Protein 6P6J (pdb70)

InterPro domains:
  IPR003439 ABC transporter-like, ATP-binding domain [PF00005] (360-509)
  IPR003439 ABC transporter-like, ATP-binding domain [PS50893] (342-578)
  IPR003593 AAA+ ATPase domain [SM00382] (369-563)
  IPR011527 ABC transporter type 1, transmembrane domain [PF00664] (66-279)
  IPR011527 ABC transporter type 1, transmembrane domain [PS50929] (28-311)
  IPR017871 ABC transporter-like, conserved site [PS00211] (481-495)
  IPR027417 P-loop containing nucleoside triphosphate hydrolase [G3DSA:3.40.50.300] (333-588)
  IPR027417 P-loop containing nucleoside triphosphate hydrolase [SSF52540] (337-579)
  IPR036640 ABC transporter type 1, transmembrane domain superfamily [G3DSA:1.20.1560.10] (14-328)
  IPR036640 ABC transporter type 1, transmembrane domain superfamily [SSF90123] (16-331)
  IPR039421 Type 1 protein exporter [PTHR24221] (75-575)

Sequence (1140 aa):
WQVITPVRRKVILAMALAGLAALTSLGALLFLAWSLRDIRATPDAIPAWPLGGVIGCVVLTFVLRLQAFNTSHYAAFHLENILRSRLARKALQLPPGVLQQMGSGSVAKVMLDDVKSLHIFVADSTPLYARAIIMPLATIVILFWLDWRLAIATLGVLAFGSVVLVLARQRSENMAQRYHKAREQVSAAVIEFVQAMPVVRTFDSGSTSFLRYQRALEEWVDVLKTWYRKAGFSARFSFSILNPLPTLFVLIWSGYGLLHYGSFDFIAWVAVLLLGSGMAEAVMPMMMLNNLVAQTRLSIQRIYQVLAMPELSLPQSDQQPQEASITFEQVSFHYPQARTGAALQEVSFHVPAGQIVALVGPSGAGKSTVARLLLRYADPDKGHIRIGGVDLRDMQTDTLMKQLSFVFQDNFLFADTIANNIRLGAPDTPLEAVIAAARVAQAHDFISALPEGYNTRVGERGVFLSGGQRQRITIARALLQDRPILVLDEATAFADPENEAALIKALAAAMRGRTVIMVAHRLSMVTQADVILLFSDGQLREMGNHTQLLAQGGLYQRLWQHYQQAQHWVPAWRVIWRQLISSVGSQARMLRRSMLALLLAAFMQGIAFACLYPIIDALLRGDAPQLLNWAMAFSVAAIVTLVLRWYGLGFEYRGHLAQATHELRLRLGEQLRRVPLEKLQRGRAGEMNALLLGSVDENLNYVIAIANILLLTIVTPLTASLATLWIDWRLGLVMLLIFPLLVPFYYWRRPAMRRQMQTLGEAHQRLSGDIVEFAQGMMVLRTCGSDADKSRALLAHFNALENLQTRTHRQGAGATMLIASVVELGLQVVVLSGIVWVVTGTLNLAFLIAAVAMIMRFAEPMAMFISYTSVVELIASALQRIEQFMAIAPLPVAEQSEMPERYDIRFDNVSYRYEEGDGHALNHVSLTFPAASMSALVGASGAGKTTVTKLLMRYADPQQGQISIGGVDIRRLTPEQLNSLISVVFQDVWLFDDTLLANIRIARPQATRQEVEEAARAAQCLEFISRLPQGWLTPMGEMGGQLSGGERQRISIARALLKNAPVVILDEPTAALDIESELAVQKAIDNLVHNRTVIIIAHRLSTIAGAGNILVMEEGQVVEQGTHAQLLSHHGRYQALWQA

Organism: Escherichia coli (strain UTI89 / UPEC) (NCBI:txid364106)

CATH classification: 3.40.50.300

Radius of gyration: 37.13 Å; Cα contacts (8 Å, |Δi|>4): 1763; chains: 2; bounding box: 59×80×118 Å

Nearest PDB structures (foldseek):
  6p6i-ass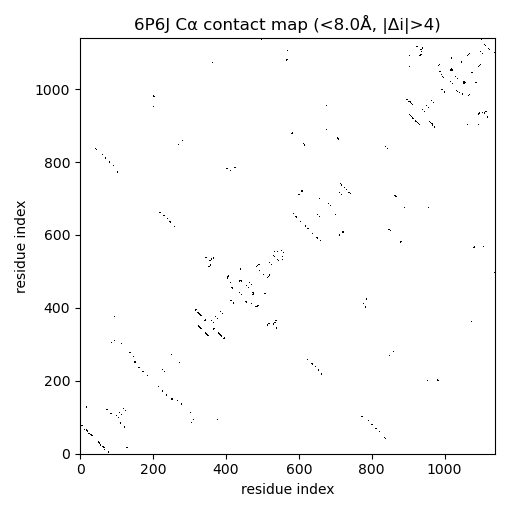embly1_A  TM=9.638E-01  e=2.283E-69  Escherichia coli UTI89
  8vsi-assembly1_A  TM=8.621E-01  e=1.787E-68  Escherichia coli
  4q4j-assembly1_A  TM=8.951E-01  e=4.957E-30  Thermotoga maritima MSB8
  4q4a-assembly1_A  TM=8.931E-01  e=8.921E-29  Thermotoga maritima MSB8
  6qv0-assembly1_A  TM=7.763E-01  e=7.331E-27  Thermotoga maritima MSB8

Foldseek 3Di:
DCPLQPLCVLLVLLLVLLLVLLVLLLVLLVLVLVQVVVCVVPVPDRDDPSVVVNVVSVVSSVVSNVVSLVSQLVSLVVSLVVLLVLLVVQLVLAQVFVVVVCVVPHSVCLNPVLSVLSSVPRRVASSLVSLLVNLVVVLLVVLCVLDVQQSCQLVVLVVVLVVLLVVLCVQCVVLVVVLVVLVVVLVVLVVVLVVCVPVCVVPDVCVVSVVVNVVSVVVSVVSVVVSCVRRVVSVVVSVVSLDVVVSVVSLVVSQVVDPVVHDHDVSSSVSSVVSSVVNSVSNVSVVCVVVSVVVSVVSVVSSVCSSPPDPSLQAAQPDDDDAAKKWWWQFWDADPPPGAAGIARGDIDIGGHDFAEEEEEPPVRLLVVVLSVLLSSHDTDDTFIDRHPDTPSNHHPVNSVLAEQEDAQQQDFAQPAQQCRLVVVDPDGPRVLLVVLCVAQPSQVLQCPAPVHRNQTDHPPGDPCVRLSSRSSSLSSSQSSPRAEYEEEPQVVDVDPVSNVRVVRSVVVNSGRHHYYYYYHQCPVVLPTFWYWYGYSNYTDDIGHNVVRCVVPDPNVVVVVVNVVVVDPPD/DVVVLVVLVLVLLDPCNVVLVVLLVLLLVLLLLVLVLLLLLQVCVVCVVPPNPVSNVVSVVVSVVSVVSSVVSVVSSCCCLVVPVSVVSLVVSLVVLVVLVVFFFLLCCVLPPVVVVVSVVLSVCSVLCSCVSVQSNLLSNQQNSLCNNLVSVVVVDPPLSVLSNVQGNCLVVVCVVVVVVVVVLVVVLVVLVVVLVVLVVVCVVCVVVCVVVVNNVVVVVVNVVSVVVSVVSVCVSCVVPVVVVVCQLCSLVVSLVVLQVVVVVCCPPDVNPDCSSVSVSVSSVVSNVSSNVCVVCVVSVVVSSVSSVVSVVSSPHGHAQAPQAPDADDQQWKWWAQFFAQSDPVDGRQQGGEIDTQHFLFEAEEAEDDLPLVVVVVCVQLVSDDGPDTFIDRGPHTPSNHDNVSSNLQEAEADQDQDPPFFFLLCVQCVNPVVDDPVLLVVLCVLLVLNVVVCVPDPRRRCRCRPSVDPDFSLSVSSSSLSSRVSSVHQEYEYEQSDDGDDPRNRVSRVSNVVSRRGRHRYYYHHHQVVVVLPGAWYWYRYRSYTDFIGGNVSCVPDHCNCVSVVVD

B-factor: mean 121.03, std 21.66, range [79.44, 180.22]

Structure (mmCIF, N/CA/C/O backbone):
data_6P6J
#
_entry.id   6P6J
#
_cell.length_a   1.00
_cell.length_b   1.00
_cell.length_c   1.00
_cell.angle_alpha   90.00
_cell.angle_beta   90.00
_cell.angle_gamma   90.00
#
_symmetry.space_group_name_H-M   'P 1'
#
loop_
_entity.id
_entity.type
_entity.pdbx_description
1 polymer 'inner membrane ABC-transporter'
2 polymer 'ABC transporter protein'
3 non-polymer yersiniabactin
4 non-polymer 'FE (III) ION'
#
loop_
_atom_site.group_PDB
_atom_site.id
_atom_site.type_symbol
_atom_site.label_atom_id
_atom_site.label_alt_id
_atom_site.label_comp_id
_atom_site.label_asym_id
_atom_site.label_entity_id
_atom_site.label_seq_id
_atom_site.pdbx_PDB_ins_code
_atom_site.Cartn_x
_atom_site.Cartn_y
_atom_site.Cartn_z
_atom_site.occupancy
_atom_site.B_iso_or_equiv
_atom_site.auth_seq_id
_atom_site.auth_comp_id
_atom_site.auth_asym_id
_atom_site.auth_atom_id
_atom_site.pdbx_PDB_model_num
ATOM 1 N N . TRP A 1 17 ? 136.841 125.412 144.087 1.00 118.41 17 TRP A N 1
ATOM 2 C CA . TRP A 1 17 ? 137.114 124.939 145.438 1.00 118.41 17 TRP A CA 1
ATOM 3 C C . TRP A 1 17 ? 138.591 125.017 145.817 1.00 118.41 17 TRP A C 1
ATOM 4 O O . TRP A 1 17 ? 139.301 125.957 145.479 1.00 118.41 17 TRP A O 1
ATOM 15 N N . GLN A 1 18 ? 139.010 124.007 146.574 1.00 112.12 18 GLN A N 1
ATOM 16 C CA . GLN A 1 18 ? 140.403 123.683 146.799 1.00 112.12 18 GLN A CA 1
ATOM 17 C C . GLN A 1 18 ? 140.864 122.553 145.899 1.00 112.12 18 GLN A C 1
ATOM 18 O O . GLN A 1 18 ? 141.851 121.885 146.220 1.00 112.12 18 GLN A O 1
ATOM 24 N N . VAL A 1 19 ? 140.186 122.332 144.773 1.00 114.10 19 VAL A N 1
ATOM 25 C CA . VAL A 1 19 ? 140.446 121.152 143.959 1.00 114.10 19 VAL A CA 1
ATOM 26 C C . VAL A 1 19 ? 141.739 121.324 143.167 1.00 114.10 19 VAL A C 1
ATOM 27 O O . VAL A 1 19 ? 142.393 120.344 142.791 1.00 114.10 19 VAL A O 1
ATOM 31 N N . ILE A 1 20 ? 142.187 122.572 142.989 1.00 110.68 20 ILE A N 1
ATOM 32 C CA . ILE A 1 20 ? 143.383 122.829 142.185 1.00 110.68 20 ILE A CA 1
ATOM 33 C C . ILE A 1 20 ? 144.646 122.700 143.014 1.00 110.68 20 ILE A C 1
ATOM 34 O O . ILE A 1 20 ? 145.688 123.248 142.648 1.00 110.68 20 ILE A O 1
ATOM 39 N N . THR A 1 21 ? 144.569 122.058 144.153 1.00 106.08 21 THR A N 1
ATOM 40 C CA . THR A 1 21 ? 145.771 121.918 144.944 1.00 106.08 21 THR A CA 1
ATOM 41 C C . THR A 1 21 ? 146.256 120.471 144.886 1.00 106.08 21 THR A C 1
ATOM 42 O O . THR A 1 21 ? 145.672 119.596 145.533 1.00 106.08 21 THR A O 1
ATOM 46 N N . PRO A 1 22 ? 147.287 120.166 144.087 1.00 104.17 22 PRO A N 1
ATOM 47 C CA . PRO A 1 22 ? 147.981 118.889 144.248 1.00 104.17 22 PRO A CA 1
ATOM 48 C C . PRO A 1 22 ? 149.211 119.054 145.117 1.00 104.17 22 PRO A C 1
ATOM 49 O O . PRO A 1 22 ? 150.053 118.155 145.205 1.00 104.17 22 PRO A O 1
ATOM 53 N N . VAL A 1 23 ? 149.332 120.220 145.745 1.00 102.66 23 VAL A N 1
ATOM 54 C CA . VAL A 1 23 ? 150.492 120.563 146.551 1.00 102.66 23 VAL A CA 1
ATOM 55 C C . VAL A 1 23 ? 150.036 120.599 148.007 1.00 102.66 23 VAL A C 1
ATOM 56 O O . VAL A 1 23 ? 150.728 121.124 148.887 1.00 102.66 23 VAL A O 1
ATOM 60 N N . ARG A 1 24 ? 148.902 119.951 148.286 1.00 105.05 24 ARG A N 1
ATOM 61 C CA . ARG A 1 24 ? 148.256 119.994 149.593 1.00 105.05 24 ARG A CA 1
ATOM 62 C C . ARG A 1 24 ? 149.087 119.357 150.699 1.00 105.05 24 ARG A C 1
ATOM 63 O O . ARG A 1 24 ? 148.875 119.679 151.870 1.00 105.05 24 ARG A O 1
ATOM 71 N N . ARG A 1 25 ? 150.055 118.508 150.353 1.00 107.53 25 ARG A N 1
ATOM 72 C CA . ARG A 1 25 ? 151.008 118.033 151.345 1.00 107.53 25 ARG A CA 1
ATOM 73 C C . ARG A 1 25 ? 151.888 119.165 151.854 1.00 107.53 25 ARG A C 1
ATOM 74 O O . ARG A 1 25 ? 152.323 119.140 153.008 1.00 107.53 25 ARG A O 1
ATOM 82 N N . LYS A 1 26 ? 152.155 120.166 151.021 1.00 100.27 26 LYS A N 1
ATOM 83 C CA . LYS A 1 26 ? 152.980 121.293 151.420 1.00 100.27 26 LYS A CA 1
ATOM 84 C C . LYS A 1 26 ? 152.173 122.556 151.663 1.00 100.27 26 LYS A C 1
ATOM 85 O O . LYS A 1 26 ? 152.757 123.634 151.775 1.00 100.27 26 LYS A O 1
ATOM 91 N N . VAL A 1 27 ? 150.853 122.461 151.721 1.00 98.01 27 VAL A N 1
ATOM 92 C CA . VAL A 1 27 ? 150.018 123.561 152.174 1.00 98.01 27 VAL A CA 1
ATOM 93 C C . VAL A 1 27 ? 149.356 123.223 153.498 1.00 98.01 27 VAL A C 1
ATOM 94 O O . VAL A 1 27 ? 149.216 124.081 154.365 1.00 98.01 27 VAL A O 1
ATOM 98 N N . ILE A 1 28 ? 149.008 121.952 153.701 1.00 99.37 28 ILE A N 1
ATOM 99 C CA . ILE A 1 28 ? 148.543 121.469 154.996 1.00 99.37 28 ILE A CA 1
ATOM 100 C C . ILE A 1 28 ? 149.683 121.588 156.002 1.00 99.37 28 ILE A C 1
ATOM 101 O O . ILE A 1 28 ? 149.461 121.944 157.165 1.00 99.37 28 ILE A O 1
ATOM 106 N N . LEU A 1 29 ? 150.918 121.375 155.535 1.00 97.24 29 LEU A N 1
ATOM 107 C CA . LEU A 1 29 ? 152.084 121.569 156.392 1.00 97.24 29 LEU A CA 1
ATOM 108 C C . LEU A 1 29 ? 152.245 123.027 156.806 1.00 97.24 29 LEU A C 1
ATOM 109 O O . LEU A 1 29 ? 152.480 123.315 157.983 1.00 97.24 29 LEU A O 1
ATOM 114 N N . ALA A 1 30 ? 152.095 123.961 155.863 1.00 95.80 30 ALA A N 1
ATOM 115 C CA . ALA A 1 30 ? 152.206 125.374 156.215 1.00 95.80 30 ALA A CA 1
ATOM 116 C C . ALA A 1 30 ? 151.035 125.833 157.064 1.00 95.80 30 ALA A C 1
ATOM 117 O O . ALA A 1 30 ? 151.202 126.694 157.934 1.00 95.80 30 ALA A O 1
ATOM 119 N N . MET A 1 31 ? 149.865 125.240 156.851 1.00 99.17 31 MET A N 1
ATOM 120 C CA . MET A 1 31 ? 148.695 125.524 157.666 1.00 99.17 31 MET A CA 1
ATOM 121 C C . MET A 1 31 ? 148.915 125.102 159.110 1.00 99.17 31 MET A C 1
ATOM 122 O O . MET A 1 31 ? 148.676 125.885 160.037 1.00 99.17 31 MET A O 1
ATOM 127 N N . ALA A 1 32 ? 149.401 123.877 159.317 1.00 94.66 32 ALA A N 1
ATOM 128 C CA . ALA A 1 32 ? 149.642 123.393 160.669 1.00 94.66 32 ALA A CA 1
ATOM 129 C C . ALA A 1 32 ? 150.819 124.101 161.318 1.00 94.66 32 ALA A C 1
ATOM 130 O O . ALA A 1 32 ? 150.819 124.298 162.537 1.00 94.66 32 ALA A O 1
ATOM 132 N N . LEU A 1 33 ? 151.810 124.517 160.531 1.00 91.15 33 LEU A N 1
ATOM 133 C CA . LEU A 1 33 ? 152.913 125.276 161.098 1.00 91.15 33 LEU A CA 1
ATOM 134 C C . LEU A 1 33 ? 152.466 126.653 161.560 1.00 91.15 33 LEU A C 1
ATOM 135 O O . LEU A 1 33 ? 152.867 127.103 162.636 1.00 91.15 33 LEU A O 1
ATOM 140 N N . ALA A 1 34 ? 151.620 127.332 160.784 1.00 95.09 34 ALA A N 1
ATOM 141 C CA . ALA A 1 34 ? 151.120 128.623 161.241 1.00 95.09 34 ALA A CA 1
ATOM 142 C C . ALA A 1 34 ? 150.174 128.469 162.418 1.00 95.09 34 ALA A C 1
ATOM 143 O O . ALA A 1 34 ? 150.145 129.334 163.302 1.00 95.09 34 ALA A O 1
ATOM 145 N N . GLY A 1 35 ? 149.419 127.368 162.461 1.00 99.79 35 GLY A N 1
ATOM 146 C CA . GLY A 1 35 ? 148.570 127.107 163.612 1.00 99.79 35 GLY A CA 1
ATOM 147 C C . GLY A 1 35 ? 149.362 126.885 164.885 1.00 99.79 35 GLY A C 1
ATOM 148 O O . GLY A 1 35 ? 149.042 127.451 165.933 1.00 99.79 35 GLY A O 1
ATOM 149 N N . LEU A 1 36 ? 150.434 126.096 164.804 1.00 93.26 36 LEU A N 1
ATOM 150 C CA . LEU A 1 36 ? 151.280 125.909 165.974 1.00 93.26 36 LEU A CA 1
ATOM 151 C C . LEU A 1 36 ? 152.064 127.164 166.312 1.00 93.26 36 LEU A C 1
ATOM 152 O O . LEU A 1 36 ? 152.371 127.391 167.483 1.00 93.26 36 LEU A O 1
ATOM 157 N N . ALA A 1 37 ? 152.367 128.006 165.323 1.00 97.98 37 ALA A N 1
ATOM 158 C CA . ALA A 1 37 ? 153.031 129.270 165.616 1.00 97.98 37 ALA A CA 1
ATOM 159 C C . ALA A 1 37 ? 152.117 130.199 166.395 1.00 97.98 37 ALA A C 1
ATOM 160 O O . ALA A 1 37 ? 152.547 130.839 167.362 1.00 97.98 37 ALA A O 1
ATOM 162 N N . ALA A 1 38 ? 150.846 130.255 166.006 1.00 102.01 38 ALA A N 1
ATOM 163 C CA . ALA A 1 38 ? 149.881 131.049 166.753 1.00 102.01 38 ALA A CA 1
ATOM 164 C C . ALA A 1 38 ? 149.642 130.467 168.138 1.00 102.01 38 ALA A C 1
ATOM 165 O O . ALA A 1 38 ? 149.471 131.213 169.113 1.00 102.01 38 ALA A O 1
ATOM 167 N N . LEU A 1 39 ? 149.665 129.139 168.248 1.00 100.29 39 LEU A N 1
ATOM 168 C CA . LEU A 1 39 ? 149.454 128.508 169.545 1.00 100.29 39 LEU A CA 1
ATOM 169 C C . LEU A 1 39 ? 150.633 128.757 170.479 1.00 100.29 39 LEU A C 1
ATOM 170 O O . LEU A 1 39 ? 150.446 128.979 171.679 1.00 100.29 39 LEU A O 1
ATOM 175 N N . THR A 1 40 ? 151.853 128.793 169.945 1.00 96.80 40 THR A N 1
ATOM 176 C CA . THR A 1 40 ? 152.981 129.128 170.803 1.00 96.80 40 THR A CA 1
ATOM 177 C C . THR A 1 40 ? 153.065 130.621 171.091 1.00 96.80 40 THR A C 1
ATOM 178 O O . THR A 1 40 ? 153.653 131.009 172.101 1.00 96.80 40 THR A O 1
ATOM 182 N N . SER A 1 41 ? 152.496 131.478 170.239 1.00 97.35 41 SER A N 1
ATOM 183 C CA . SER A 1 41 ? 152.421 132.891 170.608 1.00 97.35 41 SER A CA 1
ATOM 184 C C . SER A 1 41 ? 151.453 133.098 171.761 1.00 97.35 41 SER A C 1
ATOM 185 O O . SER A 1 41 ? 151.719 133.892 172.678 1.00 97.35 41 SER A O 1
ATOM 188 N N . LEU A 1 42 ? 150.328 132.382 171.731 1.00 98.66 42 LEU A N 1
ATOM 189 C CA . LEU A 1 42 ? 149.435 132.344 172.884 1.00 98.66 42 LEU A CA 1
ATOM 190 C C . LEU A 1 42 ? 150.140 131.779 174.111 1.00 98.66 42 LEU A C 1
ATOM 191 O O . LEU A 1 42 ? 149.920 132.245 175.235 1.00 98.66 42 LEU A O 1
ATOM 196 N N . GLY A 1 43 ? 151.007 130.787 173.908 1.00 100.57 43 GLY A N 1
ATOM 197 C CA . GLY A 1 43 ? 151.803 130.275 175.011 1.00 100.57 43 GLY A CA 1
ATOM 198 C C . GLY A 1 43 ? 152.791 131.295 175.545 1.00 100.57 43 GLY A C 1
ATOM 199 O O . GLY A 1 43 ? 153.077 131.324 176.741 1.00 100.57 43 GLY A O 1
ATOM 200 N N . ALA A 1 44 ? 153.306 132.156 174.669 1.00 97.17 44 ALA A N 1
ATOM 201 C CA . ALA A 1 44 ? 154.220 133.205 175.104 1.00 97.17 44 ALA A CA 1
ATOM 202 C C . ALA A 1 44 ? 153.505 134.238 175.957 1.00 97.17 44 ALA A C 1
ATOM 203 O O . ALA A 1 44 ? 154.040 134.698 176.971 1.00 97.17 44 ALA A O 1
ATOM 205 N N . LEU A 1 45 ? 152.285 134.600 175.568 1.00 95.72 45 LEU A N 1
ATOM 206 C CA . LEU A 1 45 ? 151.509 135.535 176.382 1.00 95.72 45 LEU A CA 1
ATOM 207 C C . LEU A 1 45 ? 151.111 134.909 177.714 1.00 95.72 45 LEU A C 1
ATOM 208 O O . LEU A 1 45 ? 151.106 135.586 178.754 1.00 95.72 45 LEU A O 1
ATOM 213 N N . LEU A 1 46 ? 150.808 133.610 177.708 1.00 98.89 46 LEU A N 1
ATOM 214 C CA . LEU A 1 46 ? 150.484 132.923 178.951 1.00 98.89 46 LEU A CA 1
ATOM 215 C C . LEU A 1 46 ? 151.697 132.835 179.871 1.00 98.89 46 LEU A C 1
ATOM 216 O O . LEU A 1 46 ? 151.572 133.000 181.090 1.00 98.89 46 LEU A O 1
ATOM 221 N N . PHE A 1 47 ? 152.885 132.614 179.306 1.00 95.55 47 PHE A N 1
ATOM 222 C CA . PHE A 1 47 ? 154.095 132.639 180.119 1.00 95.55 47 PHE A CA 1
ATOM 223 C C . PHE A 1 47 ? 154.413 134.037 180.616 1.00 95.55 47 PHE A C 1
ATOM 224 O O . PHE A 1 47 ? 155.031 134.184 181.673 1.00 95.55 47 PHE A O 1
ATOM 232 N N . LEU A 1 48 ? 154.016 135.072 179.876 1.00 95.57 48 LEU A N 1
ATOM 233 C CA . LEU A 1 48 ? 154.187 136.426 180.392 1.00 95.57 48 LEU A CA 1
ATOM 234 C C . LEU A 1 48 ? 153.289 136.668 181.591 1.00 95.57 48 LEU A C 1
ATOM 235 O O . LEU A 1 48 ? 153.707 137.306 182.563 1.00 95.57 48 LEU A O 1
ATOM 240 N N . ALA A 1 49 ? 152.062 136.150 181.547 1.00 96.51 49 ALA A N 1
ATOM 241 C CA . ALA A 1 49 ? 151.199 136.213 182.724 1.00 96.51 49 ALA A CA 1
ATOM 242 C C . ALA A 1 49 ? 151.783 135.430 183.896 1.00 96.51 49 ALA A C 1
ATOM 243 O O . ALA A 1 49 ? 151.695 135.877 185.048 1.00 96.51 49 ALA A O 1
ATOM 245 N N . TRP A 1 50 ? 152.413 134.290 183.606 1.00 103.39 50 TRP A N 1
ATOM 246 C CA . TRP A 1 50 ? 153.077 133.499 184.639 1.00 103.39 50 TRP A CA 1
ATOM 247 C C . TRP A 1 50 ? 154.238 134.257 185.268 1.00 103.39 50 TRP A C 1
ATOM 248 O O . TRP A 1 50 ? 154.409 134.250 186.494 1.00 103.39 50 TRP A O 1
ATOM 259 N N . SER A 1 51 ? 155.039 134.927 184.442 1.00 101.58 51 SER A N 1
ATOM 260 C CA . SER A 1 51 ? 156.176 135.676 184.956 1.00 101.58 51 SER A CA 1
ATOM 261 C C . SER A 1 51 ? 155.736 136.897 185.746 1.00 101.58 51 SER A C 1
ATOM 262 O O . SER A 1 51 ? 156.383 137.254 186.735 1.00 101.58 51 SER A O 1
ATOM 265 N N . LEU A 1 52 ? 154.633 137.533 185.350 1.00 100.77 52 LEU A N 1
ATOM 266 C CA . LEU A 1 52 ? 154.132 138.654 186.138 1.00 100.77 52 LEU A CA 1
ATOM 267 C C . LEU A 1 52 ? 153.562 138.189 187.468 1.00 100.77 52 LEU A C 1
ATOM 268 O O . LEU A 1 52 ? 153.705 138.887 188.479 1.00 100.77 52 LEU A O 1
ATOM 273 N N . ARG A 1 53 ? 152.938 137.009 187.503 1.00 103.04 53 ARG A N 1
ATOM 274 C CA . ARG A 1 53 ? 152.503 136.468 188.788 1.00 103.04 53 ARG A CA 1
ATOM 275 C C . ARG A 1 53 ? 153.683 136.144 189.691 1.00 103.04 53 ARG A C 1
ATOM 276 O O . ARG A 1 53 ? 153.631 136.419 190.897 1.00 103.04 53 ARG A O 1
ATOM 284 N N . ASP A 1 54 ? 154.764 135.605 189.125 1.00 108.21 54 ASP A N 1
ATOM 285 C CA . ASP A 1 54 ? 155.935 135.291 189.940 1.00 108.21 54 ASP A CA 1
ATOM 286 C C . ASP A 1 54 ? 156.650 136.556 190.402 1.00 108.21 54 ASP A C 1
ATOM 287 O O . ASP A 1 54 ? 157.258 136.573 191.476 1.00 108.21 54 ASP A O 1
ATOM 292 N N . ILE A 1 55 ? 156.591 137.628 189.608 1.00 103.66 55 ILE A N 1
ATOM 293 C CA . ILE A 1 55 ? 157.246 138.869 190.023 1.00 103.66 55 ILE A CA 1
ATOM 294 C C . ILE A 1 55 ? 156.377 139.695 190.954 1.00 103.66 55 ILE A C 1
ATOM 295 O O . ILE A 1 55 ? 156.890 140.584 191.641 1.00 103.66 55 ILE A O 1
ATOM 300 N N . ARG A 1 56 ? 155.075 139.428 191.008 1.00 105.08 56 ARG A N 1
ATOM 301 C CA . ARG A 1 56 ? 154.234 140.079 191.998 1.00 105.08 56 ARG A CA 1
ATOM 302 C C . ARG A 1 56 ? 154.237 139.332 193.321 1.00 105.08 56 ARG A C 1
ATOM 303 O O . ARG A 1 56 ? 154.163 139.965 194.381 1.00 105.08 56 ARG A O 1
ATOM 311 N N . ALA A 1 57 ? 154.353 138.000 193.284 1.00 111.48 57 ALA A N 1
ATOM 312 C CA . ALA A 1 57 ? 154.369 137.226 194.520 1.00 111.48 57 ALA A CA 1
ATOM 313 C C . ALA A 1 57 ? 155.634 137.464 195.335 1.00 111.48 57 ALA A C 1
ATOM 314 O O . ALA A 1 57 ? 155.568 137.547 196.564 1.00 111.48 57 ALA A O 1
ATOM 316 N N . THR A 1 58 ? 156.793 137.573 194.679 1.00 116.54 58 THR A N 1
ATOM 317 C CA . THR A 1 58 ? 158.073 137.813 195.342 1.00 116.54 58 THR A CA 1
ATOM 318 C C . THR A 1 58 ? 158.847 138.874 194.571 1.00 116.54 58 THR A C 1
ATOM 319 O O . THR A 1 58 ? 159.721 138.536 193.766 1.00 116.54 58 THR A O 1
ATOM 323 N N . PRO A 1 59 ? 158.592 140.143 194.800 1.00 118.04 59 PRO A N 1
ATOM 324 C CA . PRO A 1 59 ? 159.160 141.208 193.964 1.00 118.04 59 PRO A CA 1
ATOM 325 C C . PRO A 1 59 ? 160.561 141.664 194.361 1.00 118.04 59 PRO A C 1
ATOM 326 O O . PRO A 1 59 ? 160.851 142.859 194.415 1.00 118.04 59 PRO A O 1
ATOM 330 N N . ASP A 1 60 ? 161.439 140.708 194.640 1.00 116.87 60 ASP A N 1
ATOM 331 C CA . ASP A 1 60 ? 162.826 141.052 194.916 1.00 116.87 60 ASP A CA 1
ATOM 332 C C . ASP A 1 60 ? 163.759 140.144 194.138 1.00 116.87 60 ASP A C 1
ATOM 333 O O . ASP A 1 60 ? 164.916 140.488 193.884 1.00 116.87 60 ASP A O 1
ATOM 338 N N . ALA A 1 61 ? 163.254 138.978 193.771 1.00 108.87 61 ALA A N 1
ATOM 339 C CA . ALA A 1 61 ? 164.000 138.009 192.986 1.00 108.87 61 ALA A CA 1
ATOM 340 C C . ALA A 1 61 ? 163.498 138.079 191.557 1.00 108.87 61 ALA A C 1
ATOM 341 O O . ALA A 1 61 ? 162.289 137.996 191.320 1.00 108.87 61 ALA A O 1
ATOM 343 N N . ILE A 1 62 ? 164.420 138.257 190.619 1.00 100.49 62 ILE A N 1
ATOM 344 C CA . ILE A 1 62 ? 164.105 138.324 189.198 1.00 100.49 62 ILE A CA 1
ATOM 345 C C . ILE A 1 62 ? 163.524 136.983 188.769 1.00 100.49 62 ILE A C 1
ATOM 346 O O . ILE A 1 62 ? 164.059 135.936 189.152 1.00 100.49 62 ILE A O 1
ATOM 351 N N . PRO A 1 63 ? 162.390 136.961 188.073 1.00 100.61 63 PRO A N 1
ATOM 352 C CA . PRO A 1 63 ? 161.842 135.683 187.619 1.00 100.61 63 PRO A CA 1
ATOM 353 C C . PRO A 1 63 ? 162.726 135.101 186.540 1.00 100.61 63 PRO A C 1
ATOM 354 O O . PRO A 1 63 ? 163.092 135.790 185.586 1.00 100.61 63 PRO A O 1
ATOM 358 N N . ALA A 1 64 ? 163.106 133.847 186.698 1.00 108.04 64 ALA A N 1
ATOM 359 C CA . ALA A 1 64 ? 164.138 133.275 185.856 1.00 108.04 64 ALA A CA 1
ATOM 360 C C . ALA A 1 64 ? 163.624 132.235 184.887 1.00 108.04 64 ALA A C 1
ATOM 361 O O . ALA A 1 64 ? 163.843 132.381 183.685 1.00 108.04 64 ALA A O 1
ATOM 363 N N . TRP A 1 65 ? 162.953 131.204 185.367 1.00 112.70 65 TRP A N 1
ATOM 364 C CA . TRP A 1 65 ? 162.479 130.172 184.458 1.00 112.70 65 TRP A CA 1
ATOM 365 C C . TRP A 1 65 ? 161.322 130.612 183.559 1.00 112.70 65 TRP A C 1
ATOM 366 O O . TRP A 1 65 ? 161.448 130.436 182.343 1.00 112.70 65 TRP A O 1
ATOM 377 N N . PRO A 1 66 ? 160.187 131.185 184.050 1.00 101.08 66 PRO A N 1
ATOM 378 C CA . PRO A 1 66 ? 159.105 131.457 183.099 1.00 101.08 66 PRO A CA 1
ATOM 379 C C . PRO A 1 66 ? 159.392 132.645 182.198 1.00 101.08 66 PRO A C 1
ATOM 380 O O . PRO A 1 66 ? 158.746 132.791 181.161 1.00 101.08 66 PRO A O 1
ATOM 384 N N . LEU A 1 67 ? 160.369 133.475 182.545 1.00 99.39 67 LEU A N 1
ATOM 385 C CA . LEU A 1 67 ? 160.797 134.497 181.600 1.00 99.39 67 LEU A CA 1
ATOM 386 C C . LEU A 1 67 ? 161.660 133.899 180.503 1.00 99.39 67 LEU A C 1
ATOM 387 O O . LEU A 1 67 ? 161.595 134.333 179.340 1.00 99.39 67 LEU A O 1
ATOM 392 N N . GLY A 1 68 ? 162.463 132.897 180.859 1.00 100.76 68 GLY A N 1
ATOM 393 C CA . GLY A 1 68 ? 163.112 132.091 179.843 1.00 100.76 68 GLY A CA 1
ATOM 394 C C . GLY A 1 68 ? 162.105 131.385 178.961 1.00 100.76 68 GLY A C 1
ATOM 395 O O . GLY A 1 68 ? 162.312 131.245 177.756 1.00 100.76 68 GLY A O 1
ATOM 396 N N . GLY A 1 69 ? 160.984 130.977 179.542 1.00 97.66 69 GLY A N 1
ATOM 397 C CA . GLY A 1 69 ? 159.877 130.441 178.784 1.00 97.66 69 GLY A CA 1
ATOM 398 C C . GLY A 1 69 ? 159.275 131.453 177.833 1.00 97.66 69 GLY A C 1
ATOM 399 O O . GLY A 1 69 ? 158.879 131.086 176.728 1.00 97.66 69 GLY A O 1
ATOM 400 N N . VAL A 1 70 ? 159.221 132.723 178.242 1.00 96.82 70 VAL A N 1
ATOM 401 C CA . VAL A 1 70 ? 158.682 133.796 177.410 1.00 96.82 70 VAL A CA 1
ATOM 402 C C . VAL A 1 70 ? 159.562 133.967 176.187 1.00 96.82 70 VAL A C 1
ATOM 403 O O . VAL A 1 70 ? 159.071 133.942 175.052 1.00 96.82 70 VAL A O 1
ATOM 407 N N . ILE A 1 71 ? 160.869 134.117 176.414 1.00 95.03 71 ILE A N 1
ATOM 408 C CA . ILE A 1 71 ? 161.755 134.361 175.279 1.00 95.03 71 ILE A CA 1
ATOM 409 C C . ILE A 1 71 ? 161.884 133.106 174.415 1.00 95.03 71 ILE A C 1
ATOM 410 O O . ILE A 1 71 ? 162.011 133.201 173.183 1.00 95.03 71 ILE A O 1
ATOM 415 N N . GLY A 1 72 ? 161.725 131.922 175.013 1.00 96.44 72 GLY A N 1
ATOM 416 C CA . GLY A 1 72 ? 161.759 130.700 174.232 1.00 96.44 72 GLY A CA 1
ATOM 417 C C . GLY A 1 72 ? 160.534 130.530 173.360 1.00 96.44 72 GLY A C 1
ATOM 418 O O . GLY A 1 72 ? 160.648 130.161 172.190 1.00 96.44 72 GLY A O 1
ATOM 419 N N . CYS A 1 73 ? 159.351 130.823 173.899 1.00 97.72 73 CYS A N 1
ATOM 420 C CA . CYS A 1 73 ? 158.146 130.732 173.088 1.00 97.72 73 CYS A CA 1
ATOM 421 C C . CYS A 1 73 ? 158.092 131.833 172.043 1.00 97.72 73 CYS A C 1
ATOM 422 O O . CYS A 1 73 ? 157.529 131.620 170.968 1.00 97.72 73 CYS A O 1
ATOM 425 N N . VAL A 1 74 ? 158.722 132.981 172.300 1.00 95.00 74 VAL A N 1
ATOM 426 C CA . VAL A 1 74 ? 158.758 134.026 171.281 1.00 95.00 74 VAL A CA 1
ATOM 427 C C . VAL A 1 74 ? 159.664 133.626 170.124 1.00 95.00 74 VAL A C 1
ATOM 428 O O . VAL A 1 74 ? 159.277 133.750 168.953 1.00 95.00 74 VAL A O 1
ATOM 432 N N . VAL A 1 75 ? 160.861 133.107 170.418 1.00 92.28 75 VAL A N 1
ATOM 433 C CA . VAL A 1 75 ? 161.739 132.718 169.317 1.00 92.28 75 VAL A CA 1
ATOM 434 C C . VAL A 1 75 ? 161.216 131.460 168.620 1.00 92.28 75 VAL A C 1
ATOM 435 O O . VAL A 1 75 ? 161.396 131.300 167.405 1.00 92.28 75 VAL A O 1
ATOM 439 N N . LEU A 1 76 ? 160.472 130.609 169.334 1.00 88.15 76 LEU A N 1
ATOM 440 C CA . LEU A 1 76 ? 159.829 129.472 168.690 1.00 88.15 76 LEU A CA 1
ATOM 441 C C . LEU A 1 76 ? 158.697 129.920 167.782 1.00 88.15 76 LEU A C 1
ATOM 442 O O . LEU A 1 76 ? 158.521 129.366 166.693 1.00 88.15 76 LEU A O 1
ATOM 447 N N . THR A 1 77 ? 157.932 130.929 168.203 1.00 89.79 77 THR A N 1
ATOM 448 C CA . THR A 1 77 ? 156.862 131.456 167.368 1.00 89.79 77 THR A CA 1
ATOM 449 C C . THR A 1 77 ? 157.420 132.123 166.122 1.00 89.79 77 THR A C 1
ATOM 450 O O . THR A 1 77 ? 156.884 131.945 165.021 1.00 89.79 77 THR A O 1
ATOM 454 N N . PHE A 1 78 ? 158.542 132.825 166.261 1.00 86.73 78 PHE A N 1
ATOM 455 C CA . PHE A 1 78 ? 159.141 133.474 165.100 1.00 86.73 78 PHE A CA 1
ATOM 456 C C . PHE A 1 78 ? 159.718 132.464 164.118 1.00 86.73 78 PHE A C 1
ATOM 457 O O . PHE A 1 78 ? 159.529 132.607 162.905 1.00 86.73 78 PHE A O 1
ATOM 465 N N . VAL A 1 79 ? 160.390 131.421 164.615 1.00 84.90 79 VAL A N 1
ATOM 466 C CA . VAL A 1 79 ? 160.936 130.398 163.723 1.00 84.90 79 VAL A CA 1
ATOM 467 C C . VAL A 1 79 ? 159.822 129.606 163.052 1.00 84.90 79 VAL A C 1
ATOM 468 O O . VAL A 1 79 ? 159.884 129.333 161.847 1.00 84.90 79 VAL A O 1
ATOM 472 N N . LEU A 1 80 ? 158.764 129.275 163.794 1.00 80.38 80 LEU A N 1
ATOM 473 C CA . LEU A 1 80 ? 157.662 128.535 163.195 1.00 80.38 80 LEU A CA 1
ATOM 474 C C . LEU A 1 80 ? 156.897 129.370 162.182 1.00 80.38 80 LEU A C 1
ATOM 475 O O . LEU A 1 80 ? 156.466 128.843 161.154 1.00 80.38 80 LEU A O 1
ATOM 480 N N . ARG A 1 81 ? 156.752 130.676 162.407 1.00 88.87 81 ARG A N 1
ATOM 481 C CA . ARG A 1 81 ? 156.030 131.465 161.416 1.00 88.87 81 ARG A CA 1
ATOM 482 C C . ARG A 1 81 ? 156.903 131.727 160.195 1.00 88.87 81 ARG A C 1
ATOM 483 O O . ARG A 1 81 ? 156.397 131.816 159.070 1.00 88.87 81 ARG A O 1
ATOM 491 N N . LEU A 1 82 ? 158.224 131.796 160.387 1.00 86.82 82 LEU A N 1
ATOM 492 C CA . LEU A 1 82 ? 159.134 131.912 159.253 1.00 86.82 82 LEU A CA 1
ATOM 493 C C . LEU A 1 82 ? 159.105 130.659 158.390 1.00 86.82 82 LEU A C 1
ATOM 494 O O . LEU A 1 82 ? 159.044 130.748 157.159 1.00 86.82 82 LEU A O 1
ATOM 499 N N . GLN A 1 83 ? 159.133 129.480 159.016 1.00 86.97 83 GLN A N 1
ATOM 500 C CA . GLN A 1 83 ? 159.048 128.253 158.233 1.00 86.97 83 GLN A CA 1
ATOM 501 C C . GLN A 1 83 ? 157.671 128.070 157.628 1.00 86.97 83 GLN A C 1
ATOM 502 O O . GLN A 1 83 ? 157.552 127.481 156.550 1.00 86.97 83 GLN A O 1
ATOM 508 N N . ALA A 1 84 ? 156.633 128.599 158.277 1.00 91.18 84 ALA A N 1
ATOM 509 C CA . ALA A 1 84 ? 155.302 128.576 157.689 1.00 91.18 84 ALA A CA 1
ATOM 510 C C . ALA A 1 84 ? 155.244 129.405 156.416 1.00 91.18 84 ALA A C 1
ATOM 511 O O . ALA A 1 84 ? 154.708 128.945 155.401 1.00 91.18 84 ALA A O 1
ATOM 513 N N . PHE A 1 85 ? 155.825 130.608 156.430 1.00 96.15 85 PHE A N 1
ATOM 514 C CA . PHE A 1 85 ? 155.812 131.419 155.216 1.00 96.15 85 PHE A CA 1
ATOM 515 C C . PHE A 1 85 ? 156.713 130.836 154.141 1.00 96.15 85 PHE A C 1
ATOM 516 O O . PHE A 1 85 ? 156.389 130.921 152.954 1.00 96.15 85 PHE A O 1
ATOM 524 N N . ASN A 1 86 ? 157.840 130.232 154.529 1.00 94.66 86 ASN A N 1
ATOM 525 C CA . ASN A 1 86 ? 158.737 129.650 153.533 1.00 94.66 86 ASN A CA 1
ATOM 526 C C . ASN A 1 86 ? 158.095 128.454 152.845 1.00 94.66 86 ASN A C 1
ATOM 527 O O . ASN A 1 86 ? 158.152 128.333 151.614 1.00 94.66 86 ASN A O 1
ATOM 532 N N . THR A 1 87 ? 157.447 127.582 153.619 1.00 96.47 87 THR A N 1
ATOM 533 C CA . THR A 1 87 ? 156.740 126.452 153.036 1.00 96.47 87 THR A CA 1
ATOM 534 C C . THR A 1 87 ? 155.544 126.903 152.209 1.00 96.47 87 THR A C 1
ATOM 535 O O . THR A 1 87 ? 155.324 126.371 151.114 1.00 96.47 87 THR A O 1
ATOM 539 N N . SER A 1 88 ? 154.822 127.934 152.659 1.00 95.83 88 SER A N 1
ATOM 540 C CA . SER A 1 88 ? 153.675 128.406 151.893 1.00 95.83 88 SER A CA 1
ATOM 541 C C . SER A 1 88 ? 154.096 129.047 150.580 1.00 95.83 88 SER A C 1
ATOM 542 O O . SER A 1 88 ? 153.457 128.823 149.550 1.00 95.83 88 SER A O 1
ATOM 545 N N . HIS A 1 89 ? 155.187 129.807 150.577 1.00 95.61 89 HIS A N 1
ATOM 546 C CA . HIS A 1 89 ? 155.607 130.444 149.337 1.00 95.61 89 HIS A CA 1
ATOM 547 C C . HIS A 1 89 ? 156.251 129.460 148.371 1.00 95.61 89 HIS A C 1
ATOM 548 O O . HIS A 1 89 ? 156.072 129.599 147.154 1.00 95.61 89 HIS A O 1
ATOM 555 N N . TYR A 1 90 ? 156.983 128.458 148.871 1.00 97.43 90 TYR A N 1
ATOM 556 C CA . TYR A 1 90 ? 157.492 127.431 147.966 1.00 97.43 90 TYR A CA 1
ATOM 557 C C . TYR A 1 90 ? 156.354 126.601 147.394 1.00 97.43 90 TYR A C 1
ATOM 558 O O . TYR A 1 90 ? 156.388 126.219 146.220 1.00 97.43 90 TYR A O 1
ATOM 567 N N . ALA A 1 91 ? 155.308 126.368 148.190 1.00 97.37 91 ALA A N 1
ATOM 568 C CA . ALA A 1 91 ? 154.140 125.665 147.683 1.00 97.37 91 ALA A CA 1
ATOM 569 C C . ALA A 1 91 ? 153.393 126.499 146.658 1.00 97.37 91 ALA A C 1
ATOM 570 O O . ALA A 1 91 ? 152.893 125.963 145.664 1.00 97.37 91 ALA A O 1
ATOM 572 N N . ALA A 1 92 ? 153.329 127.812 146.866 1.00 96.04 92 ALA A N 1
ATOM 573 C CA . ALA A 1 92 ? 152.651 128.680 145.915 1.00 96.04 92 ALA A CA 1
ATOM 574 C C . ALA A 1 92 ? 153.407 128.759 144.601 1.00 96.04 92 ALA A C 1
ATOM 575 O O . ALA A 1 92 ? 152.796 128.750 143.528 1.00 96.04 92 ALA A O 1
ATOM 577 N N . PHE A 1 93 ? 154.735 128.815 144.665 1.00 97.35 93 PHE A N 1
ATOM 578 C CA . PHE A 1 93 ? 155.519 128.847 143.437 1.00 97.35 93 PHE A CA 1
ATOM 579 C C . PHE A 1 93 ? 155.443 127.520 142.695 1.00 97.35 93 PHE A C 1
ATOM 580 O O . PHE A 1 93 ? 155.397 127.500 141.459 1.00 97.35 93 PHE A O 1
ATOM 588 N N . HIS A 1 94 ? 155.399 126.404 143.426 1.00 93.70 94 HIS A N 1
ATOM 589 C CA . HIS A 1 94 ? 155.278 125.113 142.762 1.00 93.70 94 HIS A CA 1
ATOM 590 C C . HIS A 1 94 ? 153.910 124.942 142.130 1.00 93.70 94 HIS A C 1
ATOM 591 O O . HIS A 1 94 ? 153.797 124.379 141.034 1.00 93.70 94 HIS A O 1
ATOM 598 N N . LEU A 1 95 ? 152.866 125.438 142.791 1.00 95.97 95 LEU A N 1
ATOM 599 C CA . LEU A 1 95 ? 151.533 125.392 142.204 1.00 95.97 95 LEU A CA 1
ATOM 600 C C . LEU A 1 95 ? 151.449 126.278 140.974 1.00 95.97 95 LEU A C 1
ATOM 601 O O . LEU A 1 95 ? 150.842 125.894 139.971 1.00 95.97 95 LEU A O 1
ATOM 606 N N . GLU A 1 96 ? 152.094 127.444 141.022 1.00 99.96 96 GLU A N 1
ATOM 607 C CA . GLU A 1 96 ? 152.099 128.346 139.882 1.00 99.96 96 GLU A CA 1
ATOM 608 C C . GLU A 1 96 ? 152.820 127.747 138.684 1.00 99.96 96 GLU A C 1
ATOM 609 O O . GLU A 1 96 ? 152.302 127.808 137.561 1.00 99.96 96 GLU A O 1
ATOM 615 N N . ASN A 1 97 ? 153.970 127.109 138.909 1.00 95.96 97 ASN A N 1
ATOM 616 C CA . ASN A 1 97 ? 154.687 126.488 137.802 1.00 95.96 97 ASN A CA 1
ATOM 617 C C . ASN A 1 97 ? 153.938 125.288 137.241 1.00 95.96 97 ASN A C 1
ATOM 618 O O . ASN A 1 97 ? 153.878 125.117 136.022 1.00 95.96 97 ASN A O 1
ATOM 623 N N . ILE A 1 98 ? 153.346 124.453 138.097 1.00 93.46 98 ILE A N 1
ATOM 624 C CA . ILE A 1 98 ? 152.669 123.271 137.569 1.00 93.46 98 ILE A CA 1
ATOM 625 C C . ILE A 1 98 ? 151.359 123.661 136.892 1.00 93.46 98 ILE A C 1
ATOM 626 O O . ILE A 1 98 ? 150.935 123.019 135.923 1.00 93.46 98 ILE A O 1
ATOM 631 N N . LEU A 1 99 ? 150.756 124.778 137.306 1.00 96.08 99 LEU A N 1
ATOM 632 C CA . LEU A 1 99 ? 149.510 125.188 136.680 1.00 96.08 99 LEU A CA 1
ATOM 633 C C . LEU A 1 99 ? 149.767 125.856 135.342 1.00 96.08 99 LEU A C 1
ATOM 634 O O . LEU A 1 99 ? 149.027 125.634 134.380 1.00 96.08 99 LEU A O 1
ATOM 639 N N . ARG A 1 100 ? 150.832 126.650 135.246 1.00 99.27 100 ARG A N 1
ATOM 640 C CA . ARG A 1 100 ? 151.189 127.193 133.946 1.00 99.27 100 ARG A CA 1
ATOM 641 C C . ARG A 1 100 ? 151.725 126.116 133.014 1.00 99.27 100 ARG A C 1
ATOM 642 O O . ARG A 1 100 ? 151.559 126.221 131.796 1.00 99.27 100 ARG A O 1
ATOM 650 N N . SER A 1 101 ? 152.316 125.051 133.559 1.00 99.66 101 SER A N 1
ATOM 651 C CA . SER A 1 101 ? 152.717 123.929 132.720 1.00 99.66 101 SER A CA 1
ATOM 652 C C . SER A 1 101 ? 151.515 123.196 132.155 1.00 99.66 101 SER A C 1
ATOM 653 O O . SER A 1 101 ? 151.503 122.841 130.970 1.00 99.66 101 SER A O 1
ATOM 656 N N . ARG A 1 102 ? 150.498 122.949 132.985 1.00 101.02 102 ARG A N 1
ATOM 657 C CA . ARG A 1 102 ? 149.300 122.291 132.479 1.00 101.02 102 ARG A CA 1
ATOM 658 C C . ARG A 1 102 ? 148.538 123.185 131.512 1.00 101.02 102 ARG A C 1
ATOM 659 O O . ARG A 1 102 ? 147.956 122.686 130.543 1.00 101.02 102 ARG A O 1
ATOM 667 N N . LEU A 1 103 ? 148.581 124.501 131.721 1.00 103.12 103 LEU A N 1
ATOM 668 C CA . LEU A 1 103 ? 147.976 125.416 130.762 1.00 103.12 103 LEU A CA 1
ATOM 669 C C . LEU A 1 103 ? 148.707 125.414 129.430 1.00 103.12 103 LEU A C 1
ATOM 670 O O . LEU A 1 103 ? 148.068 125.484 128.380 1.00 103.12 103 LEU A O 1
ATOM 675 N N . ALA A 1 104 ? 150.040 125.357 129.443 1.00 107.04 104 ALA A N 1
ATOM 676 C CA . ALA A 1 104 ? 150.772 125.337 128.181 1.00 107.04 104 ALA A CA 1
ATOM 677 C C . ALA A 1 104 ? 150.569 124.019 127.443 1.00 107.04 104 ALA A C 1
ATOM 678 O O . ALA A 1 104 ? 150.374 124.012 126.222 1.00 107.04 104 ALA A O 1
ATOM 680 N N . ARG A 1 105 ? 150.574 122.897 128.168 1.00 115.04 105 ARG A N 1
ATOM 681 C CA . ARG A 1 105 ? 150.333 121.610 127.524 1.00 115.04 105 ARG A CA 1
ATOM 682 C C . ARG A 1 105 ? 148.901 121.477 127.029 1.00 115.04 105 ARG A C 1
ATOM 683 O O . ARG A 1 105 ? 148.650 120.727 126.083 1.00 115.04 105 ARG A O 1
ATOM 691 N N . LYS A 1 106 ? 147.948 122.178 127.648 1.00 117.99 106 LYS A N 1
ATOM 692 C CA . LYS A 1 106 ? 146.605 122.192 127.086 1.00 117.99 106 LYS A CA 1
ATOM 693 C C . LYS A 1 106 ? 146.500 123.127 125.892 1.00 117.99 106 LYS A C 1
ATOM 694 O O . LYS A 1 106 ? 145.904 122.757 124.880 1.00 117.99 106 LYS A O 1
ATOM 700 N N . ALA A 1 107 ? 147.104 124.315 125.969 1.00 119.87 107 ALA A N 1
ATOM 701 C CA . ALA A 1 107 ? 146.956 125.296 124.902 1.00 119.87 107 ALA A CA 1
ATOM 702 C C . ALA A 1 107 ? 147.789 124.930 123.684 1.00 119.87 107 ALA A C 1
ATOM 703 O O . ALA A 1 107 ? 147.658 125.560 122.631 1.00 119.87 107 ALA A O 1
ATOM 705 N N . LEU A 1 108 ? 148.673 123.940 123.811 1.00 120.46 108 LEU A N 1
ATOM 706 C CA . LEU A 1 108 ? 149.287 123.363 122.622 1.00 120.46 108 LEU A CA 1
ATOM 707 C C . LEU A 1 108 ? 148.247 122.677 121.743 1.00 120.46 108 LEU A C 1
ATOM 708 O O . LEU A 1 108 ? 148.304 122.774 120.514 1.00 120.46 108 LEU A O 1
ATOM 713 N N . GLN A 1 109 ? 147.278 122.005 122.351 1.00 125.33 109 GLN A N 1
ATOM 714 C CA . GLN A 1 109 ? 146.301 121.228 121.603 1.00 125.33 109 GLN A CA 1
ATOM 715 C C . GLN A 1 109 ? 144.950 121.912 121.470 1.00 125.33 109 GLN A C 1
ATOM 716 O O . GLN A 1 109 ? 143.974 121.245 121.113 1.00 125.33 109 GLN A O 1
ATOM 722 N N . LEU A 1 110 ? 144.857 123.198 121.775 1.00 127.64 110 LEU A N 1
ATOM 723 C CA . LEU A 1 110 ? 143.661 123.953 121.439 1.00 127.64 110 LEU A CA 1
ATOM 724 C C . LEU A 1 110 ? 143.538 124.055 119.925 1.00 127.64 110 LEU A C 1
ATOM 725 O O . LEU A 1 110 ? 144.562 124.138 119.235 1.00 127.64 110 LEU A O 1
ATOM 730 N N . PRO A 1 111 ? 142.332 123.995 119.373 1.00 131.44 111 PRO A N 1
ATOM 731 C CA . PRO A 1 111 ? 142.132 124.397 117.984 1.00 131.44 111 PRO A CA 1
ATOM 732 C C . PRO A 1 111 ? 142.474 125.864 117.819 1.00 131.44 111 PRO A C 1
ATOM 733 O O . PRO A 1 111 ? 142.108 126.687 118.667 1.00 131.44 111 PRO A O 1
ATOM 737 N N . PRO A 1 112 ? 143.191 126.226 116.758 1.00 135.38 112 PRO A N 1
ATOM 738 C CA . PRO A 1 112 ? 143.785 127.568 116.707 1.00 135.38 112 PRO A CA 1
ATOM 739 C C . PRO A 1 112 ? 142.791 128.680 116.492 1.00 135.38 112 PRO A C 1
ATOM 740 O O . PRO A 1 112 ? 143.166 129.844 116.629 1.00 135.38 112 PRO A O 1
ATOM 744 N N . GLY A 1 113 ? 141.533 128.373 116.179 1.00 142.15 113 GLY A N 1
ATOM 745 C CA . GLY A 1 113 ? 140.539 129.429 116.070 1.00 142.15 113 GLY A CA 1
ATOM 746 C C . GLY A 1 113 ? 140.215 130.051 117.414 1.00 142.15 113 GLY A C 1
ATOM 747 O O . GLY A 1 113 ? 140.348 131.265 117.602 1.00 142.15 113 GLY A O 1
ATOM 748 N N . VAL A 1 114 ? 139.817 129.216 118.376 1.00 143.49 114 VAL A N 1
ATOM 749 C CA . VAL A 1 114 ? 139.478 129.710 119.707 1.00 143.49 114 VAL A CA 1
ATOM 750 C C . VAL A 1 114 ? 140.732 130.208 120.419 1.00 143.49 114 VAL A C 1
ATOM 751 O O . VAL A 1 114 ? 140.695 131.201 121.156 1.00 143.49 114 VAL A O 1
ATOM 755 N N . LEU A 1 115 ? 141.881 129.590 120.132 1.00 139.90 115 LEU A N 1
ATOM 756 C CA . LEU A 1 115 ? 143.133 130.067 120.711 1.00 139.90 115 LEU A CA 1
ATOM 757 C C . LEU A 1 115 ? 143.547 131.406 120.113 1.00 139.90 115 LEU A C 1
ATOM 758 O O . LEU A 1 115 ? 144.103 132.253 120.813 1.00 139.90 115 LEU A O 1
ATOM 763 N N . GLN A 1 116 ? 143.240 131.638 118.837 1.00 145.20 116 GLN A N 1
ATOM 764 C CA . GLN A 1 116 ? 143.520 132.938 118.237 1.00 145.20 116 GLN A CA 1
ATOM 765 C C . GLN A 1 116 ? 142.580 134.006 118.777 1.00 145.20 116 GLN A C 1
ATOM 766 O O . GLN A 1 116 ? 142.961 135.175 118.905 1.00 145.20 116 GLN A O 1
ATOM 772 N N . GLN A 1 117 ? 141.336 133.625 119.086 1.00 145.83 117 GLN A N 1
ATOM 773 C CA . GLN A 1 117 ? 140.414 134.572 119.710 1.00 145.83 117 GLN A CA 1
ATOM 774 C C . GLN A 1 117 ? 140.867 134.940 121.119 1.00 145.83 117 GLN A C 1
ATOM 775 O O . GLN A 1 117 ? 140.832 136.113 121.509 1.00 145.83 117 GLN A O 1
ATOM 781 N N . MET A 1 118 ? 141.310 133.950 121.897 1.00 147.74 118 MET A N 1
ATOM 782 C CA . MET A 1 118 ? 141.823 134.247 123.232 1.00 147.74 118 MET A CA 1
ATOM 783 C C . MET A 1 118 ? 143.233 134.830 123.194 1.00 147.74 118 MET A C 1
ATOM 784 O O . MET A 1 118 ? 143.723 135.321 124.217 1.00 147.74 118 MET A O 1
ATOM 789 N N . GLY A 1 119 ? 143.903 134.784 122.042 1.00 146.42 119 GLY A N 1
ATOM 790 C CA . GLY A 1 119 ? 145.220 135.389 121.940 1.00 146.42 119 GLY A CA 1
ATOM 791 C C . GLY A 1 119 ? 145.165 136.899 121.870 1.00 146.42 119 GLY A C 1
ATOM 792 O O . GLY A 1 119 ? 146.185 137.576 122.023 1.00 146.42 119 GLY A O 1
ATOM 793 N N . SER A 1 120 ? 143.975 137.447 121.620 1.00 147.49 120 SER A N 1
ATOM 794 C CA . SER A 1 120 ? 143.800 138.893 121.638 1.00 147.49 120 SER A CA 1
ATOM 795 C C . SER A 1 120 ? 143.948 139.449 123.048 1.00 147.49 120 SER A C 1
ATOM 796 O O . SER A 1 120 ? 144.797 140.313 123.296 1.00 147.49 120 SER A O 1
ATOM 799 N N . GLY A 1 121 ? 143.135 138.968 123.983 1.00 145.37 121 GLY A N 1
ATOM 800 C CA . GLY A 1 121 ? 143.175 139.501 125.327 1.00 145.37 121 GLY A CA 1
ATOM 801 C C . GLY A 1 121 ? 142.913 138.517 126.447 1.00 145.37 121 GLY A C 1
ATOM 802 O O . GLY A 1 121 ? 142.734 138.938 127.593 1.00 145.37 121 GLY A O 1
ATOM 803 N N . SER A 1 122 ? 142.862 137.216 126.156 1.00 137.98 122 SER A N 1
ATOM 804 C CA . SER A 1 122 ? 142.399 136.277 127.175 1.00 137.98 122 SER A CA 1
ATOM 805 C C . SER A 1 122 ? 143.403 135.219 127.607 1.00 137.98 122 SER A C 1
ATOM 806 O O . SER A 1 122 ? 143.609 135.082 128.817 1.00 137.98 122 SER A O 1
ATOM 809 N N . VAL A 1 123 ? 144.039 134.467 126.704 1.00 131.47 123 VAL A N 1
ATOM 810 C CA . VAL A 1 123 ? 144.788 133.298 127.162 1.00 131.47 123 VAL A CA 1
ATOM 811 C C . VAL A 1 123 ? 146.135 133.701 127.758 1.00 131.47 123 VAL A C 1
ATOM 812 O O . VAL A 1 123 ? 146.600 133.088 128.724 1.00 131.47 123 VAL A O 1
ATOM 816 N N . ALA A 1 124 ? 146.750 134.774 127.261 1.00 129.48 124 ALA A N 1
ATOM 817 C CA . ALA A 1 124 ? 147.935 135.287 127.932 1.00 129.48 124 ALA A CA 1
ATOM 818 C C . ALA A 1 124 ? 147.561 135.992 129.221 1.00 129.48 124 ALA A C 1
ATOM 819 O O . ALA A 1 124 ? 148.279 135.880 130.225 1.00 129.48 124 ALA A O 1
ATOM 821 N N . LYS A 1 125 ? 146.422 136.684 129.216 1.00 128.64 125 LYS A N 1
ATOM 822 C CA . LYS A 1 125 ? 145.947 137.349 130.419 1.00 128.64 125 LYS A CA 1
ATOM 823 C C . LYS A 1 125 ? 145.568 136.338 131.486 1.00 128.64 125 LYS A C 1
ATOM 824 O O . LYS A 1 125 ? 145.831 136.555 132.671 1.00 128.64 125 LYS A O 1
ATOM 830 N N . VAL A 1 126 ? 144.993 135.201 131.089 1.00 121.31 126 VAL A N 1
ATOM 831 C CA . VAL A 1 126 ? 144.670 134.213 132.109 1.00 121.31 126 VAL A CA 1
ATOM 832 C C . VAL A 1 126 ? 145.934 133.491 132.565 1.00 121.31 126 VAL A C 1
ATOM 833 O O . VAL A 1 126 ? 146.168 133.374 133.773 1.00 121.31 126 VAL A O 1
ATOM 837 N N . MET A 1 127 ? 146.848 133.172 131.635 1.00 114.30 127 MET A N 1
ATOM 838 C CA . MET A 1 127 ? 148.088 132.473 131.952 1.00 114.30 127 MET A CA 1
ATOM 839 C C . MET A 1 127 ? 149.052 133.316 132.772 1.00 114.30 127 MET A C 1
ATOM 840 O O . MET A 1 127 ? 149.989 132.765 133.351 1.00 114.30 127 MET A O 1
ATOM 845 N N . LEU A 1 128 ? 148.853 134.628 132.842 1.00 120.45 128 LEU A N 1
ATOM 846 C CA . LEU A 1 128 ? 149.596 135.445 133.788 1.00 120.45 128 LEU A CA 1
ATOM 847 C C . LEU A 1 128 ? 148.798 135.739 135.054 1.00 120.45 128 LEU A C 1
ATOM 848 O O . LEU A 1 128 ? 149.215 135.366 136.161 1.00 120.45 128 LEU A O 1
ATOM 853 N N . ASP A 1 129 ? 147.634 136.375 134.922 1.00 121.49 129 ASP A N 1
ATOM 854 C CA . ASP A 1 129 ? 146.995 136.978 136.081 1.00 121.49 129 ASP A CA 1
ATOM 855 C C . ASP A 1 129 ? 146.269 135.950 136.934 1.00 121.49 129 ASP A C 1
ATOM 856 O O . ASP A 1 129 ? 146.119 136.155 138.144 1.00 121.49 129 ASP A O 1
ATOM 861 N N . ASP A 1 130 ? 145.816 134.838 136.333 1.00 118.84 130 ASP A N 1
ATOM 862 C CA . ASP A 1 130 ? 145.230 133.763 137.122 1.00 118.84 130 ASP A CA 1
ATOM 863 C C . ASP A 1 130 ? 146.217 133.204 138.132 1.00 118.84 130 ASP A C 1
ATOM 864 O O . ASP A 1 130 ? 145.926 133.136 139.331 1.00 118.84 130 ASP A O 1
ATOM 869 N N . VAL A 1 131 ? 147.398 132.813 137.666 1.00 110.40 131 VAL A N 1
ATOM 870 C CA . VAL A 1 131 ? 148.340 132.181 138.571 1.00 110.40 131 VAL A CA 1
ATOM 871 C C . VAL A 1 131 ? 148.998 133.217 139.475 1.00 110.40 131 VAL A C 1
ATOM 872 O O . VAL A 1 131 ? 149.428 132.895 140.587 1.00 110.40 131 VAL A O 1
ATOM 876 N N . LYS A 1 132 ? 149.014 134.489 139.060 1.00 109.91 132 LYS A N 1
ATOM 877 C CA . LYS A 1 132 ? 149.507 135.519 139.970 1.00 109.91 132 LYS A CA 1
ATOM 878 C C . LYS A 1 132 ? 148.536 135.753 141.130 1.00 109.91 132 LYS A C 1
ATOM 879 O O . LYS A 1 132 ? 148.952 135.861 142.295 1.00 109.91 132 LYS A O 1
ATOM 885 N N . SER A 1 133 ? 147.232 135.791 140.843 1.00 111.15 133 SER A N 1
ATOM 886 C CA . SER A 1 133 ? 146.259 135.919 141.922 1.00 111.15 133 SER A CA 1
ATOM 887 C C . SER A 1 133 ? 146.195 134.650 142.762 1.00 111.15 133 SER A C 1
ATOM 888 O O . SER A 1 133 ? 145.914 134.705 143.965 1.00 111.15 133 SER A O 1
ATOM 891 N N . LEU A 1 134 ? 146.491 133.501 142.160 1.00 107.25 134 LEU A N 1
ATOM 892 C CA . LEU A 1 134 ? 146.564 132.275 142.941 1.00 107.25 134 LEU A CA 1
ATOM 893 C C . LEU A 1 134 ? 147.762 132.287 143.877 1.00 107.25 134 LEU A C 1
ATOM 894 O O . LEU A 1 134 ? 147.697 131.735 144.979 1.00 107.25 134 LEU A O 1
ATOM 899 N N . HIS A 1 135 ? 148.862 132.918 143.456 1.00 104.57 135 HIS A N 1
ATOM 900 C CA . HIS A 1 135 ? 149.986 133.104 144.365 1.00 104.57 135 HIS A CA 1
ATOM 901 C C . HIS A 1 135 ? 149.622 134.012 145.525 1.00 104.57 135 HIS A C 1
ATOM 902 O O . HIS A 1 135 ? 149.983 133.723 146.668 1.00 104.57 135 HIS A O 1
ATOM 909 N N . ILE A 1 136 ? 148.891 135.096 145.264 1.00 106.64 136 ILE A N 1
ATOM 910 C CA . ILE A 1 136 ? 148.579 136.019 146.359 1.00 106.64 136 ILE A CA 1
ATOM 911 C C . ILE A 1 136 ? 147.482 135.437 147.250 1.00 106.64 136 ILE A C 1
ATOM 912 O O . ILE A 1 136 ? 147.254 135.906 148.369 1.00 106.64 136 ILE A O 1
ATOM 917 N N . PHE A 1 137 ? 146.789 134.398 146.776 1.00 109.31 137 PHE A N 1
ATOM 918 C CA . PHE A 1 137 ? 145.906 133.673 147.684 1.00 109.31 137 PHE A CA 1
ATOM 919 C C . PHE A 1 137 ? 146.669 132.659 148.520 1.00 109.31 137 PHE A C 1
ATOM 920 O O . PHE A 1 137 ? 146.654 132.732 149.750 1.00 109.31 137 PHE A O 1
ATOM 928 N N . VAL A 1 138 ? 147.316 131.690 147.883 1.00 102.38 138 VAL A N 1
ATOM 929 C CA . VAL A 1 138 ? 147.803 130.545 148.640 1.00 102.38 138 VAL A CA 1
ATOM 930 C C . VAL A 1 138 ? 149.203 130.798 149.202 1.00 102.38 138 VAL A C 1
ATOM 931 O O . VAL A 1 138 ? 149.763 129.949 149.898 1.00 102.38 138 VAL A O 1
ATOM 935 N N . ALA A 1 139 ? 149.782 131.966 148.951 1.00 103.17 139 ALA A N 1
ATOM 936 C CA . ALA A 1 139 ? 151.052 132.273 149.590 1.00 103.17 139 ALA A CA 1
ATOM 937 C C . ALA A 1 139 ? 150.868 133.091 150.855 1.00 103.17 139 ALA A C 1
ATOM 938 O O . ALA A 1 139 ? 151.202 132.632 151.949 1.00 103.17 139 ALA A O 1
ATOM 940 N N . ASP A 1 140 ? 150.319 134.293 150.729 1.00 108.05 140 ASP A N 1
ATOM 941 C CA . ASP A 1 140 ? 150.340 135.274 151.802 1.00 108.05 140 ASP A CA 1
ATOM 942 C C . ASP A 1 140 ? 149.037 135.300 152.587 1.00 108.05 140 ASP A C 1
ATOM 943 O O . ASP A 1 140 ? 148.820 136.207 153.388 1.00 108.05 140 ASP A O 1
ATOM 948 N N . SER A 1 141 ? 148.148 134.332 152.373 1.00 113.19 141 SER A N 1
ATOM 949 C CA . SER A 1 141 ? 146.864 134.436 153.052 1.00 113.19 141 SER A CA 1
ATOM 950 C C . SER A 1 141 ? 146.425 133.178 153.787 1.00 113.19 141 SER A C 1
ATOM 951 O O . SER A 1 141 ? 145.739 133.284 154.806 1.00 113.19 141 SER A O 1
ATOM 954 N N . THR A 1 142 ? 146.767 131.993 153.291 1.00 113.90 142 THR A N 1
ATOM 955 C CA . THR A 1 142 ? 146.308 130.808 154.017 1.00 113.90 142 THR A CA 1
ATOM 956 C C . THR A 1 142 ? 147.010 130.506 155.350 1.00 113.90 142 THR A C 1
ATOM 957 O O . THR A 1 142 ? 146.356 129.916 156.219 1.00 113.90 142 THR A O 1
ATOM 961 N N . PRO A 1 143 ? 148.307 130.863 155.600 1.00 108.93 143 PRO A N 1
ATOM 962 C CA . PRO A 1 143 ? 148.768 130.837 156.995 1.00 108.93 143 PRO A CA 1
ATOM 963 C C . PRO A 1 143 ? 148.051 131.841 157.881 1.00 108.93 143 PRO A C 1
ATOM 964 O O . PRO A 1 143 ? 147.817 131.567 159.061 1.00 108.93 143 PRO A O 1
ATOM 968 N N . LEU A 1 144 ? 147.679 132.994 157.322 1.00 114.55 144 LEU A N 1
ATOM 969 C CA . LEU A 1 144 ? 146.872 133.952 158.071 1.00 114.55 144 LEU A CA 1
ATOM 970 C C . LEU A 1 144 ? 145.489 133.399 158.377 1.00 114.55 144 LEU A C 1
ATOM 971 O O . LEU A 1 144 ? 144.957 133.632 159.465 1.00 114.55 144 LEU A O 1
ATOM 976 N N . TYR A 1 145 ? 144.909 132.650 157.443 1.00 125.29 145 TYR A N 1
ATOM 977 C CA . TYR A 1 145 ? 143.603 132.042 157.665 1.00 125.29 145 TYR A CA 1
ATOM 978 C C . TYR A 1 145 ? 143.698 130.923 158.695 1.00 125.29 145 TYR A C 1
ATOM 979 O O . TYR A 1 145 ? 142.787 130.732 159.511 1.00 125.29 145 TYR A O 1
ATOM 988 N N . ALA A 1 146 ? 144.825 130.210 158.711 1.00 115.53 146 ALA A N 1
ATOM 989 C CA . ALA A 1 146 ? 145.054 129.220 159.757 1.00 115.53 146 ALA A CA 1
ATOM 990 C C . ALA A 1 146 ? 145.210 129.864 161.125 1.00 115.53 146 ALA A C 1
ATOM 991 O O . ALA A 1 146 ? 144.701 129.334 162.119 1.00 115.53 146 ALA A O 1
ATOM 993 N N . ARG A 1 147 ? 145.913 130.995 161.192 1.00 115.09 147 ARG A N 1
ATOM 994 C CA . ARG A 1 147 ? 146.055 131.723 162.447 1.00 115.09 147 ARG A CA 1
ATOM 995 C C . ARG A 1 147 ? 144.709 132.251 162.922 1.00 115.09 147 ARG A C 1
ATOM 996 O O . ARG A 1 147 ? 144.381 132.174 164.111 1.00 115.09 147 ARG A O 1
ATOM 1004 N N . ALA A 1 148 ? 143.892 132.741 161.991 1.00 117.37 148 ALA A N 1
ATOM 1005 C CA . ALA A 1 148 ? 142.557 133.232 162.302 1.00 117.37 148 ALA A CA 1
ATOM 1006 C C . ALA A 1 148 ? 141.581 132.128 162.676 1.00 117.37 148 ALA A C 1
ATOM 1007 O O . ALA A 1 148 ? 140.525 132.428 163.237 1.00 117.37 148 ALA A O 1
ATOM 1009 N N . ILE A 1 149 ? 141.870 130.876 162.340 1.00 118.25 149 ILE A N 1
ATOM 1010 C CA . ILE A 1 149 ? 141.066 129.784 162.875 1.00 118.25 149 ILE A CA 1
ATOM 1011 C C . ILE A 1 149 ? 141.567 129.418 164.264 1.00 118.25 149 ILE A C 1
ATOM 1012 O O . ILE A 1 149 ? 140.779 129.328 165.212 1.00 118.25 149 ILE A O 1
ATOM 1017 N N . ILE A 1 150 ? 142.876 129.230 164.399 1.00 115.40 150 ILE A N 1
ATOM 1018 C CA . ILE A 1 150 ? 143.447 128.605 165.592 1.00 115.40 150 ILE A CA 1
ATOM 1019 C C . ILE A 1 150 ? 143.395 129.529 166.803 1.00 115.40 150 ILE A C 1
ATOM 1020 O O . ILE A 1 150 ? 143.025 129.090 167.897 1.00 115.40 150 ILE A O 1
ATOM 1025 N N . MET A 1 151 ? 143.737 130.814 166.639 1.00 116.29 151 MET A N 1
ATOM 1026 C CA . MET A 1 151 ? 143.816 131.704 167.799 1.00 116.29 151 MET A CA 1
ATOM 1027 C C . MET A 1 151 ? 142.472 131.966 168.476 1.00 116.29 151 MET A C 1
ATOM 1028 O O . MET A 1 151 ? 142.400 131.782 169.699 1.00 116.29 151 MET A O 1
ATOM 1033 N N . PRO A 1 152 ? 141.379 132.340 167.794 1.00 118.20 152 PRO A N 1
ATOM 1034 C CA . PRO A 1 152 ? 140.123 132.510 168.538 1.00 118.20 152 PRO A CA 1
ATOM 1035 C C . PRO A 1 152 ? 139.380 131.215 168.812 1.00 118.20 152 PRO A C 1
ATOM 1036 O O . PRO A 1 152 ? 138.216 131.276 169.222 1.00 118.20 152 PRO A O 1
ATOM 1040 N N . LEU A 1 153 ? 139.981 130.052 168.574 1.00 122.28 153 LEU A N 1
ATOM 1041 C CA . LEU A 1 153 ? 139.340 128.809 168.986 1.00 122.28 153 LEU A CA 1
ATOM 1042 C C . LEU A 1 153 ? 140.084 128.169 170.147 1.00 122.28 153 LEU A C 1
ATOM 1043 O O . LEU A 1 153 ? 139.574 127.234 170.772 1.00 122.28 153 LEU A O 1
ATOM 1048 N N . ALA A 1 154 ? 141.297 128.643 170.429 1.00 122.57 154 ALA A N 1
ATOM 1049 C CA . ALA A 1 154 ? 142.027 128.245 171.626 1.00 122.57 154 ALA A CA 1
ATOM 1050 C C . ALA A 1 154 ? 142.046 129.341 172.680 1.00 122.57 154 ALA A C 1
ATOM 1051 O O . ALA A 1 154 ? 142.125 129.045 173.882 1.00 122.57 154 ALA A O 1
ATOM 1053 N N . THR A 1 155 ? 141.958 130.603 172.257 1.00 120.14 155 THR A N 1
ATOM 1054 C CA . THR A 1 155 ? 141.973 131.689 173.222 1.00 120.14 155 THR A CA 1
ATOM 1055 C C . THR A 1 155 ? 140.658 131.757 173.980 1.00 120.14 155 THR A C 1
ATOM 1056 O O . THR A 1 155 ? 140.628 132.265 175.101 1.00 120.14 155 THR A O 1
ATOM 1060 N N . ILE A 1 156 ? 139.585 131.180 173.434 1.00 119.85 156 ILE A N 1
ATOM 1061 C CA . ILE A 1 156 ? 138.338 131.103 174.181 1.00 119.85 156 ILE A CA 1
ATOM 1062 C C . ILE A 1 156 ? 138.472 130.094 175.309 1.00 119.85 156 ILE A C 1
ATOM 1063 O O . ILE A 1 156 ? 138.017 130.337 176.433 1.00 119.85 156 ILE A O 1
ATOM 1068 N N . VAL A 1 157 ? 139.152 128.976 175.044 1.00 122.12 157 VAL A N 1
ATOM 1069 C CA . VAL A 1 157 ? 139.379 127.967 176.072 1.00 122.12 157 VAL A CA 1
ATOM 1070 C C . VAL A 1 157 ? 140.301 128.508 177.155 1.00 122.12 157 VAL A C 1
ATOM 1071 O O . VAL A 1 157 ? 140.056 128.315 178.353 1.00 122.12 157 VAL A O 1
ATOM 1075 N N . ILE A 1 158 ? 141.346 129.235 176.752 1.00 121.20 158 ILE A N 1
ATOM 1076 C CA . ILE A 1 158 ? 142.276 129.813 177.722 1.00 121.20 158 ILE A CA 1
ATOM 1077 C C . ILE A 1 158 ? 141.592 130.895 178.554 1.00 121.20 158 ILE A C 1
ATOM 1078 O O . ILE A 1 158 ? 141.749 130.947 179.783 1.00 121.20 158 ILE A O 1
ATOM 1083 N N . LEU A 1 159 ? 140.781 131.736 177.909 1.00 120.73 159 LEU A N 1
ATOM 1084 C CA . LEU A 1 159 ? 140.040 132.773 178.610 1.00 120.73 159 LEU A CA 1
ATOM 1085 C C . LEU A 1 159 ? 139.014 132.188 179.567 1.00 120.73 159 LEU A C 1
ATOM 1086 O O . LEU A 1 159 ? 138.802 132.737 180.651 1.00 120.73 159 LEU A O 1
ATOM 1091 N N . PHE A 1 160 ? 138.386 131.072 179.200 1.00 123.54 160 PHE A N 1
ATOM 1092 C CA . PHE A 1 160 ? 137.402 130.466 180.087 1.00 123.54 160 PHE A CA 1
ATOM 1093 C C . PHE A 1 160 ? 138.076 129.739 181.240 1.00 123.54 160 PHE A C 1
ATOM 1094 O O . PHE A 1 160 ? 137.523 129.672 182.344 1.00 123.54 160 PHE A O 1
ATOM 1102 N N . TRP A 1 161 ? 139.269 129.191 181.009 1.00 123.45 161 TRP A N 1
ATOM 1103 C CA . TRP A 1 161 ? 139.990 128.539 182.093 1.00 123.45 161 TRP A CA 1
ATOM 1104 C C . TRP A 1 161 ? 140.535 129.562 183.077 1.00 123.45 161 TRP A C 1
ATOM 1105 O O . TRP A 1 161 ? 140.593 129.305 184.284 1.00 123.45 161 TRP A O 1
ATOM 1116 N N . LEU A 1 162 ? 140.918 130.737 182.582 1.00 118.91 162 LEU A N 1
ATOM 1117 C CA . LEU A 1 162 ? 141.510 131.739 183.454 1.00 118.91 162 LEU A CA 1
ATOM 1118 C C . LEU A 1 162 ? 140.479 132.517 184.252 1.00 118.91 162 LEU A C 1
ATOM 1119 O O . LEU A 1 162 ? 140.769 132.894 185.390 1.00 118.91 162 LEU A O 1
ATOM 1124 N N . ASP A 1 163 ? 139.292 132.761 183.701 1.00 124.62 163 ASP A N 1
ATOM 1125 C CA . ASP A 1 163 ? 138.234 133.369 184.498 1.00 124.62 163 ASP A CA 1
ATOM 1126 C C . ASP A 1 163 ? 136.868 132.983 183.956 1.00 124.62 163 ASP A C 1
ATOM 1127 O O . ASP A 1 163 ? 136.609 133.109 182.758 1.00 124.62 163 ASP A O 1
ATOM 1132 N N . TRP A 1 164 ? 135.998 132.531 184.858 1.00 126.69 164 TRP A N 1
ATOM 1133 C CA . TRP A 1 164 ? 134.609 132.255 184.515 1.00 126.69 164 TRP A CA 1
ATOM 1134 C C . TRP A 1 164 ? 133.839 133.540 184.245 1.00 126.69 164 TRP A C 1
ATOM 1135 O O . TRP A 1 164 ? 132.997 133.589 183.343 1.00 126.69 164 TRP A O 1
ATOM 1146 N N . ARG A 1 165 ? 134.099 134.580 185.035 1.00 121.80 165 ARG A N 1
ATOM 1147 C CA . ARG A 1 165 ? 133.271 135.779 184.999 1.00 121.80 165 ARG A CA 1
ATOM 1148 C C . ARG A 1 165 ? 133.775 136.804 183.998 1.00 121.80 165 ARG A C 1
ATOM 1149 O O . ARG A 1 165 ? 132.990 137.627 183.519 1.00 121.80 165 ARG A O 1
ATOM 1157 N N . LEU A 1 166 ? 135.064 136.784 183.675 1.00 113.25 166 LEU A N 1
ATOM 1158 C CA . LEU A 1 166 ? 135.669 137.883 182.945 1.00 113.25 166 LEU A CA 1
ATOM 1159 C C . LEU A 1 166 ? 135.808 137.624 181.458 1.00 113.25 166 LEU A C 1
ATOM 1160 O O . LEU A 1 166 ? 135.868 138.585 180.686 1.00 113.25 166 LEU A O 1
ATOM 1165 N N . ALA A 1 167 ? 135.831 136.362 181.032 1.00 123.07 167 ALA A N 1
ATOM 1166 C CA . ALA A 1 167 ? 135.929 136.051 179.613 1.00 123.07 167 ALA A CA 1
ATOM 1167 C C . ALA A 1 167 ? 134.645 136.395 178.874 1.00 123.07 167 ALA A C 1
ATOM 1168 O O . ALA A 1 167 ? 134.648 136.599 177.655 1.00 123.07 167 ALA A O 1
ATOM 1170 N N . ILE A 1 168 ? 133.539 136.452 179.621 1.00 124.83 168 ILE A N 1
ATOM 1171 C CA . ILE A 1 168 ? 132.227 136.731 179.046 1.00 124.83 168 ILE A CA 1
ATOM 1172 C C . ILE A 1 168 ? 132.191 138.128 178.449 1.00 124.83 168 ILE A C 1
ATOM 1173 O O . ILE A 1 168 ? 131.607 138.340 177.386 1.00 124.83 168 ILE A O 1
ATOM 1178 N N . ALA A 1 169 ? 132.890 139.081 179.070 1.00 120.13 169 ALA A N 1
ATOM 1179 C CA . ALA A 1 169 ? 132.867 140.455 178.579 1.00 120.13 169 ALA A CA 1
ATOM 1180 C C . ALA A 1 169 ? 133.629 140.602 177.266 1.00 120.13 169 ALA A C 1
ATOM 1181 O O . ALA A 1 169 ? 133.102 141.170 176.297 1.00 120.13 169 ALA A O 1
ATOM 1183 N N . THR A 1 170 ? 134.859 140.089 177.202 1.00 122.18 170 THR A N 1
ATOM 1184 C CA . THR A 1 170 ? 135.635 140.228 175.975 1.00 122.18 170 THR A CA 1
ATOM 1185 C C . THR A 1 170 ? 135.075 139.352 174.857 1.00 122.18 170 THR A C 1
ATOM 1186 O O . THR A 1 170 ? 135.078 139.759 173.685 1.00 122.18 170 THR A O 1
ATOM 1190 N N . LEU A 1 171 ? 134.533 138.180 175.200 1.00 125.53 171 LEU A N 1
ATOM 1191 C CA . LEU A 1 171 ? 133.812 137.361 174.239 1.00 125.53 171 LEU A CA 1
ATOM 1192 C C . LEU A 1 171 ? 132.551 138.033 173.736 1.00 125.53 171 LEU A C 1
ATOM 1193 O O . LEU A 1 171 ? 132.249 137.925 172.547 1.00 125.53 171 LEU A O 1
ATOM 1198 N N . GLY A 1 172 ? 131.822 138.730 174.608 1.00 123.79 172 GLY A N 1
ATOM 1199 C CA . GLY A 1 172 ? 130.614 139.404 174.180 1.00 123.79 172 GLY A CA 1
ATOM 1200 C C . GLY A 1 172 ? 130.912 140.571 173.268 1.00 123.79 172 GLY A C 1
ATOM 1201 O O . GLY A 1 172 ? 130.196 140.802 172.297 1.00 123.79 172 GLY A O 1
ATOM 1202 N N . VAL A 1 173 ? 132.004 141.288 173.533 1.00 118.15 173 VAL A N 1
ATOM 1203 C CA . VAL A 1 173 ? 132.354 142.388 172.642 1.00 118.15 173 VAL A CA 1
ATOM 1204 C C . VAL A 1 173 ? 132.890 141.899 171.300 1.00 118.15 173 VAL A C 1
ATOM 1205 O O . VAL A 1 173 ? 132.506 142.447 170.255 1.00 118.15 173 VAL A O 1
ATOM 1209 N N . LEU A 1 174 ? 133.712 140.849 171.273 1.00 123.11 174 LEU A N 1
ATOM 1210 C CA . LEU A 1 174 ? 134.123 140.295 169.986 1.00 123.11 174 LEU A CA 1
ATOM 1211 C C . LEU A 1 174 ? 132.983 139.639 169.214 1.00 123.11 174 LEU A C 1
ATOM 1212 O O . LEU A 1 174 ? 132.920 139.800 167.993 1.00 123.11 174 LEU A O 1
ATOM 1217 N N . ALA A 1 175 ? 132.054 138.961 169.892 1.00 129.60 175 ALA A N 1
ATOM 1218 C CA . ALA A 1 175 ? 130.899 138.400 169.203 1.00 129.60 175 ALA A CA 1
ATOM 1219 C C . ALA A 1 175 ? 129.946 139.497 168.759 1.00 129.60 175 ALA A C 1
ATOM 1220 O O . ALA A 1 175 ? 129.260 139.357 167.744 1.00 129.60 175 ALA A O 1
ATOM 1222 N N . PHE A 1 176 ? 129.907 140.605 169.497 1.00 131.01 176 PHE A N 1
ATOM 1223 C CA . PHE A 1 176 ? 129.135 141.772 169.106 1.00 131.01 176 PHE A CA 1
ATOM 1224 C C . PHE A 1 176 ? 129.672 142.394 167.832 1.00 131.01 176 PHE A C 1
ATOM 1225 O O . PHE A 1 176 ? 128.894 142.687 166.916 1.00 131.01 176 PHE A O 1
ATOM 1233 N N . GLY A 1 177 ? 130.991 142.571 167.753 1.00 132.42 177 GLY A N 1
ATOM 1234 C CA . GLY A 1 177 ? 131.591 143.071 166.527 1.00 132.42 177 GLY A CA 1
ATOM 1235 C C . GLY A 1 177 ? 131.435 142.103 165.373 1.00 132.42 177 GLY A C 1
ATOM 1236 O O . GLY A 1 177 ? 131.230 142.512 164.226 1.00 132.42 177 GLY A O 1
ATOM 1237 N N . SER A 1 178 ? 131.478 140.803 165.673 1.00 136.56 178 SER A N 1
ATOM 1238 C CA . SER A 1 178 ? 131.285 139.792 164.642 1.00 136.56 178 SER A CA 1
ATOM 1239 C C . SER A 1 178 ? 129.866 139.815 164.090 1.00 136.56 178 SER A C 1
ATOM 1240 O O . SER A 1 178 ? 129.677 139.785 162.871 1.00 136.56 178 SER A O 1
ATOM 1243 N N . VAL A 1 179 ? 128.857 139.903 164.963 1.00 138.22 179 VAL A N 1
ATOM 1244 C CA . VAL A 1 179 ? 127.481 139.860 164.479 1.00 138.22 179 VAL A CA 1
ATOM 1245 C C . VAL A 1 179 ? 127.127 141.173 163.792 1.00 138.22 179 VAL A C 1
ATOM 1246 O O . VAL A 1 179 ? 126.360 141.187 162.821 1.00 138.22 179 VAL A O 1
ATOM 1250 N N . VAL A 1 180 ? 127.761 142.277 164.201 1.00 134.19 180 VAL A N 1
ATOM 1251 C CA . VAL A 1 180 ? 127.516 143.548 163.528 1.00 134.19 180 VAL A CA 1
ATOM 1252 C C . VAL A 1 180 ? 128.161 143.551 162.144 1.00 134.19 180 VAL A C 1
ATOM 1253 O O . VAL A 1 180 ? 127.549 143.991 161.163 1.00 134.19 180 VAL A O 1
ATOM 1257 N N . LEU A 1 181 ? 129.371 142.993 162.026 1.00 138.03 181 LEU A N 1
ATOM 1258 C CA . LEU A 1 181 ? 130.028 142.939 160.722 1.00 138.03 181 LEU A CA 1
ATOM 1259 C C . LEU A 1 181 ? 129.341 141.951 159.785 1.00 138.03 181 LEU A C 1
ATOM 1260 O O . LEU A 1 181 ? 129.241 142.201 158.579 1.00 138.03 181 LEU A O 1
ATOM 1265 N N . VAL A 1 182 ? 128.831 140.840 160.320 1.00 144.13 182 VAL A N 1
ATOM 1266 C CA . VAL A 1 182 ? 128.103 139.886 159.487 1.00 144.13 182 VAL A CA 1
ATOM 1267 C C . VAL A 1 182 ? 126.756 140.467 159.070 1.00 144.13 182 VAL A C 1
ATOM 1268 O O . VAL A 1 182 ? 126.306 140.269 157.934 1.00 144.13 182 VAL A O 1
ATOM 1272 N N . LEU A 1 183 ? 126.127 141.254 159.947 1.00 145.72 183 LEU A N 1
ATOM 1273 C CA . LEU A 1 183 ? 124.885 141.928 159.582 1.00 145.72 183 LEU A CA 1
ATOM 1274 C C . LEU A 1 183 ? 125.135 143.006 158.532 1.00 145.72 183 LEU A C 1
ATOM 1275 O O . LEU A 1 183 ? 124.283 143.256 157.670 1.00 145.72 183 LEU A O 1
ATOM 1280 N N . ALA A 1 184 ? 126.308 143.642 158.573 1.00 143.99 184 ALA A N 1
ATOM 1281 C CA . ALA A 1 184 ? 126.650 144.625 157.550 1.00 143.99 184 ALA A CA 1
ATOM 1282 C C . ALA A 1 184 ? 126.988 143.950 156.228 1.00 143.99 184 ALA A C 1
ATOM 1283 O O . ALA A 1 184 ? 126.726 144.502 155.153 1.00 143.99 184 ALA A O 1
ATOM 1285 N N . ARG A 1 185 ? 127.586 142.761 156.289 1.00 146.66 185 ARG A N 1
ATOM 1286 C CA . ARG A 1 185 ? 127.883 142.009 155.075 1.00 146.66 185 ARG A CA 1
ATOM 1287 C C . ARG A 1 185 ? 126.613 141.447 154.451 1.00 146.66 185 ARG A C 1
ATOM 1288 O O . ARG A 1 185 ? 126.509 141.337 153.225 1.00 146.66 185 ARG A O 1
ATOM 1296 N N . GLN A 1 186 ? 125.637 141.086 155.283 1.00 152.35 186 GLN A N 1
ATOM 1297 C CA . GLN A 1 186 ? 124.402 140.495 154.786 1.00 152.35 186 GLN A CA 1
ATOM 1298 C C . GLN A 1 186 ? 123.502 141.528 154.121 1.00 152.35 186 GLN A C 1
ATOM 1299 O O . GLN A 1 186 ? 122.676 141.167 153.280 1.00 152.35 186 GLN A O 1
ATOM 1305 N N . ARG A 1 187 ? 123.634 142.804 154.477 1.00 149.78 187 ARG A N 1
ATOM 1306 C CA . ARG A 1 187 ? 122.840 143.821 153.802 1.00 149.78 187 ARG A CA 1
ATOM 1307 C C . ARG A 1 187 ? 123.428 144.213 152.454 1.00 149.78 187 ARG A C 1
ATOM 1308 O O . ARG A 1 187 ? 122.734 144.835 151.643 1.00 149.78 187 ARG A O 1
ATOM 1316 N N . SER A 1 188 ? 124.688 143.869 152.194 1.00 150.59 188 SER A N 1
ATOM 1317 C CA . SER A 1 188 ? 125.320 144.273 150.944 1.00 150.59 188 SER A CA 1
ATOM 1318 C C . SER A 1 188 ? 125.422 143.105 149.969 1.00 150.59 188 SER A C 1
ATOM 1319 O O . SER A 1 188 ? 126.163 143.178 148.979 1.00 150.59 188 SER A O 1
ATOM 1322 N N . GLU A 1 189 ? 124.665 142.031 150.228 1.00 153.80 189 GLU A N 1
ATOM 1323 C CA . GLU A 1 189 ? 124.778 140.739 149.551 1.00 153.80 189 GLU A CA 1
ATOM 1324 C C . GLU A 1 189 ? 124.567 140.808 148.044 1.00 153.80 189 GLU A C 1
ATOM 1325 O O . GLU A 1 189 ? 125.213 140.075 147.288 1.00 153.80 189 GLU A O 1
ATOM 1331 N N . ASN A 1 190 ? 123.679 141.681 147.599 1.00 153.61 190 ASN A N 1
ATOM 1332 C CA . ASN A 1 190 ? 123.454 141.914 146.184 1.00 153.61 190 ASN A CA 1
ATOM 1333 C C . ASN A 1 190 ? 124.112 143.192 145.712 1.00 153.61 190 ASN A C 1
ATOM 1334 O O . ASN A 1 190 ? 124.430 143.323 144.528 1.00 153.61 190 ASN A O 1
ATOM 1339 N N . MET A 1 191 ? 124.334 144.134 146.625 1.00 147.08 191 MET A N 1
ATOM 1340 C CA . MET A 1 191 ? 124.831 145.438 146.221 1.00 147.08 191 MET A CA 1
ATOM 1341 C C . MET A 1 191 ? 126.311 145.370 145.877 1.00 147.08 191 MET A C 1
ATOM 1342 O O . MET A 1 191 ? 126.803 146.177 145.085 1.00 147.08 191 MET A O 1
ATOM 1347 N N . ALA A 1 192 ? 127.028 144.387 146.426 1.00 147.58 192 ALA A N 1
ATOM 1348 C CA . ALA A 1 192 ? 128.411 144.175 146.003 1.00 147.58 192 ALA A CA 1
ATOM 1349 C C . ALA A 1 192 ? 128.474 143.681 144.563 1.00 147.58 192 ALA A C 1
ATOM 1350 O O . ALA A 1 192 ? 129.330 144.117 143.780 1.00 147.58 192 ALA A O 1
ATOM 1352 N N . GLN A 1 193 ? 127.555 142.789 144.189 1.00 149.21 193 GLN A N 1
ATOM 1353 C CA . GLN A 1 193 ? 127.484 142.323 142.808 1.00 149.21 193 GLN A CA 1
ATOM 1354 C C . GLN A 1 193 ? 127.036 143.439 141.872 1.00 149.21 193 GLN A C 1
ATOM 1355 O O . GLN A 1 193 ? 127.533 143.549 140.745 1.00 149.21 193 GLN A O 1
ATOM 1361 N N . ARG A 1 194 ? 126.115 144.293 142.334 1.00 147.51 194 ARG A N 1
ATOM 1362 C CA . ARG A 1 194 ? 125.705 145.450 141.540 1.00 147.51 194 ARG A CA 1
ATOM 1363 C C . ARG A 1 194 ? 126.855 146.430 141.371 1.00 147.51 194 ARG A C 1
ATOM 1364 O O . ARG A 1 194 ? 126.999 147.053 140.314 1.00 147.51 194 ARG A O 1
ATOM 1372 N N . TYR A 1 195 ? 127.700 146.563 142.397 1.00 142.19 195 TYR A N 1
ATOM 1373 C CA . TYR A 1 195 ? 128.864 147.435 142.295 1.00 142.19 195 TYR A CA 1
ATOM 1374 C C . TYR A 1 195 ? 129.879 146.879 141.311 1.00 142.19 195 TYR A C 1
ATOM 1375 O O . TYR A 1 195 ? 130.483 147.636 140.543 1.00 142.19 195 TYR A O 1
ATOM 1384 N N . HIS A 1 196 ? 130.083 145.561 141.318 1.00 146.68 196 HIS A N 1
ATOM 1385 C CA . HIS A 1 196 ? 131.013 144.965 140.365 1.00 146.68 196 HIS A CA 1
ATOM 1386 C C . HIS A 1 196 ? 130.475 145.061 138.942 1.00 146.68 196 HIS A C 1
ATOM 1387 O O . HIS A 1 196 ? 131.238 145.266 137.990 1.00 146.68 196 HIS A O 1
ATOM 1394 N N . LYS A 1 197 ? 129.153 144.940 138.787 1.00 146.12 197 LYS A N 1
ATOM 1395 C CA . LYS A 1 197 ? 128.523 145.100 137.479 1.00 146.12 197 LYS A CA 1
ATOM 1396 C C . LYS A 1 197 ? 128.662 146.529 136.973 1.00 146.12 197 LYS A C 1
ATOM 1397 O O . LYS A 1 197 ? 128.971 146.760 135.796 1.00 146.12 197 LYS A O 1
ATOM 1403 N N . ALA A 1 198 ? 128.450 147.504 137.859 1.00 140.97 198 ALA A N 1
ATOM 1404 C CA . ALA A 1 198 ? 128.633 148.900 137.491 1.00 140.97 198 ALA A CA 1
ATOM 1405 C C . ALA A 1 198 ? 130.088 149.197 137.173 1.00 140.97 198 ALA A C 1
ATOM 1406 O O . ALA A 1 198 ? 130.379 149.979 136.266 1.00 140.97 198 ALA A O 1
ATOM 1408 N N . ARG A 1 199 ? 131.017 148.539 137.869 1.00 139.30 199 ARG A N 1
ATOM 1409 C CA . ARG A 1 199 ? 132.430 148.793 137.618 1.00 139.30 199 ARG A CA 1
ATOM 1410 C C . ARG A 1 199 ? 132.867 148.210 136.284 1.00 139.30 199 ARG A C 1
ATOM 1411 O O . ARG A 1 199 ? 133.623 148.845 135.542 1.00 139.30 199 ARG A O 1
ATOM 1419 N N . GLU A 1 200 ? 132.382 147.010 135.945 1.00 148.18 200 GLU A N 1
ATOM 1420 C CA . GLU A 1 200 ? 132.758 146.438 134.656 1.00 148.18 200 GLU A CA 1
ATOM 1421 C C . GLU A 1 200 ? 132.093 147.191 133.507 1.00 148.18 200 GLU A C 1
ATOM 1422 O O . GLU A 1 200 ? 132.721 147.413 132.464 1.00 148.18 200 GLU A O 1
ATOM 1428 N N . GLN A 1 201 ? 130.855 147.662 133.713 1.00 143.19 201 GLN A N 1
ATOM 1429 C CA . GLN A 1 201 ? 130.184 148.460 132.691 1.00 143.19 201 GLN A CA 1
ATOM 1430 C C . GLN A 1 201 ? 130.872 149.806 132.496 1.00 143.19 201 GLN A C 1
ATOM 1431 O O . GLN A 1 201 ? 131.075 150.251 131.358 1.00 143.19 201 GLN A O 1
ATOM 1437 N N . VAL A 1 202 ? 131.290 150.445 133.589 1.00 140.92 202 VAL A N 1
ATOM 1438 C CA . VAL A 1 202 ? 131.899 151.756 133.447 1.00 140.92 202 VAL A CA 1
ATOM 1439 C C . VAL A 1 202 ? 133.341 151.629 132.972 1.00 140.92 202 VAL A C 1
ATOM 1440 O O . VAL A 1 202 ? 133.849 152.530 132.301 1.00 140.92 202 VAL A O 1
ATOM 1444 N N . SER A 1 203 ? 133.999 150.492 133.216 1.00 141.96 203 SER A N 1
ATOM 1445 C CA . SER A 1 203 ? 135.324 150.311 132.639 1.00 141.96 203 SER A CA 1
ATOM 1446 C C . SER A 1 203 ? 135.220 150.000 131.156 1.00 141.96 203 SER A C 1
ATOM 1447 O O . SER A 1 203 ? 136.096 150.382 130.377 1.00 141.96 203 SER A O 1
ATOM 1450 N N . ALA A 1 204 ? 134.136 149.335 130.743 1.00 140.61 204 ALA A N 1
ATOM 1451 C CA . ALA A 1 204 ? 133.879 149.155 129.316 1.00 140.61 204 ALA A CA 1
ATOM 1452 C C . ALA A 1 204 ? 133.606 150.493 128.638 1.00 140.61 204 ALA A C 1
ATOM 1453 O O . ALA A 1 204 ? 134.055 150.737 127.510 1.00 140.61 204 ALA A O 1
ATOM 1455 N N . ALA A 1 205 ? 132.876 151.377 129.325 1.00 138.31 205 ALA A N 1
ATOM 1456 C CA . ALA A 1 205 ? 132.637 152.715 128.792 1.00 138.31 205 ALA A CA 1
ATOM 1457 C C . ALA A 1 205 ? 133.927 153.520 128.715 1.00 138.31 205 ALA A C 1
ATOM 1458 O O . ALA A 1 205 ? 134.130 154.280 127.764 1.00 138.31 205 ALA A O 1
ATOM 1460 N N . VAL A 1 206 ? 134.827 153.334 129.686 1.00 139.68 206 VAL A N 1
ATOM 1461 C CA . VAL A 1 206 ? 136.136 153.983 129.634 1.00 139.68 206 VAL A CA 1
ATOM 1462 C C . VAL A 1 206 ? 136.962 153.445 128.470 1.00 139.68 206 VAL A C 1
ATOM 1463 O O . VAL A 1 206 ? 137.634 154.212 127.767 1.00 139.68 206 VAL A O 1
ATOM 1467 N N . ILE A 1 207 ? 136.906 152.125 128.244 1.00 142.82 207 ILE A N 1
ATOM 1468 C CA . ILE A 1 207 ? 137.599 151.493 127.118 1.00 142.82 207 ILE A CA 1
ATOM 1469 C C . ILE A 1 207 ? 137.137 152.096 125.797 1.00 142.82 207 ILE A C 1
ATOM 1470 O O . ILE A 1 207 ? 137.956 152.567 124.993 1.00 142.82 207 ILE A O 1
ATOM 1475 N N . GLU A 1 208 ? 135.818 152.150 125.586 1.00 141.04 208 GLU A N 1
ATOM 1476 C CA . GLU A 1 208 ? 135.305 152.663 124.322 1.00 141.04 208 GLU A CA 1
ATOM 1477 C C . GLU A 1 208 ? 135.522 154.167 124.208 1.00 141.04 208 GLU A C 1
ATOM 1478 O O . GLU A 1 208 ? 135.694 154.686 123.106 1.00 141.04 208 GLU A O 1
ATOM 1484 N N . PHE A 1 209 ? 135.601 154.874 125.339 1.00 139.29 209 PHE A N 1
ATOM 1485 C CA . PHE A 1 209 ? 135.836 156.315 125.290 1.00 139.29 209 PHE A CA 1
ATOM 1486 C C . PHE A 1 209 ? 137.274 156.646 124.902 1.00 139.29 209 PHE A C 1
ATOM 1487 O O . PHE A 1 209 ? 137.512 157.542 124.079 1.00 139.29 209 PHE A O 1
ATOM 1495 N N . VAL A 1 210 ? 138.249 155.947 125.487 1.00 139.05 210 VAL A N 1
ATOM 1496 C CA . VAL A 1 210 ? 139.641 156.212 125.133 1.00 139.05 210 VAL A CA 1
ATOM 1497 C C . VAL A 1 210 ? 139.939 155.715 123.723 1.00 139.05 210 VAL A C 1
ATOM 1498 O O . VAL A 1 210 ? 140.747 156.311 123.001 1.00 139.05 210 VAL A O 1
ATOM 1502 N N . GLN A 1 211 ? 139.254 154.657 123.276 1.00 141.94 211 GLN A N 1
ATOM 1503 C CA . GLN A 1 211 ? 139.378 154.290 121.867 1.00 141.94 211 GLN A CA 1
ATOM 1504 C C . GLN A 1 211 ? 138.633 155.274 120.972 1.00 141.94 211 GLN A C 1
ATOM 1505 O O . GLN A 1 211 ? 138.969 155.426 119.792 1.00 141.94 211 GLN A O 1
ATOM 1511 N N . ALA A 1 212 ? 137.638 155.969 121.520 1.00 139.51 212 ALA A N 1
ATOM 1512 C CA . ALA A 1 212 ? 136.801 156.859 120.735 1.00 139.51 212 ALA A CA 1
ATOM 1513 C C . ALA A 1 212 ? 137.394 158.240 120.554 1.00 139.51 212 ALA A C 1
ATOM 1514 O O . ALA A 1 212 ? 136.985 158.928 119.614 1.00 139.51 212 ALA A O 1
ATOM 1516 N N . MET A 1 213 ? 138.318 158.647 121.442 1.00 137.88 213 MET A N 1
ATOM 1517 C CA . MET A 1 213 ? 138.794 160.034 121.489 1.00 137.88 213 MET A CA 1
ATOM 1518 C C . MET A 1 213 ? 139.299 160.633 120.172 1.00 137.88 213 MET A C 1
ATOM 1519 O O . MET A 1 213 ? 138.910 161.775 119.871 1.00 137.88 213 MET A O 1
ATOM 1524 N N . PRO A 1 214 ? 140.138 159.949 119.327 1.00 133.72 214 PRO A N 1
ATOM 1525 C CA . PRO A 1 214 ? 140.547 160.603 118.070 1.00 133.72 214 PRO A CA 1
ATOM 1526 C C . PRO A 1 214 ? 139.414 160.833 117.077 1.00 133.72 214 PRO A C 1
ATOM 1527 O O . PRO A 1 214 ? 139.277 161.926 116.512 1.00 133.72 214 PRO A O 1
ATOM 1531 N N . VAL A 1 215 ? 138.570 159.822 116.886 1.00 135.29 215 VAL A N 1
ATOM 1532 C CA . VAL A 1 215 ? 137.542 159.922 115.858 1.00 135.29 215 VAL A CA 1
ATOM 1533 C C . VAL A 1 215 ? 136.408 160.838 116.315 1.00 135.29 215 VAL A C 1
ATOM 1534 O O . VAL A 1 215 ? 135.821 161.571 115.510 1.00 135.29 215 VAL A O 1
ATOM 1538 N N . VAL A 1 216 ? 136.132 160.882 117.619 1.00 138.52 216 VAL A N 1
AT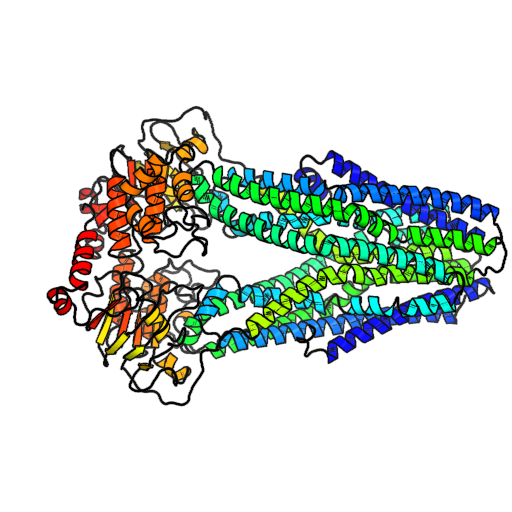OM 1539 C CA . VAL A 1 216 ? 135.071 161.775 118.066 1.00 138.52 216 VAL A CA 1
ATOM 1540 C C . VAL A 1 216 ? 135.629 163.180 118.232 1.00 138.52 216 VAL A C 1
ATOM 1541 O O . VAL A 1 216 ? 134.884 164.162 118.273 1.00 138.52 216 VAL A O 1
ATOM 1545 N N . ARG A 1 217 ? 136.954 163.298 118.302 1.00 128.39 217 ARG A N 1
ATOM 1546 C CA . ARG A 1 217 ? 137.573 164.612 118.251 1.00 128.39 217 ARG A CA 1
ATOM 1547 C C . ARG A 1 217 ? 137.463 165.197 116.857 1.00 128.39 217 ARG A C 1
ATOM 1548 O O . ARG A 1 217 ? 137.174 166.385 116.689 1.00 128.39 217 ARG A O 1
ATOM 1556 N N . THR A 1 218 ? 137.699 164.378 115.835 1.00 129.07 218 THR A N 1
ATOM 1557 C CA . THR A 1 218 ? 137.696 164.935 114.486 1.00 129.07 218 THR A CA 1
ATOM 1558 C C . THR A 1 218 ? 136.302 164.999 113.879 1.00 129.07 218 THR A C 1
ATOM 1559 O O . THR A 1 218 ? 136.109 165.683 112.871 1.00 129.07 218 THR A O 1
ATOM 1563 N N . PHE A 1 219 ? 135.316 164.307 114.459 1.00 136.80 219 PHE A N 1
ATOM 1564 C CA . PHE A 1 219 ? 133.991 164.341 113.848 1.00 136.80 219 PHE A CA 1
ATOM 1565 C C . PHE A 1 219 ? 133.091 165.387 114.499 1.00 136.80 219 PHE A C 1
ATOM 1566 O O . PHE A 1 219 ? 132.247 165.986 113.824 1.00 136.80 219 PHE A O 1
ATOM 1574 N N . ASP A 1 220 ? 133.250 165.627 115.796 1.00 139.83 220 ASP A N 1
ATOM 1575 C CA . ASP A 1 220 ? 132.531 166.712 116.449 1.00 139.83 220 ASP A CA 1
ATOM 1576 C C . ASP A 1 220 ? 133.389 167.210 117.605 1.00 139.83 220 ASP A C 1
ATOM 1577 O O . ASP A 1 220 ? 134.596 166.973 117.647 1.00 139.83 220 ASP A O 1
ATOM 1582 N N . SER A 1 221 ? 132.759 167.913 118.546 1.00 139.79 221 SER A N 1
ATOM 1583 C CA . SER A 1 221 ? 133.444 168.386 119.743 1.00 139.79 221 SER A CA 1
ATOM 1584 C C . SER A 1 221 ? 133.796 167.236 120.675 1.00 139.79 221 SER A C 1
ATOM 1585 O O . SER A 1 221 ? 134.660 167.374 121.544 1.00 139.79 221 SER A O 1
ATOM 1588 N N . GLY A 1 222 ? 133.134 166.099 120.496 1.00 143.90 222 GLY A N 1
ATOM 1589 C CA . GLY A 1 222 ? 133.234 164.994 121.409 1.00 143.90 222 GLY A CA 1
ATOM 1590 C C . GLY A 1 222 ? 132.070 164.885 122.359 1.00 143.90 222 GLY A C 1
ATOM 1591 O O . GLY A 1 222 ? 132.074 163.992 123.213 1.00 143.90 222 GLY A O 1
ATOM 1592 N N . SER A 1 223 ? 131.064 165.751 122.208 1.00 146.94 223 SER A N 1
ATOM 1593 C CA . SER A 1 223 ? 130.015 165.910 123.207 1.00 146.94 223 SER A CA 1
ATOM 1594 C C . SER A 1 223 ? 129.125 164.682 123.321 1.00 146.94 223 SER A C 1
ATOM 1595 O O . SER A 1 223 ? 128.657 164.346 124.413 1.00 146.94 223 SER A O 1
ATOM 1598 N N . THR A 1 224 ? 128.894 163.987 122.209 1.00 144.70 224 THR A N 1
ATOM 1599 C CA . THR A 1 224 ? 128.031 162.813 122.253 1.00 144.70 224 THR A CA 1
ATOM 1600 C C . THR A 1 224 ? 128.714 161.658 122.972 1.00 144.70 224 THR A C 1
ATOM 1601 O O . THR A 1 224 ? 128.117 161.018 123.846 1.00 144.70 224 THR A O 1
ATOM 1605 N N . SER A 1 225 ? 129.986 161.406 122.654 1.00 143.22 225 SER A N 1
ATOM 1606 C CA . SER A 1 225 ? 130.711 160.351 123.353 1.00 143.22 225 SER A CA 1
ATOM 1607 C C . SER A 1 225 ? 131.009 160.744 124.793 1.00 143.22 225 SER A C 1
ATOM 1608 O O . SER A 1 225 ? 131.026 159.883 125.682 1.00 143.22 225 SER A O 1
ATOM 1611 N N . PHE A 1 226 ? 131.217 162.038 125.050 1.00 139.30 226 PHE A N 1
ATOM 1612 C CA . PHE A 1 226 ? 131.463 162.475 126.420 1.00 139.30 226 PHE A CA 1
ATOM 1613 C C . PHE A 1 226 ? 130.210 162.334 127.269 1.00 139.30 226 PHE A C 1
ATOM 1614 O O . PHE A 1 226 ? 130.289 161.976 128.446 1.00 139.30 226 PHE A O 1
ATOM 1622 N N . LEU A 1 227 ? 129.040 162.590 126.683 1.00 137.40 227 LEU A N 1
ATOM 1623 C CA . LEU A 1 227 ? 127.795 162.347 127.405 1.00 137.40 227 LEU A CA 1
ATOM 1624 C C . LEU A 1 227 ? 127.547 160.857 127.594 1.00 137.40 227 LEU A C 1
ATOM 1625 O O . LEU A 1 227 ? 127.070 160.434 128.655 1.00 137.40 227 LEU A O 1
ATOM 1630 N N . ARG A 1 228 ? 127.902 160.044 126.596 1.00 140.14 228 ARG A N 1
ATOM 1631 C CA . ARG A 1 228 ? 127.682 158.606 126.699 1.00 140.14 228 ARG A CA 1
ATOM 1632 C C . ARG A 1 228 ? 128.622 157.963 127.711 1.00 140.14 228 ARG A C 1
ATOM 1633 O O . ARG A 1 228 ? 128.331 156.882 128.229 1.00 140.14 228 ARG A O 1
ATOM 1641 N N . TYR A 1 229 ? 129.753 158.605 127.990 1.00 136.03 229 TYR A N 1
ATOM 1642 C CA . TYR A 1 229 ? 130.654 158.184 129.055 1.00 136.03 229 TYR A CA 1
ATOM 1643 C C . TYR A 1 229 ? 130.281 158.760 130.413 1.00 136.03 229 TYR A C 1
ATOM 1644 O O . TYR A 1 229 ? 130.357 158.042 131.418 1.00 136.03 229 TYR A O 1
ATOM 1653 N N . GLN A 1 230 ? 129.859 160.025 130.450 1.00 135.80 230 GLN A N 1
ATOM 1654 C CA . GLN A 1 230 ? 129.472 160.682 131.690 1.00 135.80 230 GLN A CA 1
ATOM 1655 C C . GLN A 1 230 ? 128.220 160.056 132.288 1.00 135.80 230 GLN A C 1
ATOM 1656 O O . GLN A 1 230 ? 128.080 159.999 133.513 1.00 135.80 230 GLN A O 1
ATOM 1662 N N . ARG A 1 231 ? 127.319 159.540 131.450 1.00 134.88 231 ARG A N 1
ATOM 1663 C CA . ARG A 1 231 ? 126.116 158.914 131.987 1.00 134.88 231 ARG A CA 1
ATOM 1664 C C . ARG A 1 231 ? 126.430 157.588 132.665 1.00 134.88 231 ARG A C 1
ATOM 1665 O O . ARG A 1 231 ? 125.890 157.291 133.737 1.00 134.88 231 ARG A O 1
ATOM 1673 N N . ALA A 1 232 ? 127.330 156.794 132.080 1.00 131.35 232 ALA A N 1
ATOM 1674 C CA . ALA A 1 232 ? 127.746 155.552 132.726 1.00 131.35 232 ALA A CA 1
ATOM 1675 C C . ALA A 1 232 ? 128.559 155.829 133.982 1.00 131.35 232 ALA A C 1
ATOM 1676 O O . ALA A 1 232 ? 128.448 155.101 134.982 1.00 131.35 232 ALA A O 1
ATOM 1678 N N . LEU A 1 233 ? 129.354 156.902 133.956 1.00 126.84 233 LEU A N 1
ATOM 1679 C CA . LEU A 1 233 ? 130.101 157.309 135.139 1.00 126.84 233 LEU A CA 1
ATOM 1680 C C . LEU A 1 233 ? 129.169 157.733 136.265 1.00 126.84 233 LEU A C 1
ATOM 1681 O O . LEU A 1 233 ? 129.365 157.342 137.419 1.00 126.84 233 LEU A O 1
ATOM 1686 N N . GLU A 1 234 ? 128.133 158.507 135.944 1.00 129.56 234 GLU A N 1
ATOM 1687 C CA . GLU A 1 234 ? 127.188 158.952 136.961 1.00 129.56 234 GLU A CA 1
ATOM 1688 C C . GLU A 1 234 ? 126.338 157.802 137.475 1.00 129.56 234 GLU A C 1
ATOM 1689 O O . GLU A 1 234 ? 125.941 157.803 138.646 1.00 129.56 234 GLU A O 1
ATOM 1695 N N . GLU A 1 235 ? 126.071 156.803 136.629 1.00 131.36 235 GLU A N 1
ATOM 1696 C CA . GLU A 1 235 ? 125.395 155.599 137.098 1.00 131.36 235 GLU A CA 1
ATOM 1697 C C . GLU A 1 235 ? 126.255 154.856 138.108 1.00 131.36 235 GLU A C 1
ATOM 1698 O O . GLU A 1 235 ? 125.757 154.432 139.161 1.00 131.36 235 GLU A O 1
ATOM 1704 N N . TRP A 1 236 ? 127.549 154.698 137.811 1.00 126.71 236 TRP A N 1
ATOM 1705 C CA . TRP A 1 236 ? 128.456 154.076 138.770 1.00 126.71 236 TRP A CA 1
ATOM 1706 C C . TRP A 1 236 ? 128.598 154.887 140.050 1.00 126.71 236 TRP A C 1
ATOM 1707 O O . TRP A 1 236 ? 128.720 154.305 141.132 1.00 126.71 236 TRP A O 1
ATOM 1718 N N . VAL A 1 237 ? 128.554 156.212 139.940 1.00 120.76 237 VAL A N 1
ATOM 1719 C CA . VAL A 1 237 ? 128.676 157.079 141.105 1.00 120.76 237 VAL A CA 1
ATOM 1720 C C . VAL A 1 237 ? 127.457 156.942 142.003 1.00 120.76 237 VAL A C 1
ATOM 1721 O O . VAL A 1 237 ? 127.580 156.842 143.229 1.00 120.76 237 VAL A O 1
ATOM 1725 N N . ASP A 1 238 ? 126.266 156.902 141.404 1.00 123.66 238 ASP A N 1
ATOM 1726 C CA . ASP A 1 238 ? 125.051 156.730 142.192 1.00 123.66 238 ASP A CA 1
ATOM 1727 C C . ASP A 1 238 ? 124.996 155.354 142.842 1.00 123.66 238 ASP A C 1
ATOM 1728 O O . ASP A 1 238 ? 124.558 155.229 143.992 1.00 123.66 238 ASP A O 1
ATOM 1733 N N . VAL A 1 239 ? 125.480 154.323 142.138 1.00 123.15 239 VAL A N 1
ATOM 1734 C CA . VAL A 1 239 ? 125.543 152.982 142.719 1.00 123.15 239 VAL A CA 1
ATOM 1735 C C . VAL A 1 239 ? 126.496 152.946 143.908 1.00 123.15 239 VAL A C 1
ATOM 1736 O O . VAL A 1 239 ? 126.145 152.441 144.985 1.00 123.15 239 VAL A O 1
ATOM 1740 N N . LEU A 1 240 ? 127.694 153.522 143.748 1.00 122.53 240 LEU A N 1
ATOM 1741 C CA . LEU A 1 240 ? 128.674 153.530 144.832 1.00 122.53 240 LEU A CA 1
ATOM 1742 C C . LEU A 1 240 ? 128.197 154.362 146.011 1.00 122.53 240 LEU A C 1
ATOM 1743 O O . LEU A 1 240 ? 128.405 153.981 147.166 1.00 122.53 240 LEU A O 1
ATOM 1748 N N . LYS A 1 241 ? 127.511 155.474 145.744 1.00 122.69 241 LYS A N 1
ATOM 1749 C CA . LYS A 1 241 ? 127.081 156.340 146.833 1.00 122.69 241 LYS A CA 1
ATOM 1750 C C . LYS A 1 241 ? 125.941 155.711 147.621 1.00 122.69 241 LYS A C 1
ATOM 1751 O O . LYS A 1 241 ? 125.921 155.781 148.857 1.00 122.69 241 LYS A O 1
ATOM 1757 N N . THR A 1 242 ? 125.000 155.053 146.937 1.00 126.30 242 THR A N 1
ATOM 1758 C CA . THR A 1 242 ? 123.930 154.421 147.697 1.00 126.30 242 THR A CA 1
ATOM 1759 C C . THR A 1 242 ? 124.426 153.161 148.401 1.00 126.30 242 THR A C 1
ATOM 1760 O O . THR A 1 242 ? 123.935 152.827 149.489 1.00 126.30 242 THR A O 1
ATOM 1764 N N . TRP A 1 243 ? 125.465 152.509 147.861 1.00 128.34 243 TRP A N 1
ATOM 1765 C CA . TRP A 1 243 ? 126.064 151.383 148.569 1.00 128.34 243 TRP A CA 1
ATOM 1766 C C . TRP A 1 243 ? 126.795 151.855 149.815 1.00 128.34 243 TRP A C 1
ATOM 1767 O O . TRP A 1 243 ? 126.685 151.238 150.880 1.00 128.34 243 TRP A O 1
ATOM 1778 N N . TYR A 1 244 ? 127.527 152.968 149.699 1.00 121.25 244 TYR A N 1
ATOM 1779 C CA . TYR A 1 244 ? 128.228 153.524 150.848 1.00 121.25 244 TYR A CA 1
ATOM 1780 C C . TYR A 1 244 ? 127.273 153.980 151.926 1.00 121.25 244 TYR A C 1
ATOM 1781 O O . TYR A 1 244 ? 127.543 153.762 153.102 1.00 121.25 244 TYR A O 1
ATOM 1790 N N . ARG A 1 245 ? 126.136 154.567 151.556 1.00 123.26 245 ARG A N 1
ATOM 1791 C CA . ARG A 1 245 ? 125.164 154.955 152.574 1.00 123.26 245 ARG A CA 1
ATOM 1792 C C . ARG A 1 245 ? 124.583 153.729 153.276 1.00 123.26 245 ARG A C 1
ATOM 1793 O O . ARG A 1 245 ? 124.737 153.565 154.505 1.00 123.26 245 ARG A O 1
ATOM 1801 N N . LYS A 1 246 ? 124.011 152.810 152.484 1.00 127.61 246 LYS A N 1
ATOM 1802 C CA . LYS A 1 246 ? 123.239 151.697 153.025 1.00 127.61 246 LYS A CA 1
ATOM 1803 C C . LYS A 1 246 ? 124.123 150.703 153.771 1.00 127.61 246 LYS A C 1
ATOM 1804 O O . LYS A 1 246 ? 123.660 149.999 154.674 1.00 127.61 246 LYS A O 1
ATOM 1810 N N . ALA A 1 247 ? 125.410 150.648 153.429 1.00 124.28 247 ALA A N 1
ATOM 1811 C CA . ALA A 1 247 ? 126.307 149.780 154.177 1.00 124.28 247 ALA A CA 1
ATOM 1812 C C . ALA A 1 247 ? 127.036 150.544 155.272 1.00 124.28 247 ALA A C 1
ATOM 1813 O O . ALA A 1 247 ? 127.359 149.975 156.318 1.00 124.28 247 ALA A O 1
ATOM 1815 N N . GLY A 1 248 ? 127.282 151.838 155.073 1.00 117.83 248 GLY A N 1
ATOM 1816 C CA . GLY A 1 248 ? 128.222 152.537 155.923 1.00 117.83 248 GLY A CA 1
ATOM 1817 C C . GLY A 1 248 ? 127.618 152.963 157.238 1.00 117.83 248 GLY A C 1
ATOM 1818 O O . GLY A 1 248 ? 128.327 153.042 158.247 1.00 117.83 248 GLY A O 1
ATOM 1819 N N . PHE A 1 249 ? 126.287 153.165 157.268 1.00 119.19 249 PHE A N 1
ATOM 1820 C CA . PHE A 1 249 ? 125.634 153.495 158.544 1.00 119.19 249 PHE A CA 1
ATOM 1821 C C . PHE A 1 249 ? 125.706 152.351 159.565 1.00 119.19 249 PHE A C 1
ATOM 1822 O O . PHE A 1 249 ? 125.408 152.555 160.748 1.00 119.19 249 PHE A O 1
ATOM 1830 N N . SER A 1 250 ? 126.104 151.151 159.138 1.00 118.41 250 SER A N 1
ATOM 1831 C CA . SER A 1 250 ? 126.449 150.085 160.070 1.00 118.41 250 SER A CA 1
ATOM 1832 C C . SER A 1 250 ? 127.938 149.751 160.017 1.00 118.41 250 SER A C 1
ATOM 1833 O O . SER A 1 250 ? 128.503 149.231 160.987 1.00 118.41 250 SER A O 1
ATOM 1836 N N . ALA A 1 251 ? 128.598 150.045 158.898 1.00 110.41 251 ALA A N 1
ATOM 1837 C CA . ALA A 1 251 ? 129.986 149.629 158.743 1.00 110.41 251 ALA A CA 1
ATOM 1838 C C . ALA A 1 251 ? 130.930 150.516 159.541 1.00 110.41 251 ALA A C 1
ATOM 1839 O O . ALA A 1 251 ? 131.988 150.056 159.981 1.00 110.41 251 ALA A O 1
ATOM 1841 N N . ARG A 1 252 ? 130.569 151.789 159.734 1.00 104.04 252 ARG A N 1
ATOM 1842 C CA . ARG A 1 252 ? 131.346 152.639 160.633 1.00 104.04 252 ARG A CA 1
ATOM 1843 C C . ARG A 1 252 ? 131.288 152.116 162.062 1.00 104.04 252 ARG A C 1
ATOM 1844 O O . ARG A 1 252 ? 132.299 152.112 162.775 1.00 104.04 252 ARG A O 1
ATOM 1852 N N . PHE A 1 253 ? 130.114 151.638 162.475 1.00 110.08 253 PHE A N 1
ATOM 1853 C CA . PHE A 1 253 ? 129.935 151.028 163.788 1.00 110.08 253 PHE A CA 1
ATOM 1854 C C . PHE A 1 253 ? 130.726 149.734 163.920 1.00 110.08 253 PHE A C 1
ATOM 1855 O O . PHE A 1 253 ? 131.299 149.464 164.982 1.00 110.08 253 PHE A O 1
ATOM 1863 N N . SER A 1 254 ? 130.780 148.940 162.850 1.00 110.61 254 SER A N 1
ATOM 1864 C CA . SER A 1 254 ? 131.574 147.716 162.879 1.00 110.61 254 SER A CA 1
ATOM 1865 C C . SER A 1 254 ? 133.066 148.014 162.963 1.00 110.61 254 SER A C 1
ATOM 1866 O O . SER A 1 254 ? 133.793 147.350 163.708 1.00 110.61 254 SER A O 1
ATOM 1869 N N . PHE A 1 255 ? 133.543 148.993 162.199 1.00 108.26 255 PHE A N 1
ATOM 1870 C CA . PHE A 1 255 ? 134.952 149.360 162.248 1.00 108.26 255 PHE A CA 1
ATOM 1871 C C . PHE A 1 255 ? 135.343 150.052 163.542 1.00 108.26 255 PHE A C 1
ATOM 1872 O O . PHE A 1 255 ? 136.517 150.003 163.917 1.00 108.26 255 PHE A O 1
ATOM 1880 N N . SER A 1 256 ? 134.406 150.700 164.221 1.00 100.18 256 SER A N 1
ATOM 1881 C CA . SER A 1 256 ? 134.721 151.382 165.463 1.00 100.18 256 SER A CA 1
ATOM 1882 C C . SER A 1 256 ? 134.509 150.517 166.692 1.00 100.18 256 SER A C 1
ATOM 1883 O O . SER A 1 256 ? 135.000 150.873 167.764 1.00 100.18 256 SER A O 1
ATOM 1886 N N . ILE A 1 257 ? 133.797 149.402 166.577 1.00 101.73 257 ILE A N 1
ATOM 1887 C CA . ILE A 1 257 ? 133.648 148.486 167.702 1.00 101.73 257 ILE A CA 1
ATOM 1888 C C . ILE A 1 257 ? 134.650 147.338 167.660 1.00 101.73 257 ILE A C 1
ATOM 1889 O O . ILE A 1 257 ? 134.815 146.639 168.672 1.00 101.73 257 ILE A O 1
ATOM 1894 N N . LEU A 1 258 ? 135.350 147.141 166.544 1.00 103.92 258 LEU A N 1
ATOM 1895 C CA . LEU A 1 258 ? 136.453 146.192 166.501 1.00 103.92 258 LEU A CA 1
ATOM 1896 C C . LEU A 1 258 ? 137.777 146.811 166.911 1.00 103.92 258 LEU A C 1
ATOM 1897 O O . LEU A 1 258 ? 138.800 146.126 166.862 1.00 103.92 258 LEU A O 1
ATOM 1902 N N . ASN A 1 259 ? 137.782 148.086 167.286 1.00 98.83 259 ASN A N 1
ATOM 1903 C CA . ASN A 1 259 ? 138.968 148.710 167.833 1.00 98.83 259 ASN A CA 1
ATOM 1904 C C . ASN A 1 259 ? 139.286 148.091 169.191 1.00 98.83 259 ASN A C 1
ATOM 1905 O O . ASN A 1 259 ? 138.408 147.516 169.835 1.00 98.83 259 ASN A O 1
ATOM 1910 N N . PRO A 1 260 ? 140.535 148.189 169.657 1.00 95.17 260 PRO A N 1
ATOM 1911 C CA . PRO A 1 260 ? 140.850 147.718 171.012 1.00 95.17 260 PRO A CA 1
ATOM 1912 C C . PRO A 1 260 ? 140.227 148.549 172.116 1.00 95.17 260 PRO A C 1
ATOM 1913 O O . PRO A 1 260 ? 140.213 148.113 173.274 1.00 95.17 260 PRO A O 1
ATOM 1917 N N . LEU A 1 261 ? 139.689 149.716 171.782 1.00 89.46 261 LEU A N 1
ATOM 1918 C CA . LEU A 1 261 ? 139.222 150.625 172.822 1.00 89.46 261 LEU A CA 1
ATOM 1919 C C . LEU A 1 261 ? 137.878 150.231 173.438 1.00 89.46 261 LEU A C 1
ATOM 1920 O O . LEU A 1 261 ? 137.736 150.379 174.662 1.00 89.46 261 LEU A O 1
ATOM 1925 N N . PRO A 1 262 ? 136.866 149.737 172.705 1.00 88.90 262 PRO A N 1
ATOM 1926 C CA . PRO A 1 262 ? 135.684 149.243 173.433 1.00 88.90 262 PRO A CA 1
ATOM 1927 C C . PRO A 1 262 ? 135.933 147.963 174.205 1.00 88.90 262 PRO A C 1
ATOM 1928 O O . PRO A 1 262 ? 135.284 147.745 175.236 1.00 88.90 262 PRO A O 1
ATOM 1932 N N . THR A 1 263 ? 136.851 147.109 173.746 1.00 91.34 263 THR A N 1
ATOM 1933 C CA . THR A 1 263 ? 137.239 145.953 174.551 1.00 91.34 263 THR A CA 1
ATOM 1934 C C . THR A 1 263 ? 137.914 146.397 175.840 1.00 91.34 263 THR A C 1
ATOM 1935 O O . THR A 1 263 ? 137.651 145.843 176.915 1.00 91.34 263 THR A O 1
ATOM 1939 N N . LEU A 1 264 ? 138.738 147.442 175.764 1.00 85.98 264 LEU A N 1
ATOM 1940 C CA . LEU A 1 264 ? 139.297 148.006 176.983 1.00 85.98 264 LEU A CA 1
ATOM 1941 C C . LEU A 1 264 ? 138.224 148.651 177.850 1.00 85.98 264 LEU A C 1
ATOM 1942 O O . LEU A 1 264 ? 138.289 148.572 179.078 1.00 85.98 264 LEU A O 1
ATOM 1947 N N . PHE A 1 265 ? 137.217 149.268 177.234 1.00 86.00 265 PHE A N 1
ATOM 1948 C CA . PHE A 1 265 ? 136.199 149.944 178.026 1.00 86.00 265 PHE A CA 1
ATOM 1949 C C . PHE A 1 265 ? 135.308 148.958 178.754 1.00 86.00 265 PHE A C 1
ATOM 1950 O O . PHE A 1 265 ? 134.853 149.241 179.865 1.00 86.00 265 PHE A O 1
ATOM 1958 N N . VAL A 1 266 ? 135.046 147.797 178.164 1.00 88.63 266 VAL A N 1
ATOM 1959 C CA . VAL A 1 266 ? 134.271 146.817 178.911 1.00 88.63 266 VAL A CA 1
ATOM 1960 C C . VAL A 1 266 ? 135.163 146.131 179.936 1.00 88.63 266 VAL A C 1
ATOM 1961 O O . VAL A 1 266 ? 134.708 145.780 181.031 1.00 88.63 266 VAL A O 1
ATOM 1965 N N . LEU A 1 267 ? 136.467 146.030 179.655 1.00 90.28 267 LEU A N 1
ATOM 1966 C CA . LEU A 1 267 ? 137.345 145.293 180.555 1.00 90.28 267 LEU A CA 1
ATOM 1967 C C . LEU A 1 267 ? 137.637 146.080 181.826 1.00 90.28 267 LEU A C 1
ATOM 1968 O O . LEU A 1 267 ? 137.655 145.509 182.922 1.00 90.28 267 LEU A O 1
ATOM 1973 N N . ILE A 1 268 ? 137.838 147.398 181.704 1.00 85.97 268 ILE A N 1
ATOM 1974 C CA . ILE A 1 268 ? 138.127 148.229 182.874 1.00 85.97 268 ILE A CA 1
ATOM 1975 C C . ILE A 1 268 ? 136.931 148.263 183.812 1.00 85.97 268 ILE A C 1
ATOM 1976 O O . ILE A 1 268 ? 137.060 148.053 185.023 1.00 85.97 268 ILE A O 1
ATOM 1981 N N . TRP A 1 269 ? 135.742 148.493 183.262 1.00 89.54 269 TRP A N 1
ATOM 1982 C CA . TRP A 1 269 ? 134.564 148.584 184.110 1.00 89.54 269 TRP A CA 1
ATOM 1983 C C . TRP A 1 269 ? 134.140 147.218 184.619 1.00 89.54 269 TRP A C 1
ATOM 1984 O O . TRP A 1 269 ? 133.542 147.117 185.694 1.00 89.54 269 TRP A O 1
ATOM 1995 N N . SER A 1 270 ? 134.479 146.148 183.902 1.00 94.26 270 SER A N 1
ATOM 1996 C CA . SER A 1 270 ? 134.208 144.831 184.454 1.00 94.26 270 SER A CA 1
ATOM 1997 C C . SER A 1 270 ? 135.168 144.522 185.589 1.00 94.26 270 SER A C 1
ATOM 1998 O O . SER A 1 270 ? 134.791 143.863 186.562 1.00 94.26 270 SER A O 1
ATOM 2001 N N . GLY A 1 271 ? 136.398 145.026 185.502 1.00 99.44 271 GLY A N 1
ATOM 2002 C CA . GLY A 1 271 ? 137.306 144.917 186.630 1.00 99.44 271 GLY A CA 1
ATOM 2003 C C . GLY A 1 271 ? 136.831 145.710 187.830 1.00 99.44 271 GLY A C 1
ATOM 2004 O O . GLY A 1 271 ? 136.959 145.264 188.970 1.00 99.44 271 GLY A O 1
ATOM 2005 N N . TYR A 1 272 ? 136.248 146.882 187.585 1.00 99.76 272 TYR A N 1
ATOM 2006 C CA . TYR A 1 272 ? 135.688 147.669 188.678 1.00 99.76 272 TYR A CA 1
ATOM 2007 C C . TYR A 1 272 ? 134.493 146.977 189.311 1.00 99.76 272 TYR A C 1
ATOM 2008 O O . TYR A 1 272 ? 134.352 146.976 190.539 1.00 99.76 272 TYR A O 1
ATOM 2017 N N . GLY A 1 273 ? 133.633 146.375 188.493 1.00 106.92 273 GLY A N 1
ATOM 2018 C CA . GLY A 1 273 ? 132.486 145.667 189.033 1.00 106.92 273 GLY A CA 1
ATOM 2019 C C . GLY A 1 273 ? 132.877 144.392 189.750 1.00 106.92 273 GLY A C 1
ATOM 2020 O O . GLY A 1 273 ? 132.173 143.923 190.645 1.00 106.92 273 GLY A O 1
ATOM 2021 N N . LEU A 1 274 ? 134.004 143.805 189.361 1.00 105.50 274 LEU A N 1
ATOM 2022 C CA . LEU A 1 274 ? 134.521 142.679 190.120 1.00 105.50 274 LEU A CA 1
ATOM 2023 C C . LEU A 1 274 ? 135.189 143.119 191.410 1.00 105.50 274 LEU A C 1
ATOM 2024 O O . LEU A 1 274 ? 135.153 142.378 192.394 1.00 105.50 274 LEU A O 1
ATOM 2029 N N . LEU A 1 275 ? 135.793 144.304 191.436 1.00 104.12 275 LEU A N 1
ATOM 2030 C CA . LEU A 1 275 ? 136.468 144.752 192.647 1.00 104.12 275 LEU A CA 1
ATOM 2031 C C . LEU A 1 275 ? 135.470 145.298 193.655 1.00 104.12 275 LEU A C 1
ATOM 2032 O O . LEU A 1 275 ? 135.748 145.343 194.857 1.00 104.12 275 LEU A O 1
ATOM 2037 N N . HIS A 1 276 ? 134.294 145.709 193.179 1.00 115.99 276 HIS A N 1
ATOM 2038 C CA . HIS A 1 276 ? 133.359 146.430 194.036 1.00 115.99 276 HIS A CA 1
ATOM 2039 C C . HIS A 1 276 ? 132.742 145.526 195.096 1.00 115.99 276 HIS A C 1
ATOM 2040 O O . HIS A 1 276 ? 132.640 145.918 196.264 1.00 115.99 276 HIS A O 1
ATOM 2047 N N . TYR A 1 277 ? 132.326 144.321 194.721 1.00 117.31 277 TYR A N 1
ATOM 2048 C CA . TYR A 1 277 ? 131.776 143.379 195.686 1.00 117.31 277 TYR A CA 1
ATOM 2049 C C . TYR A 1 277 ? 132.654 142.143 195.816 1.00 117.31 277 TYR A C 1
ATOM 2050 O O . TYR A 1 277 ? 132.164 141.021 195.946 1.00 117.31 277 TYR A O 1
ATOM 2059 N N . GLY A 1 278 ? 133.969 142.339 195.786 1.00 117.29 278 GLY A N 1
ATOM 2060 C CA . GLY A 1 278 ? 134.901 141.288 196.137 1.00 117.29 278 GLY A CA 1
ATOM 2061 C C . GLY A 1 278 ? 135.049 140.213 195.079 1.00 117.29 278 GLY A C 1
ATOM 2062 O O . GLY A 1 278 ? 134.384 140.207 194.041 1.00 117.29 278 GLY A O 1
ATOM 2063 N N . SER A 1 279 ? 135.938 139.266 195.391 1.00 115.03 279 SER A N 1
ATOM 2064 C CA . SER A 1 279 ? 136.352 138.159 194.521 1.00 115.03 279 SER A CA 1
ATOM 2065 C C . SER A 1 279 ? 136.921 138.678 193.203 1.00 115.03 279 SER A C 1
ATOM 2066 O O . SER A 1 279 ? 136.368 138.473 192.124 1.00 115.03 279 SER A O 1
ATOM 2069 N N . PHE A 1 280 ? 138.050 139.371 193.315 1.00 103.83 280 PHE A N 1
ATOM 2070 C CA . PHE A 1 280 ? 138.779 139.869 192.161 1.00 103.83 280 PHE A CA 1
ATOM 2071 C C . PHE A 1 280 ? 140.263 139.599 192.350 1.00 103.83 280 PHE A C 1
ATOM 2072 O O . PHE A 1 280 ? 140.831 139.944 193.389 1.00 103.83 280 PHE A O 1
ATOM 2080 N N . ASP A 1 281 ? 140.890 138.992 191.343 1.00 105.21 281 ASP A N 1
ATOM 2081 C CA . ASP A 1 281 ? 142.306 138.628 191.400 1.00 105.21 281 ASP A CA 1
ATOM 2082 C C . ASP A 1 281 ? 143.014 139.235 190.195 1.00 105.21 281 ASP A C 1
ATOM 2083 O O . ASP A 1 281 ? 142.654 138.960 189.049 1.00 105.21 281 ASP A O 1
ATOM 2088 N N . PHE A 1 282 ? 144.030 140.045 190.476 1.00 98.24 282 PHE A N 1
ATOM 2089 C CA . PHE A 1 282 ? 144.692 140.914 189.513 1.00 98.24 282 PHE A CA 1
ATOM 2090 C C . PHE A 1 282 ? 145.375 140.158 188.384 1.00 98.24 282 PHE A C 1
ATOM 2091 O O . PHE A 1 282 ? 145.395 140.627 187.242 1.00 98.24 282 PHE A O 1
ATOM 2099 N N . ILE A 1 283 ? 145.943 138.995 188.697 1.00 97.66 283 ILE A N 1
ATOM 2100 C CA . ILE A 1 283 ? 146.678 138.235 187.693 1.00 97.66 283 ILE A CA 1
ATOM 2101 C C . ILE A 1 283 ? 145.727 137.644 186.664 1.00 97.66 283 ILE A C 1
ATOM 2102 O O . ILE A 1 283 ? 146.000 137.667 185.456 1.00 97.66 283 ILE A O 1
ATOM 2107 N N . ALA A 1 284 ? 144.565 137.175 187.118 1.00 98.63 284 ALA A N 1
ATOM 2108 C CA . ALA A 1 284 ? 143.552 136.675 186.198 1.00 98.63 284 ALA A CA 1
ATOM 2109 C C . ALA A 1 284 ? 142.987 137.799 185.344 1.00 98.63 284 ALA A C 1
ATOM 2110 O O . ALA A 1 284 ? 142.514 137.569 184.230 1.00 98.63 284 ALA A O 1
ATOM 2112 N N . TRP A 1 285 ? 143.044 139.027 185.842 1.00 96.13 285 TRP A N 1
ATOM 2113 C CA . TRP A 1 285 ? 142.608 140.155 185.035 1.00 96.13 285 TRP A CA 1
ATOM 2114 C C . TRP A 1 285 ? 143.633 140.497 183.964 1.00 96.13 285 TRP A C 1
ATOM 2115 O O . TRP A 1 285 ? 143.271 140.677 182.796 1.00 96.13 285 TRP A O 1
ATOM 2126 N N . VAL A 1 286 ? 144.917 140.579 184.324 1.00 93.67 286 VAL A N 1
ATOM 2127 C CA . VAL A 1 286 ? 145.913 140.917 183.315 1.00 93.67 286 VAL A CA 1
ATOM 2128 C C . VAL A 1 286 ? 146.195 139.773 182.364 1.00 93.67 286 VAL A C 1
ATOM 2129 O O . VAL A 1 286 ? 146.845 139.985 181.344 1.00 93.67 286 VAL A O 1
ATOM 2133 N N . ALA A 1 287 ? 145.735 138.562 182.665 1.00 96.37 287 ALA A N 1
ATOM 2134 C CA . ALA A 1 287 ? 145.808 137.523 181.648 1.00 96.37 287 ALA A CA 1
ATOM 2135 C C . ALA A 1 287 ? 144.734 137.730 180.588 1.00 96.37 287 ALA A C 1
ATOM 2136 O O . ALA A 1 287 ? 144.996 137.575 179.389 1.00 96.37 287 ALA A O 1
ATOM 2138 N N . VAL A 1 288 ? 143.531 138.111 181.020 1.00 95.91 288 VAL A N 1
ATOM 2139 C CA . VAL A 1 288 ? 142.389 138.365 180.149 1.00 95.91 288 VAL A CA 1
ATOM 2140 C C . VAL A 1 288 ? 142.698 139.575 179.287 1.00 95.91 288 VAL A C 1
ATOM 2141 O O . VAL A 1 288 ? 142.326 139.627 178.109 1.00 95.91 288 VAL A O 1
ATOM 2145 N N . LEU A 1 289 ? 143.430 140.529 179.857 1.00 90.81 289 LEU A N 1
ATOM 2146 C CA . LEU A 1 289 ? 143.859 141.708 179.118 1.00 90.81 289 LEU A CA 1
ATOM 2147 C C . LEU A 1 289 ? 144.762 141.358 177.944 1.00 90.81 289 LEU A C 1
ATOM 2148 O O . LEU A 1 289 ? 144.488 141.769 176.814 1.00 90.81 289 LEU A O 1
ATOM 2153 N N . LEU A 1 290 ? 145.796 140.550 178.175 1.00 94.05 290 LEU A N 1
ATOM 2154 C CA . LEU A 1 290 ? 146.737 140.245 177.103 1.00 94.05 290 LEU A CA 1
ATOM 2155 C C . LEU A 1 290 ? 146.135 139.285 176.076 1.00 94.05 290 LEU A C 1
ATOM 2156 O O . LEU A 1 290 ? 146.347 139.444 174.868 1.00 94.05 290 LEU A O 1
ATOM 2161 N N . LEU A 1 291 ? 145.348 138.306 176.524 1.00 99.18 291 LEU A N 1
ATOM 2162 C CA . LEU A 1 291 ? 144.754 137.385 175.560 1.00 99.18 291 LEU A CA 1
ATOM 2163 C C . LEU A 1 291 ? 143.607 138.038 174.794 1.00 99.18 291 LEU A C 1
ATOM 2164 O O . LEU A 1 291 ? 143.431 137.792 173.590 1.00 99.18 291 LEU A O 1
ATOM 2169 N N . GLY A 1 292 ? 142.828 138.879 175.476 1.00 102.43 292 GLY A N 1
ATOM 2170 C CA . GLY A 1 292 ? 141.793 139.637 174.794 1.00 102.43 292 GLY A CA 1
ATOM 2171 C C . GLY A 1 292 ? 142.368 140.662 173.838 1.00 102.43 292 GLY A C 1
ATOM 2172 O O . GLY A 1 292 ? 141.716 141.053 172.868 1.00 102.43 292 GLY A O 1
ATOM 2173 N N . SER A 1 293 ? 143.593 141.120 174.106 1.00 106.40 293 SER A N 1
ATOM 2174 C CA . SER A 1 293 ? 144.341 141.852 173.095 1.00 106.40 293 SER A CA 1
ATOM 2175 C C . SER A 1 293 ? 144.656 140.967 171.906 1.00 106.40 293 SER A C 1
ATOM 2176 O O . SER A 1 293 ? 144.349 141.322 170.765 1.00 106.40 293 SER A O 1
ATOM 2179 N N . GLY A 1 294 ? 145.244 139.801 172.161 1.00 114.70 294 GLY A N 1
ATOM 2180 C CA . GLY A 1 294 ? 145.716 138.918 171.111 1.00 114.70 294 GLY A CA 1
ATOM 2181 C C . GLY A 1 294 ? 144.651 138.300 170.228 1.00 114.70 294 GLY A C 1
ATOM 2182 O O . GLY A 1 294 ? 144.992 137.743 169.183 1.00 114.70 294 GLY A O 1
ATOM 2183 N N . MET A 1 295 ? 143.382 138.354 170.618 1.00 120.80 295 MET A N 1
ATOM 2184 C CA . MET A 1 295 ? 142.350 137.806 169.742 1.00 120.80 295 MET A CA 1
ATOM 2185 C C . MET A 1 295 ? 142.100 138.635 168.480 1.00 120.80 295 MET A C 1
ATOM 2186 O O . MET A 1 295 ? 141.948 138.056 167.393 1.00 120.80 295 MET A O 1
ATOM 2191 N N . ALA A 1 296 ? 142.071 139.967 168.587 1.00 121.80 296 ALA A N 1
ATOM 2192 C CA . ALA A 1 296 ? 141.505 140.791 167.518 1.00 121.80 296 ALA A CA 1
ATOM 2193 C C . ALA A 1 296 ? 142.407 140.875 166.290 1.00 121.80 296 ALA A C 1
ATOM 2194 O O . ALA A 1 296 ? 141.911 140.831 165.155 1.00 121.80 296 ALA A O 1
ATOM 2196 N N . GLU A 1 297 ? 143.725 140.996 166.483 1.00 125.45 297 GLU A N 1
ATOM 2197 C CA . GLU A 1 297 ? 144.608 141.120 165.326 1.00 125.45 297 GLU A CA 1
ATOM 2198 C C . GLU A 1 297 ? 144.791 139.779 164.635 1.00 125.45 297 GLU A C 1
ATOM 2199 O O . GLU A 1 297 ? 145.244 139.717 163.485 1.00 125.45 297 GLU A O 1
ATOM 2205 N N . ALA A 1 298 ? 144.451 138.691 165.324 1.00 127.10 298 ALA A N 1
ATOM 2206 C CA . ALA A 1 298 ? 144.389 137.398 164.662 1.00 127.10 298 ALA A CA 1
ATOM 2207 C C . ALA A 1 298 ? 143.086 137.250 163.887 1.00 127.10 298 ALA A C 1
ATOM 2208 O O . ALA A 1 298 ? 143.056 136.618 162.826 1.00 127.10 298 ALA A O 1
ATOM 2210 N N . VAL A 1 299 ? 141.996 137.835 164.391 1.00 126.78 299 VAL A N 1
ATOM 2211 C CA . VAL A 1 299 ? 140.700 137.576 163.764 1.00 126.78 299 VAL A CA 1
ATOM 2212 C C . VAL A 1 299 ? 140.419 138.583 162.643 1.00 126.78 299 VAL A C 1
ATOM 2213 O O . VAL A 1 299 ? 139.470 138.421 161.867 1.00 126.78 299 VAL A O 1
ATOM 2217 N N . MET A 1 300 ? 141.241 139.630 162.533 1.00 129.60 300 MET A N 1
ATOM 2218 C CA . MET A 1 300 ? 141.077 140.598 161.442 1.00 129.60 300 MET A CA 1
ATOM 2219 C C . MET A 1 300 ? 141.362 140.044 160.035 1.00 129.60 300 MET A C 1
ATOM 2220 O O . MET A 1 300 ? 140.656 140.434 159.079 1.00 129.60 300 MET A O 1
ATOM 2225 N N . PRO A 1 301 ? 142.360 139.161 159.815 1.00 131.08 301 PRO A N 1
ATOM 2226 C CA . PRO A 1 301 ? 142.451 138.541 158.479 1.00 131.08 301 PRO A CA 1
ATOM 2227 C C . PRO A 1 301 ? 141.269 137.666 158.098 1.00 131.08 301 PRO A C 1
ATOM 2228 O O . PRO A 1 301 ? 141.114 137.348 156.913 1.00 131.08 301 PRO A O 1
ATOM 2232 N N . MET A 1 302 ? 140.424 137.273 159.049 1.00 134.26 302 MET A N 1
ATOM 2233 C CA . MET A 1 302 ? 139.139 136.712 158.669 1.00 134.26 302 MET A CA 1
ATOM 2234 C C . MET A 1 302 ? 138.153 137.785 158.227 1.00 134.26 302 MET A C 1
ATOM 2235 O O . MET A 1 302 ? 137.166 137.460 157.559 1.00 134.26 302 MET A O 1
ATOM 2240 N N . MET A 1 303 ? 138.390 139.052 158.574 1.00 135.57 303 MET A N 1
ATOM 2241 C CA . MET A 1 303 ? 137.562 140.109 158.004 1.00 135.57 303 MET A CA 1
ATOM 2242 C C . MET A 1 303 ? 137.979 140.400 156.569 1.00 135.57 303 MET A C 1
ATOM 2243 O O . MET A 1 303 ? 137.149 140.798 155.742 1.00 135.57 303 MET A O 1
ATOM 2248 N N . MET A 1 304 ? 139.264 140.211 156.248 1.00 129.87 304 MET A N 1
ATOM 2249 C CA . MET A 1 304 ? 139.680 140.429 154.853 1.00 129.87 304 MET A CA 1
ATOM 2250 C C . MET A 1 304 ? 139.463 139.203 153.955 1.00 129.87 304 MET A C 1
ATOM 2251 O O . MET A 1 304 ? 139.641 139.290 152.722 1.00 129.87 304 MET A O 1
ATOM 2256 N N . LEU A 1 305 ? 139.039 138.078 154.534 1.00 130.56 305 LEU A N 1
ATOM 2257 C CA . LEU A 1 305 ? 139.191 136.793 153.860 1.00 130.56 305 LEU A CA 1
ATOM 2258 C C . LEU A 1 305 ? 138.151 136.589 152.766 1.00 130.56 305 LEU A C 1
ATOM 2259 O O . LEU A 1 305 ? 138.464 136.022 151.714 1.00 130.56 305 LEU A O 1
ATOM 2264 N N . ASN A 1 306 ? 136.905 137.014 152.998 1.00 140.42 306 ASN A N 1
ATOM 2265 C CA . ASN A 1 306 ? 135.878 136.846 151.971 1.00 140.42 306 ASN A CA 1
ATOM 2266 C C . ASN A 1 306 ? 136.156 137.751 150.777 1.00 140.42 306 ASN A C 1
ATOM 2267 O O . ASN A 1 306 ? 135.948 137.350 149.619 1.00 140.42 306 ASN A O 1
ATOM 2272 N N . ASN A 1 307 ? 136.667 138.956 151.059 1.00 136.52 307 ASN A N 1
ATOM 2273 C CA . ASN A 1 307 ? 137.090 139.901 150.031 1.00 136.52 307 ASN A CA 1
ATOM 2274 C C . ASN A 1 307 ? 138.160 139.283 149.139 1.00 136.52 307 ASN A C 1
ATOM 2275 O O . ASN A 1 307 ? 138.130 139.440 147.914 1.00 136.52 307 ASN A O 1
ATOM 2280 N N . LEU A 1 308 ? 139.096 138.544 149.734 1.00 131.10 308 LEU A N 1
ATOM 2281 C CA . LEU A 1 308 ? 140.119 137.914 148.898 1.00 131.10 308 LEU A CA 1
ATOM 2282 C C . LEU A 1 308 ? 139.576 136.677 148.175 1.00 131.10 308 LEU A C 1
ATOM 2283 O O . LEU A 1 308 ? 139.882 136.445 146.989 1.00 131.10 308 LEU A O 1
ATOM 2288 N N . VAL A 1 309 ? 138.757 135.874 148.860 1.00 131.16 309 VAL A N 1
ATOM 2289 C CA . VAL A 1 309 ? 138.427 134.556 148.329 1.00 131.16 309 VAL A CA 1
ATOM 2290 C C . VAL A 1 309 ? 137.377 134.660 147.231 1.00 131.16 309 VAL A C 1
ATOM 2291 O O . VAL A 1 309 ? 137.230 133.735 146.427 1.00 131.16 309 VAL A O 1
ATOM 2295 N N . ALA A 1 310 ? 136.673 135.796 147.137 1.00 132.97 310 ALA A N 1
ATOM 2296 C CA . ALA A 1 310 ? 135.772 135.995 146.000 1.00 132.97 310 ALA A CA 1
ATOM 2297 C C . ALA A 1 310 ? 136.541 136.078 144.685 1.00 132.97 310 ALA A C 1
ATOM 2298 O O . ALA A 1 310 ? 136.214 135.378 143.714 1.00 132.97 310 ALA A O 1
ATOM 2300 N N . GLN A 1 311 ? 137.585 136.906 144.647 1.00 129.46 311 GLN A N 1
ATOM 2301 C CA . GLN A 1 311 ? 138.394 137.034 143.440 1.00 129.46 311 GLN A CA 1
ATOM 2302 C C . GLN A 1 311 ? 139.185 135.764 143.173 1.00 129.46 311 GLN A C 1
ATOM 2303 O O . GLN A 1 311 ? 139.399 135.389 142.011 1.00 129.46 311 GLN A O 1
ATOM 2309 N N . THR A 1 312 ? 139.601 135.069 144.236 1.00 129.16 312 THR A N 1
ATOM 2310 C CA . THR A 1 312 ? 140.287 133.795 144.029 1.00 129.16 312 THR A CA 1
ATOM 2311 C C . THR A 1 312 ? 139.351 132.742 143.440 1.00 129.16 312 THR A C 1
ATOM 2312 O O . THR A 1 312 ? 139.754 131.962 142.566 1.00 129.16 312 THR A O 1
ATOM 2316 N N . ARG A 1 313 ? 138.086 132.727 143.871 1.00 131.89 313 ARG A N 1
ATOM 2317 C CA . ARG A 1 313 ? 137.137 131.767 143.318 1.00 131.89 313 ARG A CA 1
ATOM 2318 C C . ARG A 1 313 ? 136.792 132.098 141.872 1.00 131.89 313 ARG A C 1
ATOM 2319 O O . ARG A 1 313 ? 136.604 131.193 141.045 1.00 131.89 313 ARG A O 1
ATOM 2327 N N . LEU A 1 314 ? 136.760 133.391 141.541 1.00 130.39 314 LEU A N 1
ATOM 2328 C CA . LEU A 1 314 ? 136.600 133.795 140.146 1.00 130.39 314 LEU A CA 1
ATOM 2329 C C . LEU A 1 314 ? 137.768 133.311 139.289 1.00 130.39 314 LEU A C 1
ATOM 2330 O O . LEU A 1 314 ? 137.563 132.777 138.188 1.00 130.39 314 LEU A O 1
ATOM 2335 N N . SER A 1 315 ? 138.994 133.444 139.800 1.00 123.46 315 SER A N 1
ATOM 2336 C CA . SER A 1 315 ? 140.167 133.059 139.021 1.00 123.46 315 SER A CA 1
ATOM 2337 C C . SER A 1 315 ? 140.259 131.545 138.834 1.00 123.46 315 SER A C 1
ATOM 2338 O O . SER A 1 315 ? 140.569 131.068 137.732 1.00 123.46 315 SER A O 1
ATOM 2341 N N . ILE A 1 316 ? 139.982 130.769 139.887 1.00 124.18 316 ILE A N 1
ATOM 2342 C CA . ILE A 1 316 ? 139.992 129.312 139.746 1.00 124.18 316 ILE A CA 1
ATOM 2343 C C . ILE A 1 316 ? 138.885 128.827 138.816 1.00 124.18 316 ILE A C 1
ATOM 2344 O O . ILE A 1 316 ? 139.104 127.879 138.050 1.00 124.18 316 ILE A O 1
ATOM 2349 N N . GLN A 1 317 ? 137.717 129.483 138.807 1.00 129.39 317 GLN A N 1
ATOM 2350 C CA . GLN A 1 317 ? 136.680 129.045 137.882 1.00 129.39 317 GLN A CA 1
ATOM 2351 C C . GLN A 1 317 ? 137.051 129.396 136.449 1.00 129.39 317 GLN A C 1
ATOM 2352 O O . GLN A 1 317 ? 136.751 128.636 135.517 1.00 129.39 317 GLN A O 1
ATOM 2358 N N . ARG A 1 318 ? 137.764 130.511 136.266 1.00 124.06 318 ARG A N 1
ATOM 2359 C CA . ARG A 1 318 ? 138.287 130.854 134.947 1.00 124.06 318 ARG A CA 1
ATOM 2360 C C . ARG A 1 318 ? 139.298 129.823 134.461 1.00 124.06 318 ARG A C 1
ATOM 2361 O O . ARG A 1 318 ? 139.299 129.445 133.281 1.00 124.06 318 ARG A O 1
ATOM 2369 N N . ILE A 1 319 ? 140.145 129.323 135.358 1.00 124.21 319 ILE A N 1
ATOM 2370 C CA . ILE A 1 319 ? 141.164 128.390 134.891 1.00 124.21 319 ILE A CA 1
ATOM 2371 C C . ILE A 1 319 ? 140.580 126.997 134.698 1.00 124.21 319 ILE A C 1
ATOM 2372 O O . ILE A 1 319 ? 141.064 126.225 133.864 1.00 124.21 319 ILE A O 1
ATOM 2377 N N . TYR A 1 320 ? 139.502 126.666 135.411 1.00 134.65 320 TYR A N 1
ATOM 2378 C CA . TYR A 1 320 ? 138.840 125.399 135.133 1.00 134.65 320 TYR A CA 1
ATOM 2379 C C . TYR A 1 320 ? 138.064 125.487 133.827 1.00 134.65 320 TYR A C 1
ATOM 2380 O O . TYR A 1 320 ? 137.867 124.476 133.142 1.00 134.65 320 TYR A O 1
ATOM 2389 N N . GLN A 1 321 ? 137.634 126.696 133.459 1.00 131.91 321 GLN A N 1
ATOM 2390 C CA . GLN A 1 321 ? 137.071 126.905 132.129 1.00 131.91 321 GLN A CA 1
ATOM 2391 C C . GLN A 1 321 ? 138.115 126.675 131.043 1.00 131.91 321 GLN A C 1
ATOM 2392 O O . GLN A 1 321 ? 137.874 125.912 130.101 1.00 131.91 321 GLN A O 1
ATOM 2398 N N . VAL A 1 322 ? 139.285 127.309 131.164 1.00 124.68 322 VAL A N 1
ATOM 2399 C CA . VAL A 1 322 ? 140.308 127.187 130.122 1.00 124.68 322 VAL A CA 1
ATOM 2400 C C . VAL A 1 322 ? 140.918 125.792 130.054 1.00 124.68 322 VAL A C 1
ATOM 2401 O O . VAL A 1 322 ? 141.206 125.305 128.956 1.00 124.68 322 VAL A O 1
ATOM 2405 N N . LEU A 1 323 ? 141.053 125.099 131.181 1.00 126.94 323 LEU A N 1
ATOM 2406 C CA . LEU A 1 323 ? 141.645 123.770 131.181 1.00 126.94 323 LEU A CA 1
ATOM 2407 C C . LEU A 1 323 ? 140.745 122.700 130.580 1.00 126.94 323 LEU A C 1
ATOM 2408 O O . LEU A 1 323 ? 141.241 121.622 130.240 1.00 126.94 323 LEU A O 1
ATOM 2413 N N . ALA A 1 324 ? 139.447 122.959 130.444 1.00 132.49 324 ALA A N 1
ATOM 2414 C CA . ALA A 1 324 ? 138.526 121.969 129.909 1.00 132.49 324 ALA A CA 1
ATOM 2415 C C . ALA A 1 324 ? 137.628 122.502 128.809 1.00 132.49 324 ALA A C 1
ATOM 2416 O O . ALA A 1 324 ? 136.561 121.924 128.578 1.00 132.49 324 ALA A O 1
ATOM 2418 N N . MET A 1 325 ? 138.017 123.578 128.132 1.00 137.97 325 MET A N 1
ATOM 2419 C CA . MET A 1 325 ? 137.144 124.188 127.134 1.00 137.97 325 MET A CA 1
ATOM 2420 C C . MET A 1 325 ? 136.963 123.378 125.847 1.00 137.97 325 MET A C 1
ATOM 2421 O O . MET A 1 325 ? 135.814 123.003 125.559 1.00 137.97 325 MET A O 1
ATOM 2426 N N . PRO A 1 326 ? 137.987 123.075 125.044 1.00 140.48 326 PRO A N 1
ATOM 2427 C CA . PRO A 1 326 ? 137.718 122.767 123.639 1.00 140.48 326 PRO A CA 1
ATOM 2428 C C . PRO A 1 326 ? 137.298 121.330 123.413 1.00 140.48 326 PRO A C 1
ATOM 2429 O O . PRO A 1 326 ? 137.087 120.553 124.346 1.00 140.48 326 PRO A O 1
ATOM 2433 N N . GLU A 1 327 ? 137.182 120.995 122.133 1.00 149.30 327 GLU A N 1
ATOM 2434 C CA . GLU A 1 327 ? 136.997 119.636 121.651 1.00 149.30 327 GLU A CA 1
ATOM 2435 C C . GLU A 1 327 ? 138.342 118.974 121.345 1.00 149.30 327 GLU A C 1
ATOM 2436 O O . GLU A 1 327 ? 138.404 117.750 121.169 1.00 149.30 327 GLU A O 1
ATOM 2442 N N . LEU A 1 328 ? 139.422 119.762 121.338 1.00 138.87 328 LEU A N 1
ATOM 2443 C CA . LEU A 1 328 ? 140.828 119.377 121.171 1.00 138.87 328 LEU A CA 1
ATOM 2444 C C . LEU A 1 328 ? 141.122 118.766 119.808 1.00 138.87 328 LEU A C 1
ATOM 2445 O O . LEU A 1 328 ? 141.987 117.884 119.717 1.00 138.87 328 LEU A O 1
ATOM 2450 N N . SER A 1 329 ? 140.414 119.174 118.758 1.00 136.03 329 SER A N 1
ATOM 2451 C CA . SER A 1 329 ? 140.694 118.926 117.341 1.00 136.03 329 SER A CA 1
ATOM 2452 C C . SER A 1 329 ? 140.661 117.461 116.910 1.00 136.03 329 SER A C 1
ATOM 2453 O O . SER A 1 329 ? 140.926 117.206 115.728 1.00 136.03 329 SER A O 1
ATOM 2456 N N . LEU A 1 330 ? 140.333 116.504 117.798 1.00 140.52 330 LEU A N 1
ATOM 2457 C CA . LEU A 1 330 ? 140.287 115.061 117.551 1.00 140.52 330 LEU A CA 1
ATOM 2458 C C . LEU A 1 330 ? 141.579 114.532 116.940 1.00 140.52 330 LEU A C 1
ATOM 2459 O O . LEU A 1 330 ? 141.610 114.231 115.741 1.00 140.52 330 LEU A O 1
ATOM 2464 N N . PRO A 1 331 ? 142.658 114.419 117.710 1.00 145.26 331 PRO A N 1
ATOM 2465 C CA . PRO A 1 331 ? 143.932 113.993 117.125 1.00 145.26 331 PRO A CA 1
ATOM 2466 C C . PRO A 1 331 ? 143.918 112.519 116.759 1.00 145.26 331 PRO A C 1
ATOM 2467 O O . PRO A 1 331 ? 143.523 111.656 117.545 1.00 145.26 331 PRO A O 1
ATOM 2471 N N . GLN A 1 332 ? 144.339 112.242 115.528 1.00 150.29 332 GLN A N 1
ATOM 2472 C CA . GLN A 1 332 ? 144.357 110.889 114.990 1.00 150.29 332 GLN A CA 1
ATOM 2473 C C . GLN A 1 332 ? 145.612 110.721 114.147 1.00 150.29 332 GLN A C 1
ATOM 2474 O O . GLN A 1 332 ? 145.796 111.439 113.161 1.00 150.29 332 GLN A O 1
ATOM 2480 N N . SER A 1 333 ? 146.490 109.794 114.527 1.00 156.24 333 SER A N 1
ATOM 2481 C CA . SER A 1 333 ? 147.790 109.638 113.869 1.00 156.24 333 SER A CA 1
ATOM 2482 C C . SER A 1 333 ? 147.853 108.284 113.159 1.00 156.24 333 SER A C 1
ATOM 2483 O O . SER A 1 333 ? 148.912 107.769 112.795 1.00 156.24 333 SER A O 1
ATOM 2486 N N . ASP A 1 334 ? 146.671 107.705 112.957 1.00 156.05 334 ASP A N 1
ATOM 2487 C CA . ASP A 1 334 ? 146.549 106.304 112.557 1.00 156.05 334 ASP A CA 1
ATOM 2488 C C . ASP A 1 334 ? 146.441 106.162 111.037 1.00 156.05 334 ASP A C 1
ATOM 2489 O O . ASP A 1 334 ? 145.569 105.468 110.514 1.00 156.05 334 ASP A O 1
ATOM 2494 N N . GLN A 1 335 ? 147.384 106.782 110.330 1.00 152.31 335 GLN A N 1
ATOM 2495 C CA . GLN A 1 335 ? 147.397 106.718 108.871 1.00 152.31 335 GLN A CA 1
ATOM 2496 C C . GLN A 1 335 ? 148.781 107.119 108.372 1.00 152.31 335 GLN A C 1
ATOM 2497 O O . GLN A 1 335 ? 149.623 107.612 109.127 1.00 152.31 335 GLN A O 1
ATOM 2503 N N . GLN A 1 336 ? 148.996 106.904 107.079 1.00 149.93 336 GLN A N 1
ATOM 2504 C CA . GLN A 1 336 ? 150.225 107.122 106.337 1.00 149.93 336 GLN A CA 1
ATOM 2505 C C . GLN A 1 336 ? 150.092 108.369 105.469 1.00 149.93 336 GLN A C 1
ATOM 2506 O O . GLN A 1 336 ? 148.972 108.787 105.157 1.00 149.93 336 GLN A O 1
ATOM 2512 N N . PRO A 1 337 ? 151.199 109.008 105.087 1.00 145.55 337 PRO A N 1
ATOM 2513 C CA . PRO A 1 337 ? 151.100 110.183 104.210 1.00 145.55 337 PRO A CA 1
ATOM 2514 C C . PRO A 1 337 ? 151.032 109.855 102.727 1.00 145.55 337 PRO A C 1
ATOM 2515 O O . PRO A 1 337 ? 151.857 109.101 102.206 1.00 145.55 337 PRO A O 1
ATOM 2519 N N . GLN A 1 338 ? 150.039 110.409 102.038 1.00 135.77 338 GLN A N 1
ATOM 2520 C CA . GLN A 1 338 ? 150.056 110.406 100.583 1.00 135.77 338 GLN A CA 1
ATOM 2521 C C . GLN A 1 338 ? 150.331 111.822 100.093 1.00 135.77 338 GLN A C 1
ATOM 2522 O O . GLN A 1 338 ? 150.646 112.714 100.886 1.00 135.77 338 GLN A O 1
ATOM 2528 N N . GLU A 1 339 ? 150.227 112.042 98.782 1.00 137.40 339 GLU A N 1
ATOM 2529 C CA . GLU A 1 339 ? 150.776 113.256 98.194 1.00 137.40 339 GLU A CA 1
ATOM 2530 C C . GLU A 1 339 ? 149.859 113.918 97.168 1.00 137.40 339 GLU A C 1
ATOM 2531 O O . GLU A 1 339 ? 149.088 113.261 96.459 1.00 137.40 339 GLU A O 1
ATOM 2537 N N . ALA A 1 340 ? 149.911 115.252 97.182 1.00 129.27 340 ALA A N 1
ATOM 2538 C CA . ALA A 1 340 ? 149.792 116.154 96.023 1.00 129.27 340 ALA A CA 1
ATOM 2539 C C . ALA A 1 340 ? 148.344 116.353 95.576 1.00 129.27 340 ALA A C 1
ATOM 2540 O O . ALA A 1 340 ? 148.098 117.215 94.718 1.00 129.27 340 ALA A O 1
ATOM 2542 N N . SER A 1 341 ? 147.369 115.634 96.113 1.00 124.38 341 SER A N 1
ATOM 2543 C CA . SER A 1 341 ? 145.998 115.921 95.714 1.00 124.38 341 SER A CA 1
ATOM 2544 C C . SER A 1 341 ? 145.296 116.736 96.789 1.00 124.38 341 SER A C 1
ATOM 2545 O O . SER A 1 341 ? 145.778 116.856 97.914 1.00 124.38 341 SER A O 1
ATOM 2548 N N . ILE A 1 342 ? 144.146 117.307 96.438 1.00 115.93 342 ILE A N 1
ATOM 2549 C CA . ILE A 1 342 ? 143.307 117.992 97.420 1.00 115.93 342 ILE A CA 1
ATOM 2550 C C . ILE A 1 342 ? 141.842 117.865 97.026 1.00 115.93 342 ILE A C 1
ATOM 2551 O O . ILE A 1 342 ? 141.443 118.277 95.933 1.00 115.93 342 ILE A O 1
ATOM 2556 N N . THR A 1 343 ? 141.032 117.307 97.920 1.00 121.35 343 THR A N 1
ATOM 2557 C CA . THR A 1 343 ? 139.664 116.921 97.606 1.00 121.35 343 THR A CA 1
ATOM 2558 C C . THR A 1 343 ? 138.730 117.321 98.735 1.00 121.35 343 THR A C 1
ATOM 2559 O O . THR A 1 343 ? 138.928 116.912 99.880 1.00 121.35 343 THR A O 1
ATOM 2563 N N . PHE A 1 344 ? 137.721 118.114 98.409 1.00 128.37 344 PHE A N 1
ATOM 2564 C CA . PHE A 1 344 ? 136.613 118.407 99.303 1.00 128.37 344 PHE A CA 1
ATOM 2565 C C . PHE A 1 344 ? 135.458 117.479 98.963 1.00 128.37 344 PHE A C 1
ATOM 2566 O O . PHE A 1 344 ? 135.075 117.368 97.793 1.00 128.37 344 PHE A O 1
ATOM 2574 N N . GLU A 1 345 ? 134.882 116.849 99.984 1.00 136.29 345 GLU A N 1
ATOM 2575 C CA . GLU A 1 345 ? 133.861 115.826 99.811 1.00 136.29 345 GLU A CA 1
ATOM 2576 C C . GLU A 1 345 ? 132.665 116.198 100.673 1.00 136.29 345 GLU A C 1
ATOM 2577 O O . GLU A 1 345 ? 132.587 115.778 101.837 1.00 136.29 345 GLU A O 1
ATOM 2583 N N . GLN A 1 346 ? 131.778 117.015 100.093 1.00 142.82 346 GLN A N 1
ATOM 2584 C CA . GLN A 1 346 ? 130.452 117.365 100.612 1.00 142.82 346 GLN A CA 1
ATOM 2585 C C . GLN A 1 346 ? 130.512 117.917 102.029 1.00 142.82 346 GLN A C 1
ATOM 2586 O O . GLN A 1 346 ? 129.686 117.594 102.880 1.00 142.82 346 GLN A O 1
ATOM 2592 N N . VAL A 1 347 ? 131.495 118.774 102.277 1.00 139.05 347 VAL A N 1
ATOM 2593 C CA . VAL A 1 347 ? 131.829 119.135 103.645 1.00 139.05 347 VAL A CA 1
ATOM 2594 C C . VAL A 1 347 ? 130.928 120.270 104.100 1.00 139.05 347 VAL A C 1
ATOM 2595 O O . VAL A 1 347 ? 130.348 121.006 103.294 1.00 139.05 347 VAL A O 1
ATOM 2599 N N . SER A 1 348 ? 130.785 120.377 105.417 1.00 145.24 348 SER A N 1
ATOM 2600 C CA . SER A 1 348 ? 129.847 121.307 106.022 1.00 145.24 348 SER A CA 1
ATOM 2601 C C . SER A 1 348 ? 130.425 121.771 107.343 1.00 145.24 348 SER A C 1
ATOM 2602 O O . SER A 1 348 ? 130.752 120.944 108.197 1.00 145.24 348 SER A O 1
ATOM 2605 N N . PHE A 1 349 ? 130.533 123.083 107.512 1.00 147.65 349 PHE A N 1
ATOM 2606 C CA . PHE A 1 349 ? 131.125 123.615 108.725 1.00 147.65 349 PHE A CA 1
ATOM 2607 C C . PHE A 1 349 ? 130.640 125.037 108.930 1.00 147.65 349 PHE A C 1
ATOM 2608 O O . PHE A 1 349 ? 130.666 125.856 108.009 1.00 147.65 349 PHE A O 1
ATOM 2616 N N . HIS A 1 350 ? 130.190 125.308 110.145 1.00 152.51 350 HIS A N 1
ATOM 2617 C CA . HIS A 1 350 ? 129.870 126.650 110.586 1.00 152.51 350 HIS A CA 1
ATOM 2618 C C . HIS A 1 350 ? 130.606 126.917 111.887 1.00 152.51 350 HIS A C 1
ATOM 2619 O O . HIS A 1 350 ? 130.858 126.008 112.681 1.00 152.51 350 HIS A O 1
ATOM 2626 N N . TYR A 1 351 ? 130.936 128.175 112.100 1.00 154.00 351 TYR A N 1
ATOM 2627 C CA . TYR A 1 351 ? 131.733 128.560 113.245 1.00 154.00 351 TYR A CA 1
ATOM 2628 C C . TYR A 1 351 ? 130.890 128.545 114.515 1.00 154.00 351 TYR A C 1
ATOM 2629 O O . TYR A 1 351 ? 129.663 128.426 114.451 1.00 154.00 351 TYR A O 1
ATOM 2638 N N . PRO A 1 352 ? 131.526 128.623 115.685 1.00 156.83 352 PRO A N 1
ATOM 2639 C CA . PRO A 1 352 ? 130.789 129.000 116.894 1.00 156.83 352 PRO A CA 1
ATOM 2640 C C . PRO A 1 352 ? 130.144 130.369 116.752 1.00 156.83 352 PRO A C 1
ATOM 2641 O O . PRO A 1 352 ? 130.589 131.213 115.968 1.00 156.83 352 PRO A O 1
ATOM 2645 N N . GLN A 1 353 ? 129.092 130.577 117.542 1.00 162.20 353 GLN A N 1
ATOM 2646 C CA . GLN A 1 353 ? 128.110 131.664 117.378 1.00 162.20 353 GLN A CA 1
ATOM 2647 C C . GLN A 1 353 ? 128.803 133.015 117.555 1.00 162.20 353 GLN A C 1
ATOM 2648 O O . GLN A 1 353 ? 128.333 134.012 116.981 1.00 162.20 353 GLN A O 1
ATOM 2654 N N . ALA A 1 354 ? 129.898 133.106 118.306 1.00 163.83 354 ALA A N 1
ATOM 2655 C CA . ALA A 1 354 ? 130.681 134.338 118.373 1.00 163.83 354 ALA A CA 1
ATOM 2656 C C . ALA A 1 354 ? 132.027 134.066 117.712 1.00 163.83 354 ALA A C 1
ATOM 2657 O O . ALA A 1 354 ? 133.004 133.751 118.399 1.00 163.83 354 ALA A O 1
ATOM 2659 N N . ARG A 1 355 ? 132.077 134.208 116.389 1.00 160.17 355 ARG A N 1
ATOM 2660 C CA . ARG A 1 355 ? 133.287 134.018 115.601 1.00 160.17 355 ARG A CA 1
ATOM 2661 C C . ARG A 1 355 ? 133.134 134.649 114.223 1.00 160.17 355 ARG A C 1
ATOM 2662 O O . ARG A 1 355 ? 132.032 134.974 113.771 1.00 160.17 355 ARG A O 1
ATOM 2664 N N . THR A 1 356 ? 134.271 134.816 113.555 1.00 158.34 356 THR A N 1
ATOM 2665 C CA . THR A 1 356 ? 134.266 135.244 112.164 1.00 158.34 356 THR A CA 1
ATOM 2666 C C . THR A 1 356 ? 134.081 134.040 111.254 1.00 158.34 356 THR A C 1
ATOM 2667 O O . THR A 1 356 ? 134.270 132.897 111.673 1.00 158.34 356 THR A O 1
ATOM 2671 N N . GLY A 1 357 ? 133.691 134.298 110.011 1.00 156.05 357 GLY A N 1
ATOM 2672 C CA . GLY A 1 357 ? 133.480 133.220 109.068 1.00 156.05 357 GLY A CA 1
ATOM 2673 C C . GLY A 1 357 ? 132.025 132.812 109.061 1.00 156.05 357 GLY A C 1
ATOM 2674 O O . GLY A 1 357 ? 131.536 132.296 110.069 1.00 156.05 357 GLY A O 1
ATOM 2675 N N . ALA A 1 358 ? 131.315 133.079 107.964 1.00 158.64 358 ALA A N 1
ATOM 2676 C CA . ALA A 1 358 ? 129.876 132.842 107.928 1.00 158.64 358 ALA A CA 1
ATOM 2677 C C . ALA A 1 358 ? 129.497 131.367 108.026 1.00 158.64 358 ALA A C 1
ATOM 2678 O O . ALA A 1 358 ? 129.027 130.926 109.080 1.00 158.64 358 ALA A O 1
ATOM 2680 N N . ALA A 1 359 ? 129.768 130.591 106.973 1.00 147.70 359 ALA A N 1
ATOM 2681 C CA . ALA A 1 359 ? 129.337 129.202 106.889 1.00 147.70 359 ALA A CA 1
ATOM 2682 C C . ALA A 1 359 ? 129.962 128.542 105.672 1.00 147.70 359 ALA A C 1
ATOM 2683 O O . ALA A 1 359 ? 130.519 129.217 104.806 1.00 147.70 359 ALA A O 1
ATOM 2685 N N . LEU A 1 360 ? 129.861 127.219 105.624 1.00 141.16 360 LEU A N 1
ATOM 2686 C CA . LEU A 1 360 ? 130.041 126.441 104.409 1.00 141.16 360 LEU A CA 1
ATOM 2687 C C . LEU A 1 360 ? 129.017 125.323 104.312 1.00 141.16 360 LEU A C 1
ATOM 2688 O O . LEU A 1 360 ? 129.164 124.317 105.007 1.00 141.16 360 LEU A O 1
ATOM 2693 N N . GLN A 1 361 ? 127.959 125.496 103.522 1.00 140.06 361 GLN A N 1
ATOM 2694 C CA . GLN A 1 361 ? 126.841 124.542 103.459 1.00 140.06 361 GLN A CA 1
ATOM 2695 C C . GLN A 1 361 ? 127.327 123.221 102.864 1.00 140.06 361 GLN A C 1
ATOM 2696 O O . GLN A 1 361 ? 127.392 122.224 103.597 1.00 140.06 361 GLN A O 1
ATOM 2702 N N . GLU A 1 362 ? 127.707 123.169 101.592 1.00 145.26 362 GLU A N 1
ATOM 2703 C CA . GLU A 1 362 ? 128.087 121.928 100.927 1.00 145.26 362 GLU A CA 1
ATOM 2704 C C . GLU A 1 362 ? 129.043 122.248 99.791 1.00 145.26 362 GLU A C 1
ATOM 2705 O O . GLU A 1 362 ? 128.630 122.821 98.778 1.00 145.26 362 GLU A O 1
ATOM 2711 N N . VAL A 1 363 ? 130.309 121.878 99.948 1.00 135.67 363 VAL A N 1
ATOM 2712 C CA . VAL A 1 363 ? 131.261 122.053 98.858 1.00 135.67 363 VAL A CA 1
ATOM 2713 C C . VAL A 1 363 ? 131.949 120.724 98.582 1.00 135.67 363 VAL A C 1
ATOM 2714 O O . VAL A 1 363 ? 132.245 119.960 99.506 1.00 135.67 363 VAL A O 1
ATOM 2718 N N . SER A 1 364 ? 132.164 120.421 97.307 1.00 128.06 364 SER A N 1
ATOM 2719 C CA . SER A 1 364 ? 132.912 119.239 96.912 1.00 128.06 364 SER A CA 1
ATOM 2720 C C . SER A 1 364 ? 133.626 119.489 95.593 1.00 128.06 364 SER A C 1
ATOM 2721 O O . SER A 1 364 ? 132.987 119.775 94.579 1.00 128.06 364 SER A O 1
ATOM 2724 N N . PHE A 1 365 ? 134.952 119.354 95.609 1.00 123.12 365 PHE A N 1
ATOM 2725 C CA . PHE A 1 365 ? 135.762 119.623 94.426 1.00 123.12 365 PHE A CA 1
ATOM 2726 C C . PHE A 1 365 ? 137.125 118.980 94.605 1.00 123.12 365 PHE A C 1
ATOM 2727 O O . PHE A 1 365 ? 137.695 118.991 95.695 1.00 123.12 365 PHE A O 1
ATOM 2735 N N . HIS A 1 366 ? 137.647 118.424 93.520 1.00 118.44 366 HIS A N 1
ATOM 2736 C CA . HIS A 1 366 ? 138.863 117.625 93.570 1.00 118.44 366 HIS A CA 1
ATOM 2737 C C . HIS A 1 366 ? 139.892 118.208 92.617 1.00 118.44 366 HIS A C 1
ATOM 2738 O O . HIS A 1 366 ? 139.590 118.452 91.445 1.00 118.44 366 HIS A O 1
ATOM 2745 N N . VAL A 1 367 ? 141.099 118.426 93.116 1.00 117.93 367 VAL A N 1
ATOM 2746 C CA . VAL A 1 367 ? 142.180 119.047 92.358 1.00 117.93 367 VAL A CA 1
ATOM 2747 C C . VAL A 1 367 ? 143.380 118.107 92.384 1.00 117.93 367 VAL A C 1
ATOM 2748 O O . VAL A 1 367 ? 143.829 117.725 93.480 1.00 117.93 367 VAL A O 1
ATOM 2752 N N . PRO A 1 368 ? 143.930 117.732 91.233 1.00 121.47 368 PRO A N 1
ATOM 2753 C CA . PRO A 1 368 ? 145.104 116.858 91.219 1.00 121.47 368 PRO A CA 1
ATOM 2754 C C . PRO A 1 368 ? 146.383 117.643 91.444 1.00 121.47 368 PRO A C 1
ATOM 2755 O O . PRO A 1 368 ? 146.357 118.829 91.772 1.00 121.47 368 PRO A O 1
ATOM 2759 N N . ALA A 1 369 ? 147.507 116.960 91.258 1.00 121.73 369 ALA A N 1
ATOM 2760 C CA . ALA A 1 369 ? 148.811 117.569 91.460 1.00 121.73 369 ALA A CA 1
ATOM 2761 C C . ALA A 1 369 ? 149.123 118.585 90.369 1.00 121.73 369 ALA A C 1
ATOM 2762 O O . ALA A 1 369 ? 148.869 118.360 89.185 1.00 121.73 369 ALA A O 1
ATOM 2764 N N . GLY A 1 370 ? 149.685 119.716 90.782 1.00 120.82 370 GLY A N 1
ATOM 2765 C CA . GLY A 1 370 ? 150.201 120.683 89.844 1.00 120.82 370 GLY A CA 1
ATOM 2766 C C . GLY A 1 370 ? 149.192 121.650 89.271 1.00 120.82 370 GLY A C 1
ATOM 2767 O O . GLY A 1 370 ? 149.431 122.190 88.188 1.00 120.82 370 GLY A O 1
ATOM 2768 N N . GLN A 1 371 ? 148.071 121.877 89.941 1.00 115.56 371 GLN A N 1
ATOM 2769 C CA . GLN A 1 371 ? 147.091 122.853 89.491 1.00 115.56 371 GLN A CA 1
ATOM 2770 C C . GLN A 1 371 ? 147.013 123.998 90.487 1.00 115.56 371 GLN A C 1
ATOM 2771 O O . GLN A 1 371 ? 146.913 123.776 91.693 1.00 115.56 371 GLN A O 1
ATOM 2777 N N . ILE A 1 372 ? 147.047 125.221 89.975 1.00 109.52 372 ILE A N 1
ATOM 2778 C CA . ILE A 1 372 ? 146.937 126.424 90.788 1.00 109.52 372 ILE A CA 1
ATOM 2779 C C . ILE A 1 372 ? 145.471 126.811 90.868 1.00 109.52 372 ILE A C 1
ATOM 2780 O O . ILE A 1 372 ? 144.846 127.118 89.848 1.00 109.52 372 ILE A O 1
ATOM 2785 N N . VAL A 1 373 ? 144.925 126.818 92.075 1.00 111.03 373 VAL A N 1
ATOM 2786 C CA . VAL A 1 373 ? 143.493 126.972 92.291 1.00 111.03 373 VAL A CA 1
ATOM 2787 C C . VAL A 1 373 ? 143.240 128.320 92.930 1.00 111.03 373 VAL A C 1
ATOM 2788 O O . VAL A 1 373 ? 143.760 128.609 94.011 1.00 111.03 373 VAL A O 1
ATOM 2792 N N . ALA A 1 374 ? 142.428 129.136 92.281 1.00 115.38 374 ALA A N 1
ATOM 2793 C CA . ALA A 1 374 ? 142.064 130.440 92.804 1.00 115.38 374 ALA A CA 1
ATOM 2794 C C . ALA A 1 374 ? 140.642 130.376 93.333 1.00 115.38 374 ALA A C 1
ATOM 2795 O O . ALA A 1 374 ? 139.730 129.951 92.621 1.00 115.38 374 ALA A O 1
ATOM 2797 N N . LEU A 1 375 ? 140.460 130.770 94.583 1.00 119.02 375 LEU A N 1
ATOM 2798 C CA . LEU A 1 375 ? 139.121 130.948 95.123 1.00 119.02 375 LEU A CA 1
ATOM 2799 C C . LEU A 1 375 ? 138.768 132.426 95.111 1.00 119.02 375 LEU A C 1
ATOM 2800 O O . LEU A 1 375 ? 139.465 133.240 95.720 1.00 119.02 375 LEU A O 1
ATOM 2805 N N . VAL A 1 376 ? 137.696 132.781 94.424 1.00 120.31 376 VAL A N 1
ATOM 2806 C CA . VAL A 1 376 ? 137.263 134.165 94.320 1.00 120.31 376 VAL A CA 1
ATOM 2807 C C . VAL A 1 376 ? 135.938 134.285 95.066 1.00 120.31 376 VAL A C 1
ATOM 2808 O O . VAL A 1 376 ? 135.016 133.485 94.881 1.00 120.31 376 VAL A O 1
ATOM 2812 N N . GLY A 1 377 ? 135.862 135.243 95.981 1.00 127.62 377 GLY A N 1
ATOM 2813 C CA . GLY A 1 377 ? 134.684 135.405 96.794 1.00 127.62 377 GLY A CA 1
ATOM 2814 C C . GLY A 1 377 ? 134.346 136.850 97.087 1.00 127.62 377 GLY A C 1
ATOM 2815 O O . GLY A 1 377 ? 135.218 137.667 97.389 1.00 127.62 377 GLY A O 1
ATOM 2816 N N . PRO A 1 378 ? 133.074 137.191 96.999 1.00 125.84 378 PRO A N 1
ATOM 2817 C CA . PRO A 1 378 ? 132.653 138.538 97.387 1.00 125.84 378 PRO A CA 1
ATOM 2818 C C . PRO A 1 378 ? 132.509 138.711 98.888 1.00 125.84 378 PRO A C 1
ATOM 2819 O O . PRO A 1 378 ? 132.334 139.835 99.362 1.00 125.84 378 PRO A O 1
ATOM 2823 N N . SER A 1 379 ? 132.570 137.624 99.654 1.00 125.60 379 SER A N 1
ATOM 2824 C CA . SER A 1 379 ? 132.238 137.699 101.070 1.00 125.60 379 SER A CA 1
ATOM 2825 C C . SER A 1 379 ? 133.413 138.002 101.985 1.00 125.60 379 SER A C 1
ATOM 2826 O O . SER A 1 379 ? 133.234 138.758 102.945 1.00 125.60 379 SER A O 1
ATOM 2829 N N . GLY A 1 380 ? 134.596 137.453 101.730 1.00 126.62 380 GLY A N 1
ATOM 2830 C CA . GLY A 1 380 ? 135.689 137.516 102.677 1.00 126.62 380 GLY A CA 1
ATOM 2831 C C . GLY A 1 380 ? 135.632 136.470 103.769 1.00 126.62 380 GLY A C 1
ATOM 2832 O O . GLY A 1 380 ? 136.621 136.297 104.489 1.00 126.62 380 GLY A O 1
ATOM 2833 N N . ALA A 1 381 ? 134.509 135.770 103.910 1.00 134.26 381 ALA A N 1
ATOM 2834 C CA . ALA A 1 381 ? 134.334 134.696 104.877 1.00 134.26 381 ALA A CA 1
ATOM 2835 C C . ALA A 1 381 ? 133.982 133.370 104.212 1.00 134.26 381 ALA A C 1
ATOM 2836 O O . ALA A 1 381 ? 134.268 132.307 104.767 1.00 134.26 381 ALA A O 1
ATOM 2838 N N . GLY A 1 382 ? 133.342 133.411 103.040 1.00 131.76 382 GLY A N 1
ATOM 2839 C CA . GLY A 1 382 ? 133.077 132.182 102.311 1.00 131.76 382 GLY A CA 1
ATOM 2840 C C . GLY A 1 382 ? 134.332 131.575 101.711 1.00 131.76 382 GLY A C 1
ATOM 2841 O O . GLY A 1 382 ? 134.423 130.360 101.537 1.00 131.76 382 GLY A O 1
ATOM 2842 N N . LYS A 1 383 ? 135.312 132.413 101.383 1.00 128.80 383 LYS A N 1
ATOM 2843 C CA . LYS A 1 383 ? 136.573 131.985 100.788 1.00 128.80 383 LYS A CA 1
ATOM 2844 C C . LYS A 1 383 ? 137.718 131.911 101.780 1.00 128.80 383 LYS A C 1
ATOM 2845 O O . LYS A 1 383 ? 138.801 131.458 101.423 1.00 128.80 383 LYS A O 1
ATOM 2851 N N . SER A 1 384 ? 137.532 132.383 103.011 1.00 126.86 384 SER A N 1
ATOM 2852 C CA . SER A 1 384 ? 138.587 132.243 104.005 1.00 126.86 384 SER A CA 1
ATOM 2853 C C . SER A 1 384 ? 138.408 130.975 104.817 1.00 126.86 384 SER A C 1
ATOM 2854 O O . SER A 1 384 ? 139.389 130.407 105.318 1.00 126.86 384 SER A O 1
ATOM 2857 N N . THR A 1 385 ? 137.161 130.515 104.950 1.00 134.98 385 THR A N 1
ATOM 2858 C CA . THR A 1 385 ? 136.868 129.357 105.785 1.00 134.98 385 THR A CA 1
ATOM 2859 C C . THR A 1 385 ? 137.434 128.085 105.165 1.00 134.98 385 THR A C 1
ATOM 2860 O O . THR A 1 385 ? 137.894 127.192 105.881 1.00 134.98 385 THR A O 1
ATOM 2864 N N . VAL A 1 386 ? 137.490 128.027 103.836 1.00 128.15 386 VAL A N 1
ATOM 2865 C CA . VAL A 1 386 ? 138.062 126.874 103.146 1.00 128.15 386 VAL A CA 1
ATOM 2866 C C . VAL A 1 386 ? 139.564 126.755 103.398 1.00 128.15 386 VAL A C 1
ATOM 2867 O O . VAL A 1 386 ? 140.063 125.665 103.697 1.00 128.15 386 VAL A O 1
ATOM 2871 N N . ALA A 1 387 ? 140.295 127.868 103.372 1.00 122.70 387 ALA A N 1
ATOM 2872 C CA . ALA A 1 387 ? 141.729 127.800 103.617 1.00 122.70 387 ALA A CA 1
ATOM 2873 C C . ALA A 1 387 ? 142.023 127.542 105.086 1.00 122.70 387 ALA A C 1
ATOM 2874 O O . ALA A 1 387 ? 142.925 126.760 105.421 1.00 122.70 387 ALA A O 1
ATOM 2876 N N . ARG A 1 388 ? 141.254 128.175 105.975 1.00 126.05 388 ARG A N 1
ATOM 2877 C CA . ARG A 1 388 ? 141.436 127.940 107.402 1.00 126.05 388 ARG A CA 1
ATOM 2878 C C . ARG A 1 388 ? 141.078 126.509 107.777 1.00 126.05 388 ARG A C 1
ATOM 2879 O O . ARG A 1 388 ? 141.705 125.921 108.660 1.00 126.05 388 ARG A O 1
ATOM 2887 N N . LEU A 1 389 ? 140.108 125.919 107.087 1.00 127.81 389 LEU A N 1
ATOM 2888 C CA . LEU A 1 389 ? 139.702 124.561 107.400 1.00 127.81 389 LEU A CA 1
ATOM 2889 C C . LEU A 1 389 ? 140.669 123.554 106.797 1.00 127.81 389 LEU A C 1
ATOM 2890 O O . LEU A 1 389 ? 140.865 122.464 107.345 1.00 127.81 389 LEU A O 1
ATOM 2895 N N . LEU A 1 390 ? 141.298 123.906 105.675 1.00 122.10 390 LEU A N 1
ATOM 2896 C CA . LEU A 1 390 ? 142.366 123.070 105.146 1.00 122.10 390 LEU A CA 1
ATOM 2897 C C . LEU A 1 390 ? 143.575 123.072 106.064 1.00 122.10 390 LEU A C 1
ATOM 2898 O O . LEU A 1 390 ? 144.222 122.036 106.230 1.00 122.10 390 LEU A O 1
ATOM 2903 N N . LEU A 1 391 ? 143.868 124.200 106.711 1.00 126.26 391 LEU A N 1
ATOM 2904 C CA . LEU A 1 391 ? 144.966 124.241 107.671 1.00 126.26 391 LEU A CA 1
ATOM 2905 C C . LEU A 1 391 ? 144.573 123.746 109.061 1.00 126.26 391 LEU A C 1
ATOM 2906 O O . LEU A 1 391 ? 145.302 124.026 110.017 1.00 126.26 391 LEU A O 1
ATOM 2911 N N . ARG A 1 392 ? 143.444 123.037 109.184 1.00 131.13 392 ARG A N 1
ATOM 2912 C CA . ARG A 1 392 ? 142.989 122.398 110.426 1.00 131.13 392 ARG A CA 1
ATOM 2913 C C . ARG A 1 392 ? 142.800 123.383 111.575 1.00 131.13 392 ARG A C 1
ATOM 2914 O O . ARG A 1 392 ? 143.208 123.121 112.707 1.00 131.13 392 ARG A O 1
ATOM 2922 N N . TYR A 1 393 ? 142.186 124.529 111.281 1.00 131.44 393 TYR A N 1
ATOM 2923 C CA . TYR A 1 393 ? 141.708 125.394 112.351 1.00 131.44 393 TYR A CA 1
ATOM 2924 C C . TYR A 1 393 ? 140.625 124.703 113.153 1.00 131.44 393 TYR A C 1
ATOM 2925 O O . TYR A 1 393 ? 140.597 124.812 114.382 1.00 131.44 393 TYR A O 1
ATOM 2934 N N . ALA A 1 394 ? 139.736 123.990 112.477 1.00 132.67 394 ALA A N 1
ATOM 2935 C CA . ALA A 1 394 ? 138.694 123.220 113.127 1.00 132.67 394 ALA A CA 1
ATOM 2936 C C . ALA A 1 394 ? 138.443 121.980 112.288 1.00 132.67 394 ALA A C 1
ATOM 2937 O O . ALA A 1 394 ? 139.209 121.657 111.379 1.00 132.67 394 ALA A O 1
ATOM 2939 N N . ASP A 1 395 ? 137.379 121.286 112.603 1.00 138.48 395 ASP A N 1
ATOM 2940 C CA . ASP A 1 395 ? 137.046 120.132 111.801 1.00 138.48 395 ASP A CA 1
ATOM 2941 C C . ASP A 1 395 ? 135.651 120.284 111.214 1.00 138.48 395 ASP A C 1
ATOM 2942 O O . ASP A 1 395 ? 134.753 120.814 111.874 1.00 138.48 395 ASP A O 1
ATOM 2947 N N . PRO A 1 396 ? 135.440 119.853 109.972 1.00 141.35 396 PRO A N 1
ATOM 2948 C CA . PRO A 1 396 ? 134.115 119.997 109.365 1.00 141.35 396 PRO A CA 1
ATOM 2949 C C . PRO A 1 396 ? 133.137 119.019 109.985 1.00 141.35 396 PRO A C 1
ATOM 2950 O O . PRO A 1 396 ? 133.525 117.953 110.466 1.00 141.35 396 PRO A O 1
ATOM 2954 N N . ASP A 1 397 ? 131.857 119.397 109.990 1.00 144.48 397 ASP A N 1
ATOM 2955 C CA . ASP A 1 397 ? 130.867 118.565 110.662 1.00 144.48 397 ASP A CA 1
ATOM 2956 C C . ASP A 1 397 ? 130.564 117.307 109.864 1.00 144.48 397 ASP A C 1
ATOM 2957 O O . ASP A 1 397 ? 130.862 116.195 110.313 1.00 144.48 397 ASP A O 1
ATOM 2962 N N . LYS A 1 398 ? 129.989 117.458 108.677 1.00 143.21 398 LYS A N 1
ATOM 2963 C CA . LYS A 1 398 ? 129.583 116.321 107.852 1.00 143.21 398 LYS A CA 1
ATOM 2964 C C . LYS A 1 398 ? 130.304 116.469 106.523 1.00 143.21 398 LYS A C 1
ATOM 2965 O O . LYS A 1 398 ? 129.904 117.269 105.681 1.00 143.21 398 LYS A O 1
ATOM 2971 N N . GLY A 1 399 ? 131.381 115.715 106.352 1.00 139.12 399 GLY A N 1
ATOM 2972 C CA . GLY A 1 399 ? 132.124 115.739 105.104 1.00 139.12 399 GLY A CA 1
ATOM 2973 C C . GLY A 1 399 ? 133.533 115.245 105.329 1.00 139.12 399 GLY A C 1
ATOM 2974 O O . GLY A 1 399 ? 133.933 114.920 106.451 1.00 139.12 399 GLY A O 1
ATOM 2975 N N . HIS A 1 400 ? 134.291 115.189 104.235 1.00 135.87 400 HIS A N 1
ATOM 2976 C CA . HIS A 1 400 ? 135.667 114.711 104.300 1.00 135.87 400 HIS A CA 1
ATOM 2977 C C . HIS A 1 400 ? 136.565 115.592 103.448 1.00 135.87 400 HIS A C 1
ATOM 2978 O O . HIS A 1 400 ? 136.234 115.892 102.301 1.00 135.87 400 HIS A O 1
ATOM 2985 N N . ILE A 1 401 ? 137.712 115.983 103.990 1.00 128.15 401 ILE A N 1
ATOM 2986 C CA . ILE A 1 401 ? 138.708 116.718 103.223 1.00 128.15 401 ILE A CA 1
ATOM 2987 C C . ILE A 1 401 ? 139.955 115.861 103.158 1.00 128.15 401 ILE A C 1
ATOM 2988 O O . ILE A 1 401 ? 140.441 115.392 104.191 1.00 128.15 401 ILE A O 1
ATOM 2993 N N . ARG A 1 402 ? 140.453 115.624 101.951 1.00 131.09 402 ARG A N 1
ATOM 2994 C CA . ARG A 1 402 ? 141.518 114.657 101.731 1.00 131.09 402 ARG A CA 1
ATOM 2995 C C . ARG A 1 402 ? 142.673 115.306 100.986 1.00 131.09 402 ARG A C 1
ATOM 2996 O O . ARG A 1 402 ? 142.501 115.765 99.855 1.00 131.09 402 ARG A O 1
ATOM 3004 N N . ILE A 1 403 ? 143.845 115.343 101.614 1.00 124.80 403 ILE A N 1
ATOM 3005 C CA . ILE A 1 403 ? 145.069 115.615 100.875 1.00 124.80 403 ILE A CA 1
ATOM 3006 C C . ILE A 1 403 ? 145.585 114.286 100.361 1.00 124.80 403 ILE A C 1
ATOM 3007 O O . ILE A 1 403 ? 146.082 113.462 101.134 1.00 124.80 403 ILE A O 1
ATOM 3012 N N . GLY A 1 404 ? 145.450 114.052 99.067 1.00 127.13 404 GLY A N 1
ATOM 3013 C CA . GLY A 1 404 ? 145.716 112.726 98.558 1.00 127.13 404 GLY A CA 1
ATOM 3014 C C . GLY A 1 404 ? 144.484 111.883 98.781 1.00 127.13 404 GLY A C 1
ATOM 3015 O O . GLY A 1 404 ? 143.386 112.424 98.915 1.00 127.13 404 GLY A O 1
ATOM 3016 N N . GLY A 1 405 ? 144.640 110.565 98.840 1.00 124.17 405 GLY A N 1
ATOM 3017 C CA . GLY A 1 405 ? 143.490 109.724 99.115 1.00 124.17 405 GLY A CA 1
ATOM 3018 C C . GLY A 1 405 ? 143.084 109.771 100.575 1.00 124.17 405 GLY A C 1
ATOM 3019 O O . GLY A 1 405 ? 141.928 109.512 100.919 1.00 124.17 405 GLY A O 1
ATOM 3020 N N . VAL A 1 406 ? 144.023 110.121 101.448 1.00 132.82 406 VAL A N 1
ATOM 3021 C CA . VAL A 1 406 ? 143.842 109.964 102.883 1.00 132.82 406 VAL A CA 1
ATOM 3022 C C . VAL A 1 406 ? 143.127 111.176 103.470 1.00 132.82 406 VAL A C 1
ATOM 3023 O O . VAL A 1 406 ? 143.327 112.318 103.056 1.00 132.82 406 VAL A O 1
ATOM 3027 N N . ASP A 1 407 ? 142.227 110.908 104.412 1.00 137.93 407 ASP A N 1
ATOM 3028 C CA . ASP A 1 407 ? 141.506 111.960 105.105 1.00 137.93 407 ASP A CA 1
ATOM 3029 C C . ASP A 1 407 ? 142.457 112.721 106.017 1.00 137.93 407 ASP A C 1
ATOM 3030 O O . ASP A 1 407 ? 143.385 112.152 106.592 1.00 137.93 407 ASP A O 1
ATOM 3035 N N . LEU A 1 408 ? 142.231 114.028 106.155 1.00 136.98 408 LEU A N 1
ATOM 3036 C CA . LEU A 1 408 ? 143.061 114.785 107.084 1.00 136.98 408 LEU A CA 1
ATOM 3037 C C . LEU A 1 408 ? 142.598 114.641 108.523 1.00 136.98 408 LEU A C 1
ATOM 3038 O O . LEU A 1 408 ? 143.278 115.137 109.426 1.00 136.98 408 LEU A O 1
ATOM 3043 N N . ARG A 1 409 ? 141.441 114.026 108.760 1.00 142.64 409 ARG A N 1
ATOM 3044 C CA . ARG A 1 409 ? 141.036 113.766 110.134 1.00 142.64 409 ARG A CA 1
ATOM 3045 C C . ARG A 1 409 ? 141.954 112.739 110.770 1.00 142.64 409 ARG A C 1
ATOM 3046 O O . ARG A 1 409 ? 142.401 112.908 111.908 1.00 142.64 409 ARG A O 1
ATOM 3054 N N . ASP A 1 410 ? 142.265 111.671 110.038 1.00 146.92 410 ASP A N 1
ATOM 3055 C CA . ASP A 1 410 ? 143.345 110.765 110.420 1.00 146.92 410 ASP A CA 1
ATOM 3056 C C . ASP A 1 410 ? 144.618 111.087 109.629 1.00 146.92 410 ASP A C 1
ATOM 3057 O O . ASP A 1 410 ? 144.954 110.474 108.621 1.00 146.92 410 ASP A O 1
ATOM 3062 N N . MET A 1 411 ? 145.323 112.105 110.105 1.00 145.04 411 MET A N 1
ATOM 3063 C CA . MET A 1 411 ? 146.610 112.489 109.532 1.00 145.04 411 MET A CA 1
ATOM 3064 C C . MET A 1 411 ? 147.535 112.780 110.705 1.00 145.04 411 MET A C 1
ATOM 3065 O O . MET A 1 411 ? 147.144 113.469 111.652 1.00 145.04 411 MET A O 1
ATOM 3070 N N . GLN A 1 412 ? 148.747 112.243 110.645 1.00 146.42 412 GLN A N 1
ATOM 3071 C CA . GLN A 1 412 ? 149.732 112.506 111.680 1.00 146.42 412 GLN A CA 1
ATOM 3072 C C . GLN A 1 412 ? 150.162 113.963 111.602 1.00 146.42 412 GLN A C 1
ATOM 3073 O O . GLN A 1 412 ? 150.522 114.455 110.531 1.00 146.42 412 GLN A O 1
ATOM 3079 N N . THR A 1 413 ? 150.105 114.652 112.747 1.00 140.45 413 THR A N 1
ATOM 3080 C CA . THR A 1 413 ? 150.259 116.102 112.780 1.00 140.45 413 THR A CA 1
ATOM 3081 C C . THR A 1 413 ? 151.661 116.544 112.373 1.00 140.45 413 THR A C 1
ATOM 3082 O O . THR A 1 413 ? 151.850 117.698 111.976 1.00 140.45 413 THR A O 1
ATOM 3086 N N . ASP A 1 414 ? 152.642 115.646 112.429 1.00 145.40 414 ASP A N 1
ATOM 3087 C CA . ASP A 1 414 ? 153.916 115.916 111.773 1.00 145.40 414 ASP A CA 1
ATOM 3088 C C . ASP A 1 414 ? 153.764 115.876 110.258 1.00 145.40 414 ASP A C 1
ATOM 3089 O O . ASP A 1 414 ? 154.268 116.756 109.549 1.00 145.40 414 ASP A O 1
ATOM 3094 N N . THR A 1 415 ? 153.048 114.872 109.742 1.00 140.18 415 THR A N 1
ATOM 3095 C CA . THR A 1 415 ? 152.951 114.699 108.295 1.00 140.18 415 THR A CA 1
ATOM 3096 C C . THR A 1 415 ? 152.080 115.776 107.668 1.00 140.18 415 THR A C 1
ATOM 3097 O O . THR A 1 415 ? 152.375 116.265 106.572 1.00 140.18 415 THR A O 1
ATOM 3101 N N . LEU A 1 416 ? 150.994 116.149 108.349 1.00 135.19 416 LEU A N 1
ATOM 3102 C CA . LEU A 1 416 ? 150.100 117.186 107.842 1.00 135.19 416 LEU A CA 1
ATOM 3103 C C . LEU A 1 416 ? 150.806 118.529 107.760 1.00 135.19 416 LEU A C 1
ATOM 3104 O O . LEU A 1 416 ? 150.659 119.264 106.780 1.00 135.19 416 LEU A O 1
ATOM 3109 N N . MET A 1 417 ? 151.604 118.852 108.771 1.00 136.16 417 MET A N 1
ATOM 3110 C CA . MET A 1 417 ? 152.381 120.076 108.695 1.00 136.16 417 MET A CA 1
ATOM 3111 C C . MET A 1 417 ? 153.583 119.940 107.779 1.00 136.16 417 MET A C 1
ATOM 3112 O O . MET A 1 417 ? 154.183 120.955 107.421 1.00 136.16 417 MET A O 1
ATOM 3117 N N . LYS A 1 418 ? 153.958 118.720 107.406 1.00 131.86 418 LYS A N 1
ATOM 3118 C CA . LYS A 1 418 ? 154.931 118.567 106.336 1.00 131.86 418 LYS A CA 1
ATOM 3119 C C . LYS A 1 418 ? 154.294 118.746 104.966 1.00 131.86 418 LYS A C 1
ATOM 3120 O O . LYS A 1 418 ? 154.991 119.051 103.993 1.00 131.86 418 LYS A O 1
ATOM 3126 N N . GLN A 1 419 ? 152.984 118.545 104.855 1.00 127.33 419 GLN A N 1
ATOM 3127 C CA . GLN A 1 419 ? 152.355 118.660 103.546 1.00 127.33 419 GLN A CA 1
ATOM 3128 C C . GLN A 1 419 ? 152.064 120.114 103.196 1.00 127.33 419 GLN A C 1
ATOM 3129 O O . GLN A 1 419 ? 152.420 120.583 102.111 1.00 127.33 419 GLN A O 1
ATOM 3135 N N . LEU A 1 420 ? 151.442 120.853 104.113 1.00 123.11 420 LEU A N 1
ATOM 3136 C CA . LEU A 1 420 ? 150.921 122.189 103.840 1.00 123.11 420 LEU A CA 1
ATOM 3137 C C . LEU A 1 420 ? 151.951 123.222 104.251 1.00 123.11 420 LEU A C 1
ATOM 3138 O O . LEU A 1 420 ? 152.585 123.083 105.298 1.00 123.11 420 LEU A O 1
ATOM 3143 N N . SER A 1 421 ? 152.106 124.261 103.444 1.00 108.58 421 SER A N 1
ATOM 3144 C CA . SER A 1 421 ? 152.970 125.385 103.764 1.00 108.58 421 SER A CA 1
ATOM 3145 C C . SER A 1 421 ? 152.205 126.667 103.508 1.00 108.58 421 SER A C 1
ATOM 3146 O O . SER A 1 421 ? 151.881 126.969 102.363 1.00 108.58 421 SER A O 1
ATOM 3149 N N . PHE A 1 422 ? 151.933 127.429 104.551 1.00 110.54 422 PHE A N 1
ATOM 3150 C CA . PHE A 1 422 ? 150.874 128.417 104.464 1.00 110.54 422 PHE A CA 1
ATOM 3151 C C . PHE A 1 422 ? 151.407 129.836 104.600 1.00 110.54 422 PHE A C 1
ATOM 3152 O O . PHE A 1 422 ? 152.467 130.067 105.180 1.00 110.54 422 PHE A O 1
ATOM 3160 N N . VAL A 1 423 ? 150.648 130.785 104.055 1.00 111.75 423 VAL A N 1
ATOM 3161 C CA . VAL A 1 423 ? 150.823 132.216 104.300 1.00 111.75 423 VAL A CA 1
ATOM 3162 C C . VAL A 1 423 ? 149.442 132.837 104.487 1.00 111.75 423 VAL A C 1
ATOM 3163 O O . VAL A 1 423 ? 148.439 132.294 104.017 1.00 111.75 423 VAL A O 1
ATOM 3167 N N . PHE A 1 424 ? 149.388 133.970 105.182 1.00 118.22 424 PHE A N 1
ATOM 3168 C CA . PHE A 1 424 ? 148.136 134.645 105.509 1.00 118.22 424 PHE A CA 1
ATOM 3169 C C . PHE A 1 424 ? 148.313 136.152 105.485 1.00 118.22 424 PHE A C 1
ATOM 3170 O O . PHE A 1 424 ? 149.305 136.685 104.987 1.00 118.22 424 PHE A O 1
ATOM 3178 N N . GLN A 1 425 ? 147.319 136.838 106.050 1.00 129.57 425 GLN A N 1
ATOM 3179 C CA . GLN A 1 425 ? 147.291 138.293 106.018 1.00 129.57 425 GLN A CA 1
ATOM 3180 C C . GLN A 1 425 ? 148.102 138.894 107.158 1.00 129.57 425 GLN A C 1
ATOM 3181 O O . GLN A 1 425 ? 148.985 139.727 106.926 1.00 129.57 425 GLN A O 1
ATOM 3187 N N . ASP A 1 426 ? 147.814 138.485 108.397 1.00 132.49 426 ASP A N 1
ATOM 3188 C CA . ASP A 1 426 ? 148.398 139.149 109.559 1.00 132.49 426 ASP A CA 1
ATOM 3189 C C . ASP A 1 426 ? 149.860 138.769 109.756 1.00 132.49 426 ASP A C 1
ATOM 3190 O O . ASP A 1 426 ? 150.691 139.638 110.045 1.00 132.49 426 ASP A O 1
ATOM 3195 N N . ASN A 1 427 ? 150.177 137.474 109.633 1.00 123.80 427 ASN A N 1
ATOM 3196 C CA . ASN A 1 427 ? 151.535 136.968 109.456 1.00 123.80 427 ASN A CA 1
ATOM 3197 C C . ASN A 1 427 ? 152.522 137.289 110.573 1.00 123.80 427 ASN A C 1
ATOM 3198 O O . ASN A 1 427 ? 153.410 138.121 110.379 1.00 123.80 427 ASN A O 1
ATOM 3203 N N . PHE A 1 428 ? 152.349 136.677 111.745 1.00 119.01 428 PHE A N 1
ATOM 3204 C CA . PHE A 1 428 ? 153.209 136.943 112.895 1.00 119.01 428 PHE A CA 1
ATOM 3205 C C . PHE A 1 428 ? 154.653 136.518 112.648 1.00 119.01 428 PHE A C 1
ATOM 3206 O O . PHE A 1 428 ? 154.916 135.561 111.919 1.00 119.01 428 PHE A O 1
ATOM 3214 N N . LEU A 1 429 ? 155.587 137.249 113.257 1.00 125.39 429 LEU A N 1
ATOM 3215 C CA . LEU A 1 429 ? 157.018 136.974 113.177 1.00 125.39 429 LEU A CA 1
ATOM 3216 C C . LEU A 1 429 ? 157.600 136.949 114.584 1.00 125.39 429 LEU A C 1
ATOM 3217 O O . LEU A 1 429 ? 157.138 137.686 115.460 1.00 125.39 429 LEU A O 1
ATOM 3222 N N . PHE A 1 430 ? 158.617 136.116 114.793 1.00 126.45 430 PHE A N 1
ATOM 3223 C CA . PHE A 1 430 ? 159.136 135.885 116.134 1.00 126.45 430 PHE A CA 1
ATOM 3224 C C . PHE A 1 430 ? 160.371 136.729 116.416 1.00 126.45 430 PHE A C 1
ATOM 3225 O O . PHE A 1 430 ? 160.812 137.528 115.589 1.00 126.45 430 PHE A O 1
ATOM 3233 N N . ALA A 1 431 ? 160.930 136.542 117.612 1.00 131.24 431 ALA A N 1
ATOM 3234 C CA . ALA A 1 431 ? 162.200 137.153 117.979 1.00 131.24 431 ALA A CA 1
ATOM 3235 C C . ALA A 1 431 ? 163.353 136.181 117.764 1.00 131.24 431 ALA A C 1
ATOM 3236 O O . ALA A 1 431 ? 164.125 135.906 118.684 1.00 131.24 431 ALA A O 1
ATOM 3238 N N . ASP A 1 432 ? 163.469 135.664 116.546 1.00 135.60 432 ASP A N 1
ATOM 3239 C CA . ASP A 1 432 ? 164.517 134.729 116.131 1.00 135.60 432 ASP A CA 1
ATOM 3240 C C . ASP A 1 432 ? 165.174 135.312 114.885 1.00 135.60 432 ASP A C 1
ATOM 3241 O O . ASP A 1 432 ? 165.296 134.674 113.840 1.00 135.60 432 ASP A O 1
ATOM 3246 N N . THR A 1 433 ? 165.692 136.521 115.063 1.00 135.16 433 THR A N 1
ATOM 3247 C CA . THR A 1 433 ? 165.416 137.744 114.302 1.00 135.16 433 THR A CA 1
ATOM 3248 C C . THR A 1 433 ? 165.083 137.507 112.825 1.00 135.16 433 THR A C 1
ATOM 3249 O O . THR A 1 433 ? 163.955 137.807 112.413 1.00 135.16 433 THR A O 1
ATOM 3253 N N . ILE A 1 434 ? 165.999 137.023 111.993 1.00 131.38 434 ILE A N 1
ATOM 3254 C CA . ILE A 1 434 ? 165.646 136.793 110.596 1.00 131.38 434 ILE A CA 1
ATOM 3255 C C . ILE A 1 434 ? 166.094 135.402 110.182 1.00 131.38 434 ILE A C 1
ATOM 3256 O O . ILE A 1 434 ? 165.289 134.593 109.712 1.00 131.38 434 ILE A O 1
ATOM 3261 N N . ALA A 1 435 ? 167.383 135.115 110.368 1.00 136.99 435 ALA A N 1
ATOM 3262 C CA . ALA A 1 435 ? 167.965 133.870 109.888 1.00 136.99 435 ALA A CA 1
ATOM 3263 C C . ALA A 1 435 ? 167.476 132.658 110.657 1.00 136.99 435 ALA A C 1
ATOM 3264 O O . ALA A 1 435 ? 167.641 131.535 110.176 1.00 136.99 435 ALA A O 1
ATOM 3266 N N . ASN A 1 436 ? 166.898 132.848 111.837 1.00 136.66 436 ASN A N 1
ATOM 3267 C CA . ASN A 1 436 ? 166.164 131.759 112.458 1.00 136.66 436 ASN A CA 1
ATOM 3268 C C . ASN A 1 436 ? 164.664 131.981 112.330 1.00 136.66 436 ASN A C 1
ATOM 3269 O O . ASN A 1 436 ? 163.868 131.106 112.684 1.00 136.66 436 ASN A O 1
ATOM 3274 N N . ASN A 1 437 ? 164.262 133.146 111.823 1.00 127.87 437 ASN A N 1
ATOM 3275 C CA . ASN A 1 437 ? 162.845 133.402 111.612 1.00 127.87 437 ASN A CA 1
ATOM 3276 C C . ASN A 1 437 ? 162.418 132.922 110.233 1.00 127.87 437 ASN A C 1
ATOM 3277 O O . ASN A 1 437 ? 161.276 132.502 110.033 1.00 127.87 437 ASN A O 1
ATOM 3282 N N . ILE A 1 438 ? 163.327 132.987 109.262 1.00 130.41 438 ILE A N 1
ATOM 3283 C CA . ILE A 1 438 ? 163.080 132.347 107.975 1.00 130.41 438 ILE A CA 1
ATOM 3284 C C . ILE A 1 438 ? 163.263 130.842 108.096 1.00 130.41 438 ILE A C 1
ATOM 3285 O O . ILE A 1 438 ? 162.439 130.058 107.614 1.00 130.41 438 ILE A O 1
ATOM 3290 N N . ARG A 1 439 ? 164.320 130.414 108.777 1.00 132.62 439 ARG A N 1
ATOM 3291 C CA . ARG A 1 439 ? 164.642 129.002 108.930 1.00 132.62 439 ARG A CA 1
ATOM 3292 C C . ARG A 1 439 ? 164.016 128.391 110.163 1.00 132.62 439 ARG A C 1
ATOM 3293 O O . ARG A 1 439 ? 164.638 127.524 110.776 1.00 132.62 439 ARG A O 1
ATOM 3295 N N . LEU A 1 440 ? 162.827 128.845 110.552 1.00 130.24 440 LEU A N 1
ATOM 3296 C CA . LEU A 1 440 ? 162.185 128.359 111.766 1.00 130.24 440 LEU A CA 1
ATOM 3297 C C . LEU A 1 440 ? 161.723 126.913 111.625 1.00 130.24 440 LEU A C 1
ATOM 3298 O O . LEU A 1 440 ? 161.535 126.217 112.629 1.00 130.24 440 LEU A O 1
ATOM 3303 N N . GLY A 1 441 ? 161.527 126.447 110.388 1.00 139.97 441 GLY A N 1
ATOM 3304 C CA . GLY A 1 441 ? 161.076 125.078 110.179 1.00 139.97 441 GLY A CA 1
ATOM 3305 C C . GLY A 1 441 ? 162.104 124.050 110.611 1.00 139.97 441 GLY A C 1
ATOM 3306 O O . GLY A 1 441 ? 161.815 123.165 111.422 1.00 139.97 441 GLY A O 1
ATOM 3307 N N . ALA A 1 442 ? 163.307 124.157 110.089 1.00 141.95 442 ALA A N 1
ATOM 3308 C CA . ALA A 1 442 ? 164.378 123.352 110.639 1.00 141.95 442 ALA A CA 1
ATOM 3309 C C . ALA A 1 442 ? 164.777 123.906 112.003 1.00 141.95 442 ALA A C 1
ATOM 3310 O O . ALA A 1 442 ? 164.637 125.104 112.256 1.00 141.95 442 ALA A O 1
ATOM 3312 N N . PRO A 1 443 ? 165.221 123.049 112.920 1.00 144.92 443 PRO A N 1
ATOM 3313 C CA . PRO A 1 443 ? 165.755 123.576 114.187 1.00 144.92 443 PRO A CA 1
ATOM 3314 C C . PRO A 1 443 ? 167.057 124.330 114.004 1.00 144.92 443 PRO A C 1
ATOM 3315 O O . PRO A 1 443 ? 167.284 125.345 114.674 1.00 144.92 443 PRO A O 1
ATOM 3319 N N . ASP A 1 444 ? 167.911 123.874 113.093 1.00 150.36 444 ASP A N 1
ATOM 3320 C CA . ASP A 1 444 ? 169.187 124.515 112.821 1.00 150.36 444 ASP A CA 1
ATOM 3321 C C . ASP A 1 444 ? 169.048 125.366 111.573 1.00 150.36 444 ASP A C 1
ATOM 3322 O O . ASP A 1 444 ? 168.112 125.178 110.791 1.00 150.36 444 ASP A O 1
ATOM 3327 N N . THR A 1 445 ? 169.979 126.291 111.386 1.00 148.71 445 THR A N 1
ATOM 3328 C CA . THR A 1 445 ? 169.968 127.122 110.192 1.00 148.71 445 THR A CA 1
ATOM 3329 C C . THR A 1 445 ? 171.165 126.790 109.313 1.00 148.71 445 THR A C 1
ATOM 3330 O O . THR A 1 445 ? 172.302 127.155 109.644 1.00 148.71 445 THR A O 1
ATOM 3334 N N . PRO A 1 446 ? 170.971 126.056 108.220 1.00 143.61 446 PRO A N 1
ATOM 3335 C CA . PRO A 1 446 ? 171.941 126.123 107.120 1.00 143.61 446 PRO A CA 1
ATOM 3336 C C . PRO A 1 446 ? 171.823 127.491 106.466 1.00 143.61 446 PRO A C 1
ATOM 3337 O O . PRO A 1 446 ? 170.830 127.785 105.799 1.00 143.61 446 PRO A O 1
ATOM 3341 N N . LEU A 1 447 ? 172.836 128.335 106.678 1.00 136.62 447 LEU A N 1
ATOM 3342 C CA . LEU A 1 447 ? 172.653 129.771 106.484 1.00 136.62 447 LEU A CA 1
ATOM 3343 C C . LEU A 1 447 ? 172.605 130.141 105.008 1.00 136.62 447 LEU A C 1
ATOM 3344 O O . LEU A 1 447 ? 171.820 131.005 104.603 1.00 136.62 447 LEU A O 1
ATOM 3349 N N . GLU A 1 448 ? 173.419 129.481 104.186 1.00 139.45 448 GLU A N 1
ATOM 3350 C CA . GLU A 1 448 ? 173.477 129.790 102.762 1.00 139.45 448 GLU A CA 1
ATOM 3351 C C . GLU A 1 448 ? 172.185 129.384 102.062 1.00 139.45 448 GLU A C 1
ATOM 3352 O O . GLU A 1 448 ? 171.799 129.990 101.057 1.00 139.45 448 GLU A O 1
ATOM 3358 N N . ALA A 1 449 ? 171.497 128.379 102.609 1.00 141.65 449 ALA A N 1
ATOM 3359 C CA . ALA A 1 449 ? 170.167 128.043 102.116 1.00 141.65 449 ALA A CA 1
ATOM 3360 C C . ALA A 1 449 ? 169.173 129.160 102.412 1.00 141.65 449 ALA A C 1
ATOM 3361 O O . ALA A 1 449 ? 168.275 129.427 101.606 1.00 141.65 449 ALA A O 1
ATOM 3363 N N . VAL A 1 450 ? 169.330 129.841 103.547 1.00 137.79 450 VAL A N 1
ATOM 3364 C CA . VAL A 1 450 ? 168.460 130.971 103.855 1.00 137.79 450 VAL A CA 1
ATOM 3365 C C . VAL A 1 450 ? 168.814 132.161 102.977 1.00 137.79 450 VAL A C 1
ATOM 3366 O O . VAL A 1 450 ? 167.938 132.938 102.582 1.00 137.79 450 VAL A O 1
ATOM 3370 N N . ILE A 1 451 ? 170.092 132.288 102.609 1.00 137.84 451 ILE A N 1
ATOM 3371 C CA . ILE A 1 451 ? 170.489 133.296 101.627 1.00 137.84 451 ILE A CA 1
ATOM 3372 C C . ILE A 1 451 ? 169.824 133.030 100.283 1.00 137.84 451 ILE A C 1
ATOM 3373 O O . ILE A 1 451 ? 169.258 133.939 99.668 1.00 137.84 451 ILE A O 1
ATOM 3378 N N . ALA A 1 452 ? 169.840 131.772 99.833 1.00 137.72 452 ALA A N 1
ATOM 3379 C CA . ALA A 1 452 ? 169.237 131.428 98.545 1.00 137.72 452 ALA A CA 1
ATOM 3380 C C . ALA A 1 452 ? 167.719 131.556 98.579 1.00 137.72 452 ALA A C 1
ATOM 3381 O O . ALA A 1 452 ? 167.098 131.931 97.580 1.00 137.72 452 ALA A O 1
ATOM 3383 N N . ALA A 1 453 ? 167.104 131.258 99.724 1.00 136.49 453 ALA A N 1
ATOM 3384 C CA . ALA A 1 453 ? 165.656 131.381 99.831 1.00 136.49 453 ALA A CA 1
ATOM 3385 C C . ALA A 1 453 ? 165.237 132.835 99.982 1.00 136.49 453 ALA A C 1
ATOM 3386 O O . ALA A 1 453 ? 164.095 133.193 99.681 1.00 136.49 453 ALA A O 1
ATOM 3388 N N . ALA A 1 454 ? 166.138 133.688 100.462 1.00 138.64 454 ALA A N 1
ATOM 3389 C CA . ALA A 1 454 ? 165.833 135.110 100.490 1.00 138.64 454 ALA A CA 1
ATOM 3390 C C . ALA A 1 454 ? 166.317 135.799 99.227 1.00 138.64 454 ALA A C 1
ATOM 3391 O O . ALA A 1 454 ? 166.115 137.007 99.065 1.00 138.64 454 ALA A O 1
ATOM 3393 N N . ARG A 1 455 ? 166.949 135.054 98.317 1.00 142.71 455 ARG A N 1
ATOM 3394 C CA . ARG A 1 455 ? 167.320 135.629 97.028 1.00 142.71 455 ARG A CA 1
ATOM 3395 C C . ARG A 1 455 ? 166.109 135.814 96.121 1.00 142.71 455 ARG A C 1
ATOM 3396 O O . ARG A 1 455 ? 166.220 136.449 95.066 1.00 142.71 455 ARG A O 1
ATOM 3404 N N . VAL A 1 456 ? 164.953 135.264 96.506 1.00 137.85 456 VAL A N 1
ATOM 3405 C CA . VAL A 1 456 ? 163.726 135.523 95.773 1.00 137.85 456 VAL A CA 1
ATOM 3406 C C . VAL A 1 456 ? 163.313 136.983 95.944 1.00 137.85 456 VAL A C 1
ATOM 3407 O O . VAL A 1 456 ? 163.769 137.678 96.863 1.00 137.85 456 VAL A O 1
ATOM 3411 N N . ALA A 1 457 ? 162.338 137.390 95.121 1.00 140.54 457 ALA A N 1
ATOM 3412 C CA . ALA A 1 457 ? 162.186 138.684 94.411 1.00 140.54 457 ALA A CA 1
ATOM 3413 C C . ALA A 1 457 ? 162.689 139.868 95.237 1.00 140.54 457 ALA A C 1
ATOM 3414 O O . ALA A 1 457 ? 163.542 140.620 94.750 1.00 140.54 457 ALA A O 1
ATOM 3416 N N . GLN A 1 458 ? 162.198 140.085 96.455 1.00 138.29 458 GLN A N 1
ATOM 3417 C CA . GLN A 1 458 ? 162.623 141.252 97.212 1.00 138.29 458 GLN A CA 1
ATOM 3418 C C . GLN A 1 458 ? 162.792 140.981 98.702 1.00 138.29 458 GLN A C 1
ATOM 3419 O O . GLN A 1 458 ? 162.495 141.855 99.521 1.00 138.29 458 GLN A O 1
ATOM 3421 N N . ALA A 1 459 ? 163.239 139.787 99.081 1.00 138.36 459 ALA A N 1
ATOM 3422 C CA . ALA A 1 459 ? 163.669 139.604 100.461 1.00 138.36 459 ALA A CA 1
ATOM 3423 C C . ALA A 1 459 ? 165.087 140.121 100.659 1.00 138.36 459 ALA A C 1
ATOM 3424 O O . ALA A 1 459 ? 165.397 140.729 101.692 1.00 138.36 459 ALA A O 1
ATOM 3426 N N . HIS A 1 460 ? 165.948 139.931 99.652 1.00 139.54 460 HIS A N 1
ATOM 3427 C CA . HIS A 1 460 ? 167.383 140.136 99.829 1.00 139.54 460 HIS A CA 1
ATOM 3428 C C . HIS A 1 460 ? 167.735 141.607 99.978 1.00 139.54 460 HIS A C 1
ATOM 3429 O O . HIS A 1 460 ? 168.557 141.966 100.825 1.00 139.54 460 HIS A O 1
ATOM 3436 N N . ASP A 1 461 ? 167.122 142.474 99.173 1.00 137.08 461 ASP A N 1
ATOM 3437 C CA . ASP A 1 461 ? 167.436 143.897 99.259 1.00 137.08 461 ASP A CA 1
ATOM 3438 C C . ASP A 1 461 ? 166.877 144.516 100.534 1.00 137.08 461 ASP A C 1
ATOM 3439 O O . ASP A 1 461 ? 167.520 145.380 101.144 1.00 137.08 461 ASP A O 1
ATOM 3444 N N . PHE A 1 462 ? 165.695 144.067 100.963 1.00 137.71 462 PHE A N 1
ATOM 3445 C CA . PHE A 1 462 ? 165.105 144.581 102.193 1.00 137.71 462 PHE A CA 1
ATOM 3446 C C . PHE A 1 462 ? 165.903 144.136 103.409 1.00 137.71 462 PHE A C 1
ATOM 3447 O O . PHE A 1 462 ? 165.997 144.868 104.399 1.00 137.71 462 PHE A O 1
ATOM 3455 N N . ILE A 1 463 ? 166.489 142.940 103.355 1.00 139.60 463 ILE A N 1
ATOM 3456 C CA . ILE A 1 463 ? 167.311 142.493 104.475 1.00 139.60 463 ILE A CA 1
ATOM 3457 C C . ILE A 1 463 ? 168.676 143.172 104.449 1.00 139.60 463 ILE A C 1
ATOM 3458 O O . ILE A 1 463 ? 169.171 143.631 105.485 1.00 139.60 463 ILE A O 1
ATOM 3463 N N . SER A 1 464 ? 169.286 143.294 103.265 1.00 140.54 464 SER A N 1
ATOM 3464 C CA . SER A 1 464 ? 170.637 143.841 103.174 1.00 140.54 464 SER A CA 1
ATOM 3465 C C . SER A 1 464 ? 170.672 145.343 103.422 1.00 140.54 464 SER A C 1
ATOM 3466 O O . SER A 1 464 ? 171.696 145.870 103.868 1.00 140.54 464 SER A O 1
ATOM 3469 N N . ALA A 1 465 ? 169.579 146.049 103.151 1.00 140.75 465 ALA A N 1
ATOM 3470 C CA . ALA A 1 465 ? 169.540 147.478 103.424 1.00 140.75 465 ALA A CA 1
ATOM 3471 C C . ALA A 1 465 ? 169.298 147.793 104.892 1.00 140.75 465 ALA A C 1
ATOM 3472 O O . ALA A 1 465 ? 169.400 148.959 105.283 1.00 140.75 465 ALA A O 1
ATOM 3474 N N . LEU A 1 466 ? 168.976 146.790 105.705 1.00 141.16 466 LEU A N 1
ATOM 3475 C CA . LEU A 1 466 ? 168.734 147.000 107.118 1.00 141.16 466 LEU A CA 1
ATOM 3476 C C . LEU A 1 466 ? 170.052 147.307 107.828 1.00 141.16 466 LEU A C 1
ATOM 3477 O O . LEU A 1 466 ? 171.119 146.904 107.362 1.00 141.16 466 LEU A O 1
ATOM 3482 N N . PRO A 1 467 ? 170.007 148.051 108.945 1.00 141.34 467 PRO A N 1
ATOM 3483 C CA . PRO A 1 467 ? 171.268 148.481 109.575 1.00 141.34 467 PRO A CA 1
ATOM 3484 C C . PRO A 1 467 ? 172.079 147.364 110.213 1.00 141.34 467 PRO A C 1
ATOM 3485 O O . PRO A 1 467 ? 173.313 147.441 110.223 1.00 141.34 467 PRO A O 1
ATOM 3489 N N . GLU A 1 468 ? 171.440 146.325 110.744 1.00 140.38 468 GLU A N 1
ATOM 3490 C CA . GLU A 1 468 ? 172.170 145.278 111.447 1.00 140.38 468 GLU A CA 1
ATOM 3491 C C . GLU A 1 468 ? 172.285 143.994 110.636 1.00 140.38 468 GLU A C 1
ATOM 3492 O O . GLU A 1 468 ? 172.582 142.937 111.198 1.00 140.38 468 GLU A O 1
ATOM 3498 N N . GLY A 1 469 ? 172.064 144.066 109.327 1.00 141.18 469 GLY A N 1
ATOM 3499 C CA . GLY A 1 469 ? 172.254 142.913 108.471 1.00 141.18 469 GLY A CA 1
ATOM 3500 C C . GLY A 1 469 ? 171.174 141.852 108.634 1.00 141.18 469 GLY A C 1
ATOM 3501 O O . GLY A 1 469 ? 170.016 142.124 108.950 1.00 141.18 469 GLY A O 1
ATOM 3502 N N . TYR A 1 470 ? 171.601 140.599 108.437 1.00 136.87 470 TYR A N 1
ATOM 3503 C CA . TYR A 1 470 ? 170.681 139.465 108.502 1.00 136.87 470 TYR A CA 1
ATOM 3504 C C . TYR A 1 470 ? 170.258 139.139 109.924 1.00 136.87 470 TYR A C 1
ATOM 3505 O O . TYR A 1 470 ? 169.449 138.233 110.129 1.00 136.87 470 TYR A O 1
ATOM 3514 N N . ASN A 1 471 ? 170.830 139.807 110.916 1.00 134.09 471 ASN A N 1
ATOM 3515 C CA . ASN A 1 471 ? 170.342 139.692 112.276 1.00 134.09 471 ASN A CA 1
ATOM 3516 C C . ASN A 1 471 ? 169.705 140.975 112.781 1.00 134.09 471 ASN A C 1
ATOM 3517 O O . ASN A 1 471 ? 169.767 141.247 113.982 1.00 134.09 471 ASN A O 1
ATOM 3522 N N . THR A 1 472 ? 169.114 141.769 111.892 1.00 138.73 472 THR A N 1
ATOM 3523 C CA . THR A 1 472 ? 168.371 142.952 112.298 1.00 138.73 472 THR A CA 1
ATOM 3524 C C . THR A 1 472 ? 167.141 142.543 113.083 1.00 138.73 472 THR A C 1
ATOM 3525 O O . THR A 1 472 ? 166.317 141.773 112.586 1.00 138.73 472 THR A O 1
ATOM 3529 N N . ARG A 1 473 ? 167.035 143.026 114.317 1.00 141.89 473 ARG A N 1
ATOM 3530 C CA . ARG A 1 473 ? 166.053 142.495 115.253 1.00 141.89 473 ARG A CA 1
ATOM 3531 C C . ARG A 1 473 ? 164.635 142.888 114.853 1.00 141.89 473 ARG A C 1
ATOM 3532 O O . ARG A 1 473 ? 164.313 144.068 114.693 1.00 141.89 473 ARG A O 1
ATOM 3540 N N . VAL A 1 474 ? 163.779 141.877 114.690 1.00 141.10 474 VAL A N 1
ATOM 3541 C CA . VAL A 1 474 ? 162.406 142.114 114.264 1.00 141.10 474 VAL A CA 1
ATOM 3542 C C . VAL A 1 474 ? 161.490 142.033 115.471 1.00 141.10 474 VAL A C 1
ATOM 3543 O O . VAL A 1 474 ? 160.919 143.046 115.886 1.00 141.10 474 VAL A O 1
ATOM 3547 N N . GLY A 1 475 ? 161.349 140.822 116.018 1.00 145.24 475 GLY A N 1
ATOM 3548 C CA . GLY A 1 475 ? 160.845 140.575 117.362 1.00 145.24 475 GLY A CA 1
ATOM 3549 C C . GLY A 1 475 ? 159.523 141.222 117.754 1.00 145.24 475 GLY A C 1
ATOM 3550 O O . GLY A 1 475 ? 158.659 141.541 116.938 1.00 145.24 475 GLY A O 1
ATOM 3551 N N . GLU A 1 476 ? 159.389 141.402 119.065 1.00 156.73 476 GLU A N 1
ATOM 3552 C CA . GLU A 1 476 ? 158.374 142.243 119.672 1.00 156.73 476 GLU A CA 1
ATOM 3553 C C . GLU A 1 476 ? 158.872 143.671 119.858 1.00 156.73 476 GLU A C 1
ATOM 3554 O O . GLU A 1 476 ? 158.071 144.610 119.853 1.00 156.73 476 GLU A O 1
ATOM 3560 N N . ARG A 1 477 ? 160.192 143.857 119.979 1.00 154.86 477 ARG A N 1
ATOM 3561 C CA . ARG A 1 477 ? 160.736 145.195 120.186 1.00 154.86 477 ARG A CA 1
ATOM 3562 C C . ARG A 1 477 ? 161.750 145.604 119.122 1.00 154.86 477 ARG A C 1
ATOM 3563 O O . ARG A 1 477 ? 162.827 146.096 119.476 1.00 154.86 477 ARG A O 1
ATOM 3571 N N . GLY A 1 478 ? 161.456 145.406 117.840 1.00 148.74 478 GLY A N 1
ATOM 3572 C CA . GLY A 1 478 ? 162.373 145.820 116.798 1.00 148.74 478 GLY A CA 1
ATOM 3573 C C . GLY A 1 478 ? 161.767 146.728 115.747 1.00 148.74 478 GLY A C 1
ATOM 3574 O O . GLY A 1 478 ? 161.098 147.715 116.065 1.00 148.74 478 GLY A O 1
ATOM 3575 N N . VAL A 1 479 ? 162.000 146.387 114.480 1.00 147.24 479 VAL A N 1
ATOM 3576 C CA . VAL A 1 479 ? 161.578 147.235 113.373 1.00 147.24 479 VAL A CA 1
ATOM 3577 C C . VAL A 1 479 ? 160.126 146.923 113.033 1.00 147.24 479 VAL A C 1
ATOM 3578 O O . VAL A 1 479 ? 159.647 145.808 113.269 1.00 147.24 479 VAL A O 1
ATOM 3582 N N . PHE A 1 480 ? 159.406 147.920 112.502 1.00 145.43 480 PHE A N 1
ATOM 3583 C CA . PHE A 1 480 ? 158.040 147.720 112.022 1.00 145.43 480 PHE A CA 1
ATOM 3584 C C . PHE A 1 480 ? 157.947 146.725 110.877 1.00 145.43 480 PHE A C 1
ATOM 3585 O O . PHE A 1 480 ? 156.896 146.091 110.722 1.00 145.43 480 PHE A O 1
ATOM 3593 N N . LEU A 1 481 ? 158.994 146.611 110.057 1.00 143.04 481 LEU A N 1
ATOM 3594 C CA . LEU A 1 481 ? 159.097 145.795 108.839 1.00 143.04 481 LEU A CA 1
ATOM 3595 C C . LEU A 1 481 ? 158.061 146.162 107.783 1.00 143.04 481 LEU A C 1
ATOM 3596 O O . LEU A 1 481 ? 157.797 145.343 106.903 1.00 143.04 481 LEU A O 1
ATOM 3601 N N . SER A 1 482 ? 157.467 147.359 107.846 1.00 144.79 482 SER A N 1
ATOM 3602 C CA . SER A 1 482 ? 156.581 147.988 106.858 1.00 144.79 482 SER A CA 1
ATOM 3603 C C . SER A 1 482 ? 155.400 147.133 106.407 1.00 144.79 482 SER A C 1
ATOM 3604 O O . SER A 1 482 ? 154.846 147.389 105.332 1.00 144.79 482 SER A O 1
ATOM 3607 N N . GLY A 1 483 ? 154.996 146.128 107.177 1.00 143.06 483 GLY A N 1
ATOM 3608 C CA . GLY A 1 483 ? 153.850 145.324 106.803 1.00 143.06 483 GLY A CA 1
ATOM 3609 C C . GLY A 1 483 ? 154.121 144.303 105.718 1.00 143.06 483 GLY A C 1
ATOM 3610 O O . GLY A 1 483 ? 154.110 143.099 105.985 1.00 143.06 483 GLY A O 1
ATOM 3611 N N . GLY A 1 484 ? 154.368 144.770 104.491 1.00 139.38 484 GLY A N 1
ATOM 3612 C CA . GLY A 1 484 ? 154.490 143.855 103.366 1.00 139.38 484 GLY A CA 1
ATOM 3613 C C . GLY A 1 484 ? 155.771 143.042 103.390 1.00 139.38 484 GLY A C 1
ATOM 3614 O O . GLY A 1 484 ? 155.835 141.941 102.830 1.00 139.38 484 GLY A O 1
ATOM 3615 N N . GLN A 1 485 ? 156.805 143.560 104.048 1.00 135.79 485 GLN A N 1
ATOM 3616 C CA . GLN A 1 485 ? 158.065 142.830 104.081 1.00 135.79 485 GLN A CA 1
ATOM 3617 C C . GLN A 1 485 ? 157.988 141.644 105.029 1.00 135.79 485 GLN A C 1
ATOM 3618 O O . GLN A 1 485 ? 158.738 140.677 104.873 1.00 135.79 485 GLN A O 1
ATOM 3620 N N . ARG A 1 486 ? 157.081 141.692 106.007 1.00 131.76 486 ARG A N 1
ATOM 3621 C CA . ARG A 1 486 ? 156.806 140.510 106.816 1.00 131.76 486 ARG A CA 1
ATOM 3622 C C . ARG A 1 486 ? 156.235 139.401 105.951 1.00 131.76 486 ARG A C 1
ATOM 3623 O O . ARG A 1 486 ? 156.593 138.220 106.095 1.00 131.76 486 ARG A O 1
ATOM 3631 N N . GLN A 1 487 ? 155.371 139.778 105.012 1.00 130.77 487 GLN A N 1
ATOM 3632 C CA . GLN A 1 487 ? 154.833 138.814 104.069 1.00 130.77 487 GLN A CA 1
ATOM 3633 C C . GLN A 1 487 ? 155.913 138.296 103.136 1.00 130.77 487 GLN A C 1
ATOM 3634 O O . GLN A 1 487 ? 155.922 137.112 102.797 1.00 130.77 487 GLN A O 1
ATOM 3640 N N . ARG A 1 488 ? 156.873 139.146 102.775 1.00 131.64 488 ARG A N 1
ATOM 3641 C CA . ARG A 1 488 ? 157.982 138.675 101.951 1.00 131.64 488 ARG A CA 1
ATOM 3642 C C . ARG A 1 488 ? 158.894 137.721 102.723 1.00 131.64 488 ARG A C 1
ATOM 3643 O O . ARG A 1 488 ? 159.421 136.756 102.153 1.00 131.64 488 ARG A O 1
ATOM 3651 N N . ILE A 1 489 ? 159.067 137.969 104.025 1.00 126.30 489 ILE A N 1
ATOM 3652 C CA . ILE A 1 489 ? 159.851 137.079 104.884 1.00 126.30 489 ILE A CA 1
ATOM 3653 C C . ILE A 1 489 ? 159.213 135.700 104.948 1.00 126.30 489 ILE A C 1
ATOM 3654 O O . ILE A 1 489 ? 159.880 134.674 104.760 1.00 126.30 489 ILE A O 1
ATOM 3659 N N . THR A 1 490 ? 157.903 135.648 105.175 1.00 120.15 490 THR A N 1
ATOM 3660 C CA . THR A 1 490 ? 157.279 134.333 105.267 1.00 120.15 490 THR A CA 1
ATOM 3661 C C . THR A 1 490 ? 157.114 133.684 103.901 1.00 120.15 490 THR A C 1
ATOM 3662 O O . THR A 1 490 ? 157.011 132.457 103.811 1.00 120.15 490 THR A O 1
ATOM 3666 N N . ILE A 1 491 ? 157.139 134.472 102.823 1.00 121.27 491 ILE A N 1
ATOM 3667 C CA . ILE A 1 491 ? 157.234 133.877 101.491 1.00 121.27 491 ILE A CA 1
ATOM 3668 C C . ILE A 1 491 ? 158.582 133.195 101.314 1.00 121.27 491 ILE A C 1
ATOM 3669 O O . ILE A 1 491 ? 158.666 132.085 100.768 1.00 121.27 491 ILE A O 1
ATOM 3674 N N . ALA A 1 492 ? 159.648 133.818 101.824 1.00 125.88 492 ALA A N 1
ATOM 3675 C CA . ALA A 1 492 ? 160.964 133.180 101.791 1.00 125.88 492 ALA A CA 1
ATOM 3676 C C . ALA A 1 492 ? 160.988 131.910 102.636 1.00 125.88 492 ALA A C 1
ATOM 3677 O O . ALA A 1 492 ? 161.611 130.915 102.251 1.00 125.88 492 ALA A O 1
ATOM 3679 N N . ARG A 1 493 ? 160.278 131.913 103.767 1.00 121.50 493 ARG A N 1
ATOM 3680 C CA . ARG A 1 493 ? 160.199 130.711 104.597 1.00 121.50 493 ARG A CA 1
ATOM 3681 C C . ARG A 1 493 ? 159.450 129.599 103.880 1.00 121.50 493 ARG A C 1
ATOM 3682 O O . ARG A 1 493 ? 159.902 128.447 103.842 1.00 121.50 493 ARG A O 1
ATOM 3690 N N . ALA A 1 494 ? 158.315 129.943 103.270 1.00 119.78 494 ALA A N 1
ATOM 3691 C CA . ALA A 1 494 ? 157.497 128.951 102.582 1.00 119.78 494 ALA A CA 1
ATOM 3692 C C . ALA A 1 494 ? 158.190 128.431 101.332 1.00 119.78 494 ALA A C 1
ATOM 3693 O O . ALA A 1 494 ? 157.886 127.329 100.861 1.00 119.78 494 ALA A O 1
ATOM 3695 N N . LEU A 1 495 ? 159.120 129.208 100.779 1.00 125.97 495 LEU A N 1
ATOM 3696 C CA . LEU A 1 495 ? 159.896 128.716 99.650 1.00 125.97 495 LEU A CA 1
ATOM 3697 C C . LEU A 1 495 ? 161.102 127.922 100.132 1.00 125.97 495 LEU A C 1
ATOM 3698 O O . LEU A 1 495 ? 161.637 127.086 99.396 1.00 125.97 495 LEU A O 1
ATOM 3703 N N . LEU A 1 496 ? 161.540 128.160 101.368 1.00 125.43 496 LEU A N 1
ATOM 3704 C CA . LEU A 1 496 ? 162.611 127.345 101.928 1.00 125.43 496 LEU A CA 1
ATOM 3705 C C . LEU A 1 496 ? 162.121 125.948 102.279 1.00 125.43 496 LEU A C 1
ATOM 3706 O O . LEU A 1 496 ? 162.825 124.962 102.042 1.00 125.43 496 LEU A O 1
ATOM 3711 N N . GLN A 1 497 ? 160.917 125.838 102.835 1.00 127.09 497 GLN A N 1
ATOM 3712 C CA . GLN A 1 497 ? 160.420 124.537 103.265 1.00 127.09 497 GLN A CA 1
ATOM 3713 C C . GLN A 1 497 ? 160.016 123.628 102.117 1.00 127.09 497 GLN A C 1
ATOM 3714 O O . GLN A 1 497 ? 160.087 122.406 102.275 1.00 127.09 497 GLN A O 1
ATOM 3720 N N . ASP A 1 498 ? 159.633 124.214 100.973 1.00 128.21 498 ASP A N 1
ATOM 3721 C CA . ASP A 1 498 ? 159.190 123.550 99.726 1.00 128.21 498 ASP A CA 1
ATOM 3722 C C . ASP A 1 498 ? 158.242 122.369 99.958 1.00 128.21 498 ASP A C 1
ATOM 3723 O O . ASP A 1 498 ? 158.342 121.318 99.324 1.00 128.21 498 ASP A O 1
ATOM 3728 N N . ARG A 1 499 ? 157.294 122.565 100.862 1.00 122.94 499 ARG A N 1
ATOM 3729 C CA . ARG A 1 499 ? 156.240 121.583 101.059 1.00 122.94 499 ARG A CA 1
ATOM 3730 C C . ARG A 1 499 ? 155.285 121.620 99.866 1.00 122.94 499 ARG A C 1
ATOM 3731 O O . ARG A 1 499 ? 155.118 122.674 99.250 1.00 122.94 499 ARG A O 1
ATOM 3739 N N . PRO A 1 500 ? 154.666 120.492 99.498 1.00 119.34 500 PRO A N 1
ATOM 3740 C CA . PRO A 1 500 ? 154.055 120.409 98.158 1.00 119.34 500 PRO A CA 1
ATOM 3741 C C . PRO A 1 500 ? 152.773 121.208 97.963 1.00 119.34 500 PRO A C 1
ATOM 3742 O O . PRO A 1 500 ? 152.465 121.571 96.822 1.00 119.34 500 PRO A O 1
ATOM 3746 N N . ILE A 1 501 ? 152.005 121.488 99.007 1.00 115.01 501 ILE A N 1
ATOM 3747 C CA . ILE A 1 501 ? 150.775 122.262 98.869 1.00 115.01 501 ILE A CA 1
ATOM 3748 C C . ILE A 1 501 ? 150.965 123.588 99.584 1.00 115.01 501 ILE A C 1
ATOM 3749 O O . ILE A 1 501 ? 151.208 123.623 100.794 1.00 115.01 501 ILE A O 1
ATOM 3754 N N . LEU A 1 502 ? 150.845 124.679 98.844 1.00 102.89 502 LEU A N 1
ATOM 3755 C CA . LEU A 1 502 ? 151.051 126.017 99.368 1.00 102.89 502 LEU A CA 1
ATOM 3756 C C . LEU A 1 502 ? 149.721 126.747 99.380 1.00 102.89 502 LEU A C 1
ATOM 3757 O O . LEU A 1 502 ? 149.004 126.736 98.381 1.00 102.89 502 LEU A O 1
ATOM 3762 N N . VAL A 1 503 ? 149.389 127.365 100.507 1.00 106.79 503 VAL A N 1
ATOM 3763 C CA . VAL A 1 503 ? 148.092 128.004 100.701 1.00 106.79 503 VAL A CA 1
ATOM 3764 C C . VAL A 1 503 ? 148.300 129.504 100.847 1.00 106.79 503 VAL A C 1
ATOM 3765 O O . VAL A 1 503 ? 148.988 129.956 101.766 1.00 106.79 503 VAL A O 1
ATOM 3769 N N . LEU A 1 504 ? 147.685 130.273 99.960 1.00 109.13 504 LEU A N 1
ATOM 3770 C CA . LEU A 1 504 ? 147.839 131.721 99.915 1.00 109.13 504 LEU A CA 1
ATOM 3771 C C . LEU A 1 504 ? 146.627 132.390 100.541 1.00 109.13 504 LEU A C 1
ATOM 3772 O O . LEU A 1 504 ? 145.569 131.768 100.683 1.00 109.13 504 LEU A O 1
ATOM 3777 N N . ASP A 1 505 ? 146.801 133.646 100.951 1.00 118.88 505 ASP A N 1
ATOM 3778 C CA . ASP A 1 505 ? 145.707 134.583 101.156 1.00 118.88 505 ASP A CA 1
ATOM 3779 C C . ASP A 1 505 ? 146.041 136.011 100.745 1.00 118.88 505 ASP A C 1
ATOM 3780 O O . ASP A 1 505 ? 145.169 136.878 100.838 1.00 118.88 505 ASP A O 1
ATOM 3785 N N . GLU A 1 506 ? 147.262 136.275 100.290 1.00 130.38 506 GLU A N 1
ATOM 3786 C CA . GLU A 1 506 ? 147.763 137.631 100.159 1.00 130.38 506 GLU A CA 1
ATOM 3787 C C . GLU A 1 506 ? 148.122 138.048 98.747 1.00 130.38 506 GLU A C 1
ATOM 3788 O O . GLU A 1 506 ? 149.018 138.889 98.593 1.00 130.38 506 GLU A O 1
ATOM 3794 N N . ALA A 1 507 ? 147.482 137.493 97.719 1.00 139.59 507 ALA A N 1
ATOM 3795 C CA . ALA A 1 507 ? 147.843 137.835 96.347 1.00 139.59 507 ALA A CA 1
ATOM 3796 C C . ALA A 1 507 ? 147.476 139.282 96.044 1.00 139.59 507 ALA A C 1
ATOM 3797 O O . ALA A 1 507 ? 146.306 139.595 95.794 1.00 139.59 507 ALA A O 1
ATOM 3799 N N . THR A 1 508 ? 148.499 140.147 96.026 1.00 146.80 508 THR A N 1
ATOM 3800 C CA . THR A 1 508 ? 148.377 141.612 96.089 1.00 146.80 508 THR A CA 1
ATOM 3801 C C . THR A 1 508 ? 147.435 142.048 97.209 1.00 146.80 508 THR A C 1
ATOM 3802 O O . THR A 1 508 ? 146.432 142.724 96.974 1.00 146.80 508 THR A O 1
ATOM 3806 N N . ALA A 1 509 ? 147.756 141.645 98.441 1.00 142.69 509 ALA A N 1
ATOM 3807 C CA . ALA A 1 509 ? 146.954 142.069 99.583 1.00 142.69 509 ALA A CA 1
ATOM 3808 C C . ALA A 1 509 ? 147.201 143.529 99.918 1.00 142.69 509 ALA A C 1
ATOM 3809 O O . ALA A 1 509 ? 146.259 144.279 100.197 1.00 142.69 509 ALA A O 1
ATOM 3811 N N . PHE A 1 510 ? 148.460 143.948 99.913 1.00 140.33 510 PHE A N 1
ATOM 3812 C CA . PHE A 1 510 ? 148.785 145.315 100.287 1.00 140.33 510 PHE A CA 1
ATOM 3813 C C . PHE A 1 510 ? 149.261 146.088 99.068 1.00 140.33 510 PHE A C 1
ATOM 3814 O O . PHE A 1 510 ? 150.253 145.730 98.429 1.00 140.33 510 PHE A O 1
ATOM 3822 N N . ALA A 1 511 ? 148.551 147.172 98.765 1.00 149.65 511 ALA A N 1
ATOM 3823 C CA . ALA A 1 511 ? 148.575 147.805 97.453 1.00 149.65 511 ALA A CA 1
ATOM 3824 C C . ALA A 1 511 ? 149.727 148.780 97.256 1.00 149.65 511 ALA A C 1
ATOM 3825 O O . ALA A 1 511 ? 149.607 149.691 96.432 1.00 149.65 511 ALA A O 1
ATOM 3827 N N . ASP A 1 512 ? 150.813 148.633 97.997 1.00 146.39 512 ASP A N 1
ATOM 3828 C CA . ASP A 1 512 ? 152.023 149.371 97.685 1.00 146.39 512 ASP A CA 1
ATOM 3829 C C . ASP A 1 512 ? 152.554 148.888 96.339 1.00 146.39 512 ASP A C 1
ATOM 3830 O O . ASP A 1 512 ? 152.628 147.673 96.113 1.00 146.39 512 ASP A O 1
ATOM 3835 N N . PRO A 1 513 ? 152.907 149.792 95.419 1.00 151.01 513 PRO A N 1
ATOM 3836 C CA . PRO A 1 513 ? 153.111 149.377 94.016 1.00 151.01 513 PRO A CA 1
ATOM 3837 C C . PRO A 1 513 ? 154.348 148.525 93.776 1.00 151.01 513 PRO A C 1
ATOM 3838 O O . PRO A 1 513 ? 154.252 147.463 93.134 1.00 151.01 513 PRO A O 1
ATOM 3842 N N . GLU A 1 514 ? 155.510 148.956 94.276 1.00 151.48 514 GLU A N 1
ATOM 3843 C CA . GLU A 1 514 ? 156.712 148.146 94.113 1.00 151.48 514 GLU A CA 1
ATOM 3844 C C . GLU A 1 514 ? 156.611 146.870 94.935 1.00 151.48 514 GLU A C 1
ATOM 3845 O O . GLU A 1 514 ? 157.112 145.818 94.522 1.00 151.48 514 GLU A O 1
ATOM 3851 N N . ASN A 1 515 ? 155.911 146.932 96.068 1.00 145.86 515 ASN A N 1
ATOM 3852 C CA . ASN A 1 515 ? 155.642 145.728 96.837 1.00 145.86 515 ASN A CA 1
ATOM 3853 C C . ASN A 1 515 ? 154.671 144.810 96.110 1.00 145.86 515 ASN A C 1
ATOM 3854 O O . ASN A 1 515 ? 154.772 143.586 96.232 1.00 145.86 515 ASN A O 1
ATOM 3859 N N . GLU A 1 516 ? 153.755 145.372 95.310 1.00 146.51 516 GLU A N 1
ATOM 3860 C CA . GLU A 1 516 ? 152.882 144.523 94.501 1.00 146.51 516 GLU A CA 1
ATOM 3861 C C . GLU A 1 516 ? 153.666 143.786 93.426 1.00 146.51 516 GLU A C 1
ATOM 3862 O O . GLU A 1 516 ? 153.501 142.572 93.260 1.00 146.51 516 GLU A O 1
ATOM 3868 N N . ALA A 1 517 ? 154.540 144.497 92.704 1.00 137.91 517 ALA A N 1
ATOM 3869 C CA . ALA A 1 517 ? 155.335 143.847 91.661 1.00 137.91 517 ALA A CA 1
ATOM 3870 C C . ALA A 1 517 ? 156.293 142.818 92.255 1.00 137.91 517 ALA A C 1
ATOM 3871 O O . ALA A 1 517 ? 156.457 141.712 91.717 1.00 137.91 517 ALA A O 1
ATOM 3873 N N . ALA A 1 518 ? 156.885 143.148 93.406 1.00 136.21 518 ALA A N 1
ATOM 3874 C CA . ALA A 1 518 ? 157.809 142.241 94.067 1.00 136.21 518 ALA A CA 1
ATOM 3875 C C . ALA A 1 518 ? 157.102 141.000 94.592 1.00 136.21 518 ALA A C 1
ATOM 3876 O O . ALA A 1 518 ? 157.612 139.886 94.439 1.00 136.21 518 ALA A O 1
ATOM 3878 N N . LEU A 1 519 ? 155.922 141.165 95.195 1.00 129.81 519 LEU A N 1
ATOM 3879 C CA . LEU A 1 519 ? 155.203 140.008 95.708 1.00 129.81 519 LEU A CA 1
ATOM 3880 C C . LEU A 1 519 ? 154.676 139.137 94.583 1.00 129.81 519 LEU A C 1
ATOM 3881 O O . LEU A 1 519 ? 154.595 137.918 94.739 1.00 129.81 519 LEU A O 1
ATOM 3886 N N . ILE A 1 520 ? 154.336 139.730 93.437 1.00 133.06 520 ILE A N 1
ATOM 3887 C CA . ILE A 1 520 ? 153.889 138.907 92.316 1.00 133.06 520 ILE A CA 1
ATOM 3888 C C . ILE A 1 520 ? 155.051 138.111 91.732 1.00 133.06 520 ILE A C 1
ATOM 3889 O O . ILE A 1 520 ? 154.898 136.927 91.409 1.00 133.06 520 ILE A O 1
ATOM 3894 N N . LYS A 1 521 ? 156.244 138.714 91.653 1.00 130.11 521 LYS A N 1
ATOM 3895 C CA . LYS A 1 521 ? 157.409 137.946 91.205 1.00 130.11 521 LYS A CA 1
ATOM 3896 C C . LYS A 1 521 ? 157.776 136.846 92.200 1.00 130.11 521 LYS A C 1
ATOM 3897 O O . LYS A 1 521 ? 158.092 135.714 91.803 1.00 130.11 521 LYS A O 1
ATOM 3903 N N . ALA A 1 522 ? 157.683 137.143 93.497 1.00 130.62 522 ALA A N 1
ATOM 3904 C CA . ALA A 1 522 ? 158.017 136.156 94.518 1.00 130.62 522 ALA A CA 1
ATOM 3905 C C . ALA A 1 522 ? 157.000 135.023 94.546 1.00 130.62 522 ALA A C 1
ATOM 3906 O O . ALA A 1 522 ? 157.356 133.856 94.724 1.00 130.62 522 ALA A O 1
ATOM 3908 N N . LEU A 1 523 ? 155.732 135.340 94.336 1.00 125.11 523 LEU A N 1
ATOM 3909 C CA . LEU A 1 523 ? 154.716 134.304 94.329 1.00 125.11 523 LEU A CA 1
ATOM 3910 C C . LEU A 1 523 ? 154.771 133.513 93.035 1.00 125.11 523 LEU A C 1
ATOM 3911 O O . LEU A 1 523 ? 154.383 132.344 93.011 1.00 125.11 523 LEU A O 1
ATOM 3916 N N . ALA A 1 524 ? 155.262 134.123 91.957 1.00 124.66 524 ALA A N 1
ATOM 3917 C CA . ALA A 1 524 ? 155.493 133.360 90.737 1.00 124.66 524 ALA A CA 1
ATOM 3918 C C . ALA A 1 524 ? 156.649 132.392 90.921 1.00 124.66 524 ALA A C 1
ATOM 3919 O O . ALA A 1 524 ? 156.683 131.323 90.302 1.00 124.66 524 ALA A O 1
ATOM 3921 N N . ALA A 1 525 ? 157.610 132.754 91.768 1.00 123.35 525 ALA A N 1
ATOM 3922 C CA . ALA A 1 525 ? 158.668 131.811 92.112 1.00 123.35 525 ALA A CA 1
ATOM 3923 C C . ALA A 1 525 ? 158.154 130.726 93.054 1.00 123.35 525 ALA A C 1
ATOM 3924 O O . ALA A 1 525 ? 158.580 129.570 92.983 1.00 123.35 525 ALA A O 1
ATOM 3926 N N . ALA A 1 526 ? 157.233 131.085 93.951 1.00 121.08 526 ALA A N 1
ATOM 3927 C CA . ALA A 1 526 ? 156.857 130.176 95.032 1.00 121.08 526 ALA A CA 1
ATOM 3928 C C . ALA A 1 526 ? 155.750 129.213 94.628 1.00 121.08 526 ALA A C 1
ATOM 3929 O O . ALA A 1 526 ? 155.649 128.109 95.174 1.00 121.08 526 ALA A O 1
ATOM 3931 N N . MET A 1 527 ? 154.894 129.616 93.693 1.00 121.41 527 MET A N 1
ATOM 3932 C CA . MET A 1 527 ? 153.785 128.757 93.297 1.00 121.41 527 MET A CA 1
ATOM 3933 C C . MET A 1 527 ? 154.235 127.700 92.302 1.00 121.41 527 MET A C 1
ATOM 3934 O O . MET A 1 527 ? 153.498 126.748 92.025 1.00 121.41 527 MET A O 1
ATOM 3939 N N . ARG A 1 528 ? 155.438 127.850 91.759 1.00 124.71 528 ARG A N 1
ATOM 3940 C CA . ARG A 1 528 ? 155.919 127.038 90.653 1.00 124.71 528 ARG A CA 1
ATOM 3941 C C . ARG A 1 528 ? 156.174 125.599 91.072 1.00 124.71 528 ARG A C 1
ATOM 3942 O O . ARG A 1 528 ? 157.108 125.312 91.826 1.00 124.71 528 ARG A O 1
ATOM 3950 N N . GLY A 1 529 ? 155.343 124.693 90.571 1.00 124.28 529 GLY A N 1
ATOM 3951 C CA . GLY A 1 529 ? 155.506 123.284 90.863 1.00 124.28 529 GLY A CA 1
ATOM 3952 C C . GLY A 1 529 ? 154.856 122.834 92.147 1.00 124.28 529 GLY A C 1
ATOM 3953 O O . GLY A 1 529 ? 155.301 121.854 92.747 1.00 124.28 529 GLY A O 1
ATOM 3954 N N . ARG A 1 530 ? 153.803 123.514 92.580 1.00 120.99 530 ARG A N 1
ATOM 3955 C CA . ARG A 1 530 ? 153.133 123.141 93.815 1.00 120.99 530 ARG A CA 1
ATOM 3956 C C . ARG A 1 530 ? 151.636 123.206 93.585 1.00 120.99 530 ARG A C 1
ATOM 3957 O O . ARG A 1 530 ? 151.148 124.020 92.802 1.00 120.99 530 ARG A O 1
ATOM 3965 N N . THR A 1 531 ? 150.911 122.346 94.284 1.00 114.10 531 THR A N 1
ATOM 3966 C CA . THR A 1 531 ? 149.456 122.379 94.242 1.00 114.10 531 THR A CA 1
ATOM 3967 C C . THR A 1 531 ? 149.032 123.553 95.107 1.00 114.10 531 THR A C 1
ATOM 3968 O O . THR A 1 531 ? 148.939 123.438 96.329 1.00 114.10 531 THR A O 1
ATOM 3972 N N . VAL A 1 532 ? 148.796 124.694 94.474 1.00 105.20 532 VAL A N 1
ATOM 3973 C CA . VAL A 1 532 ? 148.566 125.948 95.172 1.00 105.20 532 VAL A CA 1
ATOM 3974 C C . VAL A 1 532 ? 147.085 126.257 95.191 1.00 105.20 532 VAL A C 1
ATOM 3975 O O . VAL A 1 532 ? 146.453 126.406 94.144 1.00 105.20 532 VAL A O 1
ATOM 3979 N N . ILE A 1 533 ? 146.533 126.367 96.384 1.00 104.03 533 ILE A N 1
ATOM 3980 C CA . ILE A 1 533 ? 145.182 126.871 96.544 1.00 104.03 533 ILE A CA 1
ATOM 3981 C C . ILE A 1 533 ? 145.273 128.281 97.109 1.00 104.03 533 ILE A C 1
ATOM 3982 O O . ILE A 1 533 ? 145.658 128.502 98.260 1.00 104.03 533 ILE A O 1
ATOM 3987 N N . MET A 1 534 ? 144.942 129.248 96.261 1.00 116.81 534 MET A N 1
ATOM 3988 C CA . MET A 1 534 ? 145.269 130.650 96.504 1.00 116.81 534 MET A CA 1
ATOM 3989 C C . MET A 1 534 ? 143.977 131.434 96.637 1.00 116.81 534 MET A C 1
ATOM 3990 O O . MET A 1 534 ? 143.116 131.354 95.763 1.00 116.81 534 MET A O 1
ATOM 3995 N N . VAL A 1 535 ? 143.841 132.193 97.713 1.00 120.75 535 VAL A N 1
ATOM 3996 C CA . VAL A 1 535 ? 142.626 132.945 97.985 1.00 120.75 535 VAL A CA 1
ATOM 3997 C C . VAL A 1 535 ? 142.929 134.419 97.802 1.00 120.75 535 VAL A C 1
ATOM 3998 O O . VAL A 1 535 ? 143.500 135.056 98.693 1.00 120.75 535 VAL A O 1
ATOM 4002 N N . ALA A 1 536 ? 142.530 134.978 96.670 1.00 129.69 536 ALA A N 1
ATOM 4003 C CA . ALA A 1 536 ? 142.894 136.347 96.344 1.00 129.69 536 ALA A CA 1
ATOM 4004 C C . ALA A 1 536 ? 141.645 137.211 96.447 1.00 129.69 536 ALA A C 1
ATOM 4005 O O . ALA A 1 536 ? 140.536 136.715 96.664 1.00 129.69 536 ALA A O 1
ATOM 4007 N N . HIS A 1 537 ? 141.818 138.521 96.302 1.00 132.42 537 HIS A N 1
ATOM 4008 C CA . HIS A 1 537 ? 140.669 139.400 96.137 1.00 132.42 537 HIS A CA 1
ATOM 4009 C C . HIS A 1 537 ? 140.829 140.187 94.847 1.00 132.42 537 HIS A C 1
ATOM 4010 O O . HIS A 1 537 ? 139.860 140.392 94.112 1.00 132.42 537 HIS A O 1
ATOM 4017 N N . ARG A 1 538 ? 142.053 140.614 94.555 1.00 133.49 538 ARG A N 1
ATOM 4018 C CA . ARG A 1 538 ? 142.350 141.256 93.282 1.00 133.49 538 ARG A CA 1
ATOM 4019 C C . ARG A 1 538 ? 142.530 140.172 92.232 1.00 133.49 538 ARG A C 1
ATOM 4020 O O . ARG A 1 538 ? 143.333 139.253 92.408 1.00 133.49 538 ARG A O 1
ATOM 4022 N N . LEU A 1 539 ? 141.792 140.282 91.130 1.00 134.09 539 LEU A N 1
ATOM 4023 C CA . LEU A 1 539 ? 141.695 139.176 90.190 1.00 134.09 539 LEU A CA 1
ATOM 4024 C C . LEU A 1 539 ? 142.844 139.141 89.188 1.00 134.09 539 LEU A C 1
ATOM 4025 O O . LEU A 1 539 ? 142.837 138.289 88.289 1.00 134.09 539 LEU A O 1
ATOM 4030 N N . SER A 1 540 ? 143.838 140.025 89.339 1.00 142.99 540 SER A N 1
ATOM 4031 C CA . SER A 1 540 ? 144.967 140.064 88.411 1.00 142.99 540 SER A CA 1
ATOM 4032 C C . SER A 1 540 ? 145.837 138.820 88.525 1.00 142.99 540 SER A C 1
ATOM 4033 O O . SER A 1 540 ? 146.507 138.435 87.561 1.00 142.99 540 SER A O 1
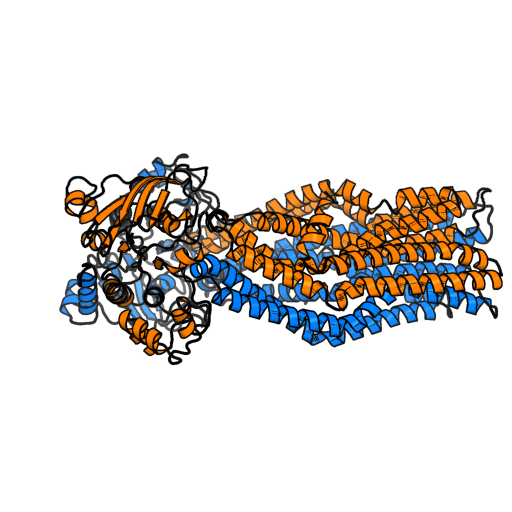ATOM 4036 N N . MET A 1 541 ? 145.869 138.193 89.701 1.00 139.60 541 MET A N 1
ATOM 4037 C CA . MET A 1 541 ? 146.583 136.929 89.817 1.00 139.60 541 MET A CA 1
ATOM 4038 C C . MET A 1 541 ? 145.641 135.757 89.582 1.00 139.60 541 MET A C 1
ATOM 4039 O O . MET A 1 541 ? 146.076 134.663 89.207 1.00 139.60 541 MET A O 1
ATOM 4044 N N . VAL A 1 542 ? 144.341 135.976 89.784 1.00 129.84 542 VAL A N 1
ATOM 4045 C CA . VAL A 1 542 ? 143.342 134.939 89.570 1.00 129.84 542 VAL A CA 1
ATOM 4046 C C . VAL A 1 542 ? 143.203 134.600 88.093 1.00 129.84 542 VAL A C 1
ATOM 4047 O O . VAL A 1 542 ? 143.014 133.429 87.741 1.00 129.84 542 VAL A O 1
ATOM 4051 N N . THR A 1 543 ? 143.394 135.582 87.206 1.00 134.11 543 THR A N 1
ATOM 4052 C CA . THR A 1 543 ? 143.168 135.346 85.781 1.00 134.11 543 THR A CA 1
ATOM 4053 C C . THR A 1 543 ? 144.237 134.445 85.166 1.00 134.11 543 THR A C 1
ATOM 4054 O O . THR A 1 543 ? 144.071 133.951 84.046 1.00 134.11 543 THR A O 1
ATOM 4058 N N . GLN A 1 544 ? 145.340 134.224 85.871 1.00 132.97 544 GLN A N 1
ATOM 4059 C CA . GLN A 1 544 ? 146.301 133.188 85.520 1.00 132.97 544 GLN A CA 1
ATOM 4060 C C . GLN A 1 544 ? 146.212 132.088 86.566 1.00 132.97 544 GLN A C 1
ATOM 4061 O O . GLN A 1 544 ? 146.890 132.150 87.594 1.00 132.97 544 GLN A O 1
ATOM 4067 N N . ALA A 1 545 ? 145.378 131.090 86.302 1.00 122.48 545 ALA A N 1
ATOM 4068 C CA . ALA A 1 545 ? 145.166 129.983 87.226 1.00 122.48 545 ALA A CA 1
ATOM 4069 C C . ALA A 1 545 ? 144.661 128.795 86.423 1.00 122.48 545 ALA A C 1
ATOM 4070 O O . ALA A 1 545 ? 144.520 128.864 85.200 1.00 122.48 545 ALA A O 1
ATOM 4072 N N . ASP A 1 546 ? 144.410 127.691 87.118 1.00 120.48 546 ASP A N 1
ATOM 4073 C CA . ASP A 1 546 ? 143.900 126.519 86.427 1.00 120.48 546 ASP A CA 1
ATOM 4074 C C . ASP A 1 546 ? 142.411 126.338 86.666 1.00 120.48 546 ASP A C 1
ATOM 4075 O O . ASP A 1 546 ? 141.619 126.357 85.720 1.00 120.48 546 ASP A O 1
ATOM 4080 N N . VAL A 1 547 ? 142.006 126.166 87.919 1.00 117.49 547 VAL A N 1
ATOM 4081 C CA . VAL A 1 547 ? 140.613 125.890 88.246 1.00 117.49 547 VAL A CA 1
ATOM 4082 C C . VAL A 1 547 ? 140.154 126.943 89.239 1.00 117.49 547 VAL A C 1
ATOM 4083 O O . VAL A 1 547 ? 140.543 126.903 90.409 1.00 117.49 547 VAL A O 1
ATOM 4087 N N . ILE A 1 548 ? 139.328 127.879 88.783 1.00 120.52 548 ILE A N 1
ATOM 4088 C CA . ILE A 1 548 ? 138.860 128.990 89.598 1.00 120.52 548 ILE A CA 1
ATOM 4089 C C . ILE A 1 548 ? 137.504 128.616 90.166 1.00 120.52 548 ILE A C 1
ATOM 4090 O O . ILE A 1 548 ? 136.625 128.165 89.426 1.00 120.52 548 ILE A O 1
ATOM 4095 N N . LEU A 1 549 ? 137.335 128.797 91.470 1.00 123.50 549 LEU A N 1
ATOM 4096 C CA . LEU A 1 549 ? 136.096 128.451 92.153 1.00 123.50 549 LEU A CA 1
ATOM 4097 C C . LEU A 1 549 ? 135.506 129.729 92.720 1.00 123.50 549 LEU A C 1
ATOM 4098 O O . LEU A 1 549 ? 136.243 130.562 93.252 1.00 123.50 549 LEU A O 1
ATOM 4103 N N . LEU A 1 550 ? 134.193 129.893 92.606 1.00 129.63 550 LEU A N 1
ATOM 4104 C CA . LEU A 1 550 ? 133.539 131.062 93.175 1.00 129.63 550 LEU A CA 1
ATOM 4105 C C . LEU A 1 550 ? 132.760 130.667 94.422 1.00 129.63 550 LEU A C 1
ATOM 4106 O O . LEU A 1 550 ? 132.116 129.615 94.449 1.00 129.63 550 LEU A O 1
ATOM 4111 N N . PHE A 1 551 ? 132.794 131.520 95.441 1.00 130.69 551 PHE A N 1
ATOM 4112 C CA . PHE A 1 551 ? 132.185 131.234 96.735 1.00 130.69 551 PHE A CA 1
ATOM 4113 C C . PHE A 1 551 ? 131.245 132.360 97.135 1.00 130.69 551 PHE A C 1
ATOM 4114 O O . PHE A 1 551 ? 131.699 133.442 97.518 1.00 130.69 551 PHE A O 1
ATOM 4122 N N . SER A 1 552 ? 129.945 132.099 97.071 1.00 137.17 552 SER A N 1
ATOM 4123 C CA . SER A 1 552 ? 128.928 133.047 97.511 1.00 137.17 552 SER A CA 1
ATOM 4124 C C . SER A 1 552 ? 128.149 132.411 98.656 1.00 137.17 552 SER A C 1
ATOM 4125 O O . SER A 1 552 ? 127.464 131.402 98.459 1.00 137.17 552 SER A O 1
ATOM 4128 N N . ASP A 1 553 ? 128.282 133.005 99.846 1.00 141.90 553 ASP A N 1
ATOM 4129 C CA . ASP A 1 553 ? 127.496 132.681 101.042 1.00 141.90 553 ASP A CA 1
ATOM 4130 C C . ASP A 1 553 ? 127.668 131.224 101.468 1.00 141.90 553 ASP A C 1
ATOM 4131 O O . ASP A 1 553 ? 126.729 130.561 101.910 1.00 141.90 553 ASP A O 1
ATOM 4136 N N . GLY A 1 554 ? 128.889 130.726 101.325 1.00 139.53 554 GLY A N 1
ATOM 4137 C CA . GLY A 1 554 ? 129.214 129.389 101.762 1.00 139.53 554 GLY A CA 1
ATOM 4138 C C . GLY A 1 554 ? 128.828 128.282 100.814 1.00 139.53 554 GLY A C 1
ATOM 4139 O O . GLY A 1 554 ? 129.009 127.110 101.156 1.00 139.53 554 GLY A O 1
ATOM 4140 N N . GLN A 1 555 ? 128.307 128.606 99.639 1.00 135.22 555 GLN A N 1
ATOM 4141 C CA . GLN A 1 555 ? 127.933 127.597 98.662 1.00 135.22 555 GLN A CA 1
ATOM 4142 C C . GLN A 1 555 ? 128.827 127.730 97.445 1.00 135.22 555 GLN A C 1
ATOM 4143 O O . GLN A 1 555 ? 129.080 128.843 96.976 1.00 135.22 555 GLN A O 1
ATOM 4149 N N . LEU A 1 556 ? 129.303 126.602 96.940 1.00 129.69 556 LEU A N 1
ATOM 4150 C CA . LEU A 1 556 ? 130.048 126.564 95.694 1.00 129.69 556 LEU A CA 1
ATOM 4151 C C . LEU A 1 556 ? 129.076 126.742 94.542 1.00 129.69 556 LEU A C 1
ATOM 4152 O O . LEU A 1 556 ? 128.089 126.009 94.443 1.00 129.69 556 LEU A O 1
ATOM 4157 N N . ARG A 1 557 ? 129.349 127.717 93.680 1.00 130.83 557 ARG A N 1
ATOM 4158 C CA . ARG A 1 557 ? 128.476 127.992 92.547 1.00 130.83 557 ARG A CA 1
ATOM 4159 C C . ARG A 1 557 ? 129.171 127.747 91.217 1.00 130.83 557 ARG A C 1
ATOM 4160 O O . ARG A 1 557 ? 128.531 127.273 90.274 1.00 130.83 557 ARG A O 1
ATOM 4168 N N . GLU A 1 558 ? 130.455 128.054 91.106 1.00 130.71 558 GLU A N 1
ATOM 4169 C CA . GLU A 1 558 ? 131.115 127.989 89.818 1.00 130.71 558 GLU A CA 1
ATOM 4170 C C . GLU A 1 558 ? 132.238 126.956 89.816 1.00 130.71 558 GLU A C 1
ATOM 4171 O O . GLU A 1 558 ? 132.643 126.439 90.857 1.00 130.71 558 GLU A O 1
ATOM 4173 N N . MET A 1 559 ? 132.743 126.666 88.619 1.00 133.60 559 MET A N 1
ATOM 4174 C CA . MET A 1 559 ? 133.924 125.832 88.428 1.00 133.60 559 MET A CA 1
ATOM 4175 C C . MET A 1 559 ? 134.482 126.130 87.045 1.00 133.60 559 MET A C 1
ATOM 4176 O O . MET A 1 559 ? 133.815 126.735 86.207 1.00 133.60 559 MET A O 1
ATOM 4181 N N . GLY A 1 560 ? 135.712 125.701 86.812 1.00 128.89 560 GLY A N 1
ATOM 4182 C CA . GLY A 1 560 ? 136.319 125.843 85.508 1.00 128.89 560 GLY A CA 1
ATOM 4183 C C . GLY A 1 560 ? 137.338 126.967 85.449 1.00 128.89 560 GLY A C 1
ATOM 4184 O O . GLY A 1 560 ? 137.584 127.681 86.418 1.00 128.89 560 GLY A O 1
ATOM 4185 N N . ASN A 1 561 ? 137.909 127.139 84.258 1.00 127.12 561 ASN A N 1
ATOM 4186 C CA . ASN A 1 561 ? 139.021 128.053 84.037 1.00 127.12 561 ASN A CA 1
ATOM 4187 C C . ASN A 1 561 ? 138.546 129.503 84.042 1.00 127.12 561 ASN A C 1
ATOM 4188 O O . ASN A 1 561 ? 137.395 129.818 84.356 1.00 127.12 561 ASN A O 1
ATOM 4193 N N . HIS A 1 562 ? 139.459 130.403 83.680 1.00 131.29 562 HIS A N 1
ATOM 4194 C CA . HIS A 1 562 ? 139.111 131.817 83.614 1.00 131.29 562 HIS A CA 1
ATOM 4195 C C . HIS A 1 562 ? 138.210 132.109 82.420 1.00 131.29 562 HIS A C 1
ATOM 4196 O O . HIS A 1 562 ? 137.206 132.818 82.545 1.00 131.29 562 HIS A O 1
ATOM 4203 N N . THR A 1 563 ? 138.550 131.565 81.250 1.00 129.01 563 THR A N 1
ATOM 4204 C CA . THR A 1 563 ? 137.781 131.865 80.046 1.00 129.01 563 THR A CA 1
ATOM 4205 C C . THR A 1 563 ? 136.468 131.095 80.020 1.00 129.01 563 THR A C 1
ATOM 4206 O O . THR A 1 563 ? 135.452 131.600 79.529 1.00 129.01 563 THR A O 1
ATOM 4210 N N . GLN A 1 564 ? 136.472 129.868 80.543 1.00 130.40 564 GLN A N 1
ATOM 4211 C CA . GLN A 1 564 ? 135.281 129.028 80.479 1.00 130.40 564 GLN A CA 1
ATOM 4212 C C . GLN A 1 564 ? 134.189 129.555 81.395 1.00 130.40 564 GLN A C 1
ATOM 4213 O O . GLN A 1 564 ? 132.998 129.434 81.091 1.00 130.40 564 GLN A O 1
ATOM 4219 N N . LEU A 1 565 ? 134.575 130.143 82.520 1.00 132.99 565 LEU A N 1
ATOM 4220 C CA . LEU A 1 565 ? 133.596 130.751 83.405 1.00 132.99 565 LEU A CA 1
ATOM 4221 C C . LEU A 1 565 ? 133.072 132.052 82.825 1.00 132.99 565 LEU A C 1
ATOM 4222 O O . LEU A 1 565 ? 131.897 132.387 82.998 1.00 132.99 565 LEU A O 1
ATOM 4227 N N . LEU A 1 566 ? 133.948 132.789 82.144 1.00 134.75 566 LEU A N 1
ATOM 4228 C CA . LEU A 1 566 ? 133.543 134.051 81.539 1.00 134.75 566 LEU A CA 1
ATOM 4229 C C . LEU A 1 566 ? 132.597 133.814 80.370 1.00 134.75 566 LEU A C 1
ATOM 4230 O O . LEU A 1 566 ? 131.740 134.653 80.071 1.00 134.75 566 LEU A O 1
ATOM 4235 N N . ALA A 1 567 ? 132.730 132.666 79.704 1.00 133.51 567 ALA A N 1
ATOM 4236 C CA . ALA A 1 567 ? 131.812 132.333 78.623 1.00 133.51 567 ALA A CA 1
ATOM 4237 C C . ALA A 1 567 ? 130.572 131.621 79.146 1.00 133.51 567 ALA A C 1
ATOM 4238 O O . ALA A 1 567 ? 129.597 131.439 78.408 1.00 133.51 567 ALA A O 1
ATOM 4240 N N . GLN A 1 568 ? 130.597 131.190 80.409 1.00 134.34 568 GLN A N 1
ATOM 4241 C CA . GLN A 1 568 ? 129.467 130.458 80.972 1.00 134.34 568 GLN A CA 1
ATOM 4242 C C . GLN A 1 568 ? 128.249 131.340 81.196 1.00 134.34 568 GLN A C 1
ATOM 4243 O O . GLN A 1 568 ? 127.120 130.864 81.032 1.00 134.34 568 GLN A O 1
ATOM 4249 N N . GLY A 1 569 ? 128.443 132.607 81.538 1.00 135.37 569 GLY A N 1
ATOM 4250 C CA . GLY A 1 569 ? 127.324 133.491 81.767 1.00 135.37 569 GLY A CA 1
ATOM 4251 C C . GLY A 1 569 ? 126.813 133.445 83.189 1.00 135.37 569 GLY A C 1
ATOM 4252 O O . GLY A 1 569 ? 125.728 133.953 83.485 1.00 135.37 569 GLY A O 1
ATOM 4253 N N . GLY A 1 570 ? 127.590 132.846 84.080 1.00 136.48 570 GLY A N 1
ATOM 4254 C CA . GLY A 1 570 ? 127.177 132.721 85.461 1.00 136.48 570 GLY A CA 1
ATOM 4255 C C . GLY A 1 570 ? 127.528 133.922 86.310 1.00 136.48 570 GLY A C 1
ATOM 4256 O O . GLY A 1 570 ? 127.509 135.060 85.833 1.00 136.48 570 GLY A O 1
ATOM 4257 N N . LEU A 1 571 ? 127.856 133.666 87.578 1.00 132.42 571 LEU A N 1
ATOM 4258 C CA . LEU A 1 571 ? 128.190 134.741 88.505 1.00 132.42 571 LEU A CA 1
ATOM 4259 C C . LEU A 1 571 ? 129.524 135.375 88.142 1.00 132.42 571 LEU A C 1
ATOM 4260 O O . LEU A 1 571 ? 129.760 136.561 88.407 1.00 132.42 571 LEU A O 1
ATOM 4265 N N . TYR A 1 572 ? 130.406 134.591 87.523 1.00 132.58 572 TYR A N 1
ATOM 4266 C CA . TYR A 1 572 ? 131.787 135.020 87.362 1.00 132.58 572 TYR A CA 1
ATOM 4267 C C . TYR A 1 572 ? 131.932 136.113 86.315 1.00 132.58 572 TYR A C 1
ATOM 4268 O O . TYR A 1 572 ? 132.790 136.983 86.472 1.00 132.58 572 TYR A O 1
ATOM 4277 N N . GLN A 1 573 ? 131.119 136.112 85.255 1.00 134.81 573 GLN A N 1
ATOM 4278 C CA . GLN A 1 573 ? 131.267 137.180 84.272 1.00 134.81 573 GLN A CA 1
ATOM 4279 C C . GLN A 1 573 ? 130.730 138.492 84.827 1.00 134.81 573 GLN A C 1
ATOM 4280 O O . GLN A 1 573 ? 131.239 139.568 84.502 1.00 134.81 573 GLN A O 1
ATOM 4286 N N . ARG A 1 574 ? 129.745 138.416 85.726 1.00 130.95 574 ARG A N 1
ATOM 4287 C CA . ARG A 1 574 ? 129.260 139.621 86.384 1.00 130.95 574 ARG A CA 1
ATOM 4288 C C . ARG A 1 574 ? 130.294 140.149 87.363 1.00 130.95 574 ARG A C 1
ATOM 4289 O O . ARG A 1 574 ? 130.525 141.361 87.443 1.00 130.95 574 ARG A O 1
ATOM 4291 N N . LEU A 1 575 ? 130.968 139.248 88.084 1.00 128.41 575 LEU A N 1
ATOM 4292 C CA . LEU A 1 575 ? 131.985 139.704 89.025 1.00 128.41 575 LEU A CA 1
ATOM 4293 C C . LEU A 1 575 ? 133.248 140.142 88.295 1.00 128.41 575 LEU A C 1
ATOM 4294 O O . LEU A 1 575 ? 134.053 140.906 88.837 1.00 128.41 575 LEU A O 1
ATOM 4299 N N . TRP A 1 576 ? 133.434 139.691 87.057 1.00 131.17 576 TRP A N 1
ATOM 4300 C CA . TRP A 1 576 ? 134.545 140.204 86.267 1.00 131.17 576 TRP A CA 1
ATOM 4301 C C . TRP A 1 576 ? 134.210 141.565 85.677 1.00 131.17 576 TRP A C 1
ATOM 4302 O O . TRP A 1 576 ? 135.078 142.443 85.589 1.00 131.17 576 TRP A O 1
ATOM 4313 N N . GLN A 1 577 ? 132.958 141.752 85.250 1.00 134.62 577 GLN A N 1
ATOM 4314 C CA . GLN A 1 577 ? 132.517 143.035 84.716 1.00 134.62 577 GLN A CA 1
ATOM 4315 C C . GLN A 1 577 ? 132.538 144.104 85.798 1.00 134.62 577 GLN A C 1
ATOM 4316 O O . GLN A 1 577 ? 132.840 145.273 85.535 1.00 134.62 577 GLN A O 1
ATOM 4322 N N . HIS A 1 578 ? 132.241 143.705 87.037 1.00 133.84 578 HIS A N 1
ATOM 4323 C CA . HIS A 1 578 ? 132.337 144.613 88.169 1.00 133.84 578 HIS A CA 1
ATOM 4324 C C . HIS A 1 578 ? 133.769 145.065 88.415 1.00 133.84 578 HIS A C 1
ATOM 4325 O O . HIS A 1 578 ? 134.012 146.235 88.718 1.00 133.84 578 HIS A O 1
ATOM 4332 N N . TYR A 1 579 ? 134.733 144.157 88.263 1.00 136.43 579 TYR A N 1
ATOM 4333 C CA . TYR A 1 579 ? 136.110 144.484 88.618 1.00 136.43 579 TYR A CA 1
ATOM 4334 C C . TYR A 1 579 ? 136.751 145.416 87.599 1.00 136.43 579 TYR A C 1
ATOM 4335 O O . TYR A 1 579 ? 137.413 146.394 87.967 1.00 136.43 579 TYR A O 1
ATOM 4344 N N . GLN A 1 580 ? 136.574 145.121 86.309 1.00 136.11 580 GLN A N 1
ATOM 4345 C CA . GLN A 1 580 ? 137.232 145.910 85.275 1.00 136.11 580 GLN A CA 1
ATOM 4346 C C . GLN A 1 580 ? 136.639 147.308 85.186 1.00 136.11 580 GLN A C 1
ATOM 4347 O O . GLN A 1 580 ? 137.324 148.259 84.793 1.00 136.11 580 GLN A O 1
ATOM 4353 N N . GLN A 1 581 ? 135.368 147.452 85.558 1.00 139.67 581 GLN A N 1
ATOM 4354 C CA . GLN A 1 581 ? 134.770 148.778 85.651 1.00 139.67 581 GLN A CA 1
ATOM 4355 C C . GLN A 1 581 ? 135.289 149.524 86.872 1.00 139.67 581 GLN A C 1
ATOM 4356 O O . GLN A 1 581 ? 135.599 150.718 86.796 1.00 139.67 581 GLN A O 1
ATOM 4362 N N . ALA A 1 582 ? 135.428 148.825 87.999 1.00 138.76 582 ALA A N 1
ATOM 4363 C CA . ALA A 1 582 ? 135.805 149.491 89.239 1.00 138.76 582 ALA A CA 1
ATOM 4364 C C . ALA A 1 582 ? 137.292 149.807 89.283 1.00 138.76 582 ALA A C 1
ATOM 4365 O O . ALA A 1 582 ? 137.745 150.545 90.164 1.00 138.76 582 ALA A O 1
ATOM 4367 N N . GLN A 1 583 ? 138.077 149.232 88.372 1.00 141.70 583 GLN A N 1
ATOM 4368 C CA . GLN A 1 583 ? 139.469 149.656 88.255 1.00 141.70 583 GLN A CA 1
ATOM 4369 C C . GLN A 1 583 ? 139.548 151.086 87.739 1.00 141.70 583 GLN A C 1
ATOM 4370 O O . GLN A 1 583 ? 140.414 151.864 88.151 1.00 141.70 583 GLN A O 1
ATOM 4376 N N . HIS A 1 584 ? 138.625 151.459 86.859 1.00 143.81 584 HIS A N 1
ATOM 4377 C CA . HIS A 1 584 ? 138.549 152.822 86.352 1.00 143.81 584 HIS A CA 1
ATOM 4378 C C . HIS A 1 584 ? 137.783 153.699 87.336 1.00 143.81 584 HIS A C 1
ATOM 4379 O O . HIS A 1 584 ? 136.678 153.341 87.754 1.00 143.81 584 HIS A O 1
ATOM 4386 N N . TRP A 1 585 ? 138.371 154.836 87.726 1.00 144.68 585 TRP A N 1
ATOM 4387 C CA . TRP A 1 585 ? 137.839 155.615 88.843 1.00 144.68 585 TRP A CA 1
ATOM 4388 C C . TRP A 1 585 ? 136.529 156.308 88.510 1.00 144.68 585 TRP A C 1
ATOM 4389 O O . TRP A 1 585 ? 135.596 156.291 89.322 1.00 144.68 585 TRP A O 1
ATOM 4400 N N . VAL A 1 586 ? 136.450 156.938 87.341 1.00 154.47 586 VAL A N 1
ATOM 4401 C CA . VAL A 1 586 ? 135.409 157.912 87.001 1.00 154.47 586 VAL A CA 1
ATOM 4402 C C . VAL A 1 586 ? 134.005 157.301 86.969 1.00 154.47 586 VAL A C 1
ATOM 4403 O O . VAL A 1 586 ? 133.098 157.886 87.580 1.00 154.47 586 VAL A O 1
ATOM 4407 N N . PRO A 1 587 ? 133.750 156.134 86.316 1.00 156.79 587 PRO A N 1
ATOM 4408 C CA . PRO A 1 587 ? 132.370 155.676 86.515 1.00 156.79 587 PRO A CA 1
ATOM 4409 C C . PRO A 1 587 ? 132.213 154.832 87.776 1.00 156.79 587 PRO A C 1
ATOM 4410 O O . PRO A 1 587 ? 133.160 154.732 88.556 1.00 156.79 587 PRO A O 1
ATOM 4414 N N . ALA B 2 11 ? 158.542 162.099 147.379 1.00 104.60 11 ALA B N 1
ATOM 4415 C CA . ALA B 2 11 ? 158.583 162.710 148.699 1.00 104.60 11 ALA B CA 1
ATOM 4416 C C . ALA B 2 11 ? 157.251 162.510 149.395 1.00 104.60 11 ALA B C 1
ATOM 4417 O O . ALA B 2 11 ? 156.373 161.837 148.869 1.00 104.60 11 ALA B O 1
ATOM 4419 N N . TRP B 2 12 ? 157.100 163.097 150.582 1.00 100.97 12 TRP B N 1
ATOM 4420 C CA . TRP B 2 12 ? 155.888 162.863 151.354 1.00 100.97 12 TRP B CA 1
ATOM 4421 C C . TRP B 2 12 ? 155.030 164.113 151.462 1.00 100.97 12 TRP B C 1
ATOM 4422 O O . TRP B 2 12 ? 153.869 164.030 151.870 1.00 100.97 12 TRP B O 1
ATOM 4433 N N . ARG B 2 13 ? 155.584 165.274 151.138 1.00 102.20 13 ARG B N 1
ATOM 4434 C CA . ARG B 2 13 ? 154.776 166.478 151.033 1.00 102.20 13 ARG B CA 1
ATOM 4435 C C . ARG B 2 13 ? 154.165 166.645 149.648 1.00 102.20 13 ARG B C 1
ATOM 4436 O O . ARG B 2 13 ? 153.058 167.189 149.524 1.00 102.20 13 ARG B O 1
ATOM 4444 N N . VAL B 2 14 ? 154.843 166.151 148.612 1.00 94.39 14 VAL B N 1
ATOM 4445 C CA . VAL B 2 14 ? 154.285 166.203 147.270 1.00 94.39 14 VAL B CA 1
ATOM 4446 C C . VAL B 2 14 ? 153.087 165.262 147.141 1.00 94.39 14 VAL B C 1
ATOM 4447 O O . VAL B 2 14 ? 152.157 165.548 146.379 1.00 94.39 14 VAL B O 1
ATOM 4451 N N . ILE B 2 15 ? 153.048 164.177 147.923 1.00 91.57 15 ILE B N 1
ATOM 4452 C CA . ILE B 2 15 ? 151.871 163.314 147.936 1.00 91.57 15 ILE B CA 1
ATOM 4453 C C . ILE B 2 15 ? 150.689 164.053 148.540 1.00 91.57 15 ILE B C 1
ATOM 4454 O O . ILE B 2 15 ? 149.568 163.976 148.031 1.00 91.57 15 ILE B O 1
ATOM 4459 N N . TRP B 2 16 ? 150.939 164.856 149.571 1.00 88.82 16 TRP B N 1
ATOM 4460 C CA . TRP B 2 16 ? 149.851 165.603 150.185 1.00 88.82 16 TRP B CA 1
ATOM 4461 C C . TRP B 2 16 ? 149.353 166.713 149.275 1.00 88.82 16 TRP B C 1
ATOM 4462 O O . TRP B 2 16 ? 148.145 166.959 149.199 1.00 88.82 16 TRP B O 1
ATOM 4473 N N . ARG B 2 17 ? 150.260 167.377 148.558 1.00 93.19 17 ARG B N 1
ATOM 4474 C CA . ARG B 2 17 ? 149.817 168.419 147.634 1.00 93.19 17 ARG B CA 1
ATOM 4475 C C . ARG B 2 17 ? 149.032 167.831 146.469 1.00 93.19 17 ARG B C 1
ATOM 4476 O O . ARG B 2 17 ? 147.965 168.348 146.111 1.00 93.19 17 ARG B O 1
ATOM 4484 N N . GLN B 2 18 ? 149.513 166.723 145.900 1.00 96.92 18 GLN B N 1
ATOM 4485 C CA . GLN B 2 18 ? 148.801 166.095 144.794 1.00 96.92 18 GLN B CA 1
ATOM 4486 C C . GLN B 2 18 ? 147.503 165.456 145.259 1.00 96.92 18 GLN B C 1
ATOM 4487 O O . GLN B 2 18 ? 146.570 165.299 144.469 1.00 96.92 18 GLN B O 1
ATOM 4493 N N . LEU B 2 19 ? 147.416 165.084 146.531 1.00 92.31 19 LEU B N 1
ATOM 4494 C CA . LEU B 2 19 ? 146.177 164.511 147.026 1.00 92.31 19 LEU B CA 1
ATOM 4495 C C . LEU B 2 19 ? 145.156 165.586 147.341 1.00 92.31 19 LEU B C 1
ATOM 4496 O O . LEU B 2 19 ? 143.958 165.373 147.146 1.00 92.31 19 LEU B O 1
ATOM 4501 N N . ILE B 2 20 ? 145.596 166.750 147.803 1.00 90.38 20 ILE B N 1
ATOM 4502 C CA . ILE B 2 20 ? 144.647 167.803 148.129 1.00 90.38 20 ILE B CA 1
ATOM 4503 C C . ILE B 2 20 ? 144.221 168.539 146.866 1.00 90.38 20 ILE B C 1
ATOM 4504 O O . ILE B 2 20 ? 143.171 169.191 146.828 1.00 90.38 20 ILE B O 1
ATOM 4509 N N . SER B 2 21 ? 145.008 168.426 145.797 1.00 90.60 21 SER B N 1
ATOM 4510 C CA . SER B 2 21 ? 144.563 169.011 144.541 1.00 90.60 21 SER B CA 1
ATOM 4511 C C . SER B 2 21 ? 143.638 168.057 143.806 1.00 90.60 21 SER B C 1
ATOM 4512 O O . SER B 2 21 ? 142.540 168.441 143.404 1.00 90.60 21 SER B O 1
ATOM 4515 N N . SER B 2 22 ? 144.062 166.808 143.644 1.00 99.64 22 SER B N 1
ATOM 4516 C CA . SER B 2 22 ? 143.340 165.902 142.766 1.00 99.64 22 SER B CA 1
ATOM 4517 C C . SER B 2 22 ? 142.117 165.270 143.411 1.00 99.64 22 SER B C 1
ATOM 4518 O O . SER B 2 22 ? 141.427 164.495 142.745 1.00 99.64 22 SER B O 1
ATOM 4521 N N . VAL B 2 23 ? 141.829 165.550 144.677 1.00 99.03 23 VAL B N 1
ATOM 4522 C CA . VAL B 2 23 ? 140.509 165.221 145.195 1.00 99.03 23 VAL B CA 1
ATOM 4523 C C . VAL B 2 23 ? 139.477 166.163 144.598 1.00 99.03 23 VAL B C 1
ATOM 4524 O O . VAL B 2 23 ? 138.412 165.737 144.142 1.00 99.03 23 VAL B O 1
ATOM 4528 N N . GLY B 2 24 ? 139.803 167.446 144.534 1.00 104.28 24 GLY B N 1
ATOM 4529 C CA . GLY B 2 24 ? 138.969 168.385 143.820 1.00 104.28 24 GLY B CA 1
ATOM 4530 C C . GLY B 2 24 ? 138.379 169.461 144.698 1.00 104.28 24 GLY B C 1
ATOM 4531 O O . GLY B 2 24 ? 139.108 170.210 145.349 1.00 104.28 24 GLY B O 1
ATOM 4532 N N . SER B 2 25 ? 137.057 169.551 144.722 1.00 109.78 25 SER B N 1
ATOM 4533 C CA . SER B 2 25 ? 136.374 170.560 145.510 1.00 109.78 25 SER B CA 1
ATOM 4534 C C . SER B 2 25 ? 136.047 170.080 146.911 1.00 109.78 25 SER B C 1
ATOM 4535 O O . SER B 2 25 ? 135.391 170.800 147.665 1.00 109.78 25 SER B O 1
ATOM 4538 N N . GLN B 2 26 ? 136.482 168.877 147.277 1.00 107.03 26 GLN B N 1
ATOM 4539 C CA . GLN B 2 26 ? 136.324 168.388 148.634 1.00 107.03 26 GLN B CA 1
ATOM 4540 C C . GLN B 2 26 ? 137.576 168.596 149.466 1.00 107.03 26 GLN B C 1
ATOM 4541 O O . GLN B 2 26 ? 137.869 167.782 150.345 1.00 107.03 26 GLN B O 1
ATOM 4547 N N . ALA B 2 27 ? 138.325 169.666 149.198 1.00 104.00 27 ALA B N 1
ATOM 4548 C CA . ALA B 2 27 ? 139.520 169.946 149.981 1.00 104.00 27 ALA B CA 1
ATOM 4549 C C . ALA B 2 27 ? 139.168 170.318 151.412 1.00 104.00 27 ALA B C 1
ATOM 4550 O O . ALA B 2 27 ? 139.892 169.956 152.346 1.00 104.00 27 ALA B O 1
ATOM 4552 N N . ARG B 2 28 ? 138.054 171.028 151.602 1.00 102.34 28 ARG B N 1
ATOM 4553 C CA . ARG B 2 28 ? 137.632 171.405 152.944 1.00 102.34 28 ARG B CA 1
ATOM 4554 C C . ARG B 2 28 ? 137.226 170.181 153.747 1.00 102.34 28 ARG B C 1
ATOM 4555 O O . ARG B 2 28 ? 137.640 170.016 154.901 1.00 102.34 28 ARG B O 1
ATOM 4563 N N . MET B 2 29 ? 136.453 169.284 153.136 1.00 97.12 29 MET B N 1
ATOM 4564 C CA . MET B 2 29 ? 136.041 168.083 153.843 1.00 97.12 29 MET B CA 1
ATOM 4565 C C . MET B 2 29 ? 137.206 167.130 154.065 1.00 97.12 29 MET B C 1
ATOM 4566 O O . MET B 2 29 ? 137.257 166.455 155.098 1.00 97.12 29 MET B O 1
ATOM 4571 N N . LEU B 2 30 ? 138.174 167.096 153.149 1.00 91.58 30 LEU B N 1
ATOM 4572 C CA . LEU B 2 30 ? 139.318 166.216 153.352 1.00 91.58 30 LEU B CA 1
ATOM 4573 C C . LEU B 2 30 ? 140.239 166.749 154.438 1.00 91.58 30 LEU B C 1
ATOM 4574 O O . LEU B 2 30 ? 140.777 165.971 155.233 1.00 91.58 30 LEU B O 1
ATOM 4579 N N . ARG B 2 31 ? 140.412 168.067 154.515 1.00 93.04 31 ARG B N 1
ATOM 4580 C CA . ARG B 2 31 ? 141.235 168.628 155.580 1.00 93.04 31 ARG B CA 1
ATOM 4581 C C . ARG B 2 31 ? 140.552 168.479 156.932 1.00 93.04 31 ARG B C 1
ATOM 4582 O O . ARG B 2 31 ? 141.208 168.180 157.937 1.00 93.04 31 ARG B O 1
ATOM 4590 N N . ARG B 2 32 ? 139.229 168.632 156.967 1.00 93.31 32 ARG B N 1
ATOM 4591 C CA . ARG B 2 32 ? 138.468 168.402 158.187 1.00 93.31 32 ARG B CA 1
ATOM 4592 C C . ARG B 2 32 ? 138.547 166.952 158.632 1.00 93.31 32 ARG B C 1
ATOM 4593 O O . ARG B 2 32 ? 138.660 166.675 159.827 1.00 93.31 32 ARG B O 1
ATOM 4601 N N . SER B 2 33 ? 138.541 166.013 157.692 1.00 89.23 33 SER B N 1
ATOM 4602 C CA . SER B 2 33 ? 138.607 164.621 158.111 1.00 89.23 33 SER B CA 1
ATOM 4603 C C . SER B 2 33 ? 140.018 164.201 158.489 1.00 89.23 33 SER B C 1
ATOM 4604 O O . SER B 2 33 ? 140.191 163.315 159.330 1.00 89.23 33 SER B O 1
ATOM 4607 N N . MET B 2 34 ? 141.038 164.808 157.880 1.00 88.59 34 MET B N 1
ATOM 4608 C CA . MET B 2 34 ? 142.400 164.554 158.334 1.00 88.59 34 MET B CA 1
ATOM 4609 C C . MET B 2 34 ? 142.598 165.076 159.749 1.00 88.59 34 MET B C 1
ATOM 4610 O O . MET B 2 34 ? 143.244 164.418 160.573 1.00 88.59 34 MET B O 1
ATOM 4615 N N . LEU B 2 35 ? 142.026 166.245 160.056 1.00 84.64 35 LEU B N 1
ATOM 4616 C CA . LEU B 2 35 ? 142.098 166.764 161.419 1.00 84.64 35 LEU B CA 1
ATOM 4617 C C . LEU B 2 35 ? 141.329 165.877 162.387 1.00 84.64 35 LEU B C 1
ATOM 4618 O O . LEU B 2 35 ? 141.784 165.635 163.512 1.00 84.64 35 LEU B O 1
ATOM 4623 N N . ALA B 2 36 ? 140.181 165.356 161.952 1.00 84.78 36 ALA B N 1
ATOM 4624 C CA . ALA B 2 36 ? 139.400 164.466 162.800 1.00 84.78 36 ALA B CA 1
ATOM 4625 C C . ALA B 2 36 ? 140.139 163.170 163.074 1.00 84.78 36 ALA B C 1
ATOM 4626 O O . ALA B 2 36 ? 140.129 162.675 164.202 1.00 84.78 36 ALA B O 1
ATOM 4628 N N . LEU B 2 37 ? 140.837 162.634 162.077 1.00 81.54 37 LEU B N 1
ATOM 4629 C CA . LEU B 2 37 ? 141.570 161.398 162.306 1.00 81.54 37 LEU B CA 1
ATOM 4630 C C . LEU B 2 37 ? 142.828 161.611 163.132 1.00 81.54 37 LEU B C 1
ATOM 4631 O O . LEU B 2 37 ? 143.181 160.739 163.935 1.00 81.54 37 LEU B O 1
ATOM 4636 N N . LEU B 2 38 ? 143.499 162.757 162.975 1.00 80.23 38 LEU B N 1
ATOM 4637 C CA . LEU B 2 38 ? 144.660 163.048 163.810 1.00 80.23 38 LEU B CA 1
ATOM 4638 C C . LEU B 2 38 ? 144.260 163.221 165.263 1.00 80.23 38 LEU B C 1
ATOM 4639 O O . LEU B 2 38 ? 144.899 162.654 166.157 1.00 80.23 38 LEU B O 1
ATOM 4644 N N . LEU B 2 39 ? 143.187 163.972 165.519 1.00 84.21 39 LEU B N 1
ATOM 4645 C CA . LEU B 2 39 ? 142.706 164.110 166.886 1.00 84.21 39 LEU B CA 1
ATOM 4646 C C . LEU B 2 39 ? 142.154 162.800 167.424 1.00 84.21 39 LEU B C 1
ATOM 4647 O O . LEU B 2 39 ? 142.256 162.547 168.624 1.00 84.21 39 LEU B O 1
ATOM 4652 N N . ALA B 2 40 ? 141.631 161.933 166.557 1.00 81.75 40 ALA B N 1
ATOM 4653 C CA . ALA B 2 40 ? 141.137 160.646 167.026 1.00 81.75 40 ALA B CA 1
ATOM 4654 C C . ALA B 2 40 ? 142.275 159.741 167.455 1.00 81.75 40 ALA B C 1
ATOM 4655 O O . ALA B 2 40 ? 142.199 159.108 168.512 1.00 81.75 40 ALA B O 1
ATOM 4657 N N . ALA B 2 41 ? 143.342 159.682 166.661 1.00 79.44 41 ALA B N 1
ATOM 4658 C CA . ALA B 2 41 ? 144.485 158.862 167.039 1.00 79.44 41 ALA B CA 1
ATOM 4659 C C . ALA B 2 41 ? 145.180 159.420 168.275 1.00 79.44 41 ALA B C 1
ATOM 4660 O O . ALA B 2 41 ? 145.600 158.657 169.155 1.00 79.44 41 ALA B O 1
ATOM 4662 N N . PHE B 2 42 ? 145.252 160.747 168.381 1.00 82.13 42 PHE B N 1
ATOM 4663 C CA . PHE B 2 42 ? 145.887 161.381 169.530 1.00 82.13 42 PHE B CA 1
ATOM 4664 C C . PHE B 2 42 ? 145.095 161.140 170.806 1.00 82.13 42 PHE B C 1
ATOM 4665 O O . PHE B 2 42 ? 145.668 160.831 171.858 1.00 82.13 42 PHE B O 1
ATOM 4673 N N . MET B 2 43 ? 143.770 161.246 170.734 1.00 83.17 43 MET B N 1
ATOM 4674 C CA . MET B 2 43 ? 142.970 161.014 171.925 1.00 83.17 43 MET B CA 1
ATOM 4675 C C . MET B 2 43 ? 142.903 159.537 172.275 1.00 83.17 43 MET B C 1
ATOM 4676 O O . MET B 2 43 ? 142.768 159.194 173.453 1.00 83.17 43 MET B O 1
ATOM 4681 N N . GLN B 2 44 ? 143.028 158.643 171.287 1.00 80.27 44 GLN B N 1
ATOM 4682 C CA . GLN B 2 44 ? 143.150 157.231 171.631 1.00 80.27 44 GLN B CA 1
ATOM 4683 C C . GLN B 2 44 ? 144.465 156.951 172.334 1.00 80.27 44 GLN B C 1
ATOM 4684 O O . GLN B 2 44 ? 144.512 156.130 173.256 1.00 80.27 44 GLN B O 1
ATOM 4690 N N . GLY B 2 45 ? 145.530 157.649 171.943 1.00 83.17 45 GLY B N 1
ATOM 4691 C CA . GLY B 2 45 ? 146.785 157.505 172.663 1.00 83.17 45 GLY B CA 1
ATOM 4692 C C . GLY B 2 45 ? 146.711 158.044 174.078 1.00 83.17 45 GLY B C 1
ATOM 4693 O O . GLY B 2 45 ? 147.318 157.495 174.998 1.00 83.17 45 GLY B O 1
ATOM 4694 N N . ILE B 2 46 ? 145.940 159.113 174.275 1.00 79.57 46 ILE B N 1
ATOM 4695 C CA . ILE B 2 46 ? 145.765 159.638 175.627 1.00 79.57 46 ILE B CA 1
ATOM 4696 C C . ILE B 2 46 ? 144.914 158.691 176.469 1.00 79.57 46 ILE B C 1
ATOM 4697 O O . ILE B 2 46 ? 145.160 158.526 177.669 1.00 79.57 46 ILE B O 1
ATOM 4702 N N . ALA B 2 47 ? 143.963 157.991 175.851 1.00 81.70 47 ALA B N 1
ATOM 4703 C CA . ALA B 2 47 ? 143.243 156.944 176.577 1.00 81.70 47 ALA B CA 1
ATOM 4704 C C . ALA B 2 47 ? 144.160 155.783 176.930 1.00 81.70 47 ALA B C 1
ATOM 4705 O O . ALA B 2 47 ? 144.059 155.204 178.020 1.00 81.70 47 ALA B O 1
ATOM 4707 N N . PHE B 2 48 ? 145.085 155.451 176.033 1.00 83.22 48 PHE B N 1
ATOM 4708 C CA . PHE B 2 48 ? 146.074 154.418 176.325 1.00 83.22 48 PHE B CA 1
ATOM 4709 C C . PHE B 2 48 ? 147.020 154.850 177.442 1.00 83.22 48 PHE B C 1
ATOM 4710 O O . PHE B 2 48 ? 147.574 154.016 178.162 1.00 83.22 48 PHE B O 1
ATOM 4718 N N . ALA B 2 49 ? 147.243 156.154 177.580 1.00 84.53 49 ALA B N 1
ATOM 4719 C CA . ALA B 2 49 ? 148.017 156.638 178.716 1.00 84.53 49 ALA B CA 1
ATOM 4720 C C . ALA B 2 49 ? 147.192 156.617 179.987 1.00 84.53 49 ALA B C 1
ATOM 4721 O O . ALA B 2 49 ? 147.724 156.412 181.080 1.00 84.53 49 ALA B O 1
ATOM 4723 N N . CYS B 2 50 ? 145.881 156.806 179.863 1.00 90.84 50 CYS B N 1
ATOM 4724 C CA . CYS B 2 50 ? 144.981 156.752 181.008 1.00 90.84 50 CYS B CA 1
ATOM 4725 C C . CYS B 2 50 ? 144.821 155.316 181.476 1.00 90.84 50 CYS B C 1
ATOM 4726 O O . CYS B 2 50 ? 144.297 155.064 182.558 1.00 90.84 50 CYS B O 1
ATOM 4729 N N . LEU B 2 51 ? 145.249 154.372 180.644 1.00 84.48 51 LEU B N 1
ATOM 4730 C CA . LEU B 2 51 ? 145.344 152.984 181.083 1.00 84.48 51 LEU B CA 1
ATOM 4731 C C . LEU B 2 51 ? 146.405 152.789 182.170 1.00 84.48 51 LEU B C 1
ATOM 4732 O O . LEU B 2 51 ? 146.391 151.767 182.864 1.00 84.48 51 LEU B O 1
ATOM 4737 N N . TYR B 2 52 ? 147.342 153.743 182.343 1.00 83.52 52 TYR B N 1
ATOM 4738 C CA . TYR B 2 52 ? 148.399 153.542 183.338 1.00 83.52 52 TYR B CA 1
ATOM 4739 C C . TYR B 2 52 ? 147.904 153.552 184.783 1.00 83.52 52 TYR B C 1
ATOM 4740 O O . TYR B 2 52 ? 148.081 152.534 185.456 1.00 83.52 52 TYR B O 1
ATOM 4749 N N . PRO B 2 53 ? 147.287 154.611 185.328 1.00 87.04 53 PRO B N 1
ATOM 4750 C CA . PRO B 2 53 ? 146.952 154.548 186.750 1.00 87.04 53 PRO B CA 1
ATOM 4751 C C . PRO B 2 53 ? 145.731 153.710 187.052 1.00 87.04 53 PRO B C 1
ATOM 4752 O O . PRO B 2 53 ? 145.474 153.458 188.233 1.00 87.04 53 PRO B O 1
ATOM 4756 N N . ILE B 2 54 ? 145.001 153.250 186.032 1.00 84.55 54 ILE B N 1
ATOM 4757 C CA . ILE B 2 54 ? 143.961 152.250 186.238 1.00 84.55 54 ILE B CA 1
ATOM 4758 C C . ILE B 2 54 ? 144.556 150.988 186.829 1.00 84.55 54 ILE B C 1
ATOM 4759 O O . ILE B 2 54 ? 144.102 150.494 187.866 1.00 84.55 54 ILE B O 1
ATOM 4764 N N . ILE B 2 55 ? 145.607 150.470 186.201 1.00 87.78 55 ILE B N 1
ATOM 4765 C CA . ILE B 2 55 ? 146.216 149.234 186.666 1.00 87.78 55 ILE B CA 1
ATOM 4766 C C . ILE B 2 55 ? 146.999 149.475 187.952 1.00 87.78 55 ILE B C 1
ATOM 4767 O O . ILE B 2 55 ? 147.021 148.623 188.848 1.00 87.78 55 ILE B O 1
ATOM 4772 N N . ASP B 2 56 ? 147.583 150.667 188.098 1.00 94.57 56 ASP B N 1
ATOM 4773 C CA . ASP B 2 56 ? 148.269 151.025 189.336 1.00 94.57 56 ASP B CA 1
ATOM 4774 C C . ASP B 2 56 ? 147.309 151.102 190.512 1.00 94.57 56 ASP B C 1
ATOM 4775 O O . ASP B 2 56 ? 147.675 150.776 191.644 1.00 94.57 56 ASP B O 1
ATOM 4780 N N . ALA B 2 57 ? 146.078 151.537 190.270 1.00 94.22 57 ALA B N 1
ATOM 4781 C CA . ALA B 2 57 ? 145.077 151.473 191.319 1.00 94.22 57 ALA B CA 1
ATOM 4782 C C . ALA B 2 57 ? 144.520 150.067 191.447 1.00 94.22 57 ALA B C 1
ATOM 4783 O O . ALA B 2 57 ? 143.972 149.700 192.490 1.00 94.22 57 ALA B O 1
ATOM 4785 N N . LEU B 2 58 ? 144.662 149.263 190.405 1.00 90.73 58 LEU B N 1
ATOM 4786 C CA . LEU B 2 58 ? 143.921 148.020 190.365 1.00 90.73 58 LEU B CA 1
ATOM 4787 C C . LEU B 2 58 ? 144.636 146.899 191.105 1.00 90.73 58 LEU B C 1
ATOM 4788 O O . LEU B 2 58 ? 143.972 146.006 191.637 1.00 90.73 58 LEU B O 1
ATOM 4793 N N . LEU B 2 59 ? 145.971 146.919 191.175 1.00 96.86 59 LEU B N 1
ATOM 4794 C CA . LEU B 2 59 ? 146.630 145.893 191.976 1.00 96.86 59 LEU B CA 1
ATOM 4795 C C . LEU B 2 59 ? 146.589 146.218 193.459 1.00 96.86 59 LEU B C 1
ATOM 4796 O O . LEU B 2 59 ? 146.831 145.328 194.279 1.00 96.86 59 LEU B O 1
ATOM 4801 N N . ARG B 2 60 ? 146.304 147.463 193.821 1.00 99.51 60 ARG B N 1
ATOM 4802 C CA . ARG B 2 60 ? 145.908 147.816 195.165 1.00 99.51 60 ARG B CA 1
ATOM 4803 C C . ARG B 2 60 ? 144.382 147.764 195.207 1.00 99.51 60 ARG B C 1
ATOM 4804 O O . ARG B 2 60 ? 143.744 147.359 194.229 1.00 99.51 60 ARG B O 1
ATOM 4812 N N . GLY B 2 61 ? 143.795 148.139 196.337 1.00 103.42 61 GLY B N 1
ATOM 4813 C CA . GLY B 2 61 ? 142.347 148.182 196.385 1.00 103.42 61 GLY B CA 1
ATOM 4814 C C . GLY B 2 61 ? 141.775 149.333 195.582 1.00 103.42 61 GLY B C 1
ATOM 4815 O O . GLY B 2 61 ? 141.221 149.102 194.505 1.00 103.42 61 GLY B O 1
ATOM 4816 N N . ASP B 2 62 ? 141.945 150.548 196.119 1.00 104.50 62 ASP B N 1
ATOM 4817 C CA . ASP B 2 62 ? 141.736 151.867 195.493 1.00 104.50 62 ASP B CA 1
ATOM 4818 C C . ASP B 2 62 ? 140.560 151.939 194.516 1.00 104.50 62 ASP B C 1
ATOM 4819 O O . ASP B 2 62 ? 140.711 152.248 193.334 1.00 104.50 62 ASP B O 1
ATOM 4824 N N . ALA B 2 63 ? 139.374 151.627 195.033 1.00 101.97 63 ALA B N 1
ATOM 4825 C CA . ALA B 2 63 ? 138.164 151.819 194.234 1.00 101.97 63 ALA B CA 1
ATOM 4826 C C . ALA B 2 63 ? 137.871 153.286 193.914 1.00 101.97 63 ALA B C 1
ATOM 4827 O O . ALA B 2 63 ? 137.390 153.553 192.799 1.00 101.97 63 ALA B O 1
ATOM 4829 N N . PRO B 2 64 ? 138.108 154.276 194.805 1.00 100.09 64 PRO B N 1
ATOM 4830 C CA . PRO B 2 64 ? 137.994 155.674 194.346 1.00 100.09 64 PRO B CA 1
ATOM 4831 C C . PRO B 2 64 ? 138.970 156.083 193.253 1.00 100.09 64 PRO B C 1
ATOM 4832 O O . PRO B 2 64 ? 138.587 156.844 192.357 1.00 100.09 64 PRO B O 1
ATOM 4836 N N . GLN B 2 65 ? 140.210 155.592 193.280 1.00 99.28 65 GLN B N 1
ATOM 4837 C CA . GLN B 2 65 ? 141.147 155.936 192.213 1.00 99.28 65 GLN B CA 1
ATOM 4838 C C . GLN B 2 65 ? 140.764 155.261 190.902 1.00 99.28 65 GLN B C 1
ATOM 4839 O O . GLN B 2 65 ? 140.867 155.874 189.830 1.00 99.28 65 GLN B O 1
ATOM 4845 N N . LEU B 2 66 ? 140.298 154.012 190.974 1.00 96.18 66 LEU B N 1
ATOM 4846 C CA . LEU B 2 66 ? 139.843 153.311 189.778 1.00 96.18 66 LEU B CA 1
ATOM 4847 C C . LEU B 2 66 ? 138.618 153.987 189.183 1.00 96.18 66 LEU B C 1
ATOM 4848 O O . LEU B 2 66 ? 138.491 154.090 187.962 1.00 96.18 66 LEU B O 1
ATOM 4853 N N . LEU B 2 67 ? 137.723 154.491 190.032 1.00 94.99 67 LEU B N 1
ATOM 4854 C CA . LEU B 2 67 ? 136.571 155.229 189.527 1.00 94.99 67 LEU B CA 1
ATOM 4855 C C . LEU B 2 67 ? 136.994 156.550 188.903 1.00 94.99 67 LEU B C 1
ATOM 4856 O O . LEU B 2 67 ? 136.578 156.880 187.784 1.00 94.99 67 LEU B O 1
ATOM 4861 N N . ASN B 2 68 ? 137.875 157.287 189.584 1.00 100.13 68 ASN B N 1
ATOM 4862 C CA . ASN B 2 68 ? 138.262 158.612 189.120 1.00 100.13 68 ASN B CA 1
ATOM 4863 C C . ASN B 2 68 ? 139.185 158.556 187.916 1.00 100.13 68 ASN B C 1
ATOM 4864 O O . ASN B 2 68 ? 139.472 159.598 187.320 1.00 100.13 68 ASN B O 1
ATOM 4869 N N . TRP B 2 69 ? 139.692 157.377 187.556 1.00 89.07 69 TRP B N 1
ATOM 4870 C CA . TRP B 2 69 ? 140.395 157.273 186.285 1.00 89.07 69 TRP B CA 1
ATOM 4871 C C . TRP B 2 69 ? 139.632 156.505 185.217 1.00 89.07 69 TRP B C 1
ATOM 4872 O O . TRP B 2 69 ? 139.847 156.762 184.032 1.00 89.07 69 TRP B O 1
ATOM 4883 N N . ALA B 2 70 ? 138.721 155.605 185.586 1.00 90.86 70 ALA B N 1
ATOM 4884 C CA . ALA B 2 70 ? 137.921 154.933 184.572 1.00 90.86 70 ALA B CA 1
ATOM 4885 C C . ALA B 2 70 ? 136.864 155.864 184.013 1.00 90.86 70 ALA B C 1
ATOM 4886 O O . ALA B 2 70 ? 136.440 155.704 182.866 1.00 90.86 70 ALA B O 1
ATOM 4888 N N . MET B 2 71 ? 136.436 156.852 184.800 1.00 100.26 71 MET B N 1
ATOM 4889 C CA . MET B 2 71 ? 135.544 157.867 184.257 1.00 100.26 71 MET B CA 1
ATOM 4890 C C . MET B 2 71 ? 136.258 158.708 183.210 1.00 100.26 71 MET B C 1
ATOM 4891 O O . MET B 2 71 ? 135.694 159.003 182.148 1.00 100.26 71 MET B O 1
ATOM 4896 N N . ALA B 2 72 ? 137.520 159.056 183.464 1.00 92.15 72 ALA B N 1
ATOM 4897 C CA . ALA B 2 72 ? 138.290 159.785 182.464 1.00 92.15 72 ALA B CA 1
ATOM 4898 C C . ALA B 2 72 ? 138.637 158.904 181.275 1.00 92.15 72 ALA B C 1
ATOM 4899 O O . ALA B 2 72 ? 138.767 159.403 180.155 1.00 92.15 72 ALA B O 1
ATOM 4901 N N . PHE B 2 73 ? 138.762 157.595 181.486 1.00 87.49 73 PHE B N 1
ATOM 4902 C CA . PHE B 2 73 ? 138.979 156.692 180.361 1.00 87.49 73 PHE B CA 1
ATOM 4903 C C . PHE B 2 73 ? 137.734 156.585 179.496 1.00 87.49 73 PHE B C 1
ATOM 4904 O O . PHE B 2 73 ? 137.827 156.517 178.270 1.00 87.49 73 PHE B O 1
ATOM 4912 N N . SER B 2 74 ? 136.556 156.580 180.118 1.00 90.10 74 SER B N 1
ATOM 4913 C CA . SER B 2 74 ? 135.316 156.592 179.348 1.00 90.10 74 SER B CA 1
ATOM 4914 C C . SER B 2 74 ? 135.164 157.887 178.567 1.00 90.10 74 SER B C 1
ATOM 4915 O O . SER B 2 74 ? 134.756 157.869 177.398 1.00 90.10 74 SER B O 1
ATOM 4918 N N . VAL B 2 75 ? 135.512 159.015 179.189 1.00 89.62 75 VAL B N 1
ATOM 4919 C CA . VAL B 2 75 ? 135.437 160.304 178.508 1.00 89.62 75 VAL B CA 1
ATOM 4920 C C . VAL B 2 75 ? 136.418 160.369 177.344 1.00 89.62 75 VAL B C 1
ATOM 4921 O O . VAL B 2 75 ? 136.035 160.742 176.230 1.00 89.62 75 VAL B O 1
ATOM 4925 N N . ALA B 2 76 ? 137.666 159.961 177.546 1.00 86.19 76 ALA B N 1
ATOM 4926 C CA . ALA B 2 76 ? 138.646 159.980 176.473 1.00 86.19 76 ALA B CA 1
ATOM 4927 C C . ALA B 2 76 ? 138.576 158.752 175.580 1.00 86.19 76 ALA B C 1
ATOM 4928 O O . ALA B 2 76 ? 139.442 158.583 174.724 1.00 86.19 76 ALA B O 1
ATOM 4930 N N . ALA B 2 77 ? 137.597 157.876 175.781 1.00 83.36 77 ALA B N 1
ATOM 4931 C CA . ALA B 2 77 ? 137.354 156.795 174.840 1.00 83.36 77 ALA B CA 1
ATOM 4932 C C . ALA B 2 77 ? 136.214 157.150 173.907 1.00 83.36 77 ALA B C 1
ATOM 4933 O O . ALA B 2 77 ? 136.308 156.924 172.697 1.00 83.36 77 ALA B O 1
ATOM 4935 N N . ILE B 2 78 ? 135.134 157.701 174.465 1.00 83.59 78 ILE B N 1
ATOM 4936 C CA . ILE B 2 78 ? 133.966 158.104 173.691 1.00 83.59 78 ILE B CA 1
ATOM 4937 C C . ILE B 2 78 ? 134.344 159.207 172.714 1.00 83.59 78 ILE B C 1
ATOM 4938 O O . ILE B 2 78 ? 133.904 159.194 171.560 1.00 83.59 78 ILE B O 1
ATOM 4943 N N . VAL B 2 79 ? 135.225 160.115 173.143 1.00 82.23 79 VAL B N 1
ATOM 4944 C CA . VAL B 2 79 ? 135.647 161.223 172.290 1.00 82.23 79 VAL B CA 1
ATOM 4945 C C . VAL B 2 79 ? 136.407 160.721 171.070 1.00 82.23 79 VAL B C 1
ATOM 4946 O O . VAL B 2 79 ? 136.091 161.099 169.935 1.00 82.23 79 VAL B O 1
ATOM 4950 N N . THR B 2 80 ? 137.375 159.827 171.258 1.00 86.10 80 THR B N 1
ATOM 4951 C CA . THR B 2 80 ? 138.136 159.376 170.099 1.00 86.10 80 THR B CA 1
ATOM 4952 C C . THR B 2 80 ? 137.364 158.368 169.266 1.00 86.10 80 THR B C 1
ATOM 4953 O O . THR B 2 80 ? 137.608 158.254 168.061 1.00 86.10 80 THR B O 1
ATOM 4957 N N . LEU B 2 81 ? 136.399 157.666 169.857 1.00 84.76 81 LEU B N 1
ATOM 4958 C CA . LEU B 2 81 ? 135.573 156.785 169.044 1.00 84.76 81 LEU B CA 1
ATOM 4959 C C . LEU B 2 81 ? 134.619 157.586 168.165 1.00 84.76 81 LEU B C 1
ATOM 4960 O O . LEU B 2 81 ? 134.437 157.266 166.985 1.00 84.76 81 LEU B O 1
ATOM 4965 N N . VAL B 2 82 ? 134.043 158.662 168.710 1.00 82.66 82 VAL B N 1
ATOM 4966 C CA . VAL B 2 82 ? 133.215 159.571 167.924 1.00 82.66 82 VAL B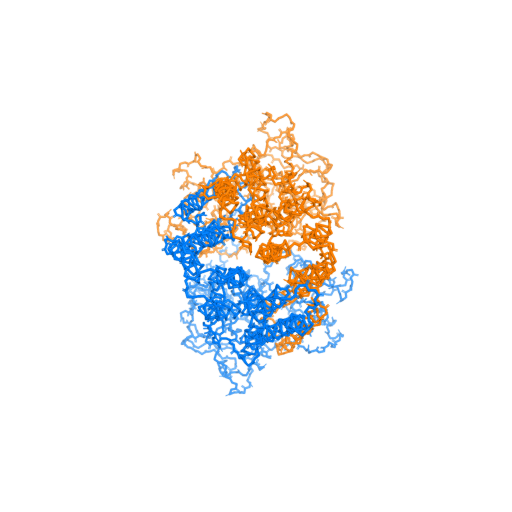 CA 1
ATOM 4967 C C . VAL B 2 82 ? 134.042 160.263 166.850 1.00 82.66 82 VAL B C 1
ATOM 4968 O O . VAL B 2 82 ? 133.595 160.420 165.709 1.00 82.66 82 VAL B O 1
ATOM 4972 N N . LEU B 2 83 ? 135.277 160.634 167.173 1.00 82.86 83 LEU B N 1
ATOM 4973 C CA . LEU B 2 83 ? 136.107 161.320 166.191 1.00 82.86 83 LEU B CA 1
ATOM 4974 C C . LEU B 2 83 ? 136.562 160.387 165.078 1.00 82.86 83 LEU B C 1
ATOM 4975 O O . LEU B 2 83 ? 136.636 160.802 163.917 1.00 82.86 83 LEU B O 1
ATOM 4980 N N . ARG B 2 84 ? 136.837 159.120 165.392 1.00 85.31 84 ARG B N 1
ATOM 4981 C CA . ARG B 2 84 ? 137.112 158.159 164.332 1.00 85.31 84 ARG B CA 1
ATOM 4982 C C . ARG B 2 84 ? 135.864 157.888 163.506 1.00 85.31 84 ARG B C 1
ATOM 4983 O O . ARG B 2 84 ? 135.956 157.700 162.285 1.00 85.31 84 ARG B O 1
ATOM 4991 N N . TRP B 2 85 ? 134.693 157.919 164.141 1.00 92.78 85 TRP B N 1
ATOM 4992 C CA . TRP B 2 85 ? 133.419 157.748 163.456 1.00 92.78 85 TRP B CA 1
ATOM 4993 C C . TRP B 2 85 ? 133.187 158.859 162.443 1.00 92.78 85 TRP B C 1
ATOM 4994 O O . TRP B 2 85 ? 132.785 158.587 161.316 1.00 92.78 85 TRP B O 1
ATOM 5005 N N . TYR B 2 86 ? 133.521 160.096 162.786 1.00 87.53 86 TYR B N 1
ATOM 5006 C CA . TYR B 2 86 ? 133.434 161.195 161.831 1.00 87.53 86 TYR B CA 1
ATOM 5007 C C . TYR B 2 86 ? 134.522 161.157 160.773 1.00 87.53 86 TYR B C 1
ATOM 5008 O O . TYR B 2 86 ? 134.265 161.492 159.607 1.00 87.53 86 TYR B O 1
ATOM 5017 N N . GLY B 2 87 ? 135.734 160.753 161.152 1.00 91.40 87 GLY B N 1
ATOM 5018 C CA . GLY B 2 87 ? 136.815 160.686 160.186 1.00 91.40 87 GLY B CA 1
ATOM 5019 C C . GLY B 2 87 ? 136.577 159.647 159.112 1.00 91.40 87 GLY B C 1
ATOM 5020 O O . GLY B 2 87 ? 136.900 159.862 157.945 1.00 91.40 87 GLY B O 1
ATOM 5021 N N . LEU B 2 88 ? 135.988 158.516 159.484 1.00 96.15 88 LEU B N 1
ATOM 5022 C CA . LEU B 2 88 ? 135.552 157.581 158.463 1.00 96.15 88 LEU B CA 1
ATOM 5023 C C . LEU B 2 88 ? 134.212 157.980 157.873 1.00 96.15 88 LEU B C 1
ATOM 5024 O O . LEU B 2 88 ? 133.876 157.530 156.776 1.00 96.15 88 LEU B O 1
ATOM 5029 N N . GLY B 2 89 ? 133.457 158.847 158.548 1.00 102.53 89 GLY B N 1
ATOM 5030 C CA . GLY B 2 89 ? 132.222 159.344 157.968 1.00 102.53 89 GLY B CA 1
ATOM 5031 C C . GLY B 2 89 ? 132.462 160.342 156.857 1.00 102.53 89 GLY B C 1
ATOM 5032 O O . GLY B 2 89 ? 131.524 160.779 156.190 1.00 102.53 89 GLY B O 1
ATOM 5033 N N . PHE B 2 90 ? 133.702 160.791 156.714 1.00 98.19 90 PHE B N 1
ATOM 5034 C CA . PHE B 2 90 ? 134.122 161.327 155.424 1.00 98.19 90 PHE B CA 1
ATOM 5035 C C . PHE B 2 90 ? 133.884 160.325 154.312 1.00 98.19 90 PHE B C 1
ATOM 5036 O O . PHE B 2 90 ? 133.350 160.676 153.260 1.00 98.19 90 PHE B O 1
ATOM 5044 N N . GLU B 2 91 ? 134.300 159.088 154.507 1.00 107.13 91 GLU B N 1
ATOM 5045 C CA . GLU B 2 91 ? 134.226 158.104 153.450 1.00 107.13 91 GLU B CA 1
ATOM 5046 C C . GLU B 2 91 ? 132.863 157.445 153.351 1.00 107.13 91 GLU B C 1
ATOM 5047 O O . GLU B 2 91 ? 132.433 157.121 152.243 1.00 107.13 91 GLU B O 1
ATOM 5053 N N . TYR B 2 92 ? 132.162 157.261 154.466 1.00 108.82 92 TYR B N 1
ATOM 5054 C CA . TYR B 2 92 ? 130.948 156.461 154.471 1.00 108.82 92 TYR B CA 1
ATOM 5055 C C . TYR B 2 92 ? 129.672 157.281 154.401 1.00 108.82 92 TYR B C 1
ATOM 5056 O O . TYR B 2 92 ? 128.596 156.702 154.251 1.00 108.82 92 TYR B O 1
ATOM 5065 N N . ARG B 2 93 ? 129.746 158.603 154.508 1.00 107.10 93 ARG B N 1
ATOM 5066 C CA . ARG B 2 93 ? 128.606 159.394 154.070 1.00 107.10 93 ARG B CA 1
ATOM 5067 C C . ARG B 2 93 ? 128.564 159.445 152.555 1.00 107.10 93 ARG B C 1
ATOM 5068 O O . ARG B 2 93 ? 127.487 159.534 151.957 1.00 107.10 93 ARG B O 1
ATOM 5076 N N . GLY B 2 94 ? 129.724 159.372 151.915 1.00 109.24 94 GLY B N 1
ATOM 5077 C CA . GLY B 2 94 ? 129.767 159.284 150.475 1.00 109.24 94 GLY B CA 1
ATOM 5078 C C . GLY B 2 94 ? 130.663 160.310 149.823 1.00 109.24 94 GLY B C 1
ATOM 5079 O O . GLY B 2 94 ? 130.702 160.392 148.595 1.00 109.24 94 GLY B O 1
ATOM 5080 N N . HIS B 2 95 ? 131.395 161.090 150.616 1.00 104.57 95 HIS B N 1
ATOM 5081 C CA . HIS B 2 95 ? 132.168 162.206 150.081 1.00 104.57 95 HIS B CA 1
ATOM 5082 C C . HIS B 2 95 ? 133.367 161.779 149.244 1.00 104.57 95 HIS B C 1
ATOM 5083 O O . HIS B 2 95 ? 133.965 162.614 148.562 1.00 104.57 95 HIS B O 1
ATOM 5090 N N . LEU B 2 96 ? 133.753 160.507 149.298 1.00 103.83 96 LEU B N 1
ATOM 5091 C CA . LEU B 2 96 ? 134.817 160.049 148.416 1.00 103.83 96 LEU B CA 1
ATOM 5092 C C . LEU B 2 96 ? 134.303 159.688 147.036 1.00 103.83 96 LEU B C 1
ATOM 5093 O O . LEU B 2 96 ? 135.063 159.779 146.067 1.00 103.83 96 LEU B O 1
ATOM 5098 N N . ALA B 2 97 ? 133.038 159.282 146.927 1.00 105.36 97 ALA B N 1
ATOM 5099 C CA . ALA B 2 97 ? 132.459 159.020 145.615 1.00 105.36 97 ALA B CA 1
ATOM 5100 C C . ALA B 2 97 ? 132.369 160.295 144.797 1.00 105.36 97 ALA B C 1
ATOM 5101 O O . ALA B 2 97 ? 132.662 160.288 143.599 1.00 105.36 97 ALA B O 1
ATOM 5103 N N . GLN B 2 98 ? 131.996 161.402 145.433 1.00 108.16 98 GLN B N 1
ATOM 5104 C CA . GLN B 2 98 ? 132.017 162.689 144.755 1.00 108.16 98 GLN B CA 1
ATOM 5105 C C . GLN B 2 98 ? 133.430 163.134 144.419 1.00 108.16 98 GLN B C 1
ATOM 5106 O O . GLN B 2 98 ? 133.636 163.801 143.400 1.00 108.16 98 GLN B O 1
ATOM 5112 N N . ALA B 2 99 ? 134.413 162.739 145.225 1.00 105.45 99 ALA B N 1
ATOM 5113 C CA . ALA B 2 99 ? 135.791 163.129 144.960 1.00 105.45 99 ALA B CA 1
ATOM 5114 C C . ALA B 2 99 ? 136.329 162.432 143.720 1.00 105.45 99 ALA B C 1
ATOM 5115 O O . ALA B 2 99 ? 136.850 163.085 142.810 1.00 105.45 99 ALA B O 1
ATOM 5117 N N . THR B 2 100 ? 136.188 161.108 143.652 1.00 107.72 100 THR B N 1
ATOM 5118 C CA . THR B 2 100 ? 136.655 160.391 142.472 1.00 107.72 100 THR B CA 1
ATOM 5119 C C . THR B 2 100 ? 135.780 160.672 141.259 1.00 107.72 100 THR B C 1
ATOM 5120 O O . THR B 2 100 ? 136.267 160.615 140.126 1.00 107.72 100 THR B O 1
ATOM 5124 N N . HIS B 2 101 ? 134.507 161.008 141.473 1.00 111.12 101 HIS B N 1
ATOM 5125 C CA . HIS B 2 101 ? 133.651 161.430 140.371 1.00 111.12 101 HIS B CA 1
ATOM 5126 C C . HIS B 2 101 ? 134.137 162.731 139.759 1.00 111.12 101 HIS B C 1
ATOM 5127 O O . HIS B 2 101 ? 134.209 162.860 138.533 1.00 111.12 101 HIS B O 1
ATOM 5134 N N . GLU B 2 102 ? 134.449 163.717 140.601 1.00 113.10 102 GLU B N 1
ATOM 5135 C CA . GLU B 2 102 ? 134.966 164.980 140.102 1.00 113.10 102 GLU B CA 1
ATOM 5136 C C . GLU B 2 102 ? 136.340 164.805 139.476 1.00 113.10 102 GLU B C 1
ATOM 5137 O O . GLU B 2 102 ? 136.649 165.462 138.476 1.00 113.10 102 GLU B O 1
ATOM 5143 N N . LEU B 2 103 ? 137.146 163.885 140.010 1.00 112.91 103 LEU B N 1
ATOM 5144 C CA . LEU B 2 103 ? 138.441 163.590 139.407 1.00 112.91 103 LEU B CA 1
ATOM 5145 C C . LEU B 2 103 ? 138.279 162.980 138.024 1.00 112.91 103 LEU B C 1
ATOM 5146 O O . LEU B 2 103 ? 138.989 163.362 137.087 1.00 112.91 103 LEU B O 1
ATOM 5151 N N . ARG B 2 104 ? 137.326 162.067 137.862 1.00 118.11 104 ARG B N 1
ATOM 5152 C CA . ARG B 2 104 ? 137.141 161.448 136.558 1.00 118.11 104 ARG B CA 1
ATOM 5153 C C . ARG B 2 104 ? 136.499 162.404 135.561 1.00 118.11 104 ARG B C 1
ATOM 5154 O O . ARG B 2 104 ? 136.842 162.375 134.376 1.00 118.11 104 ARG B O 1
ATOM 5162 N N . LEU B 2 105 ? 135.609 163.280 136.008 1.00 115.38 105 LEU B N 1
ATOM 5163 C CA . LEU B 2 105 ? 135.060 164.262 135.086 1.00 115.38 105 LEU B CA 1
ATOM 5164 C C . LEU B 2 105 ? 136.018 165.393 134.784 1.00 115.38 105 LEU B C 1
ATOM 5165 O O . LEU B 2 105 ? 135.796 166.112 133.811 1.00 115.38 105 LEU B O 1
ATOM 5170 N N . ARG B 2 106 ? 137.059 165.596 135.583 1.00 116.48 106 ARG B N 1
ATOM 5171 C CA . ARG B 2 106 ? 138.123 166.502 135.172 1.00 116.48 106 ARG B CA 1
ATOM 5172 C C . ARG B 2 106 ? 139.088 165.815 134.226 1.00 116.48 106 ARG B C 1
ATOM 5173 O O . ARG B 2 106 ? 139.604 166.454 133.299 1.00 116.48 106 ARG B O 1
ATOM 5181 N N . LEU B 2 107 ? 139.317 164.516 134.421 1.00 111.96 107 LEU B N 1
ATOM 5182 C CA . LEU B 2 107 ? 140.146 163.752 133.498 1.00 111.96 107 LEU B CA 1
ATOM 5183 C C . LEU B 2 107 ? 139.494 163.651 132.129 1.00 111.96 107 LEU B C 1
ATOM 5184 O O . LEU B 2 107 ? 140.182 163.641 131.106 1.00 111.96 107 LEU B O 1
ATOM 5189 N N . GLY B 2 108 ? 138.163 163.583 132.093 1.00 119.09 108 GLY B N 1
ATOM 5190 C CA . GLY B 2 108 ? 137.470 163.531 130.815 1.00 119.09 108 GLY B CA 1
ATOM 5191 C C . GLY B 2 108 ? 137.623 164.812 130.017 1.00 119.09 108 GLY B C 1
ATOM 5192 O O . GLY B 2 108 ? 137.896 164.777 128.816 1.00 119.09 108 GLY B O 1
ATOM 5193 N N . GLU B 2 109 ? 137.489 165.960 130.682 1.00 124.63 109 GLU B N 1
ATOM 5194 C CA . GLU B 2 109 ? 137.652 167.231 129.987 1.00 124.63 109 GLU B CA 1
ATOM 5195 C C . GLU B 2 109 ? 139.107 167.471 129.613 1.00 124.63 109 GLU B C 1
ATOM 5196 O O . GLU B 2 109 ? 139.398 168.076 128.573 1.00 124.63 109 GLU B O 1
ATOM 5202 N N . GLN B 2 110 ? 140.041 166.979 130.430 1.00 120.22 110 GLN B N 1
ATOM 5203 C CA . GLN B 2 110 ? 141.443 167.084 130.055 1.00 120.22 110 GLN B CA 1
ATOM 5204 C C . GLN B 2 110 ? 141.796 166.159 128.900 1.00 120.22 110 GLN B C 1
ATOM 5205 O O . GLN B 2 110 ? 142.645 166.510 128.076 1.00 120.22 110 GLN B O 1
ATOM 5211 N N . LEU B 2 111 ? 141.143 165.002 128.804 1.00 119.60 111 LEU B N 1
ATOM 5212 C CA . LEU B 2 111 ? 141.366 164.123 127.665 1.00 119.60 111 LEU B CA 1
ATOM 5213 C C . LEU B 2 111 ? 140.681 164.663 126.422 1.00 119.60 111 LEU B C 1
ATOM 5214 O O . LEU B 2 111 ? 141.082 164.357 125.297 1.00 119.60 111 LEU B O 1
ATOM 5219 N N . ARG B 2 112 ? 139.638 165.458 126.605 1.00 121.87 112 ARG B N 1
ATOM 5220 C CA . ARG B 2 112 ? 139.019 166.124 125.475 1.00 121.87 112 ARG B CA 1
ATOM 5221 C C . ARG B 2 112 ? 139.762 167.383 125.066 1.00 121.87 112 ARG B C 1
ATOM 5222 O O . ARG B 2 112 ? 139.517 167.893 123.970 1.00 121.87 112 ARG B O 1
ATOM 5230 N N . ARG B 2 113 ? 140.654 167.899 125.910 1.00 119.28 113 ARG B N 1
ATOM 5231 C CA . ARG B 2 113 ? 141.376 169.131 125.618 1.00 119.28 113 ARG B CA 1
ATOM 5232 C C . ARG B 2 113 ? 142.831 168.898 125.228 1.00 119.28 113 ARG B C 1
ATOM 5233 O O . ARG B 2 113 ? 143.499 169.841 124.797 1.00 119.28 113 ARG B O 1
ATOM 5241 N N . VAL B 2 114 ? 143.334 167.675 125.363 1.00 119.26 114 VAL B N 1
ATOM 5242 C CA . VAL B 2 114 ? 144.747 167.369 125.145 1.00 119.26 114 VAL B CA 1
ATOM 5243 C C . VAL B 2 114 ? 145.035 167.466 123.651 1.00 119.26 114 VAL B C 1
ATOM 5244 O O . VAL B 2 114 ? 144.131 167.223 122.842 1.00 119.26 114 VAL B O 1
ATOM 5248 N N . PRO B 2 115 ? 146.218 167.922 123.238 1.00 122.46 115 PRO B N 1
ATOM 5249 C CA . PRO B 2 115 ? 146.617 167.770 121.834 1.00 122.46 115 PRO B CA 1
ATOM 5250 C C . PRO B 2 115 ? 146.708 166.295 121.480 1.00 122.46 115 PRO B C 1
ATOM 5251 O O . PRO B 2 115 ? 147.103 165.474 122.310 1.00 122.46 115 PRO B O 1
ATOM 5255 N N . LEU B 2 116 ? 146.339 165.959 120.244 1.00 125.00 116 LEU B N 1
ATOM 5256 C CA . LEU B 2 116 ? 146.357 164.563 119.830 1.00 125.00 116 LEU B CA 1
ATOM 5257 C C . LEU B 2 116 ? 147.766 164.032 119.643 1.00 125.00 116 LEU B C 1
ATOM 5258 O O . LEU B 2 116 ? 147.952 162.812 119.591 1.00 125.00 116 LEU B O 1
ATOM 5263 N N . GLU B 2 117 ? 148.752 164.926 119.533 1.00 129.26 117 GLU B N 1
ATOM 5264 C CA . GLU B 2 117 ? 150.133 164.522 119.301 1.00 129.26 117 GLU B CA 1
ATOM 5265 C C . GLU B 2 117 ? 150.676 163.714 120.464 1.00 129.26 117 GLU B C 1
ATOM 5266 O O . GLU B 2 117 ? 151.269 162.651 120.262 1.00 129.26 117 GLU B O 1
ATOM 5272 N N . LYS B 2 118 ? 150.468 164.191 121.690 1.00 131.25 118 LYS B N 1
ATOM 5273 C CA . LYS B 2 118 ? 150.938 163.454 122.857 1.00 131.25 118 LYS B CA 1
ATOM 5274 C C . LYS B 2 118 ? 150.110 162.199 123.064 1.00 131.25 118 LYS B C 1
ATOM 5275 O O . LYS B 2 118 ? 150.634 161.156 123.476 1.00 131.25 118 LYS B O 1
ATOM 5281 N N . LEU B 2 119 ? 148.823 162.272 122.719 1.00 130.90 119 LEU B N 1
ATOM 5282 C CA . LEU B 2 119 ? 147.926 161.130 122.848 1.00 130.90 119 LEU B CA 1
ATOM 5283 C C . LEU B 2 119 ? 148.330 159.987 121.926 1.00 130.90 119 LEU B C 1
ATOM 5284 O O . LEU B 2 119 ? 148.149 158.815 122.268 1.00 130.90 119 LEU B O 1
ATOM 5289 N N . GLN B 2 120 ? 148.886 160.306 120.757 1.00 141.00 120 GLN B N 1
ATOM 5290 C CA . GLN B 2 120 ? 149.217 159.252 119.807 1.00 141.00 120 GLN B CA 1
ATOM 5291 C C . GLN B 2 120 ? 150.682 158.839 119.914 1.00 141.00 120 GLN B C 1
ATOM 5292 O O . GLN B 2 120 ? 150.997 157.647 119.842 1.00 141.00 120 GLN B O 1
ATOM 5298 N N . ARG B 2 121 ? 151.593 159.805 120.097 1.00 147.67 121 ARG B N 1
ATOM 5299 C CA . ARG B 2 121 ? 153.011 159.475 120.230 1.00 147.67 121 ARG B CA 1
ATOM 5300 C C . ARG B 2 121 ? 153.307 158.828 121.575 1.00 147.67 121 ARG B C 1
ATOM 5301 O O . ARG B 2 121 ? 154.338 158.161 121.728 1.00 147.67 121 ARG B O 1
ATOM 5309 N N . GLY B 2 122 ? 152.417 158.990 122.549 1.00 153.02 122 GLY B N 1
ATOM 5310 C CA . GLY B 2 122 ? 152.447 158.079 123.660 1.00 153.02 122 GLY B CA 1
ATOM 5311 C C . GLY B 2 122 ? 151.894 156.719 123.323 1.00 153.02 122 GLY B C 1
ATOM 5312 O O . GLY B 2 122 ? 150.734 156.460 123.647 1.00 153.02 122 GLY B O 1
ATOM 5313 N N . ARG B 2 123 ? 152.651 155.881 122.607 1.00 156.46 123 ARG B N 1
ATOM 5314 C CA . ARG B 2 123 ? 152.219 154.538 122.236 1.00 156.46 123 ARG B CA 1
ATOM 5315 C C . ARG B 2 123 ? 151.941 153.696 123.474 1.00 156.46 123 ARG B C 1
ATOM 5316 O O . ARG B 2 123 ? 150.889 153.058 123.576 1.00 156.46 123 ARG B O 1
ATOM 5324 N N . ALA B 2 124 ? 152.871 153.705 124.426 1.00 156.11 124 ALA B N 1
ATOM 5325 C CA . ALA B 2 124 ? 152.571 153.165 125.745 1.00 156.11 124 ALA B CA 1
ATOM 5326 C C . ALA B 2 124 ? 151.677 154.121 126.526 1.00 156.11 124 ALA B C 1
ATOM 5327 O O . ALA B 2 124 ? 150.964 153.709 127.446 1.00 156.11 124 ALA B O 1
ATOM 5329 N N . GLY B 2 125 ? 151.702 155.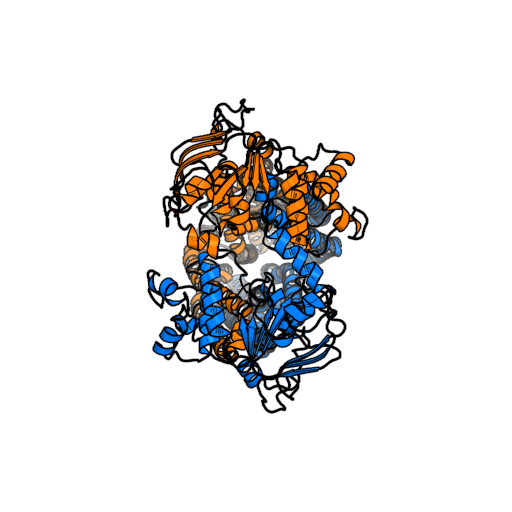404 126.161 1.00 154.22 125 GLY B N 1
ATOM 5330 C CA . GLY B 2 125 ? 150.894 156.390 126.859 1.00 154.22 125 GLY B CA 1
ATOM 5331 C C . GLY B 2 125 ? 149.408 156.248 126.582 1.00 154.22 125 GLY B C 1
ATOM 5332 O O . GLY B 2 125 ? 148.584 156.691 127.383 1.00 154.22 125 GLY B O 1
ATOM 5333 N N . GLU B 2 126 ? 149.048 155.620 125.456 1.00 150.87 126 GLU B N 1
ATOM 5334 C CA . GLU B 2 126 ? 147.644 155.321 125.168 1.00 150.87 126 GLU B CA 1
ATOM 5335 C C . GLU B 2 126 ? 147.053 154.393 126.221 1.00 150.87 126 GLU B C 1
ATOM 5336 O O . GLU B 2 126 ? 146.077 154.737 126.906 1.00 150.87 126 GLU B O 1
ATOM 5342 N N . MET B 2 127 ? 147.658 153.214 126.378 1.00 147.78 127 MET B N 1
ATOM 5343 C CA . MET B 2 127 ? 147.201 152.273 127.390 1.00 147.78 127 MET B CA 1
ATOM 5344 C C . MET B 2 127 ? 147.491 152.785 128.794 1.00 147.78 127 MET B C 1
ATOM 5345 O O . MET B 2 127 ? 146.795 152.412 129.736 1.00 147.78 127 MET B O 1
ATOM 5350 N N . ASN B 2 128 ? 148.476 153.678 128.945 1.00 147.41 128 ASN B N 1
ATOM 5351 C CA . ASN B 2 128 ? 148.726 154.292 130.246 1.00 147.41 128 ASN B CA 1
ATOM 5352 C C . ASN B 2 128 ? 147.577 155.199 130.665 1.00 147.41 128 ASN B C 1
ATOM 5353 O O . ASN B 2 128 ? 147.091 155.108 131.799 1.00 147.41 128 ASN B O 1
ATOM 5358 N N . ALA B 2 129 ? 147.123 156.069 129.759 1.00 143.37 129 ALA B N 1
ATOM 5359 C CA . ALA B 2 129 ? 146.012 156.967 130.058 1.00 143.37 129 ALA B CA 1
ATOM 5360 C C . ALA B 2 129 ? 144.722 156.188 130.252 1.00 143.37 129 ALA B C 1
ATOM 5361 O O . ALA B 2 129 ? 143.938 156.478 131.167 1.00 143.37 129 ALA B O 1
ATOM 5363 N N . LEU B 2 130 ? 144.511 155.161 129.423 1.00 140.08 130 LEU B N 1
ATOM 5364 C CA . LEU B 2 130 ? 143.331 154.317 129.564 1.00 140.08 130 LEU B CA 1
ATOM 5365 C C . LEU B 2 130 ? 143.355 153.551 130.882 1.00 140.08 130 LEU B C 1
ATOM 5366 O O . LEU B 2 130 ? 142.336 153.463 131.583 1.00 140.08 130 LEU B O 1
ATOM 5371 N N . LEU B 2 131 ? 144.530 153.049 131.261 1.00 137.74 131 LEU B N 1
ATOM 5372 C CA . LEU B 2 131 ? 144.658 152.263 132.476 1.00 137.74 131 LEU B CA 1
ATOM 5373 C C . LEU B 2 131 ? 144.478 153.124 133.710 1.00 137.74 131 LEU B C 1
ATOM 5374 O O . LEU B 2 131 ? 143.852 152.685 134.672 1.00 137.74 131 LEU B O 1
ATOM 5379 N N . LEU B 2 132 ? 144.988 154.360 133.695 1.00 132.39 132 LEU B N 1
ATOM 5380 C CA . LEU B 2 132 ? 144.805 155.225 134.858 1.00 132.39 132 LEU B CA 1
ATOM 5381 C C . LEU B 2 132 ? 143.357 155.681 134.980 1.00 132.39 132 LEU B C 1
ATOM 5382 O O . LEU B 2 132 ? 142.802 155.705 136.090 1.00 132.39 132 LEU B O 1
ATOM 5387 N N . GLY B 2 133 ? 142.715 155.999 133.850 1.00 126.43 133 GLY B N 1
ATOM 5388 C CA . GLY B 2 133 ? 141.321 156.415 133.893 1.00 126.43 133 GLY B CA 1
ATOM 5389 C C . GLY B 2 133 ? 140.388 155.295 134.313 1.00 126.43 133 GLY B C 1
ATOM 5390 O O . GLY B 2 133 ? 139.292 155.540 134.815 1.00 126.43 133 GLY B O 1
ATOM 5391 N N . SER B 2 134 ? 140.817 154.047 134.123 1.00 129.60 134 SER B N 1
ATOM 5392 C CA . SER B 2 134 ? 140.052 152.909 134.609 1.00 129.60 134 SER B CA 1
ATOM 5393 C C . SER B 2 134 ? 140.456 152.452 136.012 1.00 129.60 134 SER B C 1
ATOM 5394 O O . SER B 2 134 ? 139.639 151.836 136.700 1.00 129.60 134 SER B O 1
ATOM 5397 N N . VAL B 2 135 ? 141.684 152.735 136.456 1.00 123.80 135 VAL B N 1
ATOM 5398 C CA . VAL B 2 135 ? 142.161 152.240 137.744 1.00 123.80 135 VAL B CA 1
ATOM 5399 C C . VAL B 2 135 ? 142.019 153.287 138.837 1.00 123.80 135 VAL B C 1
ATOM 5400 O O . VAL B 2 135 ? 142.297 152.998 140.008 1.00 123.80 135 VAL B O 1
ATOM 5404 N N . ASP B 2 136 ? 141.524 154.477 138.506 1.00 118.42 136 ASP B N 1
ATOM 5405 C CA . ASP B 2 136 ? 141.312 155.537 139.488 1.00 118.42 136 ASP B CA 1
ATOM 5406 C C . ASP B 2 136 ? 140.260 155.197 140.567 1.00 118.42 136 ASP B C 1
ATOM 5407 O O . ASP B 2 136 ? 140.054 155.989 141.489 1.00 118.42 136 ASP B O 1
ATOM 5412 N N . GLU B 2 137 ? 139.619 154.027 140.519 1.00 120.80 137 GLU B N 1
ATOM 5413 C CA . GLU B 2 137 ? 138.906 153.522 141.683 1.00 120.80 137 GLU B CA 1
ATOM 5414 C C . GLU B 2 137 ? 139.846 153.000 142.767 1.00 120.80 137 GLU B C 1
ATOM 5415 O O . GLU B 2 137 ? 139.374 152.624 143.844 1.00 120.80 137 GLU B O 1
ATOM 5421 N N . ASN B 2 138 ? 141.158 152.947 142.507 1.00 108.69 138 ASN B N 1
ATOM 5422 C CA . ASN B 2 138 ? 142.110 152.553 143.542 1.00 108.69 138 ASN B CA 1
ATOM 5423 C C . ASN B 2 138 ? 142.378 153.683 144.523 1.00 108.69 138 ASN B C 1
ATOM 5424 O O . ASN B 2 138 ? 143.082 153.486 145.516 1.00 108.69 138 ASN B O 1
ATOM 5429 N N . LEU B 2 139 ? 141.832 154.871 144.266 1.00 99.19 139 LEU B N 1
ATOM 5430 C CA . LEU B 2 139 ? 141.945 155.965 145.214 1.00 99.19 139 LEU B CA 1
ATOM 5431 C C . LEU B 2 139 ? 140.928 155.824 146.342 1.00 99.19 139 LEU B C 1
ATOM 5432 O O . LEU B 2 139 ? 140.919 156.642 147.264 1.00 99.19 139 LEU B O 1
ATOM 5437 N N . ASN B 2 140 ? 140.090 154.786 146.303 1.00 101.89 140 ASN B N 1
ATOM 5438 C CA . ASN B 2 140 ? 139.126 154.494 147.357 1.00 101.89 140 ASN B CA 1
ATOM 5439 C C . ASN B 2 140 ? 139.785 154.125 148.677 1.00 101.89 140 ASN B C 1
ATOM 5440 O O . ASN B 2 140 ? 139.162 154.222 149.737 1.00 101.89 140 ASN B O 1
ATOM 5445 N N . TYR B 2 141 ? 141.036 153.695 148.629 1.00 95.08 141 TYR B N 1
ATOM 5446 C CA . TYR B 2 141 ? 141.747 153.282 149.822 1.00 95.08 141 TYR B CA 1
ATOM 5447 C C . TYR B 2 141 ? 142.311 154.439 150.627 1.00 95.08 141 TYR B C 1
ATOM 5448 O O . TYR B 2 141 ? 143.022 154.183 151.600 1.00 95.08 141 TYR B O 1
ATOM 5457 N N . VAL B 2 142 ? 142.027 155.693 150.266 1.00 94.10 142 VAL B N 1
ATOM 5458 C CA . VAL B 2 142 ? 142.831 156.790 150.797 1.00 94.10 142 VAL B CA 1
ATOM 5459 C C . VAL B 2 142 ? 142.443 157.114 152.236 1.00 94.10 142 VAL B C 1
ATOM 5460 O O . VAL B 2 142 ? 143.293 157.501 153.041 1.00 94.10 142 VAL B O 1
ATOM 5464 N N . ILE B 2 143 ? 141.198 156.856 152.625 1.00 96.27 143 ILE B N 1
ATOM 5465 C CA . ILE B 2 143 ? 140.835 157.128 154.011 1.00 96.27 143 ILE B CA 1
ATOM 5466 C C . ILE B 2 143 ? 141.170 155.938 154.891 1.00 96.27 143 ILE B C 1
ATOM 5467 O O . ILE B 2 143 ? 141.641 156.098 156.020 1.00 96.27 143 ILE B O 1
ATOM 5472 N N . ALA B 2 144 ? 141.021 154.728 154.363 1.00 92.07 144 ALA B N 1
ATOM 5473 C CA . ALA B 2 144 ? 141.474 153.569 155.118 1.00 92.07 144 ALA B CA 1
ATOM 5474 C C . ALA B 2 144 ? 142.990 153.461 155.169 1.00 92.07 144 ALA B C 1
ATOM 5475 O O . ALA B 2 144 ? 143.505 152.615 155.901 1.00 92.07 144 ALA B O 1
ATOM 5477 N N . ILE B 2 145 ? 143.725 154.273 154.401 1.00 89.16 145 ILE B N 1
ATOM 5478 C CA . ILE B 2 145 ? 145.166 154.354 154.591 1.00 89.16 145 ILE B CA 1
ATOM 5479 C C . ILE B 2 145 ? 145.575 155.584 155.392 1.00 89.16 145 ILE B C 1
ATOM 5480 O O . ILE B 2 145 ? 146.583 155.536 156.108 1.00 89.16 145 ILE B O 1
ATOM 5485 N N . ALA B 2 146 ? 144.795 156.659 155.372 1.00 89.74 146 ALA B N 1
ATOM 5486 C CA . ALA B 2 146 ? 145.084 157.755 156.275 1.00 89.74 146 ALA B CA 1
ATOM 5487 C C . ALA B 2 146 ? 144.546 157.506 157.668 1.00 89.74 146 ALA B C 1
ATOM 5488 O O . ALA B 2 146 ? 144.757 158.335 158.550 1.00 89.74 146 ALA B O 1
ATOM 5490 N N . ASN B 2 147 ? 143.812 156.417 157.869 1.00 85.50 147 ASN B N 1
ATOM 5491 C CA . ASN B 2 147 ? 143.421 156.036 159.218 1.00 85.50 147 ASN B CA 1
ATOM 5492 C C . ASN B 2 147 ? 144.448 155.108 159.841 1.00 85.50 147 ASN B C 1
ATOM 5493 O O . ASN B 2 147 ? 144.720 155.195 161.038 1.00 85.50 147 ASN B O 1
ATOM 5498 N N . ILE B 2 148 ? 145.033 154.212 159.045 1.00 85.00 148 ILE B N 1
ATOM 5499 C CA . ILE B 2 148 ? 145.979 153.241 159.580 1.00 85.00 148 ILE B CA 1
ATOM 5500 C C . ILE B 2 148 ? 147.365 153.828 159.783 1.00 85.00 148 ILE B C 1
ATOM 5501 O O . ILE B 2 148 ? 147.932 153.676 160.874 1.00 85.00 148 ILE B O 1
ATOM 5506 N N . LEU B 2 149 ? 147.919 154.498 158.775 1.00 83.26 149 LEU B N 1
ATOM 5507 C CA . LEU B 2 149 ? 149.222 155.141 158.861 1.00 83.26 149 LEU B CA 1
ATOM 5508 C C . LEU B 2 149 ? 149.259 156.195 159.953 1.00 83.26 149 LEU B C 1
ATOM 5509 O O . LEU B 2 149 ? 150.223 156.263 160.728 1.00 83.26 149 LEU B O 1
ATOM 5514 N N . LEU B 2 150 ? 148.202 156.995 160.043 1.00 83.34 150 LEU B N 1
ATOM 5515 C CA . LEU B 2 150 ? 148.163 158.062 161.029 1.00 83.34 150 LEU B CA 1
ATOM 5516 C C . LEU B 2 150 ? 148.012 157.515 162.432 1.00 83.34 150 LEU B C 1
ATOM 5517 O O . LEU B 2 150 ? 148.589 158.073 163.368 1.00 83.34 150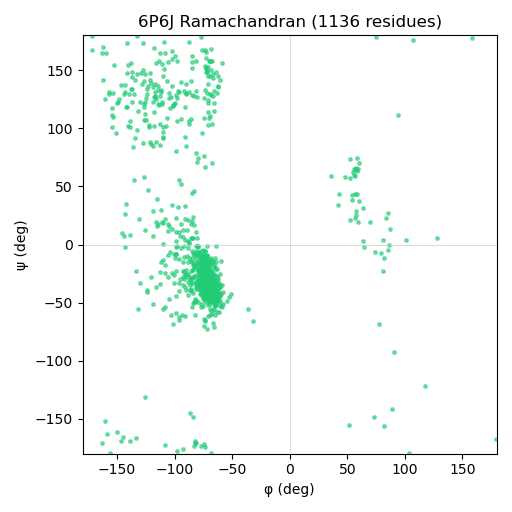 LEU B O 1
ATOM 5522 N N . LEU B 2 151 ? 147.278 156.413 162.590 1.00 81.56 151 LEU B N 1
ATOM 5523 C CA . LEU B 2 151 ? 147.188 155.763 163.891 1.00 81.56 151 LEU B CA 1
ATOM 5524 C C . LEU B 2 151 ? 148.543 155.211 164.300 1.00 81.56 151 LEU B C 1
ATOM 5525 O O . LEU B 2 151 ? 149.014 155.478 165.411 1.00 81.56 151 LEU B O 1
ATOM 5530 N N . THR B 2 152 ? 149.210 154.510 163.382 1.00 81.95 152 THR B N 1
ATOM 5531 C CA . THR B 2 152 ? 150.459 153.828 163.700 1.00 81.95 152 THR B CA 1
ATOM 5532 C C . THR B 2 152 ? 151.589 154.815 163.980 1.00 81.95 152 THR B C 1
ATOM 5533 O O . THR B 2 152 ? 152.486 154.517 164.772 1.00 81.95 152 THR B O 1
ATOM 5537 N N . ILE B 2 153 ? 151.543 156.011 163.406 1.00 82.22 153 ILE B N 1
ATOM 5538 C CA . ILE B 2 153 ? 152.572 156.986 163.762 1.00 82.22 153 ILE B CA 1
ATOM 5539 C C . ILE B 2 153 ? 152.172 157.820 164.976 1.00 82.22 153 ILE B C 1
ATOM 5540 O O . ILE B 2 153 ? 152.987 158.032 165.873 1.00 82.22 153 ILE B O 1
ATOM 5545 N N . VAL B 2 154 ? 150.931 158.300 165.076 1.00 83.25 154 VAL B N 1
ATOM 5546 C CA . VAL B 2 154 ? 150.611 159.273 166.114 1.00 83.25 154 VAL B CA 1
ATOM 5547 C C . VAL B 2 154 ? 150.338 158.594 167.450 1.00 83.25 154 VAL B C 1
ATOM 5548 O O . VAL B 2 154 ? 150.873 159.023 168.478 1.00 83.25 154 VAL B O 1
ATOM 5552 N N . THR B 2 155 ? 149.516 157.536 167.463 1.00 82.58 155 THR B N 1
ATOM 5553 C CA . THR B 2 155 ? 149.073 156.944 168.726 1.00 82.58 155 THR B CA 1
ATOM 5554 C C . THR B 2 155 ? 150.206 156.377 169.585 1.00 82.58 155 THR B C 1
ATOM 5555 O O . THR B 2 155 ? 150.229 156.686 170.792 1.00 82.58 155 THR B O 1
ATOM 5559 N N . PRO B 2 156 ? 151.200 155.641 169.061 1.00 86.05 156 PRO B N 1
ATOM 5560 C CA . PRO B 2 156 ? 152.368 155.345 169.898 1.00 86.05 156 PRO B CA 1
ATOM 5561 C C . PRO B 2 156 ? 153.180 156.562 170.265 1.00 86.05 156 PRO B C 1
ATOM 5562 O O . PRO B 2 156 ? 153.740 156.579 171.361 1.00 86.05 156 PRO B O 1
ATOM 5566 N N . LEU B 2 157 ? 153.219 157.595 169.424 1.00 86.75 157 LEU B N 1
ATOM 5567 C CA . LEU B 2 157 ? 153.993 158.785 169.760 1.00 86.75 157 LEU B CA 1
ATOM 5568 C C . LEU B 2 157 ? 153.370 159.547 170.919 1.00 86.75 157 LEU B C 1
ATOM 5569 O O . LEU B 2 157 ? 154.088 160.013 171.806 1.00 86.75 157 LEU B O 1
ATOM 5574 N N . THR B 2 158 ? 152.042 159.641 170.975 1.00 86.66 158 THR B N 1
ATOM 5575 C CA . THR B 2 158 ? 151.445 160.363 172.094 1.00 86.66 158 THR B CA 1
ATOM 5576 C C . THR B 2 158 ? 151.360 159.500 173.349 1.00 86.66 158 THR B C 1
ATOM 5577 O O . THR B 2 158 ? 151.511 160.019 174.465 1.00 86.66 158 THR B O 1
ATOM 5581 N N . ALA B 2 159 ? 151.184 158.182 173.197 1.00 88.87 159 ALA B N 1
ATOM 5582 C CA . ALA B 2 159 ? 151.266 157.304 174.361 1.00 88.87 159 ALA B CA 1
ATOM 5583 C C . ALA B 2 159 ? 152.668 157.306 174.946 1.00 88.87 159 ALA B C 1
ATOM 5584 O O . ALA B 2 159 ? 152.849 157.315 176.170 1.00 88.87 159 ALA B O 1
ATOM 5586 N N . SER B 2 160 ? 153.676 157.381 174.086 1.00 91.24 160 SER B N 1
ATOM 5587 C CA . SER B 2 160 ? 155.038 157.397 174.574 1.00 91.24 160 SER B CA 1
ATOM 5588 C C . SER B 2 160 ? 155.417 158.761 175.134 1.00 91.24 160 SER B C 1
ATOM 5589 O O . SER B 2 160 ? 156.152 158.849 176.121 1.00 91.24 160 SER B O 1
ATOM 5592 N N . LEU B 2 161 ? 154.911 159.839 174.548 1.00 93.71 161 LEU B N 1
ATOM 5593 C CA . LEU B 2 161 ? 155.171 161.149 175.118 1.00 93.71 161 LEU B CA 1
ATOM 5594 C C . LEU B 2 161 ? 154.361 161.410 176.378 1.00 93.71 161 LEU B C 1
ATOM 5595 O O . LEU B 2 161 ? 154.580 162.435 177.027 1.00 93.71 161 LEU B O 1
ATOM 5600 N N . ALA B 2 162 ? 153.417 160.532 176.726 1.00 91.08 162 ALA B N 1
ATOM 5601 C CA . ALA B 2 162 ? 152.833 160.599 178.061 1.00 91.08 162 ALA B CA 1
ATOM 5602 C C . ALA B 2 162 ? 153.571 159.698 179.047 1.00 91.08 162 ALA B C 1
ATOM 5603 O O . ALA B 2 162 ? 153.712 160.036 180.233 1.00 91.08 162 ALA B O 1
ATOM 5605 N N . THR B 2 163 ? 154.058 158.546 178.588 1.00 88.43 163 THR B N 1
ATOM 5606 C CA . THR B 2 163 ? 154.817 157.729 179.523 1.00 88.43 163 THR B CA 1
ATOM 5607 C C . THR B 2 163 ? 156.209 158.288 179.783 1.00 88.43 163 THR B C 1
ATOM 5608 O O . THR B 2 163 ? 156.862 157.846 180.727 1.00 88.43 163 THR B O 1
ATOM 5612 N N . LEU B 2 164 ? 156.670 159.256 178.982 1.00 89.87 164 LEU B N 1
ATOM 5613 C CA . LEU B 2 164 ? 157.776 160.114 179.404 1.00 89.87 164 LEU B CA 1
ATOM 5614 C C . LEU B 2 164 ? 157.462 160.912 180.661 1.00 89.87 164 LEU B C 1
ATOM 5615 O O . LEU B 2 164 ? 158.389 161.335 181.356 1.00 89.87 164 LEU B O 1
ATOM 5620 N N . TRP B 2 165 ? 156.191 161.179 180.944 1.00 102.18 165 TRP B N 1
ATOM 5621 C CA . TRP B 2 165 ? 155.809 161.845 182.176 1.00 102.18 165 TRP B CA 1
ATOM 5622 C C . TRP B 2 165 ? 155.499 160.862 183.290 1.00 102.18 165 TRP B C 1
ATOM 5623 O O . TRP B 2 165 ? 155.748 161.179 184.457 1.00 102.18 165 TRP B O 1
ATOM 5634 N N . ILE B 2 166 ? 155.021 159.661 182.970 1.00 95.83 166 ILE B N 1
ATOM 5635 C CA . ILE B 2 166 ? 154.823 158.667 184.025 1.00 95.83 166 ILE B CA 1
ATOM 5636 C C . ILE B 2 166 ? 156.161 158.100 184.485 1.00 95.83 166 ILE B C 1
ATOM 5637 O O . ILE B 2 166 ? 156.444 158.023 185.685 1.00 95.83 166 ILE B O 1
ATOM 5642 N N . ASP B 2 167 ? 157.020 157.726 183.540 1.00 101.21 167 ASP B N 1
ATOM 5643 C CA . ASP B 2 167 ? 158.321 157.151 183.860 1.00 101.21 167 ASP B CA 1
ATOM 5644 C C . ASP B 2 167 ? 159.398 157.841 183.031 1.00 101.21 167 ASP B C 1
ATOM 5645 O O . ASP B 2 167 ? 159.119 158.741 182.242 1.00 101.21 167 ASP B O 1
ATOM 5650 N N . TRP B 2 168 ? 160.650 157.424 183.217 1.00 98.44 168 TRP B N 1
ATOM 5651 C CA . TRP B 2 168 ? 161.765 157.933 182.434 1.00 98.44 168 TRP B CA 1
ATOM 5652 C C . TRP B 2 168 ? 162.254 156.956 181.390 1.00 98.44 168 TRP B C 1
ATOM 5653 O O . TRP B 2 168 ? 162.507 157.370 180.258 1.00 98.44 168 TRP B O 1
ATOM 5664 N N . ARG B 2 169 ? 162.443 155.692 181.747 1.00 95.60 169 ARG B N 1
ATOM 5665 C CA . ARG B 2 169 ? 163.233 154.802 180.907 1.00 95.60 169 ARG B CA 1
ATOM 5666 C C . ARG B 2 169 ? 162.329 153.906 180.075 1.00 95.60 169 ARG B C 1
ATOM 5667 O O . ARG B 2 169 ? 162.647 153.580 178.922 1.00 95.60 169 ARG B O 1
ATOM 5675 N N . LEU B 2 170 ? 161.176 153.534 180.633 1.00 92.66 170 LEU B N 1
ATOM 5676 C CA . LEU B 2 170 ? 160.125 152.894 179.855 1.00 92.66 170 LEU B CA 1
ATOM 5677 C C . LEU B 2 170 ? 159.642 153.823 178.757 1.00 92.66 170 LEU B C 1
ATOM 5678 O O . LEU B 2 170 ? 159.314 153.381 177.650 1.00 92.66 170 LEU B O 1
ATOM 5683 N N . GLY B 2 171 ? 159.659 155.126 179.033 1.00 91.11 171 GLY B N 1
ATOM 5684 C CA . GLY B 2 171 ? 159.297 156.102 178.024 1.00 91.11 171 GLY B CA 1
ATOM 5685 C C . GLY B 2 171 ? 160.254 156.130 176.854 1.00 91.11 171 GLY B C 1
ATOM 5686 O O . GLY B 2 171 ? 159.834 156.144 175.699 1.00 91.11 171 GLY B O 1
ATOM 5687 N N . LEU B 2 172 ? 161.553 156.118 177.134 1.00 89.03 172 LEU B N 1
ATOM 5688 C CA . LEU B 2 172 ? 162.519 156.193 176.048 1.00 89.03 172 LEU B CA 1
ATOM 5689 C C . LEU B 2 172 ? 162.558 154.895 175.257 1.00 89.03 172 LEU B C 1
ATOM 5690 O O . LEU B 2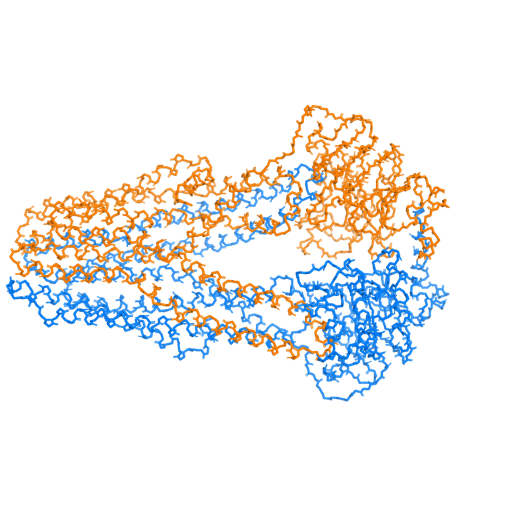 172 ? 162.700 154.921 174.026 1.00 89.03 172 LEU B O 1
ATOM 5695 N N . VAL B 2 173 ? 162.398 153.756 175.939 1.00 91.14 173 VAL B N 1
ATOM 5696 C CA . VAL B 2 173 ? 162.375 152.476 175.236 1.00 91.14 173 VAL B CA 1
ATOM 5697 C C . VAL B 2 173 ? 161.121 152.364 174.379 1.00 91.14 173 VAL B C 1
ATOM 5698 O O . VAL B 2 173 ? 161.163 151.832 173.264 1.00 91.14 173 VAL B O 1
ATOM 5702 N N . MET B 2 174 ? 160.009 152.938 174.835 1.00 95.13 174 MET B N 1
ATOM 5703 C CA . MET B 2 174 ? 158.821 152.934 173.996 1.00 95.13 174 MET B CA 1
ATOM 5704 C C . MET B 2 174 ? 158.931 153.922 172.846 1.00 95.13 174 MET B C 1
ATOM 5705 O O . MET B 2 174 ? 158.422 153.653 171.756 1.00 95.13 174 MET B O 1
ATOM 5710 N N . LEU B 2 175 ? 159.605 155.051 173.048 1.00 88.73 175 LEU B N 1
ATOM 5711 C CA . LEU B 2 175 ? 159.615 156.087 172.021 1.00 88.73 175 LEU B CA 1
ATOM 5712 C C . LEU B 2 175 ? 160.585 155.758 170.905 1.00 88.73 175 LEU B C 1
ATOM 5713 O O . LEU B 2 175 ? 160.340 156.092 169.744 1.00 88.73 175 LEU B O 1
ATOM 5718 N N . LEU B 2 176 ? 161.708 155.128 171.234 1.00 92.02 176 LEU B N 1
ATOM 5719 C CA . LEU B 2 176 ? 162.686 154.834 170.198 1.00 92.02 176 LEU B CA 1
ATOM 5720 C C . LEU B 2 176 ? 162.225 153.668 169.336 1.00 92.02 176 LEU B C 1
ATOM 5721 O O . LEU B 2 176 ? 162.587 153.564 168.161 1.00 92.02 176 LEU B O 1
ATOM 5726 N N . ILE B 2 177 ? 161.403 152.785 169.900 1.00 88.29 177 ILE B N 1
ATOM 5727 C CA . ILE B 2 177 ? 161.053 151.566 169.185 1.00 88.29 177 ILE B CA 1
ATOM 5728 C C . ILE B 2 177 ? 159.765 151.743 168.398 1.00 88.29 177 ILE B C 1
ATOM 5729 O O . ILE B 2 177 ? 159.754 151.602 167.173 1.00 88.29 177 ILE B O 1
ATOM 5734 N N . PHE B 2 178 ? 158.666 152.044 169.076 1.00 88.69 178 PHE B N 1
ATOM 5735 C CA . PHE B 2 178 ? 157.354 151.849 168.463 1.00 88.69 178 PHE B CA 1
ATOM 5736 C C . PHE B 2 178 ? 156.841 152.938 167.514 1.00 88.69 178 PHE B C 1
ATOM 5737 O O . PHE B 2 178 ? 156.365 152.579 166.432 1.00 88.69 178 PHE B O 1
ATOM 5745 N N . PRO B 2 179 ? 156.871 154.241 167.827 1.00 88.40 179 PRO B N 1
ATOM 5746 C CA . PRO B 2 179 ? 156.299 155.181 166.855 1.00 88.40 179 PRO B CA 1
ATOM 5747 C C . PRO B 2 179 ? 157.221 155.458 165.687 1.00 88.40 179 PRO B C 1
ATOM 5748 O O . PRO B 2 179 ? 156.782 156.005 164.674 1.00 88.40 179 PRO B O 1
ATOM 5752 N N . LEU B 2 180 ? 158.494 155.093 165.793 1.00 91.30 180 LEU B N 1
ATOM 5753 C CA . LEU B 2 180 ? 159.374 155.221 164.643 1.00 91.30 180 LEU B CA 1
ATOM 5754 C C . LEU B 2 180 ? 159.399 153.959 163.795 1.00 91.30 180 LEU B C 1
ATOM 5755 O O . LEU B 2 180 ? 160.365 153.748 163.057 1.00 91.30 180 LEU B O 1
ATOM 5760 N N . LEU B 2 181 ? 158.373 153.112 163.886 1.00 92.42 181 LEU B N 1
ATOM 5761 C CA . LEU B 2 181 ? 158.385 151.865 163.129 1.00 92.42 181 LEU B CA 1
ATOM 5762 C C . LEU B 2 181 ? 158.058 152.085 161.663 1.00 92.42 181 LEU B C 1
ATOM 5763 O O . LEU B 2 181 ? 158.584 151.375 160.801 1.00 92.42 181 LEU B O 1
ATOM 5768 N N . VAL B 2 182 ? 157.190 153.039 161.359 1.00 89.88 182 VAL B N 1
ATOM 5769 C CA . VAL B 2 182 ? 156.870 153.344 159.972 1.00 89.88 182 VAL B CA 1
ATOM 5770 C C . VAL B 2 182 ? 158.043 154.046 159.288 1.00 89.88 182 VAL B C 1
ATOM 5771 O O . VAL B 2 182 ? 158.304 153.732 158.121 1.00 89.88 182 VAL B O 1
ATOM 5775 N N . PRO B 2 183 ? 158.804 154.956 159.916 1.00 94.78 183 PRO B N 1
ATOM 5776 C CA . PRO B 2 183 ? 160.084 155.325 159.298 1.00 94.78 183 PRO B CA 1
ATOM 5777 C C . PRO B 2 183 ? 161.095 154.198 159.262 1.00 94.78 183 PRO B C 1
ATOM 5778 O O . PRO B 2 183 ? 161.937 154.182 158.359 1.00 94.78 183 PRO B O 1
ATOM 5782 N N . PHE B 2 184 ? 161.032 153.238 160.183 1.00 96.50 184 PHE B N 1
ATOM 5783 C CA . PHE B 2 184 ? 161.948 152.107 160.102 1.00 96.50 184 PHE B CA 1
ATOM 5784 C C . PHE B 2 184 ? 161.528 151.120 159.027 1.00 96.50 184 PHE B C 1
ATOM 5785 O O . PHE B 2 184 ? 162.297 150.217 158.687 1.00 96.50 184 PHE B O 1
ATOM 5793 N N . TYR B 2 185 ? 160.306 151.243 158.511 1.00 93.50 185 TYR B N 1
ATOM 5794 C CA . TYR B 2 185 ? 159.930 150.475 157.334 1.00 93.50 185 TYR B CA 1
ATOM 5795 C C . TYR B 2 185 ? 160.326 151.181 156.050 1.00 93.50 185 TYR B C 1
ATOM 5796 O O . TYR B 2 185 ? 160.787 150.529 155.111 1.00 93.50 185 TYR B O 1
ATOM 5805 N N . TYR B 2 186 ? 160.168 152.499 155.978 1.00 93.64 186 TYR B N 1
ATOM 5806 C CA . TYR B 2 186 ? 160.551 153.190 154.755 1.00 93.64 186 TYR B CA 1
ATOM 5807 C C . TYR B 2 186 ? 162.051 153.415 154.686 1.00 93.64 186 TYR B C 1
ATOM 5808 O O . TYR B 2 186 ? 162.558 153.878 153.661 1.00 93.64 186 TYR B O 1
ATOM 5817 N N . TRP B 2 187 ? 162.777 153.113 155.758 1.00 103.68 187 TRP B N 1
ATOM 5818 C CA . TRP B 2 187 ? 164.228 153.067 155.657 1.00 103.68 187 TRP B CA 1
ATOM 5819 C C . TRP B 2 187 ? 164.685 151.791 154.966 1.00 103.68 187 TRP B C 1
ATOM 5820 O O . TRP B 2 187 ? 165.692 151.795 154.253 1.00 103.68 187 TRP B O 1
ATOM 5831 N N . ARG B 2 188 ? 163.959 150.695 155.169 1.00 107.48 188 ARG B N 1
ATOM 5832 C CA . ARG B 2 188 ? 164.270 149.403 154.575 1.00 107.48 188 ARG B CA 1
ATOM 5833 C C . ARG B 2 188 ? 163.438 149.116 153.339 1.00 107.48 188 ARG B C 1
ATOM 5834 O O . ARG B 2 188 ? 163.519 148.009 152.802 1.00 107.48 188 ARG B O 1
ATOM 5842 N N . ARG B 2 189 ? 162.606 150.065 152.913 1.00 107.25 189 ARG B N 1
ATOM 5843 C CA . ARG B 2 189 ? 161.769 149.832 151.734 1.00 107.25 189 ARG B CA 1
ATOM 5844 C C . ARG B 2 189 ? 162.514 149.753 150.401 1.00 107.25 189 ARG B C 1
ATOM 5845 O O . ARG B 2 189 ? 162.200 148.834 149.626 1.00 107.25 189 ARG B O 1
ATOM 5853 N N . PRO B 2 190 ? 163.455 150.661 150.039 1.00 109.37 190 PRO B N 1
ATOM 5854 C CA . PRO B 2 190 ? 164.009 150.593 148.665 1.00 109.37 190 PRO B CA 1
ATOM 5855 C C . PRO B 2 190 ? 164.775 149.322 148.323 1.00 109.37 190 PRO B C 1
ATOM 5856 O O . PRO B 2 190 ? 164.864 148.975 147.140 1.00 109.37 190 PRO B O 1
ATOM 5860 N N . ALA B 2 191 ? 165.266 148.582 149.317 1.00 110.87 191 ALA B N 1
ATOM 5861 C CA . ALA B 2 191 ? 165.777 147.243 149.040 1.00 110.87 191 ALA B CA 1
ATOM 5862 C C . ALA B 2 191 ? 164.662 146.317 148.572 1.00 110.87 191 ALA B C 1
ATOM 5863 O O . ALA B 2 191 ? 164.833 145.568 147.598 1.00 110.87 191 ALA B O 1
ATOM 5865 N N . MET B 2 192 ? 163.502 146.389 149.225 1.00 116.61 192 MET B N 1
ATOM 5866 C CA . MET B 2 192 ? 162.362 145.584 148.799 1.00 116.61 192 MET B CA 1
ATOM 5867 C C . MET B 2 192 ? 161.828 146.048 147.452 1.00 116.61 192 MET B C 1
ATOM 5868 O O . MET B 2 192 ? 161.368 145.229 146.652 1.00 116.61 192 MET B O 1
ATOM 5873 N N . ARG B 2 193 ? 161.905 147.348 147.172 1.00 113.32 193 ARG B N 1
ATOM 5874 C CA . ARG B 2 193 ? 161.444 147.845 145.881 1.00 113.32 193 ARG B CA 1
ATOM 5875 C C . ARG B 2 193 ? 162.382 147.409 144.766 1.00 113.32 193 ARG B C 1
ATOM 5876 O O . ARG B 2 193 ? 161.929 147.087 143.664 1.00 113.32 193 ARG B O 1
ATOM 5884 N N . ARG B 2 194 ? 163.686 147.342 145.048 1.00 115.94 194 ARG B N 1
ATOM 5885 C CA . ARG B 2 194 ? 164.633 146.854 144.053 1.00 115.94 194 ARG B CA 1
ATOM 5886 C C . ARG B 2 194 ? 164.438 145.370 143.780 1.00 115.94 194 ARG B C 1
ATOM 5887 O O . ARG B 2 194 ? 164.468 144.935 142.621 1.00 115.94 194 ARG B O 1
ATOM 5895 N N . GLN B 2 195 ? 164.218 144.576 144.828 1.00 114.13 195 GLN B N 1
ATOM 5896 C CA . GLN B 2 195 ? 164.005 143.150 144.605 1.00 114.13 195 GLN B CA 1
ATOM 5897 C C . GLN B 2 195 ? 162.655 142.866 143.952 1.00 114.13 195 GLN B C 1
ATOM 5898 O O . GLN B 2 195 ? 162.542 141.953 143.128 1.00 114.13 195 GLN B O 1
ATOM 5904 N N . MET B 2 196 ? 161.636 143.672 144.255 1.00 118.55 196 MET B N 1
ATOM 5905 C CA . MET B 2 196 ? 160.354 143.542 143.579 1.00 118.55 196 MET B CA 1
ATOM 5906 C C . MET B 2 196 ? 160.442 143.984 142.122 1.00 118.55 196 MET B C 1
ATOM 5907 O O . MET B 2 196 ? 159.735 143.458 141.259 1.00 118.55 196 MET B O 1
ATOM 5912 N N . GLN B 2 197 ? 161.328 144.939 141.829 1.00 117.89 197 GLN B N 1
ATOM 5913 C CA . GLN B 2 197 ? 161.597 145.319 140.447 1.00 117.89 197 GLN B CA 1
ATOM 5914 C C . GLN B 2 197 ? 162.276 144.190 139.684 1.00 117.89 197 GLN B C 1
ATOM 5915 O O . GLN B 2 197 ? 161.940 143.917 138.525 1.00 117.89 197 GLN B O 1
ATOM 5921 N N . THR B 2 198 ? 163.232 143.522 140.337 1.00 113.55 198 THR B N 1
ATOM 5922 C CA . THR B 2 198 ? 163.909 142.371 139.740 1.00 113.55 198 THR B CA 1
ATOM 5923 C C . THR B 2 198 ? 162.927 141.239 139.467 1.00 113.55 198 THR B C 1
ATOM 5924 O O . THR B 2 198 ? 163.002 140.568 138.433 1.00 113.55 198 THR B O 1
ATOM 5928 N N . LEU B 2 199 ? 161.963 141.050 140.364 1.00 113.34 199 LEU B N 1
ATOM 5929 C CA . LEU B 2 199 ? 160.946 140.030 140.130 1.00 113.34 199 LEU B CA 1
ATOM 5930 C C . LEU B 2 199 ? 159.988 140.433 139.013 1.00 113.34 199 LEU B C 1
ATOM 5931 O O . LEU B 2 199 ? 159.686 139.623 138.125 1.00 113.34 199 LEU B O 1
ATOM 5936 N N . GLY B 2 200 ? 159.504 141.672 139.035 1.00 116.13 200 GLY B N 1
ATOM 5937 C CA . GLY B 2 200 ? 158.532 142.142 138.070 1.00 116.13 200 GLY B CA 1
ATOM 5938 C C . GLY B 2 200 ? 159.056 142.244 136.656 1.00 116.13 200 GLY B C 1
ATOM 5939 O O . GLY B 2 200 ? 158.293 142.079 135.703 1.00 116.13 200 GLY B O 1
ATOM 5940 N N . GLU B 2 201 ? 160.359 142.486 136.505 1.00 120.70 201 GLU B N 1
ATOM 5941 C CA . GLU B 2 201 ? 160.953 142.534 135.174 1.00 120.70 201 GLU B CA 1
ATOM 5942 C C . GLU B 2 201 ? 160.921 141.165 134.509 1.00 120.70 201 GLU B C 1
ATOM 5943 O O . GLU B 2 201 ? 160.502 141.033 133.352 1.00 120.70 201 GLU B O 1
ATOM 5949 N N . ALA B 2 202 ? 161.355 140.128 135.229 1.00 114.49 202 ALA B N 1
ATOM 5950 C CA . ALA B 2 202 ? 161.266 138.774 134.703 1.00 114.49 202 ALA B CA 1
ATOM 5951 C C . ALA B 2 202 ? 159.826 138.326 134.533 1.00 114.49 202 ALA B C 1
ATOM 5952 O O . ALA B 2 202 ? 159.532 137.566 133.604 1.00 114.49 202 ALA B O 1
ATOM 5954 N N . HIS B 2 203 ? 158.919 138.820 135.377 1.00 115.74 203 HIS B N 1
ATOM 5955 C CA . HIS B 2 203 ? 157.509 138.481 135.220 1.00 115.74 203 HIS B CA 1
ATOM 5956 C C . HIS B 2 203 ? 156.937 139.089 133.942 1.00 115.74 203 HIS B C 1
ATOM 5957 O O . HIS B 2 203 ? 156.168 138.440 133.221 1.00 115.74 203 HIS B O 1
ATOM 5964 N N . GLN B 2 204 ? 157.344 140.316 133.620 1.00 121.38 204 GLN B N 1
ATOM 5965 C CA . GLN B 2 204 ? 156.888 140.961 132.394 1.00 121.38 204 GLN B CA 1
ATOM 5966 C C . GLN B 2 204 ? 157.511 140.306 131.167 1.00 121.38 204 GLN B C 1
ATOM 5967 O O . GLN B 2 204 ? 156.872 140.210 130.113 1.00 121.38 204 GLN B O 1
ATOM 5973 N N . ARG B 2 205 ? 158.754 139.838 131.290 1.00 116.35 205 ARG B N 1
ATOM 5974 C CA . ARG B 2 205 ? 159.382 139.123 130.181 1.00 116.35 205 ARG B CA 1
ATOM 5975 C C . ARG B 2 205 ? 158.683 137.794 129.922 1.00 116.35 205 ARG B C 1
ATOM 5976 O O . ARG B 2 205 ? 158.503 137.386 128.766 1.00 116.35 205 ARG B O 1
ATOM 5984 N N . LEU B 2 206 ? 158.249 137.121 130.991 1.00 113.85 206 LEU B N 1
ATOM 5985 C CA . LEU B 2 206 ? 157.455 135.907 130.824 1.00 113.85 206 LEU B CA 1
ATOM 5986 C C . LEU B 2 206 ? 156.105 136.207 130.188 1.00 113.85 206 LEU B C 1
ATOM 5987 O O . LEU B 2 206 ? 155.625 135.429 129.356 1.00 113.85 206 LEU B O 1
ATOM 5992 N N . SER B 2 207 ? 155.481 137.328 130.560 1.00 118.40 207 SER B N 1
ATOM 5993 C CA . SER B 2 207 ? 154.213 137.708 129.937 1.00 118.40 207 SER B CA 1
ATOM 5994 C C . SER B 2 207 ? 154.383 137.990 128.451 1.00 118.40 207 SER B C 1
ATOM 5995 O O . SER B 2 207 ? 153.529 137.613 127.637 1.00 118.40 207 SER B O 1
ATOM 5998 N N . GLY B 2 208 ? 155.491 138.633 128.080 1.00 117.23 208 GLY B N 1
ATOM 5999 C CA . GLY B 2 208 ? 155.776 138.851 126.671 1.00 117.23 208 GLY B CA 1
ATOM 6000 C C . GLY B 2 208 ? 156.011 137.558 125.914 1.00 117.23 208 GLY B C 1
ATOM 6001 O O . GLY B 2 208 ? 155.564 137.404 124.773 1.00 117.23 208 GLY B O 1
ATOM 6002 N N . ASP B 2 209 ? 156.677 136.594 126.555 1.00 117.07 209 ASP B N 1
ATOM 6003 C CA . ASP B 2 209 ? 156.904 135.311 125.900 1.00 117.07 209 ASP B CA 1
ATOM 6004 C C . ASP B 2 209 ? 155.613 134.517 125.759 1.00 117.07 209 ASP B C 1
ATOM 6005 O O . ASP B 2 209 ? 155.425 133.805 124.768 1.00 117.07 209 ASP B O 1
ATOM 6010 N N . ILE B 2 210 ? 154.700 134.652 126.721 1.00 119.40 210 ILE B N 1
ATOM 6011 C CA . ILE B 2 210 ? 153.408 133.975 126.620 1.00 119.40 210 ILE B CA 1
ATOM 6012 C C . ILE B 2 210 ? 152.566 134.588 125.507 1.00 119.40 210 ILE B C 1
ATOM 6013 O O . ILE B 2 210 ? 151.900 133.869 124.750 1.00 119.40 210 ILE B O 1
ATOM 6018 N N . VAL B 2 211 ? 152.606 135.920 125.375 1.00 119.36 211 VAL B N 1
ATOM 6019 C CA . VAL B 2 211 ? 151.919 136.604 124.278 1.00 119.36 211 VAL B CA 1
ATOM 6020 C C . VAL B 2 211 ? 152.468 136.145 122.931 1.00 119.36 211 VAL B C 1
ATOM 6021 O O . VAL B 2 211 ? 151.703 135.842 122.003 1.00 119.36 211 VAL B O 1
ATOM 6025 N N . GLU B 2 212 ? 153.797 136.043 122.827 1.00 122.96 212 GLU B N 1
ATOM 6026 C CA . GLU B 2 212 ? 154.434 135.617 121.584 1.00 122.96 212 GLU B CA 1
ATOM 6027 C C . GLU B 2 212 ? 154.073 134.180 121.230 1.00 122.96 212 GLU B C 1
ATOM 6028 O O . GLU B 2 212 ? 153.792 133.875 120.066 1.00 122.96 212 GLU B O 1
ATOM 6034 N N . PHE B 2 213 ? 154.031 133.299 122.232 1.00 121.28 213 PHE B N 1
ATOM 6035 C CA . PHE B 2 213 ? 153.601 131.921 122.016 1.00 121.28 213 PHE B CA 1
ATOM 6036 C C . PHE B 2 213 ? 152.154 131.852 121.548 1.00 121.28 213 PHE B C 1
ATOM 6037 O O . PHE B 2 213 ? 151.845 131.171 120.561 1.00 121.28 213 PHE B O 1
ATOM 6045 N N . ALA B 2 214 ? 151.263 132.579 122.226 1.00 123.54 214 ALA B N 1
ATOM 6046 C CA . ALA B 2 214 ? 149.834 132.469 121.953 1.00 123.54 214 ALA B CA 1
ATOM 6047 C C . ALA B 2 214 ? 149.480 133.035 120.586 1.00 123.54 214 ALA B C 1
ATOM 6048 O O . ALA B 2 214 ? 148.591 132.518 119.902 1.00 123.54 214 ALA B O 1
ATOM 6050 N N . GLN B 2 215 ? 150.170 134.094 120.164 1.00 121.44 215 GLN B N 1
ATOM 6051 C CA . GLN B 2 215 ? 149.916 134.616 118.826 1.00 121.44 215 GLN B CA 1
ATOM 6052 C C . GLN B 2 215 ? 150.544 133.732 117.762 1.00 121.44 215 GLN B C 1
ATOM 6053 O O . GLN B 2 215 ? 149.857 133.279 116.842 1.00 121.44 215 GLN B O 1
ATOM 6059 N N . GLY B 2 216 ? 151.841 133.444 117.876 1.00 126.31 216 GLY B N 1
ATOM 6060 C CA . GLY B 2 216 ? 152.486 132.694 116.819 1.00 126.31 216 GLY B CA 1
ATOM 6061 C C . GLY B 2 216 ? 152.345 131.191 116.922 1.00 126.31 216 GLY B C 1
ATOM 6062 O O . GLY B 2 216 ? 153.176 130.486 116.340 1.00 126.31 216 GLY B O 1
ATOM 6063 N N . MET B 2 217 ? 151.350 130.701 117.678 1.00 133.27 217 MET B N 1
ATOM 6064 C CA . MET B 2 217 ? 151.019 129.274 117.714 1.00 133.27 217 MET B CA 1
ATOM 6065 C C . MET B 2 217 ? 150.843 128.669 116.325 1.00 133.27 217 MET B C 1
ATOM 6066 O O . MET B 2 217 ? 151.350 127.574 116.059 1.00 133.27 217 MET B O 1
ATOM 6071 N N . MET B 2 218 ? 150.162 129.370 115.416 1.00 131.23 218 MET B N 1
ATOM 6072 C CA . MET B 2 218 ? 149.852 128.755 114.130 1.00 131.23 218 MET B CA 1
ATOM 6073 C C . MET B 2 218 ? 151.088 128.596 113.250 1.00 131.23 218 MET B C 1
ATOM 6074 O O . MET B 2 218 ? 151.329 127.510 112.709 1.00 131.23 218 MET B O 1
ATOM 6079 N N . VAL B 2 219 ? 151.901 129.648 113.117 1.00 127.43 219 VAL B N 1
ATOM 6080 C CA . VAL B 2 219 ? 153.121 129.524 112.322 1.00 127.43 219 VAL B CA 1
ATOM 6081 C C . VAL B 2 219 ? 154.121 128.619 113.032 1.00 127.43 219 VAL B C 1
ATOM 6082 O O . VAL B 2 219 ? 154.926 127.930 112.390 1.00 127.43 219 VAL B O 1
ATOM 6086 N N . LEU B 2 220 ? 154.019 128.537 114.361 1.00 130.06 220 LEU B N 1
ATOM 6087 C CA . LEU B 2 220 ? 154.859 127.647 115.140 1.00 130.06 220 LEU B CA 1
ATOM 6088 C C . LEU B 2 220 ? 154.473 126.198 114.895 1.00 130.06 220 LEU B C 1
ATOM 6089 O O . LEU B 2 220 ? 155.303 125.289 114.992 1.00 130.06 220 LEU B O 1
ATOM 6094 N N . ARG B 2 221 ? 153.203 125.965 114.583 1.00 129.91 221 ARG B N 1
ATOM 6095 C CA . ARG B 2 221 ? 152.778 124.604 114.308 1.00 129.91 221 ARG B CA 1
ATOM 6096 C C . ARG B 2 221 ? 153.112 124.210 112.880 1.00 129.91 221 ARG B C 1
ATOM 6097 O O . ARG B 2 221 ? 153.512 123.071 112.624 1.00 129.91 221 ARG B O 1
ATOM 6105 N N . THR B 2 222 ? 152.969 125.139 111.932 1.00 129.33 222 THR B N 1
ATOM 6106 C CA . THR B 2 222 ? 153.250 124.758 110.549 1.00 129.33 222 THR B CA 1
ATOM 6107 C C . THR B 2 222 ? 154.732 124.806 110.222 1.00 129.33 222 THR B C 1
ATOM 6108 O O . THR B 2 222 ? 155.121 124.396 109.123 1.00 129.33 222 THR B O 1
ATOM 6112 N N . CYS B 2 223 ? 155.575 125.320 111.117 1.00 131.58 223 CYS B N 1
ATOM 6113 C CA . CYS B 2 223 ? 156.992 125.064 110.898 1.00 131.58 223 CYS B CA 1
ATOM 6114 C C . CYS B 2 223 ? 157.390 123.717 111.479 1.00 131.58 223 CYS B C 1
ATOM 6115 O O . CYS B 2 223 ? 158.483 123.217 111.197 1.00 131.58 223 CYS B O 1
ATOM 6118 N N . GLY B 2 224 ? 156.516 123.112 112.277 1.00 130.53 224 GLY B N 1
ATOM 6119 C CA . GLY B 2 224 ? 156.790 121.833 112.885 1.00 130.53 224 GLY B CA 1
ATOM 6120 C C . GLY B 2 224 ? 157.546 121.897 114.190 1.00 130.53 224 GLY B C 1
ATOM 6121 O O . GLY B 2 224 ? 157.811 120.847 114.786 1.00 130.53 224 GLY B O 1
ATOM 6122 N N . SER B 2 225 ? 157.896 123.089 114.657 1.00 131.65 225 SER B N 1
ATOM 6123 C CA . SER B 2 225 ? 158.692 123.248 115.861 1.00 131.65 225 SER B CA 1
ATOM 6124 C C . SER B 2 225 ? 157.862 123.647 117.071 1.00 131.65 225 SER B C 1
ATOM 6125 O O . SER B 2 225 ? 158.356 124.387 117.923 1.00 131.65 225 SER B O 1
ATOM 6128 N N . ASP B 2 226 ? 156.615 123.177 117.167 1.00 132.35 226 ASP B N 1
ATOM 6129 C CA . ASP B 2 226 ? 155.790 123.527 118.320 1.00 132.35 226 ASP B CA 1
ATOM 6130 C C . ASP B 2 226 ? 156.282 122.859 119.594 1.00 132.35 226 ASP B C 1
ATOM 6131 O O . ASP B 2 226 ? 156.197 123.451 120.676 1.00 132.35 226 ASP B O 1
ATOM 6136 N N . ALA B 2 227 ? 156.802 121.634 119.482 1.00 131.34 227 ALA B N 1
ATOM 6137 C CA . ALA B 2 227 ? 157.297 120.921 120.651 1.00 131.34 227 ALA B CA 1
ATOM 6138 C C . ALA B 2 227 ? 158.529 121.603 121.221 1.00 131.34 227 ALA B C 1
ATOM 6139 O O . ALA B 2 227 ? 158.696 121.680 122.442 1.00 131.34 227 ALA B O 1
ATOM 6141 N N . ASP B 2 228 ? 159.384 122.140 120.348 1.00 131.58 228 ASP B N 1
ATOM 6142 C CA . ASP B 2 228 ? 160.595 122.817 120.799 1.00 131.58 228 ASP B CA 1
ATOM 6143 C C . ASP B 2 228 ? 160.271 124.094 121.565 1.00 131.58 228 ASP B C 1
ATOM 6144 O O . ASP B 2 228 ? 160.864 124.364 122.617 1.00 131.58 228 ASP B O 1
ATOM 6149 N N . LYS B 2 229 ? 159.307 124.875 121.082 1.00 127.65 229 LYS B N 1
ATOM 6150 C CA . LYS B 2 229 ? 158.938 126.074 121.821 1.00 127.65 229 LYS B CA 1
ATOM 6151 C C . LYS B 2 229 ? 158.108 125.741 123.051 1.00 127.65 229 LYS B C 1
ATOM 6152 O O . LYS B 2 229 ? 158.109 126.512 124.014 1.00 127.65 229 LYS B O 1
ATOM 6158 N N . SER B 2 230 ? 157.435 124.589 123.064 1.00 125.70 230 SER B N 1
ATOM 6159 C CA . SER B 2 230 ? 156.792 124.145 124.295 1.00 125.70 230 SER B CA 1
ATOM 6160 C C . SER B 2 230 ? 157.825 123.802 125.367 1.00 125.70 230 SER B C 1
ATOM 6161 O O . SER B 2 230 ? 157.649 124.158 126.541 1.00 125.70 230 SER B O 1
ATOM 6164 N N . ARG B 2 231 ? 158.922 123.143 124.979 1.00 126.98 231 ARG B N 1
ATOM 6165 C CA . ARG B 2 231 ? 160.000 122.866 125.927 1.00 126.98 231 ARG B CA 1
ATOM 6166 C C . ARG B 2 231 ? 160.678 124.156 126.357 1.00 126.98 231 ARG B C 1
ATOM 6167 O O . ARG B 2 231 ? 161.088 124.281 127.513 1.00 126.98 231 ARG B O 1
ATOM 6175 N N . ALA B 2 232 ? 160.793 125.119 125.439 1.00 121.19 232 ALA B N 1
ATOM 6176 C CA . ALA B 2 232 ? 161.396 126.400 125.793 1.00 121.19 232 ALA B CA 1
ATOM 6177 C C . ALA B 2 232 ? 160.527 127.164 126.782 1.00 121.19 232 ALA B C 1
ATOM 6178 O O . ALA B 2 232 ? 161.041 127.802 127.707 1.00 121.19 232 ALA B O 1
ATOM 6180 N N . LEU B 2 233 ? 159.207 127.071 126.639 1.00 117.72 233 LEU B N 1
ATOM 6181 C CA . LEU B 2 233 ? 158.331 127.733 127.599 1.00 117.72 233 LEU B CA 1
ATOM 6182 C C . LEU B 2 233 ? 158.315 127.010 128.935 1.00 117.72 233 LEU B C 1
ATOM 6183 O O . LEU B 2 233 ? 158.190 127.649 129.986 1.00 117.72 233 LEU B O 1
ATOM 6188 N N . LEU B 2 234 ? 158.461 125.686 128.929 1.00 114.49 234 LEU B N 1
ATOM 6189 C CA . LEU B 2 234 ? 158.528 124.979 130.205 1.00 114.49 234 LEU B CA 1
ATOM 6190 C C . LEU B 2 234 ? 159.837 125.269 130.925 1.00 114.49 234 LEU B C 1
ATOM 6191 O O . LEU B 2 234 ? 159.863 125.404 132.157 1.00 114.49 234 LEU B O 1
ATOM 6196 N N . ALA B 2 235 ? 160.925 125.421 130.172 1.00 113.05 235 ALA B N 1
ATOM 6197 C CA . ALA B 2 235 ? 162.186 125.820 130.781 1.00 113.05 235 ALA B CA 1
ATOM 6198 C C . ALA B 2 235 ? 162.123 127.257 131.277 1.00 113.05 235 ALA B C 1
ATOM 6199 O O . ALA B 2 235 ? 162.722 127.587 132.305 1.00 113.05 235 ALA B O 1
ATOM 6201 N N . HIS B 2 236 ? 161.377 128.117 130.582 1.00 107.65 236 HIS B N 1
ATOM 6202 C CA . HIS B 2 236 ? 161.194 129.481 131.067 1.00 107.65 236 HIS B CA 1
ATOM 6203 C C . HIS B 2 236 ? 160.352 129.517 132.332 1.00 107.65 236 HIS B C 1
ATOM 6204 O O . HIS B 2 236 ? 160.613 130.326 133.227 1.00 107.65 236 HIS B O 1
ATOM 6211 N N . PHE B 2 237 ? 159.364 128.629 132.439 1.00 104.68 237 PHE B N 1
ATOM 6212 C CA . PHE B 2 237 ? 158.562 128.552 133.656 1.00 104.68 237 PHE B CA 1
ATOM 6213 C C . PHE B 2 237 ? 159.392 128.063 134.834 1.00 104.68 237 PHE B C 1
ATOM 6214 O O . PHE B 2 237 ? 159.274 128.584 135.949 1.00 104.68 237 PHE B O 1
ATOM 6222 N N . ASN B 2 238 ? 160.243 127.059 134.605 1.00 101.27 238 ASN B N 1
ATOM 6223 C CA . ASN B 2 238 ? 161.105 126.586 135.683 1.00 101.27 238 ASN B CA 1
ATOM 6224 C C . ASN B 2 238 ? 162.156 127.619 136.054 1.00 101.27 238 ASN B C 1
ATOM 6225 O O . ASN B 2 238 ? 162.519 127.737 137.227 1.00 101.27 238 ASN B O 1
ATOM 6230 N N . ALA B 2 239 ? 162.634 128.399 135.085 1.00 99.84 239 ALA B N 1
ATOM 6231 C CA . ALA B 2 239 ? 163.574 129.461 135.416 1.00 99.84 239 ALA B CA 1
ATOM 6232 C C . ALA B 2 239 ? 162.896 130.571 136.206 1.00 99.84 239 ALA B C 1
ATOM 6233 O O . ALA B 2 239 ? 163.508 131.157 137.107 1.00 99.84 239 ALA B O 1
ATOM 6235 N N . LEU B 2 240 ? 161.621 130.843 135.919 1.00 97.04 240 LEU B N 1
ATOM 6236 C CA . LEU B 2 240 ? 160.907 131.847 136.700 1.00 97.04 240 LEU B CA 1
ATOM 6237 C C . LEU B 2 240 ? 160.623 131.353 138.111 1.00 97.04 240 LEU B C 1
ATOM 6238 O O . LEU B 2 240 ? 160.710 132.127 139.071 1.00 97.04 240 LEU B O 1
ATOM 6243 N N . GLU B 2 241 ? 160.303 130.067 138.269 1.00 92.95 241 GLU B N 1
ATOM 6244 C CA . GLU B 2 241 ? 160.090 129.550 139.616 1.00 92.95 241 GLU B CA 1
ATOM 6245 C C . GLU B 2 241 ? 161.391 129.508 140.401 1.00 92.95 241 GLU B C 1
ATOM 6246 O O . GLU B 2 241 ? 161.402 129.771 141.607 1.00 92.95 241 GLU B O 1
ATOM 6252 N N . ASN B 2 242 ? 162.504 129.220 139.732 1.00 92.85 242 ASN B N 1
ATOM 6253 C CA . ASN B 2 242 ? 163.776 129.208 140.440 1.00 92.85 242 ASN B CA 1
ATOM 6254 C C . ASN B 2 242 ? 164.217 130.616 140.810 1.00 92.85 242 ASN B C 1
ATOM 6255 O O . ASN B 2 242 ? 164.805 130.820 141.876 1.00 92.85 242 ASN B O 1
ATOM 6260 N N . LEU B 2 243 ? 163.899 131.613 139.980 1.00 98.90 243 LEU B N 1
ATOM 6261 C CA . LEU B 2 243 ? 164.205 132.986 140.373 1.00 98.90 243 LEU B CA 1
ATOM 6262 C C . LEU B 2 243 ? 163.282 133.457 141.487 1.00 98.90 243 LEU B C 1
ATOM 6263 O O . LEU B 2 243 ? 163.700 134.223 142.360 1.00 98.90 243 LEU B O 1
ATOM 6268 N N . GLN B 2 244 ? 162.034 132.986 141.493 1.00 99.49 244 GLN B N 1
ATOM 6269 C CA . GLN B 2 244 ? 161.119 133.341 142.571 1.00 99.49 244 GLN B CA 1
ATOM 6270 C C . GLN B 2 244 ? 161.564 132.739 143.899 1.00 99.49 244 GLN B C 1
ATOM 6271 O O . GLN B 2 244 ? 161.549 133.419 144.931 1.00 99.49 244 GLN B O 1
ATOM 6277 N N . THR B 2 245 ? 162.017 131.487 143.882 1.00 93.60 245 THR B N 1
ATOM 6278 C CA . THR B 2 245 ? 162.534 130.860 145.094 1.00 93.60 245 THR B CA 1
ATOM 6279 C C . THR B 2 245 ? 163.843 131.498 145.547 1.00 93.60 245 THR B C 1
ATOM 6280 O O . THR B 2 245 ? 164.030 131.752 146.740 1.00 93.60 245 THR B O 1
ATOM 6284 N N . ARG B 2 246 ? 164.738 131.812 144.611 1.00 95.83 246 ARG B N 1
ATOM 6285 C CA . ARG B 2 246 ? 166.016 132.411 144.984 1.00 95.83 246 ARG B CA 1
ATOM 6286 C C . ARG B 2 246 ? 165.842 133.834 145.501 1.00 95.83 246 ARG B C 1
ATOM 6287 O O . ARG B 2 246 ? 166.603 134.280 146.365 1.00 95.83 246 ARG B O 1
ATOM 6295 N N . THR B 2 247 ? 164.837 134.558 145.007 1.00 95.40 247 THR B N 1
ATOM 6296 C CA . THR B 2 247 ? 164.565 135.878 145.560 1.00 95.40 247 THR B CA 1
ATOM 6297 C C . THR B 2 247 ? 163.923 135.773 146.931 1.00 95.40 247 THR B C 1
ATOM 6298 O O . THR B 2 247 ? 164.384 136.407 147.886 1.00 95.40 247 THR B O 1
ATOM 6302 N N . HIS B 2 248 ? 162.883 134.949 147.053 1.00 99.18 248 HIS B N 1
ATOM 6303 C CA . HIS B 2 248 ? 162.137 134.841 148.296 1.00 99.18 248 HIS B CA 1
ATOM 6304 C C . HIS B 2 248 ? 162.948 134.240 149.435 1.00 99.18 248 HIS B C 1
ATOM 6305 O O . HIS B 2 248 ? 162.712 134.588 150.592 1.00 99.18 248 HIS B O 1
ATOM 6312 N N . ARG B 2 249 ? 163.907 133.369 149.138 1.00 99.72 249 ARG B N 1
ATOM 6313 C CA . ARG B 2 249 ? 164.740 132.751 150.159 1.00 99.72 249 ARG B CA 1
ATOM 6314 C C . ARG B 2 249 ? 165.682 133.753 150.808 1.00 99.72 249 ARG B C 1
ATOM 6315 O O . ARG B 2 249 ? 165.960 133.653 152.004 1.00 99.72 249 ARG B O 1
ATOM 6323 N N . GLN B 2 250 ? 166.146 134.742 150.056 1.00 99.51 250 GLN B N 1
ATOM 6324 C CA . GLN B 2 250 ? 167.026 135.751 150.620 1.00 99.51 250 GLN B CA 1
ATOM 6325 C C . GLN B 2 250 ? 166.312 137.032 151.006 1.00 99.51 250 GLN B C 1
ATOM 6326 O O . GLN B 2 250 ? 166.957 137.932 151.557 1.00 99.51 250 GLN B O 1
ATOM 6332 N N . GLY B 2 251 ? 165.012 137.140 150.772 1.00 99.20 251 GLY B N 1
ATOM 6333 C CA . GLY B 2 251 ? 164.227 138.258 151.235 1.00 99.20 251 GLY B CA 1
ATOM 6334 C C . GLY B 2 251 ? 163.163 137.909 152.251 1.00 99.20 251 GLY B C 1
ATOM 6335 O O . GLY B 2 251 ? 162.257 138.720 152.473 1.00 99.20 251 GLY B O 1
ATOM 6336 N N . ALA B 2 252 ? 163.226 136.727 152.866 1.00 99.47 252 ALA B N 1
ATOM 6337 C CA . ALA B 2 252 ? 162.195 136.352 153.827 1.00 99.47 252 ALA B CA 1
ATOM 6338 C C . ALA B 2 252 ? 162.560 136.776 155.237 1.00 99.47 252 ALA B C 1
ATOM 6339 O O . ALA B 2 252 ? 161.673 136.897 156.089 1.00 99.47 252 ALA B O 1
ATOM 6341 N N . GLY B 2 253 ? 163.848 136.989 155.507 1.00 100.78 253 GLY B N 1
ATOM 6342 C CA . GLY B 2 253 ? 164.247 137.442 156.828 1.00 100.78 253 GLY B CA 1
ATOM 6343 C C . GLY B 2 253 ? 163.735 138.834 157.136 1.00 100.78 253 GLY B C 1
ATOM 6344 O O . GLY B 2 253 ? 163.171 139.079 158.205 1.00 100.78 253 GLY B O 1
ATOM 6345 N N . ALA B 2 254 ? 163.898 139.755 156.185 1.00 98.87 254 ALA B N 1
ATOM 6346 C CA . ALA B 2 254 ? 163.410 141.115 156.368 1.00 98.87 254 ALA B CA 1
ATOM 6347 C C . ALA B 2 254 ? 161.891 141.149 156.419 1.00 98.87 254 ALA B C 1
ATOM 6348 O O . ALA B 2 254 ? 161.303 141.885 157.219 1.00 98.87 254 ALA B O 1
ATOM 6350 N N . THR B 2 255 ? 161.243 140.330 155.591 1.00 96.28 255 THR B N 1
ATOM 6351 C CA . THR B 2 255 ? 159.786 140.278 155.570 1.00 96.28 255 THR B CA 1
ATOM 6352 C C . THR B 2 255 ? 159.240 139.729 156.881 1.00 96.28 255 THR B C 1
ATOM 6353 O O . THR B 2 255 ? 158.219 140.212 157.385 1.00 96.28 255 THR B O 1
ATOM 6357 N N . MET B 2 256 ? 159.943 138.781 157.495 1.00 95.98 256 MET B N 1
ATOM 6358 C CA . MET B 2 256 ? 159.426 138.228 158.739 1.00 95.98 256 MET B CA 1
ATOM 6359 C C . MET B 2 256 ? 159.728 139.134 159.923 1.00 95.98 256 MET B C 1
ATOM 6360 O O . MET B 2 256 ? 158.902 139.255 160.839 1.00 95.98 256 MET B O 1
ATOM 6365 N N . LEU B 2 257 ? 160.895 139.787 159.922 1.00 95.71 257 LEU B N 1
ATOM 6366 C CA . LEU B 2 257 ? 161.187 140.795 160.934 1.00 95.71 257 LEU B CA 1
ATOM 6367 C C . LEU B 2 257 ? 160.210 141.956 160.902 1.00 95.71 257 LEU B C 1
ATOM 6368 O O . LEU B 2 257 ? 159.773 142.399 161.966 1.00 95.71 257 LEU B O 1
ATOM 6373 N N . ILE B 2 258 ? 159.846 142.441 159.715 1.00 94.59 258 ILE B N 1
ATOM 6374 C CA . ILE B 2 258 ? 158.933 143.573 159.622 1.00 94.59 258 ILE B CA 1
ATOM 6375 C C . ILE B 2 258 ? 157.534 143.166 160.073 1.00 94.59 258 ILE B C 1
ATOM 6376 O O . ILE B 2 258 ? 156.836 143.930 160.750 1.00 94.59 258 ILE B O 1
ATOM 6381 N N . ALA B 2 259 ? 157.140 141.929 159.783 1.00 96.08 259 ALA B N 1
ATOM 6382 C CA . ALA B 2 259 ? 155.820 141.471 160.198 1.00 96.08 259 ALA B CA 1
ATOM 6383 C C . ALA B 2 259 ? 155.749 141.236 161.702 1.00 96.08 259 ALA B C 1
ATOM 6384 O O . ALA B 2 259 ? 154.699 141.451 162.314 1.00 96.08 259 ALA B O 1
ATOM 6386 N N . SER B 2 260 ? 156.847 140.799 162.321 1.00 97.92 260 SER B N 1
ATOM 6387 C CA . SER B 2 260 ? 156.788 140.543 163.757 1.00 97.92 260 SER B CA 1
ATOM 6388 C C . SER B 2 260 ? 157.555 141.570 164.578 1.00 97.92 260 SER B C 1
ATOM 6389 O O . SER B 2 260 ? 157.944 141.261 165.711 1.00 97.92 260 SER B O 1
ATOM 6392 N N . VAL B 2 261 ? 157.793 142.767 164.033 1.00 96.00 261 VAL B N 1
ATOM 6393 C CA . VAL B 2 261 ? 158.580 143.776 164.743 1.00 96.00 261 VAL B CA 1
ATOM 6394 C C . VAL B 2 261 ? 157.844 144.305 165.968 1.00 96.00 261 VAL B C 1
ATOM 6395 O O . VAL B 2 261 ? 158.476 144.737 166.934 1.00 96.00 261 VAL B O 1
ATOM 6399 N N . VAL B 2 262 ? 156.513 144.214 165.996 1.00 96.90 262 VAL B N 1
ATOM 6400 C CA . VAL B 2 262 ? 155.803 144.714 167.168 1.00 96.90 262 VAL B CA 1
ATOM 6401 C C . VAL B 2 262 ? 155.953 143.748 168.340 1.00 96.90 262 VAL B C 1
ATOM 6402 O O . VAL B 2 262 ? 156.115 144.177 169.486 1.00 96.90 262 VAL B O 1
ATOM 6406 N N . GLU B 2 263 ? 156.035 142.442 168.073 1.00 98.74 263 GLU B N 1
ATOM 6407 C CA . GLU B 2 263 ? 156.271 141.508 169.165 1.00 98.74 263 GLU B CA 1
ATOM 6408 C C . GLU B 2 263 ? 157.745 141.475 169.543 1.00 98.74 263 GLU B C 1
ATOM 6409 O O . GLU B 2 263 ? 158.091 141.347 170.724 1.00 98.74 263 GLU B O 1
ATOM 6415 N N . LEU B 2 264 ? 158.631 141.634 168.561 1.00 96.54 264 LEU B N 1
ATOM 6416 C CA . LEU B 2 264 ? 160.050 141.666 168.887 1.00 96.54 264 LEU B CA 1
ATOM 6417 C C . LEU B 2 264 ? 160.458 142.993 169.511 1.00 96.54 264 LEU B C 1
ATOM 6418 O O . LEU B 2 264 ? 161.561 143.102 170.051 1.00 96.54 264 LEU B O 1
ATOM 6423 N N . GLY B 2 265 ? 159.608 144.014 169.426 1.00 92.51 265 GLY B N 1
ATOM 6424 C CA . GLY B 2 265 ? 159.817 145.200 170.233 1.00 92.51 265 GLY B CA 1
ATOM 6425 C C . GLY B 2 265 ? 159.139 145.098 171.583 1.00 92.51 265 GLY B C 1
ATOM 6426 O O . GLY B 2 265 ? 159.572 145.720 172.553 1.00 92.51 265 GLY B O 1
ATOM 6427 N N . LEU B 2 266 ? 158.053 144.324 171.656 1.00 88.50 266 LEU B N 1
ATOM 6428 C CA . LEU B 2 266 ? 157.428 144.019 172.936 1.00 88.50 266 LEU B CA 1
ATOM 6429 C C . LEU B 2 266 ? 158.374 143.261 173.846 1.00 88.50 266 LEU B C 1
ATOM 6430 O O . LEU B 2 266 ? 158.361 143.457 175.065 1.00 88.50 266 LEU B O 1
ATOM 6435 N N . GLN B 2 267 ? 159.212 142.400 173.270 1.00 93.39 267 GLN B N 1
ATOM 6436 C CA . GLN B 2 267 ? 160.119 141.610 174.094 1.00 93.39 267 GLN B CA 1
ATOM 6437 C C . GLN B 2 267 ? 161.203 142.471 174.729 1.00 93.39 267 GLN B C 1
ATOM 6438 O O . GLN B 2 267 ? 161.635 142.196 175.855 1.00 93.39 267 GLN B O 1
ATOM 6444 N N . VAL B 2 268 ? 161.629 143.532 174.040 1.00 91.70 268 VAL B N 1
ATOM 6445 C CA . VAL B 2 268 ? 162.620 144.442 174.609 1.00 91.70 268 VAL B CA 1
ATOM 6446 C C . VAL B 2 268 ? 162.035 145.178 175.803 1.00 91.70 268 VAL B C 1
ATOM 6447 O O . VAL B 2 268 ? 162.685 145.318 176.848 1.00 91.70 268 VAL B O 1
ATOM 6451 N N . VAL B 2 269 ? 160.775 145.597 175.689 1.00 92.49 269 VAL B N 1
ATOM 6452 C CA . VAL B 2 269 ? 160.104 146.282 176.787 1.00 92.49 269 VAL B CA 1
ATOM 6453 C C . VAL B 2 269 ? 159.875 145.329 177.955 1.00 92.49 269 VAL B C 1
ATOM 6454 O O . VAL B 2 269 ? 160.095 145.696 179.110 1.00 92.49 269 VAL B O 1
ATOM 6458 N N . VAL B 2 270 ? 159.493 144.078 177.667 1.00 90.05 270 VAL B N 1
ATOM 6459 C CA . VAL B 2 270 ? 159.281 143.083 178.719 1.00 90.05 270 VAL B CA 1
ATOM 6460 C C . VAL B 2 270 ? 160.558 142.773 179.485 1.00 90.05 270 VAL B C 1
ATOM 6461 O O . VAL B 2 270 ? 160.543 142.777 180.722 1.00 90.05 270 VAL B O 1
ATOM 6465 N N . LEU B 2 271 ? 161.677 142.561 178.788 1.00 94.58 271 LEU B N 1
ATOM 6466 C CA . LEU B 2 271 ? 162.936 142.281 179.473 1.00 94.58 271 LEU B CA 1
ATOM 6467 C C . LEU B 2 271 ? 163.440 143.491 180.251 1.00 94.58 271 LEU B C 1
ATOM 6468 O O . LEU B 2 271 ? 163.799 143.372 181.429 1.00 94.58 271 LEU B O 1
ATOM 6473 N N . SER B 2 272 ? 163.447 144.666 179.616 1.00 98.20 272 SER B N 1
ATOM 6474 C CA . SER B 2 272 ? 163.981 145.858 180.260 1.00 98.20 272 SER B CA 1
ATOM 6475 C C . SER B 2 272 ? 163.116 146.293 181.433 1.00 98.20 272 SER B C 1
ATOM 6476 O O . SER B 2 272 ? 163.632 146.710 182.476 1.00 98.20 272 SER B O 1
ATOM 6479 N N . GLY B 2 273 ? 161.799 146.168 181.296 1.00 96.19 273 GLY B N 1
ATOM 6480 C CA . GLY B 2 273 ? 160.918 146.563 182.374 1.00 96.19 273 GLY B CA 1
ATOM 6481 C C . GLY B 2 273 ? 161.006 145.637 183.563 1.00 96.19 273 GLY B C 1
ATOM 6482 O O . GLY B 2 273 ? 160.906 146.072 184.705 1.00 96.19 273 GLY B O 1
ATOM 6483 N N . ILE B 2 274 ? 161.227 144.348 183.314 1.00 94.72 274 ILE B N 1
ATOM 6484 C CA . ILE B 2 274 ? 161.396 143.421 184.427 1.00 94.72 274 ILE B CA 1
ATOM 6485 C C . ILE B 2 274 ? 162.726 143.675 185.122 1.00 94.72 274 ILE B C 1
ATOM 6486 O O . ILE B 2 274 ? 162.809 143.653 186.360 1.00 94.72 274 ILE B O 1
ATOM 6491 N N . VAL B 2 275 ? 163.761 144.011 184.341 1.00 96.08 275 VAL B N 1
ATOM 6492 C CA . VAL B 2 275 ? 165.056 144.394 184.906 1.00 96.08 275 VAL B CA 1
ATOM 6493 C C . VAL B 2 275 ? 164.916 145.638 185.780 1.00 96.08 275 VAL B C 1
ATOM 6494 O O . VAL B 2 275 ? 165.500 145.723 186.865 1.00 96.08 275 VAL B O 1
ATOM 6498 N N . TRP B 2 276 ? 164.066 146.576 185.369 1.00 94.67 276 TRP B N 1
ATOM 6499 C CA . TRP B 2 276 ? 163.856 147.758 186.197 1.00 94.67 276 TRP B CA 1
ATOM 6500 C C . TRP B 2 276 ? 162.944 147.482 187.387 1.00 94.67 276 TRP B C 1
ATOM 6501 O O . TRP B 2 276 ? 163.075 148.143 188.421 1.00 94.67 276 TRP B O 1
ATOM 6512 N N . VAL B 2 277 ? 162.010 146.536 187.268 1.00 92.62 277 VAL B N 1
ATOM 6513 C CA . VAL B 2 277 ? 161.098 146.264 188.371 1.00 92.62 277 VAL B CA 1
ATOM 6514 C C . VAL B 2 277 ? 161.809 145.562 189.514 1.00 92.62 277 VAL B C 1
ATOM 6515 O O . VAL B 2 277 ? 161.637 145.950 190.676 1.00 92.62 277 VAL B O 1
ATOM 6519 N N . VAL B 2 278 ? 162.648 144.574 189.218 1.00 98.77 278 VAL B N 1
ATOM 6520 C CA . VAL B 2 278 ? 163.370 143.853 190.258 1.00 98.77 278 VAL B CA 1
ATOM 6521 C C . VAL B 2 278 ? 164.424 144.708 190.943 1.00 98.77 278 VAL B C 1
ATOM 6522 O O . VAL B 2 278 ? 164.564 144.627 192.167 1.00 98.77 278 VAL B O 1
ATOM 6526 N N . THR B 2 279 ? 165.129 145.569 190.215 1.00 99.17 279 THR B N 1
ATOM 6527 C CA . THR B 2 279 ? 165.972 146.540 190.891 1.00 99.17 279 THR B CA 1
ATOM 6528 C C . THR B 2 279 ? 165.085 147.620 191.506 1.00 99.17 279 THR B C 1
ATOM 6529 O O . THR B 2 279 ? 163.895 147.734 191.204 1.00 99.17 279 THR B O 1
ATOM 6533 N N . GLY B 2 280 ? 165.677 148.427 192.378 1.00 105.60 280 GLY B N 1
ATOM 6534 C CA . GLY B 2 280 ? 164.981 149.330 193.273 1.00 105.60 280 GLY B CA 1
ATOM 6535 C C . GLY B 2 280 ? 164.092 150.394 192.665 1.00 105.60 280 GLY B C 1
ATOM 6536 O O . GLY B 2 280 ? 163.301 150.991 193.396 1.00 105.60 280 GLY B O 1
ATOM 6537 N N . THR B 2 281 ? 164.185 150.672 191.367 1.00 102.05 281 THR B N 1
ATOM 6538 C CA . THR B 2 281 ? 163.339 151.695 190.765 1.00 102.05 281 THR B CA 1
ATOM 6539 C C . THR B 2 281 ? 161.980 151.076 190.478 1.00 102.05 281 THR B C 1
ATOM 6540 O O . THR B 2 281 ? 161.671 150.734 189.334 1.00 102.05 281 THR B O 1
ATOM 6544 N N . LEU B 2 282 ? 161.157 150.953 191.515 1.00 103.97 282 LEU B N 1
ATOM 6545 C CA . LEU B 2 282 ? 159.953 150.128 191.451 1.00 103.97 282 LEU B CA 1
ATOM 6546 C C . LEU B 2 282 ? 158.828 150.875 190.737 1.00 103.97 282 LEU B C 1
ATOM 6547 O O . LEU B 2 282 ? 157.867 151.356 191.341 1.00 103.97 282 LEU B O 1
ATOM 6552 N N . ASN B 2 283 ? 158.953 150.966 189.421 1.00 96.42 283 ASN B N 1
ATOM 6553 C CA . ASN B 2 283 ? 157.766 151.221 188.626 1.00 96.42 283 ASN B CA 1
ATOM 6554 C C . ASN B 2 283 ? 156.831 150.023 188.745 1.00 96.42 283 ASN B C 1
ATOM 6555 O O . ASN B 2 283 ? 157.164 148.915 188.328 1.00 96.42 283 ASN B O 1
ATOM 6560 N N . LEU B 2 284 ? 155.664 150.247 189.342 1.00 92.53 284 LEU B N 1
ATOM 6561 C CA . LEU B 2 284 ? 154.939 149.173 190.008 1.00 92.53 284 LEU B CA 1
ATOM 6562 C C . LEU B 2 284 ? 154.262 148.206 189.046 1.00 92.53 284 LEU B C 1
ATOM 6563 O O . LEU B 2 284 ? 154.690 147.060 188.884 1.00 92.53 284 LEU B O 1
ATOM 6568 N N . ALA B 2 285 ? 153.214 148.685 188.385 1.00 84.21 285 ALA B N 1
ATOM 6569 C CA . ALA B 2 285 ? 152.500 147.875 187.410 1.00 84.21 285 ALA B CA 1
ATOM 6570 C C . ALA B 2 285 ? 152.432 148.600 186.085 1.00 84.21 285 ALA B C 1
ATOM 6571 O O . ALA B 2 285 ? 151.681 148.207 185.181 1.00 84.21 285 ALA B O 1
ATOM 6573 N N . PHE B 2 286 ? 153.221 149.666 185.961 1.00 88.20 286 PHE B N 1
ATOM 6574 C CA . PHE B 2 286 ? 153.300 150.413 184.719 1.00 88.20 286 PHE B CA 1
ATOM 6575 C C . PHE B 2 286 ? 153.915 149.559 183.625 1.00 88.20 286 PHE B C 1
ATOM 6576 O O . PHE B 2 286 ? 153.641 149.764 182.443 1.00 88.20 286 PHE B O 1
ATOM 6584 N N . LEU B 2 287 ? 154.726 148.572 184.010 1.00 87.52 287 LEU B N 1
ATOM 6585 C CA . LEU B 2 287 ? 155.178 147.557 183.068 1.00 87.52 287 LEU B CA 1
ATOM 6586 C C . LEU B 2 287 ? 154.024 146.750 182.495 1.00 87.52 287 LEU B C 1
ATOM 6587 O O . LEU B 2 287 ? 153.975 146.522 181.282 1.00 87.52 287 LEU B O 1
ATOM 6592 N N . ILE B 2 288 ? 153.083 146.328 183.343 1.00 87.58 288 ILE B N 1
ATOM 6593 C CA . ILE B 2 288 ? 151.939 145.551 182.879 1.00 87.58 288 ILE B CA 1
ATOM 6594 C C . ILE B 2 288 ? 151.060 146.396 181.985 1.00 87.58 288 ILE B C 1
ATOM 6595 O O . ILE B 2 288 ? 150.583 145.931 180.942 1.00 87.58 288 ILE B O 1
ATOM 6600 N N . ALA B 2 289 ? 150.870 147.660 182.349 1.00 86.48 289 ALA B N 1
ATOM 6601 C CA . ALA B 2 289 ? 150.034 148.520 181.527 1.00 86.48 289 ALA B CA 1
ATOM 6602 C C . ALA B 2 289 ? 150.730 148.895 180.226 1.00 86.48 289 ALA B C 1
ATOM 6603 O O . ALA B 2 289 ? 150.078 149.021 179.189 1.00 86.48 289 ALA B O 1
ATOM 6605 N N . ALA B 2 290 ? 152.056 149.015 180.244 1.00 86.35 290 ALA B N 1
ATOM 6606 C CA . ALA B 2 290 ? 152.781 149.326 179.021 1.00 86.35 290 ALA B CA 1
ATOM 6607 C C . ALA B 2 290 ? 152.798 148.139 178.073 1.00 86.35 290 ALA B C 1
ATOM 6608 O O . ALA B 2 290 ? 152.731 148.312 176.851 1.00 86.35 290 ALA B O 1
ATOM 6610 N N . VAL B 2 291 ? 152.869 146.926 178.617 1.00 86.66 291 VAL B N 1
ATOM 6611 C CA . VAL B 2 291 ? 152.789 145.732 177.785 1.00 86.66 291 VAL B CA 1
ATOM 6612 C C . VAL B 2 291 ? 151.393 145.592 177.194 1.00 86.66 291 VAL B C 1
ATOM 6613 O O . VAL B 2 291 ? 151.236 145.311 175.999 1.00 86.66 291 VAL B O 1
ATOM 6617 N N . ALA B 2 292 ? 150.363 145.860 177.997 1.00 85.40 292 ALA B N 1
ATOM 6618 C CA . ALA B 2 292 ? 148.995 145.803 177.492 1.00 85.40 292 ALA B CA 1
ATOM 6619 C C . ALA B 2 292 ? 148.708 146.928 176.511 1.00 85.40 292 ALA B C 1
ATOM 6620 O O . ALA B 2 292 ? 147.771 146.841 175.714 1.00 85.40 292 ALA B O 1
ATOM 6622 N N . MET B 2 293 ? 149.493 147.998 176.568 1.00 89.65 293 MET B N 1
ATOM 6623 C CA . MET B 2 293 ? 149.378 149.052 175.574 1.00 89.65 293 MET B CA 1
ATOM 6624 C C . MET B 2 293 ? 150.032 148.651 174.261 1.00 89.65 293 MET B C 1
ATOM 6625 O O . MET B 2 293 ? 149.391 148.693 173.206 1.00 89.65 293 MET B O 1
ATOM 6630 N N . ILE B 2 294 ? 151.299 148.242 174.300 1.00 90.85 294 ILE B N 1
ATOM 6631 C CA . ILE B 2 294 ? 152.060 148.060 173.070 1.00 90.85 294 ILE B CA 1
ATOM 6632 C C . ILE B 2 294 ? 151.882 146.665 172.503 1.00 90.85 294 ILE B C 1
ATOM 6633 O O . ILE B 2 294 ? 152.504 146.311 171.499 1.00 90.85 294 ILE B O 1
ATOM 6638 N N . MET B 2 295 ? 151.042 145.856 173.133 1.00 93.21 295 MET B N 1
ATOM 6639 C CA . MET B 2 295 ? 150.491 144.709 172.445 1.00 93.21 295 MET B CA 1
ATOM 6640 C C . MET B 2 295 ? 149.388 145.093 171.477 1.00 93.21 295 MET B C 1
ATOM 6641 O O . MET B 2 295 ? 149.188 144.392 170.484 1.00 93.21 295 MET B O 1
ATOM 6646 N N . ARG B 2 296 ? 148.702 146.208 171.711 1.00 89.72 296 ARG B N 1
ATOM 6647 C CA . ARG B 2 296 ? 147.595 146.579 170.845 1.00 89.72 296 ARG B CA 1
ATOM 6648 C C . ARG B 2 296 ? 148.049 147.494 169.723 1.00 89.72 296 ARG B C 1
ATOM 6649 O O . ARG B 2 296 ? 147.221 148.095 169.034 1.00 89.72 296 ARG B O 1
ATOM 6657 N N . PHE B 2 297 ? 149.359 147.623 169.529 1.00 91.96 297 PHE B N 1
ATOM 6658 C CA . PHE B 2 297 ? 149.883 148.256 168.327 1.00 91.96 297 PHE B CA 1
ATOM 6659 C C . PHE B 2 297 ? 150.155 147.193 167.275 1.00 91.96 297 PHE B C 1
ATOM 6660 O O . PHE B 2 297 ? 150.749 147.482 166.236 1.00 91.96 297 PHE B O 1
ATOM 6668 N N . ALA B 2 298 ? 149.764 145.955 167.553 1.00 94.91 298 ALA B N 1
ATOM 6669 C CA . ALA B 2 298 ? 149.981 144.866 166.616 1.00 94.91 298 ALA B CA 1
ATOM 6670 C C . ALA B 2 298 ? 149.037 144.962 165.432 1.00 94.91 298 ALA B C 1
ATOM 6671 O O . ALA B 2 298 ? 149.446 144.762 164.285 1.00 94.91 298 ALA B O 1
ATOM 6673 N N . GLU B 2 299 ? 147.774 145.267 165.709 1.00 103.03 299 GLU B N 1
ATOM 6674 C CA . GLU B 2 299 ? 146.761 145.282 164.657 1.00 103.03 299 GLU B CA 1
ATOM 6675 C C . GLU B 2 299 ? 146.946 146.407 163.636 1.00 103.03 299 GLU B C 1
ATOM 6676 O O . GLU B 2 299 ? 146.875 146.111 162.430 1.00 103.03 299 GLU B O 1
ATOM 6682 N N . PRO B 2 300 ? 147.206 147.677 164.001 1.00 94.07 300 PRO B N 1
ATOM 6683 C CA . PRO B 2 300 ? 147.468 148.666 162.946 1.00 94.07 300 PRO B CA 1
ATOM 6684 C C . PRO B 2 300 ? 148.767 148.450 162.198 1.00 94.07 300 PRO B C 1
ATOM 6685 O O . PRO B 2 300 ? 148.817 148.759 161.005 1.00 94.07 300 PRO B O 1
ATOM 6689 N N . MET B 2 301 ? 149.805 147.909 162.830 1.00 95.93 301 MET B N 1
ATOM 6690 C CA . MET B 2 301 ? 151.028 147.616 162.092 1.00 95.93 301 MET B CA 1
ATOM 6691 C C . MET B 2 301 ? 150.814 146.471 161.109 1.00 95.93 301 MET B C 1
ATOM 6692 O O . MET B 2 301 ? 151.302 146.519 159.968 1.00 95.93 301 MET B O 1
ATOM 6697 N N . ALA B 2 302 ? 150.049 145.456 161.517 1.00 96.46 302 ALA B N 1
ATOM 6698 C CA . ALA B 2 302 ? 149.736 144.356 160.614 1.00 96.46 302 ALA B CA 1
ATOM 6699 C C . ALA B 2 302 ? 148.831 144.813 159.479 1.00 96.46 302 ALA B C 1
ATOM 6700 O O . ALA B 2 302 ? 148.866 144.247 158.383 1.00 96.46 302 ALA B O 1
ATOM 6702 N N . MET B 2 303 ? 148.015 145.838 159.723 1.00 96.20 303 MET B N 1
ATOM 6703 C CA . MET B 2 303 ? 147.226 146.408 158.637 1.00 96.20 303 MET B CA 1
ATOM 6704 C C . MET B 2 303 ? 148.096 147.219 157.687 1.00 96.20 303 MET B C 1
ATOM 6705 O O . MET B 2 303 ? 147.901 147.179 156.468 1.00 96.20 303 MET B O 1
ATOM 6710 N N . PHE B 2 304 ? 149.063 147.958 158.226 1.00 89.76 304 PHE B N 1
ATOM 6711 C CA . PHE B 2 304 ? 149.889 148.814 157.385 1.00 89.76 304 PHE B CA 1
ATOM 6712 C C . PHE B 2 304 ? 150.812 148.011 156.485 1.00 89.76 304 PHE B C 1
ATOM 6713 O O . PHE B 2 304 ? 151.045 148.399 155.329 1.00 89.76 304 PHE B O 1
ATOM 6721 N N . ILE B 2 305 ? 151.345 146.893 156.981 1.00 92.44 305 ILE B N 1
ATOM 6722 C CA . ILE B 2 305 ? 152.194 146.076 156.115 1.00 92.44 305 ILE B CA 1
ATOM 6723 C C . ILE B 2 305 ? 151.362 145.355 155.063 1.00 92.44 305 ILE B C 1
ATOM 6724 O O . ILE B 2 305 ? 151.896 144.898 154.046 1.00 92.44 305 ILE B O 1
ATOM 6729 N N . SER B 2 306 ? 150.052 145.240 155.281 1.00 93.45 306 SER B N 1
ATOM 6730 C CA . SER B 2 306 ? 149.170 144.765 154.225 1.00 93.45 306 SER B CA 1
ATOM 6731 C C . SER B 2 306 ? 148.882 145.861 153.212 1.00 93.45 306 SER B C 1
ATOM 6732 O O . SER B 2 306 ? 148.676 145.583 152.028 1.00 93.45 306 SER B O 1
ATOM 6735 N N . TYR B 2 307 ? 148.839 147.111 153.661 1.00 91.78 307 TYR B N 1
ATOM 6736 C CA . TYR B 2 307 ? 148.404 148.178 152.768 1.00 91.78 307 TYR B CA 1
ATOM 6737 C C . TYR B 2 307 ? 149.538 148.904 152.058 1.00 91.78 307 TYR B C 1
ATOM 6738 O O . TYR B 2 307 ? 149.244 149.821 151.284 1.00 91.78 307 TYR B O 1
ATOM 6747 N N . THR B 2 308 ? 150.803 148.568 152.332 1.00 93.01 308 THR B N 1
ATOM 6748 C CA . THR B 2 308 ? 151.913 149.333 151.753 1.00 93.01 308 THR B CA 1
ATOM 6749 C C . THR B 2 308 ? 151.968 149.247 150.223 1.00 93.01 308 THR B C 1
ATOM 6750 O O . THR B 2 308 ? 152.381 150.209 149.553 1.00 93.01 308 THR B O 1
ATOM 6754 N N . SER B 2 309 ? 151.522 148.127 149.648 1.00 91.14 309 SER B N 1
ATOM 6755 C CA . SER B 2 309 ? 151.492 148.012 148.194 1.00 91.14 309 SER B CA 1
ATOM 6756 C C . SER B 2 309 ? 150.436 148.934 147.601 1.00 91.14 309 SER B C 1
ATOM 6757 O O . SER B 2 309 ? 150.615 149.484 146.510 1.00 91.14 309 SER B O 1
ATOM 6760 N N . VAL B 2 310 ? 149.335 149.133 148.323 1.00 89.70 310 VAL B N 1
ATOM 6761 C CA . VAL B 2 310 ? 148.315 150.075 147.881 1.00 89.70 310 VAL B CA 1
ATOM 6762 C C . VAL B 2 310 ? 148.802 151.506 148.053 1.00 89.70 310 VAL B C 1
ATOM 6763 O O . VAL B 2 310 ? 148.424 152.399 147.287 1.00 89.70 310 VAL B O 1
ATOM 6767 N N . VAL B 2 311 ? 149.657 151.745 149.057 1.00 91.16 311 VAL B N 1
ATOM 6768 C CA . VAL B 2 311 ? 150.277 153.064 149.224 1.00 91.16 311 VAL B CA 1
ATOM 6769 C C . VAL B 2 311 ? 151.124 153.414 148.014 1.00 91.16 311 VAL B C 1
ATOM 6770 O O . VAL B 2 311 ? 151.043 154.535 147.489 1.00 91.16 311 VAL B O 1
ATOM 6774 N N . GLU B 2 312 ? 151.926 152.461 147.536 1.00 101.27 312 GLU B N 1
ATOM 6775 C CA . GLU B 2 312 ? 152.757 152.740 146.367 1.00 101.27 312 GLU B CA 1
ATOM 6776 C C . GLU B 2 312 ? 151.917 152.962 145.115 1.00 101.27 312 GLU B C 1
ATOM 6777 O O . GLU B 2 312 ? 152.237 153.831 144.293 1.00 101.27 312 GLU B O 1
ATOM 6783 N N . LEU B 2 313 ? 150.815 152.223 144.976 1.00 97.58 313 LEU B N 1
ATOM 6784 C CA . LEU B 2 313 ? 149.952 152.396 143.812 1.00 97.58 313 LEU B CA 1
ATOM 6785 C C . LEU B 2 313 ? 149.239 153.741 143.845 1.00 97.58 313 LEU B C 1
ATOM 6786 O O . LEU B 2 313 ? 149.071 154.382 142.804 1.00 97.58 313 LEU B O 1
ATOM 6791 N N . ILE B 2 314 ? 148.844 154.198 145.036 1.00 93.98 314 ILE B N 1
ATOM 6792 C CA . ILE B 2 314 ? 148.209 155.506 145.168 1.00 93.98 314 ILE B CA 1
ATOM 6793 C C . ILE B 2 314 ? 149.207 156.612 144.858 1.00 93.98 314 ILE B C 1
ATOM 6794 O O . ILE B 2 314 ? 148.875 157.591 144.176 1.00 93.98 314 ILE B O 1
ATOM 6799 N N . ALA B 2 315 ? 150.457 156.442 145.293 1.00 98.31 315 ALA B N 1
ATOM 6800 C CA . ALA B 2 315 ? 151.487 157.437 145.006 1.00 98.31 315 ALA B CA 1
ATOM 6801 C C . ALA B 2 315 ? 151.794 157.516 143.517 1.00 98.31 315 ALA B C 1
ATOM 6802 O O . ALA B 2 315 ? 151.897 158.616 142.957 1.00 98.31 315 ALA B O 1
ATOM 6804 N N . SER B 2 316 ? 151.898 156.363 142.855 1.00 100.82 316 SER B N 1
ATOM 6805 C CA . SER B 2 316 ? 152.162 156.356 141.420 1.00 100.82 316 SER B CA 1
ATOM 6806 C C . SER B 2 316 ? 150.974 156.887 140.630 1.00 100.82 316 SER B C 1
ATOM 6807 O O . SER B 2 316 ? 151.156 157.583 139.626 1.00 100.82 316 SER B O 1
ATOM 6810 N N . ALA B 2 317 ? 149.751 156.595 141.081 1.00 101.13 317 ALA B N 1
ATOM 6811 C CA . ALA B 2 317 ? 148.568 157.088 140.386 1.00 101.13 317 ALA B CA 1
ATOM 6812 C C . ALA B 2 317 ? 148.437 158.598 140.513 1.00 101.13 317 ALA B C 1
ATOM 6813 O O . ALA B 2 317 ? 148.105 159.278 139.536 1.00 101.13 317 ALA B O 1
ATOM 6815 N N . LEU B 2 318 ? 148.716 159.149 141.694 1.00 103.65 318 LEU B N 1
ATOM 6816 C CA . LEU B 2 318 ? 148.624 160.596 141.849 1.00 103.65 318 LEU B CA 1
ATOM 6817 C C . LEU B 2 318 ? 149.745 161.303 141.101 1.00 103.65 318 LEU B C 1
ATOM 6818 O O . LEU B 2 318 ? 149.529 162.386 140.541 1.00 103.65 318 LEU B O 1
ATOM 6823 N N . GLN B 2 319 ? 150.934 160.692 141.049 1.00 103.55 319 GLN B N 1
ATOM 6824 C CA . GLN B 2 319 ? 152.016 161.267 140.255 1.00 103.55 319 GLN B CA 1
ATOM 6825 C C . GLN B 2 319 ? 151.675 161.251 138.773 1.00 103.55 319 GLN B C 1
ATOM 6826 O O . GLN B 2 319 ? 151.907 162.239 138.066 1.00 103.55 319 GLN B O 1
ATOM 6832 N N . ARG B 2 320 ? 151.065 160.165 138.300 1.00 107.00 320 ARG B N 1
ATOM 6833 C CA . ARG B 2 320 ? 150.716 160.067 136.888 1.00 107.00 320 ARG B CA 1
ATOM 6834 C C . ARG B 2 320 ? 149.575 161.012 136.539 1.00 107.00 320 ARG B C 1
ATOM 6835 O O . ARG B 2 320 ? 149.532 161.567 135.439 1.00 107.00 320 ARG B O 1
ATOM 6843 N N . ILE B 2 321 ? 148.674 161.258 137.490 1.00 105.86 321 ILE B N 1
ATOM 6844 C CA . ILE B 2 321 ? 147.562 162.172 137.246 1.00 105.86 321 ILE B CA 1
ATOM 6845 C C . ILE B 2 321 ? 148.054 163.613 137.192 1.00 105.86 321 ILE B C 1
ATOM 6846 O O . ILE B 2 321 ? 147.653 164.390 136.314 1.00 105.86 321 ILE B O 1
ATOM 6851 N N . GLU B 2 322 ? 148.945 163.989 138.108 1.00 108.32 322 GLU B N 1
ATOM 6852 C CA . GLU B 2 322 ? 149.459 165.353 138.066 1.00 108.32 322 GLU B CA 1
ATOM 6853 C C . GLU B 2 322 ? 150.427 165.553 136.907 1.00 108.32 322 GLU B C 1
ATOM 6854 O O . GLU B 2 322 ? 150.623 166.685 136.454 1.00 108.32 322 GLU B O 1
ATOM 6860 N N . GLN B 2 323 ? 151.025 164.478 136.397 1.00 109.87 323 GLN B N 1
ATOM 6861 C CA . GLN B 2 323 ? 151.801 164.606 135.171 1.00 109.87 323 GLN B CA 1
ATOM 6862 C C . GLN B 2 323 ? 150.886 164.716 133.959 1.00 109.87 323 GLN B C 1
ATOM 6863 O O . GLN B 2 323 ? 151.208 165.401 132.983 1.00 109.87 323 GLN B O 1
ATOM 6869 N N . PHE B 2 324 ? 149.733 164.052 134.008 1.00 115.30 324 PHE B N 1
ATOM 6870 C CA . PHE B 2 324 ? 148.850 164.016 132.851 1.00 115.30 324 PHE B CA 1
ATOM 6871 C C . PHE B 2 324 ? 148.053 165.306 132.719 1.00 115.30 324 PHE B C 1
ATOM 6872 O O . PHE B 2 324 ? 147.769 165.755 131.607 1.00 115.30 324 PHE B O 1
ATOM 6880 N N . MET B 2 325 ? 147.683 165.922 133.837 1.00 115.33 325 MET B N 1
ATOM 6881 C CA . MET B 2 325 ? 146.881 167.137 133.752 1.00 115.33 325 MET B CA 1
ATOM 6882 C C . MET B 2 325 ? 147.740 168.389 133.656 1.00 115.33 325 MET B C 1
ATOM 6883 O O . MET B 2 325 ? 147.236 169.503 133.812 1.00 115.33 325 MET B O 1
ATOM 6888 N N . ALA B 2 326 ? 149.032 168.225 133.403 1.00 114.36 326 ALA B N 1
ATOM 6889 C CA . ALA B 2 326 ? 149.935 169.355 133.261 1.00 114.36 326 ALA B CA 1
ATOM 6890 C C . ALA B 2 326 ? 150.201 169.719 131.807 1.00 114.36 326 ALA B C 1
ATOM 6891 O O . ALA B 2 326 ? 150.825 170.750 131.545 1.00 114.36 326 ALA B O 1
ATOM 6893 N N . ILE B 2 327 ? 149.753 168.903 130.857 1.00 113.94 327 ILE B N 1
ATOM 6894 C CA . ILE B 2 327 ? 149.944 169.220 129.447 1.00 113.94 327 ILE B CA 1
ATOM 6895 C C . ILE B 2 327 ? 148.753 170.026 128.953 1.00 113.94 327 ILE B C 1
ATOM 6896 O O . ILE B 2 327 ? 147.599 169.756 129.305 1.00 113.94 327 ILE B O 1
ATOM 6901 N N . ALA B 2 328 ? 149.037 171.041 128.158 1.00 113.53 328 ALA B N 1
ATOM 6902 C CA . ALA B 2 328 ? 148.081 172.076 127.810 1.00 113.53 328 ALA B CA 1
ATOM 6903 C C . ALA B 2 328 ? 147.712 171.953 126.345 1.00 113.53 328 ALA B C 1
ATOM 6904 O O . ALA B 2 328 ? 148.488 171.418 125.548 1.00 113.53 328 ALA B O 1
ATOM 6906 N N . PRO B 2 329 ? 146.534 172.442 125.955 1.00 118.33 329 PRO B N 1
ATOM 6907 C CA . PRO B 2 329 ? 146.189 172.479 124.531 1.00 118.33 329 PRO B CA 1
ATOM 6908 C C . PRO B 2 329 ? 147.034 173.476 123.757 1.00 118.33 329 PRO B C 1
ATOM 6909 O O . PRO B 2 329 ? 147.906 174.163 124.295 1.00 118.33 329 PRO B O 1
ATOM 6913 N N . LEU B 2 330 ? 146.750 173.551 122.463 1.00 113.84 330 LEU B N 1
ATOM 6914 C CA . LEU B 2 330 ? 147.580 174.327 121.564 1.00 113.84 330 LEU B CA 1
ATOM 6915 C C . LEU B 2 330 ? 147.361 175.819 121.801 1.00 113.84 330 LEU B C 1
ATOM 6916 O O . LEU B 2 330 ? 146.297 176.230 122.269 1.00 113.84 330 LEU B O 1
ATOM 6921 N N . PRO B 2 331 ? 148.367 176.644 121.526 1.00 118.13 331 PRO B N 1
ATOM 6922 C CA . PRO B 2 331 ? 148.175 178.092 121.614 1.00 118.13 331 PRO B CA 1
ATOM 6923 C C . PRO B 2 331 ? 147.206 178.592 120.554 1.00 118.13 331 PRO B C 1
ATOM 6924 O O . PRO B 2 331 ? 147.360 178.316 119.365 1.00 118.13 331 PRO B O 1
ATOM 6928 N N . VAL B 2 332 ? 146.197 179.336 121.000 1.00 122.80 332 VAL B N 1
ATOM 6929 C CA . VAL B 2 332 ? 145.150 179.838 120.119 1.00 122.80 332 VAL B CA 1
ATOM 6930 C C . VAL B 2 332 ? 145.080 181.364 120.167 1.00 122.80 332 VAL B C 1
ATOM 6931 O O . VAL B 2 332 ? 144.319 181.959 120.936 1.00 122.80 332 VAL B O 1
ATOM 6935 N N . ALA B 2 333 ? 145.864 182.014 119.318 1.00 129.03 333 ALA B N 1
ATOM 6936 C CA . ALA B 2 333 ? 145.931 183.468 119.324 1.00 129.03 333 ALA B CA 1
ATOM 6937 C C . ALA B 2 333 ? 144.921 184.055 118.352 1.00 129.03 333 ALA B C 1
ATOM 6938 O O . ALA B 2 333 ? 144.834 183.616 117.201 1.00 129.03 333 ALA B O 1
ATOM 6940 N N . GLU B 2 334 ? 144.164 185.048 118.830 1.00 133.07 334 GLU B N 1
ATOM 6941 C CA . GLU B 2 334 ? 143.127 185.765 118.071 1.00 133.07 334 GLU B CA 1
ATOM 6942 C C . GLU B 2 334 ? 142.065 184.803 117.534 1.00 133.07 334 GLU B C 1
ATOM 6943 O O . GLU B 2 334 ? 141.890 184.626 116.327 1.00 133.07 334 GLU B O 1
ATOM 6945 N N . GLN B 2 335 ? 141.331 184.194 118.469 1.00 131.76 335 GLN B N 1
ATOM 6946 C CA . GLN B 2 335 ? 140.553 182.998 118.150 1.00 131.76 335 GLN B CA 1
ATOM 6947 C C . GLN B 2 335 ? 139.232 183.328 117.466 1.00 131.76 335 GLN B C 1
ATOM 6948 O O . GLN B 2 335 ? 138.469 182.421 117.118 1.00 131.76 335 GLN B O 1
ATOM 6954 N N . SER B 2 336 ? 138.940 184.612 117.262 1.00 136.31 336 SER B N 1
ATOM 6955 C CA . SER B 2 336 ? 137.623 184.998 116.770 1.00 136.31 336 SER B CA 1
ATOM 6956 C C . SER B 2 336 ? 137.433 184.723 115.281 1.00 136.31 336 SER B C 1
ATOM 6957 O O . SER B 2 336 ? 136.295 184.748 114.801 1.00 136.31 336 SER B O 1
ATOM 6960 N N . GLU B 2 337 ? 138.505 184.452 114.545 1.00 130.17 337 GLU B N 1
ATOM 6961 C CA . GLU B 2 337 ? 138.397 184.325 113.100 1.00 130.17 337 GLU B CA 1
ATOM 6962 C C . GLU B 2 337 ? 137.887 182.942 112.706 1.00 130.17 337 GLU B C 1
ATOM 6963 O O . GLU B 2 337 ? 137.979 181.975 113.469 1.00 130.17 337 GLU B O 1
ATOM 6969 N N . MET B 2 338 ? 137.327 182.860 111.492 1.00 122.07 338 MET B N 1
ATOM 6970 C CA . MET B 2 338 ? 136.988 181.600 110.828 1.00 122.07 338 MET B CA 1
ATOM 6971 C C . MET B 2 338 ? 136.858 181.921 109.347 1.00 122.07 338 MET B C 1
ATOM 6972 O O . MET B 2 338 ? 136.083 182.818 108.986 1.00 122.07 338 MET B O 1
ATOM 6977 N N . PRO B 2 339 ? 137.575 181.224 108.477 1.00 118.62 339 PRO B N 1
ATOM 6978 C CA . PRO B 2 339 ? 137.669 181.667 107.082 1.00 118.62 339 PRO B CA 1
ATOM 6979 C C . PRO B 2 339 ? 136.557 181.136 106.198 1.00 118.62 339 PRO B C 1
ATOM 6980 O O . PRO B 2 339 ? 135.732 180.331 106.635 1.00 118.62 339 PRO B O 1
ATOM 6984 N N . GLU B 2 340 ? 136.523 181.606 104.955 1.00 123.46 340 GLU B N 1
ATOM 6985 C CA . GLU B 2 340 ? 135.516 181.191 103.985 1.00 123.46 340 GLU B CA 1
ATOM 6986 C C . GLU B 2 340 ? 136.133 181.092 102.588 1.00 123.46 340 GLU B C 1
ATOM 6987 O O . GLU B 2 340 ? 135.450 181.185 101.569 1.00 123.46 340 GLU B O 1
ATOM 6993 N N . ARG B 2 341 ? 137.440 180.854 102.533 1.00 127.08 341 ARG B N 1
ATOM 6994 C CA . ARG B 2 341 ? 138.230 180.963 101.306 1.00 127.08 341 ARG B CA 1
ATOM 6995 C C . ARG B 2 341 ? 139.157 179.750 101.187 1.00 127.08 341 ARG B C 1
ATOM 6996 O O . ARG B 2 341 ? 140.370 179.907 101.050 1.00 127.08 341 ARG B O 1
ATOM 7004 N N . TYR B 2 342 ? 138.582 178.546 101.224 1.00 117.23 342 TYR B N 1
ATOM 7005 C CA . TYR B 2 342 ? 139.288 177.323 101.596 1.00 117.23 342 TYR B CA 1
ATOM 7006 C C . TYR B 2 342 ? 140.351 176.903 100.591 1.00 117.23 342 TYR B C 1
ATOM 7007 O O . TYR B 2 342 ? 140.201 175.897 99.895 1.00 117.23 342 TYR B O 1
ATOM 7016 N N . ASP B 2 343 ? 141.433 177.671 100.527 1.00 121.41 343 ASP B N 1
ATOM 7017 C CA . ASP B 2 343 ? 142.602 177.371 99.714 1.00 121.41 343 ASP B CA 1
ATOM 7018 C C . ASP B 2 343 ? 143.734 176.999 100.660 1.00 121.41 343 ASP B C 1
ATOM 7019 O O . ASP B 2 343 ? 144.467 177.878 101.122 1.00 121.41 343 ASP B O 1
ATOM 7024 N N . ILE B 2 344 ? 143.880 175.708 100.934 1.00 117.93 344 ILE B N 1
ATOM 7025 C CA . ILE B 2 344 ? 144.804 175.218 101.951 1.00 117.93 344 ILE B CA 1
ATOM 7026 C C . ILE B 2 344 ? 146.230 175.400 101.469 1.00 117.93 344 ILE B C 1
ATOM 7027 O O . ILE B 2 344 ? 146.610 174.883 100.415 1.00 117.93 344 ILE B O 1
ATOM 7032 N N . ARG B 2 345 ? 147.020 176.135 102.237 1.00 126.37 345 ARG B N 1
ATOM 7033 C CA . ARG B 2 345 ? 148.384 176.456 101.861 1.00 126.37 345 ARG B CA 1
ATOM 7034 C C . ARG B 2 345 ? 149.347 176.112 102.987 1.00 126.37 345 ARG B C 1
ATOM 7035 O O . ARG B 2 345 ? 149.063 176.354 104.166 1.00 126.37 345 ARG B O 1
ATOM 7043 N N . PHE B 2 346 ? 150.481 175.531 102.605 1.00 126.78 346 PHE B N 1
ATOM 7044 C CA . PHE B 2 346 ? 151.552 175.143 103.515 1.00 126.78 346 PHE B CA 1
ATOM 7045 C C . PHE B 2 346 ? 152.787 175.933 103.109 1.00 126.78 346 PHE B C 1
ATOM 7046 O O . PHE B 2 346 ? 153.089 176.033 101.915 1.00 126.78 346 PHE B O 1
ATOM 7054 N N . ASP B 2 347 ? 153.501 176.488 104.085 1.00 131.18 347 ASP B N 1
ATOM 7055 C CA . ASP B 2 347 ? 154.680 177.309 103.811 1.00 131.18 347 ASP B CA 1
ATOM 7056 C C . ASP B 2 347 ? 155.831 176.865 104.708 1.00 131.18 347 ASP B C 1
ATOM 7057 O O . ASP B 2 347 ? 155.909 177.278 105.869 1.00 131.18 347 ASP B O 1
ATOM 7062 N N . ASN B 2 348 ? 156.723 176.038 104.150 1.00 131.03 348 ASN B N 1
ATOM 7063 C CA . ASN B 2 348 ? 157.921 175.504 104.800 1.00 131.03 348 ASN B CA 1
ATOM 7064 C C . ASN B 2 348 ? 157.609 174.795 106.112 1.00 131.03 348 ASN B C 1
ATOM 7065 O O . ASN B 2 348 ? 158.065 175.217 107.177 1.00 131.03 348 ASN B O 1
ATOM 7070 N N . VAL B 2 349 ? 156.827 173.726 106.046 1.00 127.28 349 VAL B N 1
ATOM 7071 C CA . VAL B 2 349 ? 156.488 172.955 107.234 1.00 127.28 349 VAL B CA 1
ATOM 7072 C C . VAL B 2 349 ? 157.513 171.850 107.430 1.00 127.28 349 VAL B C 1
ATOM 7073 O O . VAL B 2 349 ? 157.825 171.103 106.498 1.00 127.28 349 VAL B O 1
ATOM 7077 N N . SER B 2 350 ? 158.041 171.743 108.646 1.00 129.75 350 SER B N 1
ATOM 7078 C CA . SER B 2 350 ? 158.983 170.683 108.994 1.00 129.75 350 SER B CA 1
ATOM 7079 C C . SER B 2 350 ? 158.620 170.192 110.388 1.00 129.75 350 SER B C 1
ATOM 7080 O O . SER B 2 350 ? 158.879 170.880 111.378 1.00 129.75 350 SER B O 1
ATOM 7083 N N . TYR B 2 351 ? 158.028 169.007 110.467 1.00 129.07 351 TYR B N 1
ATOM 7084 C CA . TYR B 2 351 ? 157.475 168.497 111.713 1.00 129.07 351 TYR B CA 1
ATOM 7085 C C . TYR B 2 351 ? 158.216 167.233 112.103 1.00 129.07 351 TYR B C 1
ATOM 7086 O O . TYR B 2 351 ? 158.389 166.334 111.275 1.00 129.07 351 TYR B O 1
ATOM 7095 N N . ARG B 2 352 ? 158.643 167.163 113.359 1.00 139.78 352 ARG B N 1
ATOM 7096 C CA . ARG B 2 352 ? 159.405 166.025 113.864 1.00 139.78 352 ARG B CA 1
ATOM 7097 C C . ARG B 2 352 ? 158.458 165.085 114.597 1.00 139.78 352 ARG B C 1
ATOM 7098 O O . ARG B 2 352 ? 158.009 165.383 115.707 1.00 139.78 352 ARG B O 1
ATOM 7106 N N . TYR B 2 353 ? 158.154 163.952 113.958 1.00 144.01 353 TYR B N 1
ATOM 7107 C CA . TYR B 2 353 ? 157.245 162.961 114.525 1.00 144.01 353 TYR B CA 1
ATOM 7108 C C . TYR B 2 353 ? 157.835 162.349 115.789 1.00 144.01 353 TYR B C 1
ATOM 7109 O O . TYR B 2 353 ? 157.272 162.481 116.881 1.00 144.01 353 TYR B O 1
ATOM 7118 N N . GLU B 2 354 ? 158.992 161.708 115.662 1.00 151.72 354 GLU B N 1
ATOM 7119 C CA . GLU B 2 354 ? 159.748 161.209 116.800 1.00 151.72 354 GLU B CA 1
ATOM 7120 C C . GLU B 2 354 ? 161.195 161.632 116.616 1.00 151.72 354 GLU B C 1
ATOM 7121 O O . GLU B 2 354 ? 161.692 161.707 115.490 1.00 151.72 354 GLU B O 1
ATOM 7127 N N . GLU B 2 355 ? 161.871 161.909 117.735 1.00 154.76 355 GLU B N 1
ATOM 7128 C CA . GLU B 2 355 ? 163.219 162.465 117.669 1.00 154.76 355 GLU B CA 1
ATOM 7129 C C . GLU B 2 355 ? 164.243 161.441 117.197 1.00 154.76 355 GLU B C 1
ATOM 7130 O O . GLU B 2 355 ? 165.361 161.813 116.823 1.00 154.76 355 GLU B O 1
ATOM 7136 N N . GLY B 2 356 ? 163.889 160.152 117.212 1.00 152.04 356 GLY B N 1
ATOM 7137 C CA . GLY B 2 356 ? 164.777 159.141 116.662 1.00 152.04 356 GLY B CA 1
ATOM 7138 C C . GLY B 2 356 ? 164.921 159.246 115.155 1.00 152.04 356 GLY B C 1
ATOM 7139 O O . GLY B 2 356 ? 166.016 159.084 114.613 1.00 152.04 356 GLY B O 1
ATOM 7140 N N . ASP B 2 357 ? 163.821 159.521 114.459 1.00 149.75 357 ASP B N 1
ATOM 7141 C CA . ASP B 2 357 ? 163.838 159.783 113.021 1.00 149.75 357 ASP B CA 1
ATOM 7142 C C . ASP B 2 357 ? 163.317 161.203 112.832 1.00 149.75 357 ASP B C 1
ATOM 7143 O O . ASP B 2 357 ? 162.132 161.410 112.565 1.00 149.75 357 ASP B O 1
ATOM 7148 N N . GLY B 2 358 ? 164.214 162.176 112.965 1.00 145.78 358 GLY B N 1
ATOM 7149 C CA . GLY B 2 358 ? 163.816 163.564 112.849 1.00 145.78 358 GLY B CA 1
ATOM 7150 C C . GLY B 2 358 ? 163.511 163.956 111.417 1.00 145.78 358 GLY B C 1
ATOM 7151 O O . GLY B 2 358 ? 163.931 163.300 110.461 1.00 145.78 358 GLY B O 1
ATOM 7152 N N . HIS B 2 359 ? 162.765 165.061 111.300 1.00 142.73 359 HIS B N 1
ATOM 7153 C CA . HIS B 2 359 ? 162.284 165.617 110.030 1.00 142.73 359 HIS B CA 1
ATOM 7154 C C . HIS B 2 359 ? 161.490 164.583 109.234 1.00 142.73 359 HIS B C 1
ATOM 7155 O O . HIS B 2 359 ? 161.845 164.222 108.111 1.00 142.73 359 HIS B O 1
ATOM 7162 N N . ALA B 2 360 ? 160.402 164.097 109.842 1.00 132.74 360 ALA B N 1
ATOM 7163 C CA . ALA B 2 360 ? 159.573 163.087 109.195 1.00 132.74 360 ALA B CA 1
ATOM 7164 C C . ALA B 2 360 ? 158.796 163.675 108.029 1.00 132.74 360 ALA B C 1
ATOM 7165 O O . ALA B 2 360 ? 158.678 163.046 106.974 1.00 132.74 360 ALA B O 1
ATOM 7167 N N . LEU B 2 361 ? 158.259 164.875 108.201 1.00 125.96 361 LEU B N 1
ATOM 7168 C CA . LEU B 2 361 ? 157.634 165.628 107.120 1.00 125.96 361 LEU B CA 1
ATOM 7169 C C . LEU B 2 361 ? 158.475 166.887 106.920 1.00 125.96 361 LEU B C 1
ATOM 7170 O O . LEU B 2 361 ? 158.217 167.920 107.524 1.00 125.96 361 LEU B O 1
ATOM 7175 N N . ASN B 2 362 ? 159.492 166.791 106.075 1.00 135.87 362 ASN B N 1
ATOM 7176 C CA . ASN B 2 362 ? 160.561 167.781 106.046 1.00 135.87 362 ASN B CA 1
ATOM 7177 C C . ASN B 2 362 ? 160.369 168.742 104.880 1.00 135.87 362 ASN B C 1
ATOM 7178 O O . ASN B 2 362 ? 160.359 168.316 103.720 1.00 135.87 362 ASN B O 1
ATOM 7183 N N . HIS B 2 363 ? 160.215 170.033 105.201 1.00 136.26 363 HIS B N 1
ATOM 7184 C CA . HIS B 2 363 ? 160.337 171.152 104.268 1.00 136.26 363 HIS B CA 1
ATOM 7185 C C . HIS B 2 363 ? 159.371 171.101 103.088 1.00 136.26 363 HIS B C 1
ATOM 7186 O O . HIS B 2 363 ? 159.803 170.974 101.940 1.00 136.26 363 HIS B O 1
ATOM 7193 N N . VAL B 2 364 ? 158.069 171.206 103.349 1.00 130.05 364 VAL B N 1
ATOM 7194 C CA . VAL B 2 364 ? 157.077 171.082 102.288 1.00 130.05 364 VAL B CA 1
ATOM 7195 C C . VAL B 2 364 ? 156.441 172.430 101.980 1.00 130.05 364 VAL B C 1
ATOM 7196 O O . VAL B 2 364 ? 156.557 173.378 102.760 1.00 130.05 364 VAL B O 1
ATOM 7200 N N . SER B 2 365 ? 155.764 172.520 100.840 1.00 129.25 365 SER B N 1
ATOM 7201 C CA . SER B 2 365 ? 155.036 173.720 100.459 1.00 129.25 365 SER B CA 1
ATOM 7202 C C . SER B 2 365 ? 153.916 173.321 99.513 1.00 129.25 365 SER B C 1
ATOM 7203 O O . SER B 2 365 ? 154.151 173.113 98.322 1.00 129.25 365 SER B O 1
ATOM 7206 N N . LEU B 2 366 ? 152.698 173.240 100.043 1.00 123.11 366 LEU B N 1
ATOM 7207 C CA . LEU B 2 366 ? 151.593 172.645 99.303 1.00 123.11 366 LEU B CA 1
ATOM 7208 C C . LEU B 2 366 ? 150.559 173.706 98.990 1.00 123.11 366 LEU B C 1
ATOM 7209 O O . LEU B 2 366 ? 150.497 174.734 99.667 1.00 123.11 366 LEU B O 1
ATOM 7214 N N . THR B 2 367 ? 149.753 173.454 97.964 1.00 120.14 367 THR B N 1
ATOM 7215 C CA . THR B 2 367 ? 148.594 174.278 97.647 1.00 120.14 367 THR B CA 1
ATOM 7216 C C . THR B 2 367 ? 147.484 173.351 97.178 1.00 120.14 367 THR B C 1
ATOM 7217 O O . THR B 2 367 ? 147.644 172.645 96.179 1.00 120.14 367 THR B O 1
ATOM 7221 N N . PHE B 2 368 ? 146.376 173.336 97.903 1.00 114.37 368 PHE B N 1
ATOM 7222 C CA . PHE B 2 368 ? 145.220 172.544 97.510 1.00 114.37 368 PHE B CA 1
ATOM 7223 C C . PHE B 2 368 ? 144.121 173.496 97.074 1.00 114.37 368 PHE B C 1
ATOM 7224 O O . PHE B 2 368 ? 143.395 174.018 97.927 1.00 114.37 368 PHE B O 1
ATOM 7232 N N . PRO B 2 369 ? 143.974 173.757 95.775 1.00 117.23 369 PRO B N 1
ATOM 7233 C CA . PRO B 2 369 ? 143.045 174.801 95.328 1.00 117.23 369 PRO B CA 1
ATOM 7234 C C . PRO B 2 369 ? 141.593 174.418 95.556 1.00 117.23 369 PRO B C 1
ATOM 7235 O O . PRO B 2 369 ? 141.248 173.243 95.684 1.00 117.23 369 PRO B O 1
ATOM 7239 N N . ALA B 2 370 ? 140.745 175.439 95.615 1.00 121.76 370 ALA B N 1
ATOM 7240 C CA . ALA B 2 370 ? 139.353 175.247 95.979 1.00 121.76 370 ALA B CA 1
ATOM 7241 C C . ALA B 2 370 ? 138.572 174.601 94.845 1.00 121.76 370 ALA B C 1
ATOM 7242 O O . ALA B 2 370 ? 138.936 174.713 93.670 1.00 121.76 370 ALA B O 1
ATOM 7244 N N . ALA B 2 371 ? 137.497 173.905 95.223 1.00 123.39 371 ALA B N 1
ATOM 7245 C CA . ALA B 2 371 ? 136.533 173.242 94.347 1.00 123.39 371 ALA B CA 1
ATOM 7246 C C . ALA B 2 371 ? 137.166 172.221 93.412 1.00 123.39 371 ALA B C 1
ATOM 7247 O O . ALA B 2 371 ? 136.651 171.993 92.312 1.00 123.39 371 ALA B O 1
ATOM 7249 N N . SER B 2 372 ? 138.268 171.600 93.813 1.00 125.47 372 SER B N 1
ATOM 7250 C CA . SER B 2 372 ? 138.936 170.614 92.985 1.00 125.47 372 SER B CA 1
ATOM 7251 C C . SER B 2 372 ? 139.436 169.482 93.860 1.00 125.47 372 SER B C 1
ATOM 7252 O O . SER B 2 372 ? 139.370 169.540 95.088 1.00 125.47 372 SER B O 1
ATOM 7255 N N . MET B 2 373 ? 139.939 168.446 93.211 1.00 129.93 373 MET B N 1
ATOM 7256 C CA . MET B 2 373 ? 140.583 167.342 93.899 1.00 129.93 373 MET B CA 1
ATOM 7257 C C . MET B 2 373 ? 142.089 167.461 93.713 1.00 129.93 373 MET B C 1
ATOM 7258 O O . MET B 2 373 ? 142.571 167.737 92.610 1.00 129.93 373 MET B O 1
ATOM 7263 N N . SER B 2 374 ? 142.816 167.364 94.818 1.00 124.23 374 SER B N 1
ATOM 7264 C CA . SER B 2 374 ? 144.273 167.360 94.798 1.00 124.23 374 SER B CA 1
ATOM 7265 C C . SER B 2 374 ? 144.737 166.088 95.488 1.00 124.23 374 SER B C 1
ATOM 7266 O O . SER B 2 374 ? 144.226 165.732 96.553 1.00 124.23 374 SER B O 1
ATOM 7269 N N . ALA B 2 375 ? 145.685 165.396 94.880 1.00 125.83 375 ALA B N 1
ATOM 7270 C CA . ALA B 2 375 ? 146.043 164.057 95.311 1.00 125.83 375 ALA B CA 1
ATOM 7271 C C . ALA B 2 375 ? 147.409 164.036 95.978 1.00 125.83 375 ALA B C 1
ATOM 7272 O O . ALA B 2 375 ? 148.277 164.851 95.659 1.00 125.83 375 ALA B O 1
ATOM 7274 N N . LEU B 2 376 ? 147.594 163.096 96.895 1.00 121.89 376 LEU B N 1
ATOM 7275 C CA . LEU B 2 376 ? 148.892 162.806 97.480 1.00 121.89 376 LEU B CA 1
ATOM 7276 C C . LEU B 2 376 ? 149.228 161.350 97.196 1.00 121.89 376 LEU B C 1
ATOM 7277 O O . LEU B 2 376 ? 148.353 160.484 97.277 1.00 121.89 376 LEU B O 1
ATOM 7282 N N . VAL B 2 377 ? 150.483 161.084 96.846 1.00 127.55 377 VAL B N 1
ATOM 7283 C CA . VAL B 2 377 ? 150.930 159.731 96.552 1.00 127.55 377 VAL B CA 1
ATOM 7284 C C . VAL B 2 377 ? 152.336 159.554 97.111 1.00 127.55 377 VAL B C 1
ATOM 7285 O O . VAL B 2 377 ? 153.114 160.509 97.209 1.00 127.55 377 VAL B O 1
ATOM 7289 N N . GLY B 2 378 ? 152.638 158.332 97.543 1.00 127.58 378 GLY B N 1
ATOM 7290 C CA . GLY B 2 378 ? 153.918 158.030 98.152 1.00 127.58 378 GLY B CA 1
ATOM 7291 C C . GLY B 2 378 ? 154.063 156.541 98.363 1.00 127.58 378 GLY B C 1
ATOM 7292 O O . GLY B 2 378 ? 153.162 155.756 98.060 1.00 127.58 378 GLY B O 1
ATOM 7293 N N . ALA B 2 379 ? 155.215 156.154 98.908 1.00 124.04 379 ALA B N 1
ATOM 7294 C CA . ALA B 2 379 ? 155.546 154.753 99.111 1.00 124.04 379 ALA B CA 1
ATOM 7295 C C . ALA B 2 379 ? 155.557 154.353 100.583 1.00 124.04 379 ALA B C 1
ATOM 7296 O O . ALA B 2 379 ? 156.135 153.322 100.935 1.00 124.04 379 ALA B O 1
ATOM 7298 N N . SER B 2 380 ? 154.922 155.139 101.447 1.00 119.00 380 SER B N 1
ATOM 7299 C CA . SER B 2 380 ? 154.878 154.829 102.868 1.00 119.00 380 SER B CA 1
ATOM 7300 C C . SER B 2 380 ? 153.491 155.159 103.401 1.00 119.00 380 SER B C 1
ATOM 7301 O O . SER B 2 380 ? 152.773 155.991 102.840 1.00 119.00 380 SER B O 1
ATOM 7304 N N . GLY B 2 381 ? 153.109 154.473 104.482 1.00 112.02 381 GLY B N 1
ATOM 7305 C CA . GLY B 2 381 ? 151.847 154.786 105.136 1.00 112.02 381 GLY B CA 1
ATOM 7306 C C . GLY B 2 381 ? 151.848 156.181 105.725 1.00 112.02 381 GLY B C 1
ATOM 7307 O O . GLY B 2 381 ? 150.969 156.991 105.435 1.00 112.02 381 GLY B O 1
ATOM 7308 N N . ALA B 2 382 ? 152.868 156.492 106.520 1.00 116.34 382 ALA B N 1
ATOM 7309 C CA . ALA B 2 382 ? 153.144 157.854 106.940 1.00 116.34 382 ALA B CA 1
ATOM 7310 C C . ALA B 2 382 ? 153.809 158.624 105.804 1.00 116.34 382 ALA B C 1
ATOM 7311 O O . ALA B 2 382 ? 153.948 158.138 104.678 1.00 116.34 382 ALA B O 1
ATOM 7313 N N . GLY B 2 383 ? 154.243 159.840 106.107 1.00 119.31 383 GLY B N 1
ATOM 7314 C CA . GLY B 2 383 ? 154.650 160.706 105.024 1.00 119.31 383 GLY B CA 1
ATOM 7315 C C . GLY B 2 383 ? 153.445 161.497 104.569 1.00 119.31 383 GLY B C 1
ATOM 7316 O O . GLY B 2 383 ? 153.147 162.568 105.099 1.00 119.31 383 GLY B O 1
ATOM 7317 N N . LYS B 2 384 ? 152.740 160.966 103.572 1.00 120.31 384 LYS B N 1
ATOM 7318 C CA . LYS B 2 384 ? 151.564 161.639 103.041 1.00 120.31 384 LYS B CA 1
ATOM 7319 C C . LYS B 2 384 ? 150.341 161.527 103.938 1.00 120.31 384 LYS B C 1
ATOM 7320 O O . LYS B 2 384 ? 149.304 162.101 103.600 1.00 120.31 384 LYS B O 1
ATOM 7326 N N . THR B 2 385 ? 150.399 160.784 105.044 1.00 114.09 385 THR B N 1
ATOM 7327 C CA . THR B 2 385 ? 149.283 160.881 105.974 1.00 114.09 385 THR B CA 1
ATOM 7328 C C . THR B 2 385 ? 149.601 161.802 107.143 1.00 114.09 385 THR B C 1
ATOM 7329 O O . THR B 2 385 ? 148.689 162.181 107.885 1.00 114.09 385 THR B O 1
ATOM 7333 N N . THR B 2 386 ? 150.866 162.195 107.303 1.00 110.44 386 THR B N 1
ATOM 7334 C CA . THR B 2 386 ? 151.216 163.104 108.384 1.00 110.44 386 THR B CA 1
ATOM 7335 C C . THR B 2 386 ? 150.717 164.511 108.082 1.00 110.44 386 THR B C 1
ATOM 7336 O O . THR B 2 386 ? 150.336 165.248 108.995 1.00 110.44 386 THR B O 1
ATOM 7340 N N . VAL B 2 387 ? 150.661 164.883 106.801 1.00 106.89 387 VAL B N 1
ATOM 7341 C CA . VAL B 2 387 ? 150.071 166.168 106.434 1.00 106.89 387 VAL B CA 1
ATOM 7342 C C . VAL B 2 387 ? 148.565 166.152 106.677 1.00 106.89 387 VAL B C 1
ATOM 7343 O O . VAL B 2 387 ? 147.983 167.137 107.155 1.00 106.89 387 VAL B O 1
ATOM 7347 N N . THR B 2 388 ? 147.928 165.007 106.459 1.00 108.57 388 THR B N 1
ATOM 7348 C CA . THR B 2 388 ? 146.506 164.903 106.748 1.00 108.57 388 THR B CA 1
ATOM 7349 C C . THR B 2 388 ? 146.255 164.825 108.245 1.00 108.57 388 THR B C 1
ATOM 7350 O O . THR B 2 388 ? 145.133 165.054 108.704 1.00 108.57 388 THR B O 1
ATOM 7354 N N . LYS B 2 389 ? 147.276 164.469 109.021 1.00 109.47 389 LYS B N 1
ATOM 7355 C CA . LYS B 2 389 ? 147.164 164.631 110.466 1.00 109.47 389 LYS B CA 1
ATOM 7356 C C . LYS B 2 389 ? 147.300 166.095 110.855 1.00 109.47 389 LYS B C 1
ATOM 7357 O O . LYS B 2 389 ? 146.489 166.613 111.627 1.00 109.47 389 LYS B O 1
ATOM 7363 N N . LEU B 2 390 ? 148.292 166.785 110.283 1.00 103.19 390 LEU B N 1
ATOM 7364 C CA . LEU B 2 390 ? 148.576 168.180 110.612 1.00 103.19 390 LEU B CA 1
ATOM 7365 C C . LEU B 2 390 ? 147.422 169.103 110.253 1.00 103.19 390 LEU B C 1
ATOM 7366 O O . LEU B 2 390 ? 147.242 170.152 110.880 1.00 103.19 390 LEU B O 1
ATOM 7371 N N . LEU B 2 391 ? 146.627 168.735 109.252 1.00 98.71 391 LEU B N 1
ATOM 7372 C CA . LEU B 2 391 ? 145.501 169.580 108.887 1.00 98.71 391 LEU B CA 1
ATOM 7373 C C . LEU B 2 391 ? 144.372 169.478 109.904 1.00 98.71 391 LEU B C 1
ATOM 7374 O O . LEU B 2 391 ? 143.493 170.342 109.946 1.00 98.71 391 LEU B O 1
ATOM 7379 N N . MET B 2 392 ? 144.370 168.435 110.729 1.00 107.75 392 MET B N 1
ATOM 7380 C CA . MET B 2 392 ? 143.359 168.300 111.777 1.00 107.75 392 MET B CA 1
ATOM 7381 C C . MET B 2 392 ? 143.829 168.858 113.107 1.00 107.75 392 MET B C 1
ATOM 7382 O O . MET B 2 392 ? 143.240 168.512 114.136 1.00 107.75 392 MET B O 1
ATOM 7387 N N . ARG B 2 393 ? 144.874 169.697 113.098 1.00 105.51 393 ARG B N 1
ATOM 7388 C CA . ARG B 2 393 ? 145.515 170.245 114.304 1.00 105.51 393 ARG B CA 1
ATOM 7389 C C . ARG B 2 393 ? 145.991 169.140 115.239 1.00 105.51 393 ARG B C 1
ATOM 7390 O O . ARG B 2 393 ? 145.794 169.193 116.452 1.00 105.51 393 ARG B O 1
ATOM 7392 N N . TYR B 2 394 ? 146.599 168.110 114.656 1.00 119.84 394 TYR B N 1
ATOM 7393 C CA . TYR B 2 394 ? 147.192 167.044 115.450 1.00 119.84 394 TYR B CA 1
ATOM 7394 C C . TYR B 2 394 ? 148.373 167.569 116.247 1.00 119.84 394 TYR B C 1
ATOM 7395 O O . TYR B 2 394 ? 148.527 167.253 117.429 1.00 119.84 394 TYR B O 1
ATOM 7404 N N . ALA B 2 395 ? 149.201 168.397 115.622 1.00 112.07 395 ALA B N 1
ATOM 7405 C CA . ALA B 2 395 ? 150.381 168.928 116.279 1.00 112.07 395 ALA B CA 1
ATOM 7406 C C . ALA B 2 395 ? 150.733 170.264 115.656 1.00 112.07 395 ALA B C 1
ATOM 7407 O O . ALA B 2 395 ? 150.397 170.542 114.505 1.00 112.07 395 ALA B O 1
ATOM 7409 N N . ASP B 2 396 ? 151.396 171.070 116.421 1.00 116.26 396 ASP B N 1
ATOM 7410 C CA . ASP B 2 396 ? 151.898 172.314 115.883 1.00 116.26 396 ASP B CA 1
ATOM 7411 C C . ASP B 2 396 ? 153.093 172.013 114.985 1.00 116.26 396 ASP B C 1
ATOM 7412 O O . ASP B 2 396 ? 153.955 171.209 115.346 1.00 116.26 396 ASP B O 1
ATOM 7417 N N . PRO B 2 397 ? 153.131 172.585 113.790 1.00 115.50 397 PRO B N 1
ATOM 7418 C CA . PRO B 2 397 ? 154.352 172.524 112.984 1.00 115.50 397 PRO B CA 1
ATOM 7419 C C . PRO B 2 397 ? 155.505 173.225 113.672 1.00 115.50 397 PRO B C 1
ATOM 7420 O O . PRO B 2 397 ? 155.356 174.318 114.218 1.00 115.50 397 PRO B O 1
ATOM 7424 N N . GLN B 2 398 ? 156.667 172.572 113.646 1.00 118.61 398 GLN B N 1
ATOM 7425 C CA . GLN B 2 398 ? 157.828 173.100 114.352 1.00 118.61 398 GLN B CA 1
ATOM 7426 C C . GLN B 2 398 ? 158.387 174.346 113.682 1.00 118.61 398 GLN B C 1
ATOM 7427 O O . GLN B 2 398 ? 158.821 175.265 114.381 1.00 118.61 398 GLN B O 1
ATOM 7433 N N . GLN B 2 399 ? 158.393 174.398 112.353 1.00 123.27 399 GLN B N 1
ATOM 7434 C CA . GLN B 2 399 ? 158.623 175.648 111.639 1.00 123.27 399 GLN B CA 1
ATOM 7435 C C . GLN B 2 399 ? 157.582 175.743 110.542 1.00 123.27 399 GLN B C 1
ATOM 7436 O O . GLN B 2 399 ? 157.240 174.730 109.931 1.00 123.27 399 GLN B O 1
ATOM 7442 N N . GLY B 2 400 ? 157.070 176.939 110.307 1.00 126.72 400 GLY B N 1
ATOM 7443 C CA . GLY B 2 400 ? 156.179 177.183 109.192 1.00 126.72 400 GLY B CA 1
ATOM 7444 C C . GLY B 2 400 ? 154.740 177.371 109.636 1.00 126.72 400 GLY B C 1
ATOM 7445 O O . GLY B 2 400 ? 154.385 177.226 110.803 1.00 126.72 400 GLY B O 1
ATOM 7446 N N . GLN B 2 401 ? 153.909 177.687 108.650 1.00 127.51 401 GLN B N 1
ATOM 7447 C CA . GLN B 2 401 ? 152.508 177.999 108.869 1.00 127.51 401 GLN B CA 1
ATOM 7448 C C . GLN B 2 401 ? 151.639 177.106 108.000 1.00 127.51 401 GLN B C 1
ATOM 7449 O O . GLN B 2 401 ? 152.029 176.726 106.894 1.00 127.51 401 GLN B O 1
ATOM 7455 N N . ILE B 2 402 ? 150.465 176.764 108.519 1.00 121.88 402 ILE B N 1
ATOM 7456 C CA . ILE B 2 402 ? 149.471 175.990 107.787 1.00 121.88 402 ILE B CA 1
ATOM 7457 C C . ILE B 2 402 ? 148.186 176.800 107.769 1.00 121.88 402 ILE B C 1
ATOM 7458 O O . ILE B 2 402 ? 147.797 177.380 108.784 1.00 121.88 402 ILE B O 1
ATOM 7463 N N . SER B 2 403 ? 147.527 176.867 106.618 1.00 122.01 403 SER B N 1
ATOM 7464 C CA . SER B 2 403 ? 146.482 177.8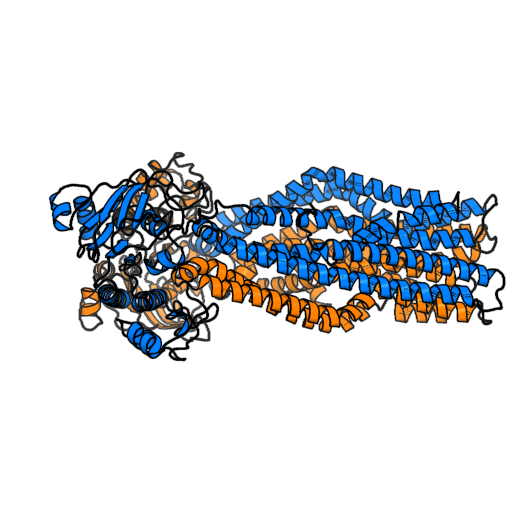70 106.492 1.00 122.01 403 SER B CA 1
ATOM 7465 C C . SER B 2 403 ? 145.305 177.359 105.684 1.00 122.01 403 SER B C 1
ATOM 7466 O O . SER B 2 403 ? 145.482 176.825 104.588 1.00 122.01 403 SER B O 1
ATOM 7469 N N . ILE B 2 404 ? 144.105 177.546 106.225 1.00 116.31 404 ILE B N 1
ATOM 7470 C CA . ILE B 2 404 ? 142.878 177.385 105.458 1.00 116.31 404 ILE B CA 1
ATOM 7471 C C . ILE B 2 404 ? 142.545 178.734 104.841 1.00 116.31 404 ILE B C 1
ATOM 7472 O O . ILE B 2 404 ? 141.768 179.511 105.401 1.00 116.31 404 ILE B O 1
ATOM 7477 N N . GLY B 2 405 ? 143.132 179.028 103.694 1.00 119.52 405 GLY B N 1
ATOM 7478 C CA . GLY B 2 405 ? 142.954 180.328 103.087 1.00 119.52 405 GLY B CA 1
ATOM 7479 C C . GLY B 2 405 ? 143.996 181.316 103.571 1.00 119.52 405 GLY B C 1
ATOM 7480 O O . GLY B 2 405 ? 145.167 180.990 103.774 1.00 119.52 405 GLY B O 1
ATOM 7481 N N . GLY B 2 406 ? 143.547 182.556 103.760 1.00 120.78 406 GLY B N 1
ATOM 7482 C CA . GLY B 2 406 ? 144.437 183.576 104.292 1.00 120.78 406 GLY B CA 1
ATOM 7483 C C . GLY B 2 406 ? 144.651 183.442 105.788 1.00 120.78 406 GLY B C 1
ATOM 7484 O O . GLY B 2 406 ? 145.596 184.004 106.345 1.00 120.78 406 GLY B O 1
ATOM 7485 N N . VAL B 2 407 ? 143.769 182.702 106.458 1.00 119.51 407 VAL B N 1
ATOM 7486 C CA . VAL B 2 407 ? 143.862 182.541 107.900 1.00 119.51 407 VAL B CA 1
ATOM 7487 C C . VAL B 2 407 ? 144.722 181.333 108.220 1.00 119.51 407 VAL B C 1
ATOM 7488 O O . VAL B 2 407 ? 144.499 180.241 107.687 1.00 119.51 407 VAL B O 1
ATOM 7492 N N . ASP B 2 408 ? 145.707 181.517 109.092 1.00 118.43 408 ASP B N 1
ATOM 7493 C CA . ASP B 2 408 ? 146.481 180.385 109.574 1.00 118.43 408 ASP B CA 1
ATOM 7494 C C . ASP B 2 408 ? 145.623 179.503 110.469 1.00 118.43 408 ASP B C 1
ATOM 7495 O O . ASP B 2 408 ? 144.620 179.937 111.035 1.00 118.43 408 ASP B O 1
ATOM 7500 N N . ILE B 2 409 ? 146.034 178.243 110.595 1.00 115.04 409 ILE B N 1
ATOM 7501 C CA . ILE B 2 409 ? 145.296 177.289 111.401 1.00 115.04 409 ILE B CA 1
ATOM 7502 C C . ILE B 2 409 ? 145.417 177.578 112.888 1.00 115.04 409 ILE B C 1
ATOM 7503 O O . ILE B 2 409 ? 144.440 177.415 113.626 1.00 115.04 409 ILE B O 1
ATOM 7508 N N . ARG B 2 410 ? 146.557 178.103 113.332 1.00 112.41 410 ARG B N 1
ATOM 7509 C CA . ARG B 2 410 ? 146.744 178.443 114.736 1.00 112.41 410 ARG B CA 1
ATOM 7510 C C . ARG B 2 410 ? 145.858 179.584 115.224 1.00 112.41 410 ARG B C 1
ATOM 7511 O O . ARG B 2 410 ? 145.716 179.756 116.438 1.00 112.41 410 ARG B O 1
ATOM 7519 N N . ARG B 2 411 ? 145.249 180.356 114.326 1.00 121.63 411 ARG B N 1
ATOM 7520 C CA . ARG B 2 411 ? 144.299 181.361 114.774 1.00 121.63 411 ARG B CA 1
ATOM 7521 C C . ARG B 2 411 ? 142.909 180.788 114.995 1.00 121.63 411 ARG B C 1
ATOM 7522 O O . ARG B 2 411 ? 142.033 181.503 115.490 1.00 121.63 411 ARG B O 1
ATOM 7530 N N . LEU B 2 412 ? 142.670 179.532 114.630 1.00 115.24 412 LEU B N 1
ATOM 7531 C CA . LEU B 2 412 ? 141.348 178.956 114.821 1.00 115.24 412 LEU B CA 1
ATOM 7532 C C . LEU B 2 412 ? 141.288 178.136 116.098 1.00 115.24 412 LEU B C 1
ATOM 7533 O O . LEU B 2 412 ? 142.303 177.664 116.613 1.00 115.24 412 LEU B O 1
ATOM 7538 N N . THR B 2 413 ? 140.071 177.953 116.594 1.00 117.15 413 THR B N 1
ATOM 7539 C CA . THR B 2 413 ? 139.829 177.121 117.752 1.00 117.15 413 THR B CA 1
ATOM 7540 C C . THR B 2 413 ? 139.991 175.660 117.356 1.00 117.15 413 THR B C 1
ATOM 7541 O O . THR B 2 413 ? 140.030 175.333 116.172 1.00 117.15 413 THR B O 1
ATOM 7545 N N . PRO B 2 414 ? 140.093 174.747 118.327 1.00 115.94 414 PRO B N 1
ATOM 7546 C CA . PRO B 2 414 ? 139.903 173.333 117.975 1.00 115.94 414 PRO B CA 1
ATOM 7547 C C . PRO B 2 414 ? 138.489 173.029 117.525 1.00 115.94 414 PRO B C 1
ATOM 7548 O O . PRO B 2 414 ? 138.287 172.096 116.738 1.00 115.94 414 PRO B O 1
ATOM 7552 N N . GLU B 2 415 ? 137.506 173.815 117.968 1.00 118.24 415 GLU B N 1
ATOM 7553 C CA . GLU B 2 415 ? 136.124 173.555 117.583 1.00 118.24 415 GLU B CA 1
ATOM 7554 C C . GLU B 2 415 ? 135.867 173.930 116.128 1.00 118.24 415 GLU B C 1
ATOM 7555 O O . GLU B 2 415 ? 135.268 173.148 115.377 1.00 118.24 415 GLU B O 1
ATOM 7561 N N . GLN B 2 416 ? 136.316 175.115 115.709 1.00 117.43 416 GLN B N 1
ATOM 7562 C CA . GLN B 2 416 ? 136.048 175.568 114.347 1.00 117.43 416 GLN B CA 1
ATOM 7563 C C . GLN B 2 416 ? 136.819 174.744 113.325 1.00 117.43 416 GLN B C 1
ATOM 7564 O O . GLN B 2 416 ? 136.323 174.484 112.226 1.00 117.43 416 GLN B O 1
ATOM 7570 N N . LEU B 2 417 ? 138.020 174.293 113.682 1.00 107.51 417 LEU B N 1
ATOM 7571 C CA . LEU B 2 417 ? 138.765 173.441 112.768 1.00 107.51 417 LEU B CA 1
ATOM 7572 C C . LEU B 2 417 ? 138.211 172.027 112.757 1.00 107.51 417 LEU B C 1
ATOM 7573 O O . LEU B 2 417 ? 138.144 171.394 111.701 1.00 107.51 417 LEU B O 1
ATOM 7578 N N . ASN B 2 418 ? 137.797 171.513 113.907 1.00 114.84 418 ASN B N 1
ATOM 7579 C CA . ASN B 2 418 ? 137.291 170.152 113.944 1.00 114.84 418 ASN B CA 1
ATOM 7580 C C . ASN B 2 418 ? 135.855 170.048 113.463 1.00 114.84 418 ASN B C 1
ATOM 7581 O O . ASN B 2 418 ? 135.329 168.936 113.369 1.00 114.84 418 ASN B O 1
ATOM 7586 N N . SER B 2 419 ? 135.198 171.176 113.195 1.00 109.16 419 SER B N 1
ATOM 7587 C CA . SER B 2 419 ? 133.965 171.169 112.427 1.00 109.16 419 SER B CA 1
ATOM 7588 C C . SER B 2 419 ? 134.120 171.788 111.046 1.00 109.16 419 SER B C 1
ATOM 7589 O O . SER B 2 419 ? 133.136 171.856 110.305 1.00 109.16 419 SER B O 1
ATOM 7592 N N . LEU B 2 420 ? 135.314 172.254 110.685 1.00 98.20 420 LEU B N 1
ATOM 7593 C CA . LEU B 2 420 ? 135.510 172.807 109.352 1.00 98.20 420 LEU B CA 1
ATOM 7594 C C . LEU B 2 420 ? 135.804 171.711 108.340 1.00 98.20 420 LEU B C 1
ATOM 7595 O O . LEU B 2 420 ? 135.288 171.739 107.221 1.00 98.20 420 LEU B O 1
ATOM 7600 N N . ILE B 2 421 ? 136.634 170.734 108.705 1.00 100.23 421 ILE B N 1
ATOM 7601 C CA . ILE B 2 421 ? 137.043 169.676 107.789 1.00 100.23 421 ILE B CA 1
ATOM 7602 C C . ILE B 2 421 ? 136.455 168.357 108.264 1.00 100.23 421 ILE B C 1
ATOM 7603 O O . ILE B 2 421 ? 135.986 168.248 109.400 1.00 100.23 421 ILE B O 1
ATOM 7608 N N . SER B 2 422 ? 136.471 167.359 107.388 1.00 111.77 422 SER B N 1
ATOM 7609 C CA . SER B 2 422 ? 135.942 166.036 107.686 1.00 111.77 422 SER B CA 1
ATOM 7610 C C . SER B 2 422 ? 136.867 164.987 107.100 1.00 111.77 422 SER B C 1
ATOM 7611 O O . SER B 2 422 ? 137.207 165.054 105.918 1.00 111.77 422 SER B O 1
ATOM 7614 N N . VAL B 2 423 ? 137.252 164.013 107.908 1.00 112.45 423 VAL B N 1
ATOM 7615 C CA . VAL B 2 423 ? 138.212 162.998 107.507 1.00 112.45 423 VAL B CA 1
ATOM 7616 C C . VAL B 2 423 ? 137.480 161.669 107.374 1.00 112.45 423 VAL B C 1
ATOM 7617 O O . VAL B 2 423 ? 136.484 161.424 108.066 1.00 112.45 423 VAL B O 1
ATOM 7621 N N . VAL B 2 424 ? 137.908 160.857 106.410 1.00 119.93 424 VAL B N 1
ATOM 7622 C CA . VAL B 2 424 ? 137.410 159.502 106.232 1.00 119.93 424 VAL B CA 1
ATOM 7623 C C . VAL B 2 424 ? 138.596 158.554 106.196 1.00 119.93 424 VAL B C 1
ATOM 7624 O O . VAL B 2 424 ? 139.472 158.659 105.340 1.00 119.93 424 VAL B O 1
ATOM 7628 N N . PHE B 2 425 ? 138.624 157.596 107.115 1.00 125.60 425 PHE B N 1
ATOM 7629 C CA . PHE B 2 425 ? 139.679 156.590 107.076 1.00 125.60 425 PHE B CA 1
ATOM 7630 C C . PHE B 2 425 ? 139.077 155.229 107.384 1.00 125.60 425 PHE B C 1
ATOM 7631 O O . PHE B 2 425 ? 137.858 155.059 107.414 1.00 125.60 425 PHE B O 1
ATOM 7639 N N . GLN B 2 426 ? 139.960 154.258 107.609 1.00 136.97 426 GLN B N 1
ATOM 7640 C CA . GLN B 2 426 ? 139.544 152.913 107.985 1.00 136.97 426 GLN B CA 1
ATOM 7641 C C . GLN B 2 426 ? 139.009 152.918 109.408 1.00 136.97 426 GLN B C 1
ATOM 7642 O O . GLN B 2 426 ? 139.782 152.949 110.370 1.00 136.97 426 GLN B O 1
ATOM 7648 N N . ASP B 2 427 ? 137.687 152.878 109.548 1.00 141.44 427 ASP B N 1
ATOM 7649 C CA . ASP B 2 427 ? 137.050 153.108 110.836 1.00 141.44 427 ASP B CA 1
ATOM 7650 C C . ASP B 2 427 ? 136.919 151.840 111.662 1.00 141.44 427 ASP B C 1
ATOM 7651 O O . ASP B 2 427 ? 136.452 150.814 111.162 1.00 141.44 427 ASP B O 1
ATOM 7656 N N . VAL B 2 428 ? 137.325 151.906 112.930 1.00 150.90 428 VAL B N 1
ATOM 7657 C CA . VAL B 2 428 ? 136.995 150.873 113.907 1.00 150.90 428 VAL B CA 1
ATOM 7658 C C . VAL B 2 428 ? 136.203 151.507 115.053 1.00 150.90 428 VAL B C 1
ATOM 7659 O O . VAL B 2 428 ? 136.748 151.897 116.092 1.00 150.90 428 VAL B O 1
ATOM 7663 N N . TRP B 2 429 ? 134.887 151.587 114.868 1.00 147.72 429 TRP B N 1
ATOM 7664 C CA . TRP B 2 429 ? 134.031 152.361 115.756 1.00 147.72 429 TRP B CA 1
ATOM 7665 C C . TRP B 2 429 ? 132.587 151.898 115.612 1.00 147.72 429 TRP B C 1
ATOM 7666 O O . TRP B 2 429 ? 132.342 150.721 115.323 1.00 147.72 429 TRP B O 1
ATOM 7677 N N . LEU B 2 430 ? 131.648 152.815 115.865 1.00 149.04 430 LEU B N 1
ATOM 7678 C CA . LEU B 2 430 ? 130.183 152.743 115.966 1.00 149.04 430 LEU B CA 1
ATOM 7679 C C . LEU B 2 430 ? 129.689 152.335 117.351 1.00 149.04 430 LEU B C 1
ATOM 7680 O O . LEU B 2 430 ? 128.479 152.390 117.585 1.00 149.04 430 LEU B O 1
ATOM 7685 N N . PHE B 2 431 ? 130.588 152.004 118.282 1.00 151.67 431 PHE B N 1
ATOM 7686 C CA . PHE B 2 431 ? 130.457 151.877 119.739 1.00 151.67 431 PHE B CA 1
ATOM 7687 C C . PHE B 2 431 ? 129.185 151.200 120.252 1.00 151.67 431 PHE B C 1
ATOM 7688 O O . PHE B 2 431 ? 128.704 151.575 121.330 1.00 151.67 431 PHE B O 1
ATOM 7696 N N . ASP B 2 432 ? 128.642 150.214 119.529 1.00 161.36 432 ASP B N 1
ATOM 7697 C CA . ASP B 2 432 ? 127.589 149.301 119.977 1.00 161.36 432 ASP B CA 1
ATOM 7698 C C . ASP B 2 432 ? 126.297 149.984 120.417 1.00 161.36 432 ASP B C 1
ATOM 7699 O O . ASP B 2 432 ? 125.919 149.886 121.589 1.00 161.36 432 ASP B O 1
ATOM 7704 N N . ASP B 2 433 ? 125.617 150.666 119.502 1.00 154.99 433 ASP B N 1
ATOM 7705 C CA . ASP B 2 433 ? 124.310 151.264 119.775 1.00 154.99 433 ASP B CA 1
ATOM 7706 C C . ASP B 2 433 ? 123.601 151.479 118.442 1.00 154.99 433 ASP B C 1
ATOM 7707 O O . ASP B 2 433 ? 123.976 150.892 117.419 1.00 154.99 433 ASP B O 1
ATOM 7712 N N . THR B 2 434 ? 122.564 152.317 118.467 1.00 155.39 434 THR B N 1
ATOM 7713 C CA . THR B 2 434 ? 121.748 152.621 117.298 1.00 155.39 434 THR B CA 1
ATOM 7714 C C . THR B 2 434 ? 122.564 153.250 116.181 1.00 155.39 434 THR B C 1
ATOM 7715 O O . THR B 2 434 ? 123.475 154.045 116.427 1.00 155.39 434 THR B O 1
ATOM 7719 N N . LEU B 2 435 ? 122.242 152.873 114.946 1.00 150.63 435 LEU B N 1
ATOM 7720 C CA . LEU B 2 435 ? 123.005 153.370 113.814 1.00 150.63 435 LEU B CA 1
ATOM 7721 C C . LEU B 2 435 ? 122.498 154.719 113.337 1.00 150.63 435 LEU B C 1
ATOM 7722 O O . LEU B 2 435 ? 123.207 155.397 112.586 1.00 150.63 435 LEU B O 1
ATOM 7727 N N . LEU B 2 436 ? 121.298 155.125 113.760 1.00 149.89 436 LEU B N 1
ATOM 7728 C CA . LEU B 2 436 ? 120.849 156.486 113.492 1.00 149.89 436 LEU B CA 1
ATOM 7729 C C . LEU B 2 436 ? 121.740 157.491 114.204 1.00 149.89 436 LEU B C 1
ATOM 7730 O O . LEU B 2 436 ? 122.133 158.508 113.624 1.00 149.89 436 LEU B O 1
ATOM 7735 N N . ALA B 2 437 ? 122.112 157.200 115.451 1.00 149.91 437 ALA B N 1
ATOM 7736 C CA . ALA B 2 437 ? 123.070 158.058 116.139 1.00 149.91 437 ALA B CA 1
ATOM 7737 C C . ALA B 2 437 ? 124.470 157.919 115.553 1.00 149.91 437 ALA B C 1
ATOM 7738 O O . ALA B 2 437 ? 125.237 158.886 115.553 1.00 149.91 437 ALA B O 1
ATOM 7740 N N . ASN B 2 438 ? 124.804 156.747 115.013 1.00 144.05 438 ASN B N 1
ATOM 7741 C CA . ASN B 2 438 ? 126.128 156.550 114.437 1.00 144.05 438 ASN B CA 1
ATOM 7742 C C . ASN B 2 438 ? 126.277 157.297 113.124 1.00 144.05 438 ASN B C 1
ATOM 7743 O O . ASN B 2 438 ? 127.395 157.587 112.687 1.00 144.05 438 ASN B O 1
ATOM 7748 N N . ILE B 2 439 ? 125.159 157.606 112.467 1.00 142.60 439 ILE B N 1
ATOM 7749 C CA . ILE B 2 439 ? 125.209 158.545 111.359 1.00 142.60 439 ILE B CA 1
ATOM 7750 C C . ILE B 2 439 ? 125.105 159.980 111.855 1.00 142.60 439 ILE B C 1
ATOM 7751 O O . ILE B 2 439 ? 125.821 160.858 111.363 1.00 142.60 439 ILE B O 1
ATOM 7756 N N . ARG B 2 440 ? 124.275 160.239 112.866 1.00 142.67 440 ARG B N 1
ATOM 7757 C CA . ARG B 2 440 ? 123.984 161.613 113.255 1.00 142.67 440 ARG B CA 1
ATOM 7758 C C . ARG B 2 440 ? 125.010 162.173 114.230 1.00 142.67 440 ARG B C 1
ATOM 7759 O O . ARG B 2 440 ? 124.833 163.284 114.733 1.00 142.67 440 ARG B O 1
ATOM 7761 N N . ILE B 2 441 ? 126.076 161.430 114.524 1.00 139.89 441 ILE B N 1
ATOM 7762 C CA . ILE B 2 441 ? 127.048 161.917 115.499 1.00 139.89 441 ILE B CA 1
ATOM 7763 C C . ILE B 2 441 ? 127.925 163.009 114.899 1.00 139.89 441 ILE B C 1
ATOM 7764 O O . ILE B 2 441 ? 128.621 163.729 115.622 1.00 139.89 441 ILE B O 1
ATOM 7769 N N . ALA B 2 442 ? 127.901 163.167 113.575 1.00 137.12 442 ALA B N 1
ATOM 7770 C CA . ALA B 2 442 ? 128.675 164.242 112.973 1.00 137.12 442 ALA B CA 1
ATOM 7771 C C . ALA B 2 442 ? 127.942 165.570 113.026 1.00 137.12 442 ALA B C 1
ATOM 7772 O O . ALA B 2 442 ? 128.575 166.622 112.903 1.00 137.12 442 ALA B O 1
ATOM 7774 N N . ARG B 2 443 ? 126.627 165.541 113.216 1.00 144.60 443 ARG B N 1
ATOM 7775 C CA . ARG B 2 443 ? 125.773 166.701 113.439 1.00 144.60 443 ARG B CA 1
ATOM 7776 C C . ARG B 2 443 ? 124.579 166.294 114.282 1.00 144.60 443 ARG B C 1
ATOM 7777 O O . ARG B 2 443 ? 123.590 165.785 113.742 1.00 144.60 443 ARG B O 1
ATOM 7785 N N . PRO B 2 444 ? 124.625 166.488 115.596 1.00 146.79 444 PRO B N 1
ATOM 7786 C CA . PRO B 2 444 ? 123.428 166.237 116.411 1.00 146.79 444 PRO B CA 1
ATOM 7787 C C . PRO B 2 444 ? 122.296 167.222 116.151 1.00 146.79 444 PRO B C 1
ATOM 7788 O O . PRO B 2 444 ? 121.158 166.967 116.566 1.00 146.79 444 PRO B O 1
ATOM 7792 N N . GLN B 2 445 ? 122.569 168.331 115.466 1.00 150.57 445 GLN B N 1
ATOM 7793 C CA . GLN B 2 445 ? 121.549 169.269 115.024 1.00 150.57 445 GLN B CA 1
ATOM 7794 C C . GLN B 2 445 ? 120.976 168.914 113.658 1.00 150.57 445 GLN B C 1
ATOM 7795 O O . GLN B 2 445 ? 120.431 169.792 112.982 1.00 150.57 445 GLN B O 1
ATOM 7801 N N . ALA B 2 446 ? 121.098 167.658 113.233 1.00 148.63 446 ALA B N 1
ATOM 7802 C CA . ALA B 2 446 ? 120.552 167.193 111.966 1.00 148.63 446 ALA B CA 1
ATOM 7803 C C . ALA B 2 446 ? 119.409 166.220 112.226 1.00 148.63 446 ALA B C 1
ATOM 7804 O O . ALA B 2 446 ? 119.541 165.298 113.040 1.00 148.63 446 ALA B O 1
ATOM 7806 N N . THR B 2 447 ? 118.298 166.420 111.526 1.00 150.67 447 THR B N 1
ATOM 7807 C CA . THR B 2 447 ? 117.079 165.685 111.815 1.00 150.67 447 THR B CA 1
ATOM 7808 C C . THR B 2 447 ? 117.087 164.312 111.154 1.00 150.67 447 THR B C 1
ATOM 7809 O O . THR B 2 447 ? 118.098 163.843 110.628 1.00 150.67 447 THR B O 1
ATOM 7813 N N . ARG B 2 448 ? 115.918 163.669 111.187 1.00 153.12 448 ARG B N 1
ATOM 7814 C CA . ARG B 2 448 ? 115.772 162.336 110.616 1.00 153.12 448 ARG B CA 1
ATOM 7815 C C . ARG B 2 448 ? 115.717 162.393 109.095 1.00 153.12 448 ARG B C 1
ATOM 7816 O O . ARG B 2 448 ? 116.086 161.428 108.415 1.00 153.12 448 ARG B O 1
ATOM 7824 N N . GLN B 2 449 ? 115.285 163.524 108.541 1.00 153.45 449 GLN B N 1
ATOM 7825 C CA . GLN B 2 449 ? 115.105 163.607 107.097 1.00 153.45 449 GLN B CA 1
ATOM 7826 C C . GLN B 2 449 ? 116.431 163.820 106.377 1.00 153.45 449 GLN B C 1
ATOM 7827 O O . GLN B 2 449 ? 116.542 163.543 105.177 1.00 153.45 449 GLN B O 1
ATOM 7833 N N . GLU B 2 450 ? 117.445 164.313 107.083 1.00 147.05 450 GLU B N 1
ATOM 7834 C CA . GLU B 2 450 ? 118.763 164.475 106.488 1.00 147.05 450 GLU B CA 1
ATOM 7835 C C . GLU B 2 450 ? 119.630 163.232 106.625 1.00 147.05 450 GLU B C 1
ATOM 7836 O O . GLU B 2 450 ? 120.528 163.032 105.801 1.00 147.05 450 GLU B O 1
ATOM 7842 N N . VAL B 2 451 ? 119.368 162.392 107.630 1.00 147.79 451 VAL B N 1
ATOM 7843 C CA . VAL B 2 451 ? 120.100 161.138 107.774 1.00 147.79 451 VAL B CA 1
ATOM 7844 C C . VAL B 2 451 ? 119.779 160.201 106.617 1.00 147.79 451 VAL B C 1
ATOM 7845 O O . VAL B 2 451 ? 120.681 159.598 106.021 1.00 147.79 451 VAL B O 1
ATOM 7849 N N . GLU B 2 452 ? 118.498 160.099 106.252 1.00 153.45 452 GLU B N 1
ATOM 7850 C CA . GLU B 2 452 ? 118.130 159.274 105.106 1.00 153.45 452 GLU B CA 1
ATOM 7851 C C . GLU B 2 452 ? 118.606 159.892 103.797 1.00 153.45 452 GLU B C 1
ATOM 7852 O O . GLU B 2 452 ? 118.917 159.167 102.848 1.00 153.45 452 GLU B O 1
ATOM 7858 N N . GLU B 2 453 ? 118.711 161.225 103.744 1.00 151.63 453 GLU B N 1
ATOM 7859 C CA . GLU B 2 453 ? 119.257 161.877 102.557 1.00 151.63 453 GLU B CA 1
ATOM 7860 C C . GLU B 2 453 ? 120.733 161.546 102.382 1.00 151.63 453 GLU B C 1
ATOM 7861 O O . GLU B 2 453 ? 121.178 161.220 101.274 1.00 151.63 453 GLU B O 1
ATOM 7867 N N . ALA B 2 454 ? 121.496 161.581 103.475 1.00 144.74 454 ALA B N 1
ATOM 7868 C CA . ALA B 2 454 ? 122.911 161.231 103.404 1.00 144.74 454 ALA B CA 1
ATOM 7869 C C . ALA B 2 454 ? 123.106 159.746 103.129 1.00 144.74 454 ALA B C 1
ATOM 7870 O O . ALA B 2 454 ? 124.036 159.358 102.412 1.00 144.74 454 ALA B O 1
ATOM 7872 N N . ALA B 2 455 ? 122.229 158.900 103.673 1.00 145.66 455 ALA B N 1
ATOM 7873 C CA . ALA B 2 455 ? 122.344 157.466 103.433 1.00 145.66 455 ALA B CA 1
ATOM 7874 C C . ALA B 2 455 ? 121.951 157.110 102.006 1.00 145.66 455 ALA B C 1
ATOM 7875 O O . ALA B 2 455 ? 122.441 156.121 101.450 1.00 145.66 455 ALA B O 1
ATOM 7877 N N . ARG B 2 456 ? 121.065 157.899 101.397 1.00 147.04 456 ARG B N 1
ATOM 7878 C CA . ARG B 2 456 ? 120.730 157.675 99.996 1.00 147.04 456 ARG B CA 1
ATOM 7879 C C . ARG B 2 456 ? 121.814 158.224 99.081 1.00 147.04 456 ARG B C 1
ATOM 7880 O O . ARG B 2 456 ? 122.058 157.679 97.999 1.00 147.04 456 ARG B O 1
ATOM 7888 N N . ALA B 2 457 ? 122.473 159.308 99.492 1.00 140.70 457 ALA B N 1
ATOM 7889 C CA . ALA B 2 457 ? 123.538 159.869 98.672 1.00 140.70 457 ALA B CA 1
ATOM 7890 C C . ALA B 2 457 ? 124.866 159.160 98.880 1.00 140.70 457 ALA B C 1
ATOM 7891 O O . ALA B 2 457 ? 125.815 159.425 98.139 1.00 140.70 457 ALA B O 1
ATOM 7893 N N . ALA B 2 458 ? 124.957 158.276 99.873 1.00 139.78 458 ALA B N 1
ATOM 7894 C CA . ALA B 2 458 ? 126.185 157.543 100.150 1.00 139.78 458 ALA B CA 1
ATOM 7895 C C . ALA B 2 458 ? 126.010 156.034 100.022 1.00 139.78 458 ALA B C 1
ATOM 7896 O O . ALA B 2 458 ? 126.918 155.276 100.377 1.00 139.78 458 ALA B O 1
ATOM 7898 N N . GLN B 2 459 ? 124.852 155.589 99.545 1.00 141.83 459 GLN B N 1
ATOM 7899 C CA . GLN B 2 459 ? 124.522 154.225 99.140 1.00 141.83 459 GLN B CA 1
ATOM 7900 C C . GLN B 2 459 ? 124.702 153.182 100.236 1.00 141.83 459 GLN B C 1
ATOM 7901 O O . GLN B 2 459 ? 124.930 152.014 99.908 1.00 141.83 459 GLN B O 1
ATOM 7907 N N . CYS B 2 460 ? 124.626 153.550 101.514 1.00 151.61 460 CYS B N 1
ATOM 7908 C CA . CYS B 2 460 ? 124.558 152.539 102.565 1.00 151.61 460 CYS B CA 1
ATOM 7909 C C . CYS B 2 460 ? 123.112 152.146 102.836 1.00 151.61 460 CYS B C 1
ATOM 7910 O O . CYS B 2 460 ? 122.839 151.244 103.639 1.00 151.61 460 CYS B O 1
ATOM 7913 N N . LEU B 2 461 ? 122.176 152.809 102.148 1.00 154.77 461 LEU B N 1
ATOM 7914 C CA . LEU B 2 461 ? 120.755 152.708 102.467 1.00 154.77 461 LEU B CA 1
ATOM 7915 C C . LEU B 2 461 ? 120.199 151.328 102.135 1.00 154.77 461 LEU B C 1
ATOM 7916 O O . LEU B 2 461 ? 119.422 150.757 102.910 1.00 154.77 461 LEU B O 1
ATOM 7921 N N . GLU B 2 462 ? 120.606 150.766 100.997 1.00 158.46 462 GLU B N 1
ATOM 7922 C CA . GLU B 2 462 ? 120.096 149.460 100.590 1.00 158.46 462 GLU B CA 1
ATOM 7923 C C . GLU B 2 462 ? 120.636 148.360 101.496 1.00 158.46 462 GLU B C 1
ATOM 7924 O O . GLU B 2 462 ? 119.919 147.410 101.832 1.00 158.46 462 GLU B O 1
ATOM 7930 N N . PHE B 2 463 ? 121.891 148.490 101.929 1.00 160.30 463 PHE B N 1
ATOM 7931 C CA . PHE B 2 463 ? 122.466 147.472 102.799 1.00 160.30 463 PHE B CA 1
ATOM 7932 C C . PHE B 2 463 ? 121.934 147.595 104.217 1.00 160.30 463 PHE B C 1
ATOM 7933 O O . PHE B 2 463 ? 121.856 146.601 104.948 1.00 160.30 463 PHE B O 1
ATOM 7941 N N . ILE B 2 464 ? 121.570 148.807 104.635 1.00 161.32 464 ILE B N 1
ATOM 7942 C CA . ILE B 2 464 ? 121.074 148.955 105.997 1.00 161.32 464 ILE B CA 1
ATOM 7943 C C . ILE B 2 464 ? 119.585 148.619 106.048 1.00 161.32 464 ILE B C 1
ATOM 7944 O O . ILE B 2 464 ? 119.051 148.253 107.101 1.00 161.32 464 ILE B O 1
ATOM 7949 N N . SER B 2 465 ? 118.902 148.684 104.901 1.00 160.43 465 SER B N 1
ATOM 7950 C CA . SER B 2 465 ? 117.532 148.185 104.836 1.00 160.43 465 SER B CA 1
ATOM 7951 C C . SER B 2 465 ? 117.518 146.667 104.704 1.00 160.43 465 SER B C 1
ATOM 7952 O O . SER B 2 465 ? 116.589 146.001 105.172 1.00 160.43 465 SER B O 1
ATOM 7955 N N . ARG B 2 466 ? 118.536 146.104 104.047 1.00 162.54 466 ARG B N 1
ATOM 7956 C CA . ARG B 2 466 ? 118.727 144.659 104.074 1.00 162.54 466 ARG B CA 1
ATOM 7957 C C . ARG B 2 466 ? 119.076 144.169 105.472 1.00 162.54 466 ARG B C 1
ATOM 7958 O O . ARG B 2 466 ? 118.662 143.069 105.852 1.00 162.54 466 ARG B O 1
ATOM 7966 N N . LEU B 2 467 ? 119.841 144.952 106.223 1.00 164.43 467 LEU B N 1
ATOM 7967 C CA . LEU B 2 467 ? 120.179 144.591 107.589 1.00 164.43 467 LEU B CA 1
ATOM 7968 C C . LEU B 2 467 ? 118.916 144.630 108.447 1.00 164.43 467 LEU B C 1
ATOM 7969 O O . LEU B 2 467 ? 118.023 145.446 108.191 1.00 164.43 467 LEU B O 1
ATOM 7974 N N . PRO B 2 468 ? 118.793 143.759 109.450 1.00 165.44 468 PRO B N 1
ATOM 7975 C CA . PRO B 2 468 ? 117.538 143.689 110.208 1.00 165.44 468 PRO B CA 1
ATOM 7976 C C . PRO B 2 468 ? 117.342 144.867 111.153 1.00 165.44 468 PRO B C 1
ATOM 7977 O O . PRO B 2 468 ? 118.082 145.854 111.115 1.00 165.44 468 PRO B O 1
ATOM 7981 N N . GLN B 2 469 ? 116.259 144.770 111.943 1.00 164.52 469 GLN B N 1
ATOM 7982 C CA . GLN B 2 469 ? 115.878 145.671 113.046 1.00 164.52 469 GLN B CA 1
ATOM 7983 C C . GLN B 2 469 ? 115.345 147.022 112.556 1.00 164.52 469 GLN B C 1
ATOM 7984 O O . GLN B 2 469 ? 114.853 147.816 113.357 1.00 164.52 469 GLN B O 1
ATOM 7990 N N . GLY B 2 470 ? 115.404 147.271 111.244 1.00 160.88 470 GLY B N 1
ATOM 7991 C CA . GLY B 2 470 ? 114.815 148.437 110.602 1.00 160.88 470 GLY B CA 1
ATOM 7992 C C . GLY B 2 470 ? 115.234 149.798 111.124 1.00 160.88 470 GLY B C 1
ATOM 7993 O O . GLY B 2 470 ? 114.407 150.514 111.696 1.00 160.88 470 GLY B O 1
ATOM 7994 N N . TRP B 2 471 ? 116.518 150.143 110.963 1.00 157.99 471 TRP B N 1
ATOM 7995 C CA . TRP B 2 471 ? 117.204 151.369 111.428 1.00 157.99 471 TRP B CA 1
ATOM 7996 C C . TRP B 2 471 ? 117.287 151.539 112.938 1.00 157.99 471 TRP B C 1
ATOM 7997 O O . TRP B 2 471 ? 117.878 152.529 113.388 1.00 157.99 471 TRP B O 1
ATOM 8008 N N . LEU B 2 472 ? 116.729 150.633 113.743 1.00 159.55 472 LEU B N 1
ATOM 8009 C CA . LEU B 2 472 ? 117.079 150.627 115.158 1.00 159.55 472 LEU B CA 1
ATOM 8010 C C . LEU B 2 472 ? 118.473 150.054 115.345 1.00 159.55 472 LEU B C 1
ATOM 8011 O O . LEU B 2 472 ? 119.378 150.764 115.797 1.00 159.55 472 LEU B O 1
ATOM 8016 N N . THR B 2 473 ? 118.649 148.774 114.996 1.00 158.59 473 THR B N 1
ATOM 8017 C CA . THR B 2 473 ? 119.931 148.198 114.606 1.00 158.59 473 THR B CA 1
ATOM 8018 C C . THR B 2 473 ? 121.026 148.327 115.671 1.00 158.59 473 THR B C 1
ATOM 8019 O O . THR B 2 473 ? 121.892 149.198 115.569 1.00 158.59 473 THR B O 1
ATOM 8023 N N . PRO B 2 474 ? 120.958 147.531 116.740 1.00 162.52 474 PRO B N 1
ATOM 8024 C CA . PRO B 2 474 ? 121.852 147.766 117.887 1.00 162.52 474 PRO B CA 1
ATOM 8025 C C . PRO B 2 474 ? 123.320 147.511 117.596 1.00 162.52 474 PRO B C 1
ATOM 8026 O O . PRO B 2 474 ? 124.175 148.165 118.210 1.00 162.52 474 PRO B O 1
ATOM 8030 N N . MET B 2 475 ? 123.622 146.588 116.672 1.00 168.28 475 MET B N 1
ATOM 8031 C CA . MET B 2 475 ? 124.974 146.190 116.278 1.00 168.28 475 MET B CA 1
ATOM 8032 C C . MET B 2 475 ? 125.804 145.769 117.482 1.00 168.28 475 MET B C 1
ATOM 8033 O O . MET B 2 475 ? 126.998 146.069 117.552 1.00 168.28 475 MET B O 1
ATOM 8035 N N . GLY B 2 476 ? 125.173 145.076 118.434 1.00 172.31 476 GLY B N 1
ATOM 8036 C CA . GLY B 2 476 ? 125.787 144.846 119.730 1.00 172.31 476 GLY B CA 1
ATOM 8037 C C . GLY B 2 476 ? 126.855 143.777 119.733 1.00 172.31 476 GLY B C 1
ATOM 8038 O O . GLY B 2 476 ? 127.575 143.637 120.727 1.00 172.31 476 GLY B O 1
ATOM 8039 N N . GLU B 2 477 ? 126.985 143.025 118.642 1.00 178.11 477 GLU B N 1
ATOM 8040 C CA . GLU B 2 477 ? 128.004 141.983 118.513 1.00 178.11 477 GLU B CA 1
ATOM 8041 C C . GLU B 2 477 ? 129.337 142.634 118.137 1.00 178.11 477 GLU B C 1
ATOM 8042 O O . GLU B 2 477 ? 129.852 142.497 117.023 1.00 178.11 477 GLU B O 1
ATOM 8048 N N . MET B 2 478 ? 129.908 143.352 119.116 1.00 179.36 478 MET B N 1
ATOM 8049 C CA . MET B 2 478 ? 131.174 144.089 119.042 1.00 179.36 478 MET B CA 1
ATOM 8050 C C . MET B 2 478 ? 131.227 145.120 117.919 1.00 179.36 478 MET B C 1
ATOM 8051 O O . MET B 2 478 ? 132.318 145.490 117.477 1.00 179.36 478 MET B O 1
ATOM 8056 N N . GLY B 2 479 ? 130.082 145.602 117.437 1.00 176.64 479 GLY B N 1
ATOM 8057 C CA . GLY B 2 479 ? 130.054 146.577 116.366 1.00 176.64 479 GLY B CA 1
ATOM 8058 C C . GLY B 2 479 ? 130.217 146.025 114.968 1.00 176.64 479 GLY B C 1
ATOM 8059 O O . GLY B 2 479 ? 129.782 146.677 114.013 1.00 176.64 479 GLY B O 1
ATOM 8060 N N . GLY B 2 480 ? 130.810 144.844 114.809 1.00 177.94 480 GLY B N 1
ATOM 8061 C CA . GLY B 2 480 ? 131.092 144.332 113.486 1.00 177.94 480 GLY B CA 1
ATOM 8062 C C . GLY B 2 480 ? 130.535 142.952 113.218 1.00 177.94 480 GLY B C 1
ATOM 8063 O O . GLY B 2 480 ? 130.978 141.956 113.798 1.00 177.94 480 GLY B O 1
ATOM 8064 N N . GLN B 2 481 ? 129.559 142.896 112.320 1.00 177.41 481 GLN B N 1
ATOM 8065 C CA . GLN B 2 481 ? 128.962 141.656 111.836 1.00 177.41 481 GLN B CA 1
ATOM 8066 C C . GLN B 2 481 ? 128.756 141.786 110.334 1.00 177.41 481 GLN B C 1
ATOM 8067 O O . GLN B 2 481 ? 128.152 140.937 109.677 1.00 177.41 481 GLN B O 1
ATOM 8073 N N . LEU B 2 482 ? 129.301 142.862 109.778 1.00 166.05 482 LEU B N 1
ATOM 8074 C CA . LEU B 2 482 ? 129.132 143.198 108.374 1.00 166.05 482 LEU B CA 1
ATOM 8075 C C . LEU B 2 482 ? 130.510 143.409 107.775 1.00 166.05 482 LEU B C 1
ATOM 8076 O O . LEU B 2 482 ? 131.522 143.396 108.482 1.00 166.05 482 LEU B O 1
ATOM 8081 N N . SER B 2 483 ? 130.535 143.590 106.460 1.00 158.37 483 SER B N 1
ATOM 8082 C CA . SER B 2 483 ? 131.792 143.826 105.768 1.00 158.37 483 SER B CA 1
ATOM 8083 C C . SER B 2 483 ? 132.331 145.208 106.112 1.00 158.37 483 SER B C 1
ATOM 8084 O O . SER B 2 483 ? 131.591 146.107 106.517 1.00 158.37 483 SER B O 1
ATOM 8087 N N . GLY B 2 484 ? 133.642 145.372 105.938 1.00 151.51 484 GLY B N 1
ATOM 8088 C CA . GLY B 2 484 ? 134.246 146.671 106.176 1.00 151.51 484 GLY B CA 1
ATOM 8089 C C . GLY B 2 484 ? 133.898 147.680 105.100 1.00 151.51 484 GLY B C 1
ATOM 8090 O O . GLY B 2 484 ? 134.052 148.888 105.293 1.00 151.51 484 GLY B O 1
ATOM 8091 N N . GLY B 2 485 ? 133.413 147.198 103.955 1.00 146.76 485 GLY B N 1
ATOM 8092 C CA . GLY B 2 485 ? 133.087 148.100 102.867 1.00 146.76 485 GLY B CA 1
ATOM 8093 C C . GLY B 2 485 ? 131.857 148.938 103.146 1.00 146.76 485 GLY B C 1
ATOM 8094 O O . GLY B 2 485 ? 131.792 150.110 102.774 1.00 146.76 485 GLY B O 1
ATOM 8095 N N . GLU B 2 486 ? 130.866 148.352 103.810 1.00 146.84 486 GLU B N 1
ATOM 8096 C CA . GLU B 2 486 ? 129.698 149.145 104.165 1.00 146.84 486 GLU B CA 1
ATOM 8097 C C . GLU B 2 486 ? 129.945 149.923 105.450 1.00 146.84 486 GLU B C 1
ATOM 8098 O O . GLU B 2 486 ? 129.264 150.915 105.723 1.00 146.84 486 GLU B O 1
ATOM 8104 N N . ARG B 2 487 ? 130.941 149.508 106.234 1.00 145.51 487 ARG B N 1
ATOM 8105 C CA . ARG B 2 487 ? 131.446 150.332 107.326 1.00 145.51 487 ARG B CA 1
ATOM 8106 C C . ARG B 2 487 ? 132.018 151.618 106.759 1.00 145.51 487 ARG B C 1
ATOM 8107 O O . ARG B 2 487 ? 131.792 152.710 107.296 1.00 145.51 487 ARG B O 1
ATOM 8115 N N . GLN B 2 488 ? 132.755 151.481 105.656 1.00 135.70 488 GLN B N 1
ATOM 8116 C CA . GLN B 2 488 ? 133.273 152.647 104.957 1.00 135.70 488 GLN B CA 1
ATOM 8117 C C . GLN B 2 488 ? 132.153 153.493 104.380 1.00 135.70 488 GLN B C 1
ATOM 8118 O O . GLN B 2 488 ? 132.268 154.721 104.346 1.00 135.70 488 GLN B O 1
ATOM 8124 N N . ARG B 2 489 ? 131.054 152.870 103.952 1.00 139.12 489 ARG B N 1
ATOM 8125 C CA . ARG B 2 489 ? 129.921 153.646 103.465 1.00 139.12 489 ARG B CA 1
ATOM 8126 C C . ARG B 2 489 ? 129.228 154.382 104.607 1.00 139.12 489 ARG B C 1
ATOM 8127 O O . ARG B 2 489 ? 128.736 155.500 104.419 1.00 139.12 489 ARG B O 1
ATOM 8129 N N . ILE B 2 490 ? 129.202 153.775 105.798 1.00 139.14 490 ILE B N 1
ATOM 8130 C CA . ILE B 2 490 ? 128.680 154.448 106.990 1.00 139.14 490 ILE B CA 1
ATOM 8131 C C . ILE B 2 490 ? 129.524 155.668 107.325 1.00 139.14 490 ILE B C 1
ATOM 8132 O O . ILE B 2 490 ? 128.997 156.755 107.588 1.00 139.14 490 ILE B O 1
ATOM 8137 N N . SER B 2 491 ? 130.847 155.518 107.276 1.00 128.56 491 SER B N 1
ATOM 8138 C CA . SER B 2 491 ? 131.721 156.644 107.588 1.00 128.56 491 SER B CA 1
ATOM 8139 C C . SER B 2 491 ? 131.642 157.721 106.514 1.00 128.56 491 SER B C 1
ATOM 8140 O O . SER B 2 491 ? 131.749 158.915 106.814 1.00 128.56 491 SER B O 1
ATOM 8143 N N . ILE B 2 492 ? 131.430 157.317 105.260 1.00 125.45 492 ILE B N 1
ATOM 8144 C CA . ILE B 2 492 ? 131.246 158.283 104.181 1.00 125.45 492 ILE B CA 1
ATOM 8145 C C . ILE B 2 492 ? 129.948 159.053 104.368 1.00 125.45 492 ILE B C 1
ATOM 8146 O O . ILE B 2 492 ? 129.906 160.275 104.191 1.00 125.45 492 ILE B O 1
ATOM 8151 N N . ALA B 2 493 ? 128.884 158.364 104.786 1.00 129.67 493 ALA B N 1
ATOM 8152 C CA . ALA B 2 493 ? 127.627 159.050 105.071 1.00 129.67 493 ALA B CA 1
ATOM 8153 C C . ALA B 2 493 ? 127.761 159.969 106.275 1.00 129.67 493 ALA B C 1
ATOM 8154 O O . ALA B 2 493 ? 127.135 161.034 106.324 1.00 129.67 493 ALA B O 1
ATOM 8156 N N . ARG B 2 494 ? 128.593 159.582 107.241 1.00 128.23 494 ARG B N 1
ATOM 8157 C CA . ARG B 2 494 ? 128.828 160.421 108.408 1.00 128.23 494 ARG B CA 1
ATOM 8158 C C . ARG B 2 494 ? 129.558 161.696 108.023 1.00 128.23 494 ARG B C 1
ATOM 8159 O O . ARG B 2 494 ? 129.174 162.790 108.442 1.00 128.23 494 ARG B O 1
ATOM 8167 N N . ALA B 2 495 ? 130.585 161.581 107.187 1.00 123.85 495 ALA B N 1
ATOM 8168 C CA . ALA B 2 495 ? 131.282 162.778 106.736 1.00 123.85 495 ALA B CA 1
ATOM 8169 C C . ALA B 2 495 ? 130.459 163.561 105.724 1.00 123.85 495 ALA B C 1
ATOM 8170 O O . ALA B 2 495 ? 130.734 164.738 105.481 1.00 123.85 495 ALA B O 1
ATOM 8172 N N . LEU B 2 496 ? 129.461 162.931 105.117 1.00 124.12 496 LEU B N 1
ATOM 8173 C CA . LEU B 2 496 ? 128.619 163.606 104.142 1.00 124.12 496 LEU B CA 1
ATOM 8174 C C . LEU B 2 496 ? 127.516 164.385 104.835 1.00 124.12 496 LEU B C 1
ATOM 8175 O O . LEU B 2 496 ? 127.024 165.385 104.304 1.00 124.12 496 LEU B O 1
ATOM 8180 N N . LEU B 2 497 ? 127.115 163.920 106.018 1.00 125.92 497 LEU B N 1
ATOM 8181 C CA . LEU B 2 497 ? 126.088 164.618 106.782 1.00 125.92 497 LEU B CA 1
ATOM 8182 C C . LEU B 2 497 ? 126.601 165.960 107.272 1.00 125.92 497 LEU B C 1
ATOM 8183 O O . LEU B 2 497 ? 125.944 166.993 107.104 1.00 125.92 497 LEU B O 1
ATOM 8188 N N . LYS B 2 498 ? 127.786 165.966 107.865 1.00 116.55 498 LYS B N 1
ATOM 8189 C CA . LYS B 2 498 ? 128.438 167.206 108.246 1.00 116.55 498 LYS B CA 1
ATOM 8190 C C . LYS B 2 498 ? 128.974 167.869 106.988 1.00 116.55 498 LYS B C 1
ATOM 8191 O O . LYS B 2 498 ? 129.941 167.389 106.391 1.00 116.55 498 LYS B O 1
ATOM 8197 N N . ASN B 2 499 ? 128.351 168.967 106.579 1.00 112.09 499 ASN B N 1
ATOM 8198 C CA . ASN B 2 499 ? 128.675 169.606 105.305 1.00 112.09 499 ASN B CA 1
ATOM 8199 C C . ASN B 2 499 ? 130.010 170.337 105.369 1.00 112.09 499 ASN B C 1
ATOM 8200 O O . ASN B 2 499 ? 130.076 171.557 105.261 1.00 112.09 499 ASN B O 1
ATOM 8205 N N . ALA B 2 500 ? 131.080 169.593 105.513 1.00 110.01 500 ALA B N 1
ATOM 8206 C CA . ALA B 2 500 ? 132.380 170.199 105.710 1.00 110.01 500 ALA B CA 1
ATOM 8207 C C . ALA B 2 500 ? 132.952 170.638 104.371 1.00 110.01 500 ALA B C 1
ATOM 8208 O O . ALA B 2 500 ? 132.929 169.860 103.418 1.00 110.01 500 ALA B O 1
ATOM 8210 N N . PRO B 2 501 ? 133.450 171.858 104.255 1.00 107.56 501 PRO B N 1
ATOM 8211 C CA . PRO B 2 501 ? 133.988 172.309 102.969 1.00 107.56 501 PRO B CA 1
ATOM 8212 C C . PRO B 2 501 ? 135.358 171.762 102.615 1.00 107.56 501 PRO B C 1
ATOM 8213 O O . PRO B 2 501 ? 135.805 171.966 101.486 1.00 107.56 501 PRO B O 1
ATOM 8217 N N . VAL B 2 502 ? 136.044 171.082 103.528 1.00 103.03 502 VAL B N 1
ATOM 8218 C CA . VAL B 2 502 ? 137.312 170.439 103.195 1.00 103.03 502 VAL B CA 1
ATOM 8219 C C . VAL B 2 502 ? 137.238 169.003 103.691 1.00 103.03 502 VAL B C 1
ATOM 8220 O O . VAL B 2 502 ? 136.986 168.766 104.877 1.00 103.03 502 VAL B O 1
ATOM 8224 N N . VAL B 2 503 ? 137.426 168.046 102.785 1.00 107.18 503 VAL B N 1
ATOM 8225 C CA . VAL B 2 503 ? 137.340 166.629 103.103 1.00 107.18 503 VAL B CA 1
ATOM 8226 C C . VAL B 2 503 ? 138.697 165.993 102.885 1.00 107.18 503 VAL B C 1
ATOM 8227 O O . VAL B 2 503 ? 139.271 166.102 101.801 1.00 107.18 503 VAL B O 1
ATOM 8231 N N . ILE B 2 504 ? 139.209 165.335 103.909 1.00 110.42 504 ILE B N 1
ATOM 8232 C CA . ILE B 2 504 ? 140.428 164.553 103.812 1.00 110.42 504 ILE B CA 1
ATOM 8233 C C . ILE B 2 504 ? 140.013 163.102 103.664 1.00 110.42 504 ILE B C 1
ATOM 8234 O O . ILE B 2 504 ? 139.274 162.572 104.502 1.00 110.42 504 ILE B O 1
ATOM 8239 N N . LEU B 2 505 ? 140.449 162.476 102.580 1.00 111.99 505 LEU B N 1
ATOM 8240 C CA . LEU B 2 505 ? 140.225 161.061 102.337 1.00 111.99 505 LEU B CA 1
ATOM 8241 C C . LEU B 2 505 ? 141.515 160.332 102.659 1.00 111.99 505 LEU B C 1
ATOM 8242 O O . LEU B 2 505 ? 142.592 160.793 102.282 1.00 111.99 505 LEU B O 1
ATOM 8247 N N . ASP B 2 506 ? 141.411 159.201 103.347 1.00 123.57 506 ASP B N 1
ATOM 8248 C CA . ASP B 2 506 ? 142.555 158.316 103.495 1.00 123.57 506 ASP B CA 1
ATOM 8249 C C . ASP B 2 506 ? 142.639 157.426 102.253 1.00 123.57 506 ASP B C 1
ATOM 8250 O O . ASP B 2 506 ? 142.344 157.853 101.139 1.00 123.57 506 ASP B O 1
ATOM 8255 N N . GLU B 2 507 ? 143.124 156.209 102.412 1.00 126.74 507 GLU B N 1
ATOM 8256 C CA . GLU B 2 507 ? 142.893 155.218 101.374 1.00 126.74 507 GLU B CA 1
ATOM 8257 C C . GLU B 2 507 ? 141.560 154.552 101.678 1.00 126.74 507 GLU B C 1
ATOM 8258 O O . GLU B 2 507 ? 141.487 153.711 102.582 1.00 126.74 507 GLU B O 1
ATOM 8260 N N . PRO B 2 508 ? 140.494 154.888 100.973 1.00 126.23 508 PRO B N 1
ATOM 8261 C CA . PRO B 2 508 ? 139.179 154.401 101.387 1.00 126.23 508 PRO B CA 1
ATOM 8262 C C . PRO B 2 508 ? 138.755 153.136 100.667 1.00 126.23 508 PRO B C 1
ATOM 8263 O O . PRO B 2 508 ? 137.612 152.697 100.813 1.00 126.23 508 PRO B O 1
ATOM 8267 N N . THR B 2 509 ? 139.655 152.544 99.880 1.00 128.31 509 THR B N 1
ATOM 8268 C CA . THR B 2 509 ? 139.330 151.434 98.985 1.00 128.31 509 THR B CA 1
ATOM 8269 C C . THR B 2 509 ? 140.402 150.362 99.140 1.00 128.31 509 THR B C 1
ATOM 8270 O O . THR B 2 509 ? 141.436 150.399 98.469 1.00 128.31 509 THR B O 1
ATOM 8274 N N . ALA B 2 510 ? 140.168 149.412 100.043 1.00 128.17 510 ALA B N 1
ATOM 8275 C CA . ALA B 2 510 ? 141.075 148.288 100.201 1.00 128.17 510 ALA B CA 1
ATOM 8276 C C . ALA B 2 510 ? 140.388 146.968 100.523 1.00 128.17 510 ALA B C 1
ATOM 8277 O O . ALA B 2 510 ? 141.087 145.991 100.811 1.00 128.17 510 ALA B O 1
ATOM 8279 N N . ALA B 2 511 ? 139.055 146.897 100.491 1.00 132.84 511 ALA B N 1
ATOM 8280 C CA . ALA B 2 511 ? 138.391 145.751 101.110 1.00 132.84 511 ALA B CA 1
ATOM 8281 C C . ALA B 2 511 ? 138.040 144.646 100.114 1.00 132.84 511 ALA B C 1
ATOM 8282 O O . ALA B 2 511 ? 138.578 143.538 100.195 1.00 132.84 511 ALA B O 1
ATOM 8284 N N . LEU B 2 512 ? 137.141 144.917 99.169 1.00 131.77 512 LEU B N 1
ATOM 8285 C CA . LEU B 2 512 ? 136.566 143.848 98.346 1.00 131.77 512 LEU B CA 1
ATOM 8286 C C . LEU B 2 512 ? 136.589 144.272 96.884 1.00 131.77 512 LEU B C 1
ATOM 8287 O O . LEU B 2 512 ? 137.272 145.227 96.504 1.00 131.77 512 LEU B O 1
ATOM 8292 N N . ASP B 2 513 ? 135.854 143.529 96.056 1.00 134.01 513 ASP B N 1
ATOM 8293 C CA . ASP B 2 513 ? 135.785 143.788 94.625 1.00 134.01 513 ASP B CA 1
ATOM 8294 C C . ASP B 2 513 ? 134.457 144.358 94.167 1.00 134.01 513 ASP B C 1
ATOM 8295 O O . ASP B 2 513 ? 134.450 145.375 93.479 1.00 134.01 513 ASP B O 1
ATOM 8300 N N . ILE B 2 514 ? 133.339 143.717 94.485 1.00 138.01 514 ILE B N 1
ATOM 8301 C CA . ILE B 2 514 ? 132.051 144.223 94.026 1.00 138.01 514 ILE B CA 1
ATOM 8302 C C . ILE B 2 514 ? 131.425 145.171 95.038 1.00 138.01 514 ILE B C 1
ATOM 8303 O O . ILE B 2 514 ? 131.253 146.360 94.746 1.00 138.01 514 ILE B O 1
ATOM 8308 N N . GLU B 2 515 ? 131.141 144.679 96.247 1.00 137.00 515 GLU B N 1
ATOM 8309 C CA . GLU B 2 515 ? 130.316 145.417 97.192 1.00 137.00 515 GLU B CA 1
ATOM 8310 C C . GLU B 2 515 ? 131.049 146.642 97.711 1.00 137.00 515 GLU B C 1
ATOM 8311 O O . GLU B 2 515 ? 130.621 147.777 97.465 1.00 137.00 515 GLU B O 1
ATOM 8317 N N . SER B 2 516 ? 132.191 146.418 98.373 1.00 136.41 516 SER B N 1
ATOM 8318 C CA . SER B 2 516 ? 132.995 147.498 98.931 1.00 136.41 516 SER B CA 1
ATOM 8319 C C . SER B 2 516 ? 133.440 148.481 97.864 1.00 136.41 516 SER B C 1
ATOM 8320 O O . SER B 2 516 ? 133.171 149.681 97.973 1.00 136.41 516 SER B O 1
ATOM 8323 N N . GLU B 2 517 ? 134.078 147.980 96.807 1.00 133.29 517 GLU B N 1
ATOM 8324 C CA . GLU B 2 517 ? 134.711 148.871 95.847 1.00 133.29 517 GLU B CA 1
ATOM 8325 C C . GLU B 2 517 ? 133.678 149.639 95.042 1.00 133.29 517 GLU B C 1
ATOM 8326 O O . GLU B 2 517 ? 133.787 150.862 94.906 1.00 133.29 517 GLU B O 1
ATOM 8332 N N . LEU B 2 518 ? 132.622 148.965 94.582 1.00 131.23 518 LEU B N 1
ATOM 8333 C CA . LEU B 2 518 ? 131.655 149.678 93.761 1.00 131.23 518 LEU B CA 1
ATOM 8334 C C . LEU B 2 518 ? 130.776 150.609 94.585 1.00 131.23 518 LEU B C 1
ATOM 8335 O O . LEU B 2 518 ? 130.530 151.746 94.163 1.00 131.23 518 LEU B O 1
ATOM 8340 N N . ALA B 2 519 ? 130.330 150.178 95.775 1.00 133.88 519 ALA B N 1
ATOM 8341 C CA . ALA B 2 519 ? 129.495 151.045 96.598 1.00 133.88 519 ALA B CA 1
ATOM 8342 C C . ALA B 2 519 ? 130.272 152.243 97.133 1.00 133.88 519 ALA B C 1
ATOM 8343 O O . ALA B 2 519 ? 129.766 153.370 97.106 1.00 133.88 519 ALA B O 1
ATOM 8345 N N . VAL B 2 520 ? 131.508 152.032 97.590 1.00 131.61 520 VAL B N 1
ATOM 8346 C CA . VAL B 2 520 ? 132.313 153.138 98.077 1.00 131.61 520 VAL B CA 1
ATOM 8347 C C . VAL B 2 520 ? 132.741 154.065 96.946 1.00 131.61 520 VAL B C 1
ATOM 8348 O O . VAL B 2 520 ? 132.799 155.282 97.158 1.00 131.61 520 VAL B O 1
ATOM 8352 N N . GLN B 2 521 ? 132.950 153.550 95.728 1.00 131.45 521 GLN B N 1
ATOM 8353 C CA . GLN B 2 521 ? 133.225 154.433 94.600 1.00 131.45 521 GLN B CA 1
ATOM 8354 C C . GLN B 2 521 ? 132.006 155.277 94.246 1.00 131.45 521 GLN B C 1
ATOM 8355 O O . GLN B 2 521 ? 132.135 156.483 93.979 1.00 131.45 521 GLN B O 1
ATOM 8361 N N . LYS B 2 522 ? 130.816 154.669 94.285 1.00 131.54 522 LYS B N 1
ATOM 8362 C CA . LYS B 2 522 ? 129.583 155.403 94.014 1.00 131.54 522 LYS B CA 1
ATOM 8363 C C . LYS B 2 522 ? 129.332 156.467 95.071 1.00 131.54 522 LYS B C 1
ATOM 8364 O O . LYS B 2 522 ? 128.834 157.556 94.769 1.00 131.54 522 LYS B O 1
ATOM 8370 N N . ALA B 2 523 ? 129.697 156.176 96.318 1.00 131.12 523 ALA B N 1
ATOM 8371 C CA . ALA B 2 523 ? 129.475 157.141 97.387 1.00 131.12 523 ALA B CA 1
ATOM 8372 C C . ALA B 2 523 ? 130.486 158.276 97.335 1.00 131.12 523 ALA B C 1
ATOM 8373 O O . ALA B 2 523 ? 130.133 159.435 97.567 1.00 131.12 523 ALA B O 1
ATOM 8375 N N . ILE B 2 524 ? 131.746 157.967 97.038 1.00 129.15 524 ILE B N 1
ATOM 8376 C CA . ILE B 2 524 ? 132.781 158.988 97.067 1.00 129.15 524 ILE B CA 1
ATOM 8377 C C . ILE B 2 524 ? 132.655 159.925 95.878 1.00 129.15 524 ILE B C 1
ATOM 8378 O O . ILE B 2 524 ? 132.821 161.142 96.027 1.00 129.15 524 ILE B O 1
ATOM 8383 N N . ASP B 2 525 ? 132.270 159.410 94.700 1.00 136.04 525 ASP B N 1
ATOM 8384 C CA . ASP B 2 525 ? 132.177 160.286 93.531 1.00 136.04 525 ASP B CA 1
ATOM 8385 C C . ASP B 2 525 ? 130.981 161.232 93.615 1.00 136.04 525 ASP B C 1
ATOM 8386 O O . ASP B 2 525 ? 130.854 162.153 92.801 1.00 136.04 525 ASP B O 1
ATOM 8391 N N . ASN B 2 526 ? 130.090 161.015 94.580 1.00 133.17 526 ASN B N 1
ATOM 8392 C CA . ASN B 2 526 ? 129.064 161.982 94.940 1.00 133.17 526 ASN B CA 1
ATOM 8393 C C . ASN B 2 526 ? 129.632 163.090 95.823 1.00 133.17 526 ASN B C 1
ATOM 8394 O O . ASN B 2 526 ? 129.218 164.249 95.725 1.00 133.17 526 ASN B O 1
ATOM 8399 N N . LEU B 2 527 ? 130.604 162.746 96.667 1.00 124.66 527 LEU B N 1
ATOM 8400 C CA . LEU B 2 527 ? 131.036 163.649 97.728 1.00 124.66 527 LEU B CA 1
ATOM 8401 C C . LEU B 2 527 ? 131.938 164.756 97.192 1.00 124.66 527 LEU B C 1
ATOM 8402 O O . LEU B 2 527 ? 132.013 165.845 97.767 1.00 124.66 527 LEU B O 1
ATOM 8407 N N . VAL B 2 528 ? 132.640 164.498 96.099 1.00 125.43 528 VAL B N 1
ATOM 8408 C CA . VAL B 2 528 ? 133.524 165.512 95.539 1.00 125.43 528 VAL B CA 1
ATOM 8409 C C . VAL B 2 528 ? 132.766 166.352 94.522 1.00 125.43 528 VAL B C 1
ATOM 8410 O O . VAL B 2 528 ? 132.674 165.993 93.344 1.00 125.43 528 VAL B O 1
ATOM 8414 N N . HIS B 2 529 ? 132.188 167.457 94.979 1.00 129.12 529 HIS B N 1
ATOM 8415 C CA . HIS B 2 529 ? 131.515 168.419 94.114 1.00 129.12 529 HIS B CA 1
ATOM 8416 C C . HIS B 2 529 ? 131.528 169.790 94.770 1.00 129.12 529 HIS B C 1
ATOM 8417 O O . HIS B 2 529 ? 130.841 170.000 95.776 1.00 129.12 529 HIS B O 1
ATOM 8424 N N . ASN B 2 530 ? 132.286 170.717 94.171 1.00 125.66 530 ASN B N 1
ATOM 8425 C CA . ASN B 2 530 ? 132.611 172.030 94.722 1.00 125.66 530 ASN B CA 1
ATOM 8426 C C . ASN B 2 530 ? 133.169 171.882 96.127 1.00 125.66 530 ASN B C 1
ATOM 8427 O O . ASN B 2 530 ? 132.632 172.438 97.088 1.00 125.66 530 ASN B O 1
ATOM 8432 N N . ARG B 2 531 ? 134.241 171.111 96.245 1.00 115.01 531 ARG B N 1
ATOM 8433 C CA . ARG B 2 531 ? 134.796 170.724 97.534 1.00 115.01 531 ARG B CA 1
ATOM 8434 C C . ARG B 2 531 ? 136.300 170.624 97.365 1.00 115.01 531 ARG B C 1
ATOM 8435 O O . ARG B 2 531 ? 136.772 170.108 96.350 1.00 115.01 531 ARG B O 1
ATOM 8443 N N . THR B 2 532 ? 137.056 171.129 98.327 1.00 113.49 532 THR B N 1
ATOM 8444 C CA . THR B 2 532 ? 138.486 170.881 98.312 1.00 113.49 532 THR B CA 1
ATOM 8445 C C . THR B 2 532 ? 138.778 169.562 98.997 1.00 113.49 532 THR B C 1
ATOM 8446 O O . THR B 2 532 ? 138.668 169.452 100.219 1.00 113.49 532 THR B O 1
ATOM 8450 N N . VAL B 2 533 ? 139.154 168.556 98.217 1.00 113.76 533 VAL B N 1
ATOM 8451 C CA . VAL B 2 533 ? 139.281 167.210 98.752 1.00 113.76 533 VAL B CA 1
ATOM 8452 C C . VAL B 2 533 ? 140.707 166.726 98.529 1.00 113.76 533 VAL B C 1
ATOM 8453 O O . VAL B 2 533 ? 141.388 167.131 97.582 1.00 113.76 533 VAL B O 1
ATOM 8457 N N . ILE B 2 534 ? 141.184 165.909 99.459 1.00 113.64 534 ILE B N 1
ATOM 8458 C CA . ILE B 2 534 ? 142.546 165.397 99.461 1.00 113.64 534 ILE B CA 1
ATOM 8459 C C . ILE B 2 534 ? 142.460 163.880 99.458 1.00 113.64 534 ILE B C 1
ATOM 8460 O O . ILE B 2 534 ? 142.175 163.267 100.493 1.00 113.64 534 ILE B O 1
ATOM 8465 N N . ILE B 2 535 ? 142.697 163.262 98.313 1.00 111.87 535 ILE B N 1
ATOM 8466 C CA . ILE B 2 535 ? 142.710 161.811 98.229 1.00 111.87 535 ILE B CA 1
ATOM 8467 C C . ILE B 2 535 ? 144.157 161.366 98.301 1.00 111.87 535 ILE B C 1
ATOM 8468 O O . ILE B 2 535 ? 145.001 161.836 97.535 1.00 111.87 535 ILE B O 1
ATOM 8473 N N . ILE B 2 536 ? 144.458 160.469 99.236 1.00 117.48 536 ILE B N 1
ATOM 8474 C CA . ILE B 2 536 ? 145.836 160.045 99.444 1.00 117.48 536 ILE B CA 1
ATOM 8475 C C . ILE B 2 536 ? 146.028 158.566 99.147 1.00 117.48 536 ILE B C 1
ATOM 8476 O O . ILE B 2 536 ? 147.019 157.976 99.587 1.00 117.48 536 ILE B O 1
ATOM 8481 N N . ALA B 2 537 ? 145.120 157.956 98.389 1.00 127.52 537 ALA B N 1
ATOM 8482 C CA . ALA B 2 537 ? 145.207 156.527 98.111 1.00 127.52 537 ALA B CA 1
ATOM 8483 C C . ALA B 2 537 ? 146.398 156.223 97.211 1.00 127.52 537 ALA B C 1
ATOM 8484 O O . ALA B 2 537 ? 146.820 157.064 96.414 1.00 127.52 537 ALA B O 1
ATOM 8486 N N . HIS B 2 538 ? 146.956 155.018 97.361 1.00 136.16 538 HIS B N 1
ATOM 8487 C CA . HIS B 2 538 ? 148.205 154.691 96.680 1.00 136.16 538 HIS B CA 1
ATOM 8488 C C . HIS B 2 538 ? 147.970 154.334 95.218 1.00 136.16 538 HIS B C 1
ATOM 8489 O O . HIS B 2 538 ? 148.893 154.415 94.403 1.00 136.16 538 HIS B O 1
ATOM 8496 N N . ARG B 2 539 ? 146.754 153.913 94.874 1.00 144.83 539 ARG B N 1
ATOM 8497 C CA . ARG B 2 539 ? 146.455 153.430 93.531 1.00 144.83 539 ARG B CA 1
ATOM 8498 C C . ARG B 2 539 ? 146.452 154.567 92.523 1.00 144.83 539 ARG B C 1
ATOM 8499 O O . ARG B 2 539 ? 145.578 155.435 92.554 1.00 144.83 539 ARG B O 1
ATOM 8507 N N . LEU B 2 540 ? 147.411 154.535 91.598 1.00 145.49 540 LEU B N 1
ATOM 8508 C CA . LEU B 2 540 ? 147.629 155.650 90.684 1.00 145.49 540 LEU B CA 1
ATOM 8509 C C . LEU B 2 540 ? 146.557 155.815 89.616 1.00 145.49 540 LEU B C 1
ATOM 8510 O O . LEU B 2 540 ? 146.647 156.750 88.821 1.00 145.49 540 LEU B O 1
ATOM 8515 N N . SER B 2 541 ? 145.545 154.949 89.559 1.00 147.60 541 SER B N 1
ATOM 8516 C CA . SER B 2 541 ? 144.445 155.186 88.628 1.00 147.60 541 SER B CA 1
ATOM 8517 C C . SER B 2 541 ? 143.508 156.265 89.155 1.00 147.60 541 SER B C 1
ATOM 8518 O O . SER B 2 541 ? 143.191 157.232 88.444 1.00 147.60 541 SER B O 1
ATOM 8521 N N . THR B 2 542 ? 143.057 156.110 90.403 1.00 145.29 542 THR B N 1
ATOM 8522 C CA . THR B 2 542 ? 142.201 157.103 91.043 1.00 145.29 542 THR B CA 1
ATOM 8523 C C . THR B 2 542 ? 142.938 158.422 91.210 1.00 145.29 542 THR B C 1
ATOM 8524 O O . THR B 2 542 ? 142.351 159.503 91.101 1.00 145.29 542 THR B O 1
ATOM 8528 N N . ILE B 2 543 ? 144.240 158.341 91.471 1.00 144.36 543 ILE B N 1
ATOM 8529 C CA . ILE B 2 543 ? 145.093 159.512 91.471 1.00 144.36 543 ILE B CA 1
ATOM 8530 C C . ILE B 2 543 ? 145.247 160.073 90.065 1.00 144.36 543 ILE B C 1
ATOM 8531 O O . ILE B 2 543 ? 145.310 161.292 89.891 1.00 144.36 543 ILE B O 1
ATOM 8536 N N . ALA B 2 544 ? 145.262 159.214 89.045 1.00 148.70 544 ALA B N 1
ATOM 8537 C CA . ALA B 2 544 ? 145.461 159.677 87.676 1.00 148.70 544 ALA B CA 1
ATOM 8538 C C . ALA B 2 544 ? 144.238 160.426 87.173 1.00 148.70 544 ALA B C 1
ATOM 8539 O O . ALA B 2 544 ? 144.336 161.278 86.282 1.00 148.70 544 ALA B O 1
ATOM 8541 N N . GLY B 2 545 ? 143.073 160.133 87.746 1.00 148.88 545 GLY B N 1
ATOM 8542 C CA . GLY B 2 545 ? 141.883 160.886 87.389 1.00 148.88 545 GLY B CA 1
ATOM 8543 C C . GLY B 2 545 ? 141.875 162.300 87.946 1.00 148.88 545 GLY B C 1
ATOM 8544 O O . GLY B 2 545 ? 141.090 163.143 87.505 1.00 148.88 545 GLY B O 1
ATOM 8545 N N . ALA B 2 546 ? 142.745 162.583 88.916 1.00 145.60 546 ALA B N 1
ATOM 8546 C CA . ALA B 2 546 ? 142.666 163.831 89.662 1.00 145.60 546 ALA B CA 1
ATOM 8547 C C . ALA B 2 546 ? 143.209 165.005 88.852 1.00 145.60 546 ALA B C 1
ATOM 8548 O O . ALA B 2 546 ? 143.690 164.859 87.728 1.00 145.60 546 ALA B O 1
ATOM 8550 N N . GLY B 2 547 ? 143.133 166.188 89.459 1.00 143.06 547 GLY B N 1
ATOM 8551 C CA . GLY B 2 547 ? 143.476 167.420 88.778 1.00 143.06 547 GLY B CA 1
ATOM 8552 C C . GLY B 2 547 ? 144.768 168.061 89.237 1.00 143.06 547 GLY B C 1
ATOM 8553 O O . GLY B 2 547 ? 145.326 168.912 88.537 1.00 143.06 547 GLY B O 1
ATOM 8554 N N . ASN B 2 548 ? 145.257 167.669 90.406 1.00 140.62 548 ASN B N 1
ATOM 8555 C CA . ASN B 2 548 ? 146.522 168.154 90.937 1.00 140.62 548 ASN B CA 1
ATOM 8556 C C . ASN B 2 548 ? 147.207 167.023 91.682 1.00 140.62 548 ASN B C 1
ATOM 8557 O O . ASN B 2 548 ? 146.594 166.363 92.524 1.00 140.62 548 ASN B O 1
ATOM 8562 N N . ILE B 2 549 ? 148.476 166.788 91.368 1.00 141.25 549 ILE B N 1
ATOM 8563 C CA . ILE B 2 549 ? 149.190 165.622 91.865 1.00 141.25 549 ILE B CA 1
ATOM 8564 C C . ILE B 2 549 ? 150.358 166.084 92.717 1.00 141.25 549 ILE B C 1
ATOM 8565 O O . ILE B 2 549 ? 151.177 166.896 92.271 1.00 141.25 549 ILE B O 1
ATOM 8570 N N . LEU B 2 550 ? 150.432 165.567 93.935 1.00 133.68 550 LEU B N 1
ATOM 8571 C CA . LEU B 2 550 ? 151.561 165.778 94.821 1.00 133.68 550 LEU B CA 1
ATOM 8572 C C . LEU B 2 550 ? 152.187 164.429 95.133 1.00 133.68 550 LEU B C 1
ATOM 8573 O O . LEU B 2 550 ? 151.509 163.525 95.622 1.00 133.68 550 LEU B O 1
ATOM 8578 N N . VAL B 2 551 ? 153.470 164.281 94.837 1.00 137.41 551 VAL B N 1
ATOM 8579 C CA . VAL B 2 551 ? 154.180 163.037 95.105 1.00 137.41 551 VAL B CA 1
ATOM 8580 C C . VAL B 2 551 ? 155.061 163.242 96.332 1.00 137.41 551 VAL B C 1
ATOM 8581 O O . VAL B 2 551 ? 155.949 164.102 96.356 1.00 137.41 551 VAL B O 1
ATOM 8585 N N . MET B 2 552 ? 154.778 162.475 97.374 1.00 132.86 552 MET B N 1
ATOM 8586 C CA . MET B 2 552 ? 155.516 162.526 98.628 1.00 132.86 552 MET B CA 1
ATOM 8587 C C . MET B 2 552 ? 156.599 161.460 98.570 1.00 132.86 552 MET B C 1
ATOM 8588 O O . MET B 2 552 ? 156.303 160.264 98.647 1.00 132.86 552 MET B O 1
ATOM 8593 N N . GLU B 2 553 ? 157.849 161.888 98.430 1.00 136.78 553 GLU B N 1
ATOM 8594 C CA . GLU B 2 553 ? 158.976 160.971 98.351 1.00 136.78 553 GLU B CA 1
ATOM 8595 C C . GLU B 2 553 ? 159.905 161.232 99.524 1.00 136.78 553 GLU B C 1
ATOM 8596 O O . GLU B 2 553 ? 160.680 162.193 99.501 1.00 136.78 553 GLU B O 1
ATOM 8602 N N . GLU B 2 554 ? 159.814 160.361 100.535 1.00 135.64 554 GLU B N 1
ATOM 8603 C CA . GLU B 2 554 ? 160.621 160.403 101.760 1.00 135.64 554 GLU B CA 1
ATOM 8604 C C . GLU B 2 554 ? 160.478 161.747 102.482 1.00 135.64 554 GLU B C 1
ATOM 8605 O O . GLU B 2 554 ? 161.441 162.497 102.652 1.00 135.64 554 GLU B O 1
ATOM 8611 N N . GLY B 2 555 ? 159.244 162.076 102.855 1.00 131.09 555 GLY B N 1
ATOM 8612 C CA . GLY B 2 555 ? 158.981 163.220 103.712 1.00 131.09 555 GLY B CA 1
ATOM 8613 C C . GLY B 2 555 ? 159.215 164.567 103.072 1.00 131.09 555 GLY B C 1
ATOM 8614 O O . GLY B 2 555 ? 159.372 165.563 103.782 1.00 131.09 555 GLY B O 1
ATOM 8615 N N . GLN B 2 556 ? 159.238 164.625 101.747 1.00 132.82 556 GLN B N 1
ATOM 8616 C CA . GLN B 2 556 ? 159.464 165.873 101.034 1.00 132.82 556 GLN B CA 1
ATOM 8617 C C . GLN B 2 556 ? 158.881 165.726 99.641 1.00 132.82 556 GLN B C 1
ATOM 8618 O O . GLN B 2 556 ? 159.166 164.738 98.959 1.00 132.82 556 GLN B O 1
ATOM 8624 N N . VAL B 2 557 ? 158.067 166.689 99.228 1.00 136.16 557 VAL B N 1
ATOM 8625 C CA . VAL B 2 557 ? 157.476 166.649 97.896 1.00 136.16 557 VAL B CA 1
ATOM 8626 C C . VAL B 2 557 ? 158.560 166.945 96.871 1.00 136.16 557 VAL B C 1
ATOM 8627 O O . VAL B 2 557 ? 159.544 167.634 97.170 1.00 136.16 557 VAL B O 1
ATOM 8631 N N . VAL B 2 558 ? 158.430 166.362 95.683 1.00 143.96 558 VAL B N 1
ATOM 8632 C CA . VAL B 2 558 ? 159.482 166.495 94.682 1.00 143.96 558 VAL B CA 1
ATOM 8633 C C . VAL B 2 558 ? 158.948 167.069 93.374 1.00 143.96 558 VAL B C 1
ATOM 8634 O O . VAL B 2 558 ? 159.611 167.903 92.747 1.00 143.96 558 VAL B O 1
ATOM 8638 N N . GLU B 2 559 ? 157.761 166.643 92.942 1.00 155.71 559 GLU B N 1
ATOM 8639 C CA . GLU B 2 559 ? 157.196 167.149 91.690 1.00 155.71 559 GLU B CA 1
ATOM 8640 C C . GLU B 2 559 ? 155.697 167.372 91.860 1.00 155.71 559 GLU B C 1
ATOM 8641 O O . GLU B 2 559 ? 154.905 166.433 91.766 1.00 155.71 559 GLU B O 1
ATOM 8647 N N . GLN B 2 560 ? 155.308 168.621 92.049 1.00 151.27 560 GLN B N 1
ATOM 8648 C CA . GLN B 2 560 ? 153.906 168.994 92.183 1.00 151.27 560 GLN B CA 1
ATOM 8649 C C . GLN B 2 560 ? 153.427 169.522 90.836 1.00 151.27 560 GLN B C 1
ATOM 8650 O O . GLN B 2 560 ? 154.098 170.342 90.203 1.00 151.27 560 GLN B O 1
ATOM 8656 N N . GLY B 2 561 ? 152.311 168.985 90.362 1.00 154.49 561 GLY B N 1
ATOM 8657 C CA . GLY B 2 561 ? 151.765 169.428 89.095 1.00 154.49 561 GLY B CA 1
ATOM 8658 C C . GLY B 2 561 ? 150.509 168.658 88.769 1.00 154.49 561 GLY B C 1
ATOM 8659 O O . GLY B 2 561 ? 149.937 167.963 89.612 1.00 154.49 561 GLY B O 1
ATOM 8660 N N . THR B 2 562 ? 150.084 168.792 87.517 1.00 160.10 562 THR B N 1
ATOM 8661 C CA . THR B 2 562 ? 148.978 167.998 87.013 1.00 160.10 562 THR B CA 1
ATOM 8662 C C . THR B 2 562 ? 149.469 166.610 86.608 1.00 160.10 562 THR B C 1
ATOM 8663 O O . THR B 2 562 ? 150.607 166.216 86.885 1.00 160.10 562 THR B O 1
ATOM 8667 N N . HIS B 2 563 ? 148.582 165.856 85.951 1.00 166.71 563 HIS B N 1
ATOM 8668 C CA . HIS B 2 563 ? 148.901 164.489 85.560 1.00 166.71 563 HIS B CA 1
ATOM 8669 C C . HIS B 2 563 ? 150.017 164.413 84.526 1.00 166.71 563 HIS B C 1
ATOM 8670 O O . HIS B 2 563 ? 150.837 163.490 84.587 1.00 166.71 563 HIS B O 1
ATOM 8677 N N . ALA B 2 564 ? 150.085 165.371 83.599 1.00 168.51 564 ALA B N 1
ATOM 8678 C CA . ALA B 2 564 ? 151.142 165.359 82.592 1.00 168.51 564 ALA B CA 1
ATOM 8679 C C . ALA B 2 564 ? 152.499 165.660 83.216 1.00 168.51 564 ALA B C 1
ATOM 8680 O O . ALA B 2 564 ? 153.540 165.228 82.707 1.00 168.51 564 ALA B O 1
ATOM 8682 N N . GLN B 2 565 ? 152.507 166.393 84.331 1.00 172.22 565 GLN B N 1
ATOM 8683 C CA . GLN B 2 565 ? 153.760 166.636 85.035 1.00 172.22 565 GLN B CA 1
ATOM 8684 C C . GLN B 2 565 ? 154.243 165.366 85.731 1.00 172.22 565 GLN B C 1
ATOM 8685 O O . GLN B 2 565 ? 155.453 165.141 85.855 1.00 172.22 565 GLN B O 1
ATOM 8691 N N . LEU B 2 566 ? 153.314 164.508 86.164 1.00 173.65 566 LEU B N 1
ATOM 8692 C CA . LEU B 2 566 ? 153.700 163.160 86.572 1.00 173.65 566 LEU B CA 1
ATOM 8693 C C . LEU B 2 566 ? 154.172 162.347 85.372 1.00 173.65 566 LEU B C 1
ATOM 8694 O O . LEU B 2 566 ? 155.042 161.479 85.505 1.00 173.65 566 LEU B O 1
ATOM 8699 N N . LEU B 2 567 ? 153.615 162.613 84.189 1.00 174.82 567 LEU B N 1
ATOM 8700 C CA . LEU B 2 567 ? 154.093 161.913 83.000 1.00 174.82 567 LEU B CA 1
ATOM 8701 C C . LEU B 2 567 ? 155.388 162.496 82.443 1.00 174.82 567 LEU B C 1
ATOM 8702 O O . LEU B 2 567 ? 155.918 161.962 81.464 1.00 174.82 567 LEU B O 1
ATOM 8707 N N . SER B 2 568 ? 155.911 163.569 83.039 1.00 177.54 568 SER B N 1
ATOM 8708 C CA . SER B 2 568 ? 157.175 164.136 82.576 1.00 177.54 568 SER B CA 1
ATOM 8709 C C . SER B 2 568 ? 158.370 163.272 82.980 1.00 177.54 568 SER B C 1
ATOM 8710 O O . SER B 2 568 ? 159.052 162.700 82.123 1.00 177.54 568 SER B O 1
ATOM 8713 N N . HIS B 2 569 ? 158.640 163.166 84.284 1.00 180.22 569 HIS B N 1
ATOM 8714 C CA . HIS B 2 569 ? 159.769 162.372 84.781 1.00 180.22 569 HIS B CA 1
ATOM 8715 C C . HIS B 2 569 ? 159.463 161.916 86.202 1.00 180.22 569 HIS B C 1
ATOM 8716 O O . HIS B 2 569 ? 159.313 162.747 87.103 1.00 180.22 569 HIS B O 1
ATOM 8723 N N . HIS B 2 570 ? 159.378 160.601 86.401 1.00 179.56 570 HIS B N 1
ATOM 8724 C CA . HIS B 2 570 ? 158.784 160.019 87.598 1.00 179.56 570 HIS B CA 1
ATOM 8725 C C . HIS B 2 570 ? 159.216 158.560 87.690 1.00 179.56 570 HIS B C 1
ATOM 8726 O O . HIS B 2 570 ? 160.079 158.102 86.937 1.00 179.56 570 HIS B O 1
ATOM 8733 N N . GLY B 2 571 ? 158.596 157.828 88.625 1.00 177.02 571 GLY B N 1
ATOM 8734 C CA . GLY B 2 571 ? 158.471 156.378 88.575 1.00 177.02 571 GLY B CA 1
ATOM 8735 C C . GLY B 2 571 ? 157.294 155.959 87.706 1.00 177.02 571 GLY B C 1
ATOM 8736 O O . GLY B 2 571 ? 156.488 155.095 88.076 1.00 177.02 571 GLY B O 1
ATOM 8737 N N . ARG B 2 572 ? 157.227 156.594 86.533 1.00 179.81 572 ARG B N 1
ATOM 8738 C CA . ARG B 2 572 ? 156.054 156.614 85.669 1.00 179.81 572 ARG B CA 1
ATOM 8739 C C . ARG B 2 572 ? 155.684 155.233 85.153 1.00 179.81 572 ARG B C 1
ATOM 8740 O O . ARG B 2 572 ? 154.563 154.755 85.372 1.00 179.81 572 ARG B O 1
ATOM 8748 N N . TYR B 2 573 ? 156.620 154.586 84.452 1.00 179.84 573 TYR B N 1
ATOM 8749 C CA . TYR B 2 573 ? 156.298 153.356 83.738 1.00 179.84 573 TYR B CA 1
ATOM 8750 C C . TYR B 2 573 ? 156.055 152.208 84.698 1.00 179.84 573 TYR B C 1
ATOM 8751 O O . TYR B 2 573 ? 155.159 151.392 84.470 1.00 179.84 573 TYR B O 1
ATOM 8760 N N . GLN B 2 574 ? 156.797 152.162 85.804 1.00 177.07 574 GLN B N 1
ATOM 8761 C CA . GLN B 2 574 ? 156.550 151.126 86.798 1.00 177.07 574 GLN B CA 1
ATOM 8762 C C . GLN B 2 574 ? 155.223 151.355 87.507 1.00 177.07 574 GLN B C 1
ATOM 8763 O O . GLN B 2 574 ? 154.451 150.407 87.702 1.00 177.07 574 GLN B O 1
ATOM 8769 N N . ALA B 2 575 ? 154.937 152.608 87.883 1.00 178.43 575 ALA B N 1
ATOM 8770 C CA . ALA B 2 575 ? 153.732 152.899 88.652 1.00 178.43 575 ALA B CA 1
ATOM 8771 C C . ALA B 2 575 ? 152.472 152.718 87.813 1.00 178.43 575 ALA B C 1
ATOM 8772 O O . ALA B 2 575 ? 151.413 152.369 88.346 1.00 178.43 575 ALA B O 1
ATOM 8774 N N . LEU B 2 576 ? 152.564 152.948 86.506 1.00 173.93 576 LEU B N 1
ATOM 8775 C CA . LEU B 2 576 ? 151.444 152.675 85.614 1.00 173.93 576 LEU B CA 1
ATOM 8776 C C . LEU B 2 576 ? 151.441 151.243 85.080 1.00 173.93 576 LEU B C 1
ATOM 8777 O O . LEU B 2 576 ? 150.421 150.800 84.542 1.00 173.93 576 LEU B O 1
ATOM 8782 N N . TRP B 2 577 ? 152.557 150.519 85.209 1.00 178.71 577 TRP B N 1
ATOM 8783 C CA . TRP B 2 577 ? 152.619 149.132 84.761 1.00 178.71 577 TRP B CA 1
ATOM 8784 C C . TRP B 2 577 ? 152.109 148.176 85.830 1.00 178.71 577 TRP B C 1
ATOM 8785 O O . TRP B 2 577 ? 151.603 147.095 85.506 1.00 178.71 577 TRP B O 1
ATOM 8796 N N . GLN B 2 578 ? 152.257 148.541 87.109 1.00 175.30 578 GLN B N 1
ATOM 8797 C CA . GLN B 2 578 ? 151.893 147.619 88.186 1.00 175.30 578 GLN B CA 1
ATOM 8798 C C . GLN B 2 578 ? 150.383 147.424 88.278 1.00 175.30 578 GLN B C 1
ATOM 8799 O O . GLN B 2 578 ? 149.915 146.389 88.766 1.00 175.30 578 GLN B O 1
ATOM 8805 N N . ALA B 2 579 ? 149.608 148.398 87.812 1.00 176.84 579 ALA B N 1
ATOM 8806 C CA . ALA B 2 579 ? 148.157 148.265 87.774 1.00 176.84 579 ALA B CA 1
ATOM 8807 C C . ALA B 2 579 ? 147.719 147.411 86.587 1.00 176.84 579 ALA B C 1
ATOM 8808 O O . ALA B 2 579 ? 147.996 146.212 86.532 1.00 176.84 579 ALA B O 1
#

Solvent-accessible surface area: 49403 Å² total; per-residue (Å²): 239,104,107,22,25,89,9,110,211,84,13,99,82,1,52,52,42,5,4,101,0,0,80,26,9,10,20,3,12,36,82,2,6,121,0,11,94,47,9,116,72,75,81,116,56,96,11,78,231,21,18,38,20,1,85,32,24,6,84,84,0,35,69,35,33,38,84,0,24,26,19,1,14,40,0,1,8,78,4,5,18,65,0,2,20,100,2,6,122,40,5,36,86,4,17,1,20,36,5,70,74,56,10,101,51,43,7,16,117,7,3,29,58,1,0,105,39,4,41,101,58,6,0,64,9,7,3,54,80,3,36,4,66,65,5,18,126,25,0,45,99,27,0,93,164,44,23,214,132,6,0,94,20,0,56,32,25,20,50,105,0,52,84,18,47,76,90,8,144,133,143,15,122,50,21,46,92,126,29,100,102,5,89,83,90,2,37,57,4,6,86,34,4,24,133,0,2,35,16,1,22,5,6,27,40,0,39,41,4,14,82,70,12,48,141,13,0,99,77,1,7,95,22,1,52,49,54,27,117,97,17,0,132,29,16,23,87,2,107,7,25,30,22,18,3,20,6,0,80,42,0,1,87,24,0,38,22,22,34,126,158,37,78,48,85,8,29,9,1,1,0,0,0,4,0,1,6,3,7,14,33,1,23,13,18,108,61,69,37,64,100,53,34,59,119,12,135,98,7,9,104,106,0,144,104,15,24,64,70,25,128,60,23,78,89,86,74,92,63,96,73,71,100,23,18,2,25,1,48,107,0,22,16,102,28,95,165,76,39,89,13,71,28,3,79,119,1,54,11,115,2,57,65,51,48,46,2,0,0,4,7,26,46,35,20,0,13,17,0,0,0,56,2,0,0,23,29,30,26,7,91,159,15,74,4,66,1,6,54,17,34,4,60,38,5,57,74,105,19,3,8,129,20,0,2,23,1,16,71,106,7,47,7,5,35,58,19,0,8,69,0,0,3,17,13,40,130,95,38,72,94,139,40,0,45,64,4,0,161,21,45,8,2,65,88,62,0,75,90,26,118,121,28,43,96,1,134,6,20,98,163,43,67,171,2,78,21,5,1,68,1,5,4,4,0,0,15,7,41,41,39,90,20,50,0,3,0,0,6,0,0,18,18,82,38,38,20,94,18,13,40,11,2,48,141,0,0,56,36,2,6,189,76,37,4,0,2,0,6,1,51,22,0,64,14,0,47,116,21,50,32,0,0,2,0,18,106,0,63,46,127,8,116,15,54,29,93,104,2,61,91,113,44,32,98,0,75,38,13,52,120,50,32,89,77,6,55,114,24,104,101,108,128,197,47,34,75,140,10,17,28,51,1,0,23,95,41,32,174,47,6,132,113,3,74,95,10,3,66,69,0,0,80,45,4,0,55,0,0,15,16,0,2,21,0,0,19,0,4,48,112,49,50,33,92,76,0,62,100,85,0,106,37,0,27,96,12,6,99,60,0,37,77,44,6,116,99,0,11,7,6,12,30,159,3,40,0,0,70,0,2,22,67,0,5,31,69,11,2,75,31,14,70,123,3,6,12,29,90,19,56,80,19,140,69,28,61,118,72,12,32,111,10,13,26,49,5,35,25,6,21,81,5,4,32,16,36,20,15,32,29,14,6,52,26,0,3,70,14,1,0,109,18,0,68,213,65,19,194,63,0,0,93,32,0,38,101,52,3,2,70,12,4,66,106,15,58,206,112,27,66,51,64,133,167,62,113,125,74,36,36,94,8,18,100,118,0,26,17,35,5,47,20,7,5,63,0,4,6,9,0,25,5,7,46,15,31,48,90,36,6,152,47,1,29,62,31,2,79,56,10,30,94,41,11,30,144,28,28,152,136,20,6,38,30,56,2,61,25,31,5,32,13,27,55,5,4,16,72,0,1,64,24,0,0,83,51,15,29,73,63,65,113,11,95,0,31,2,11,0,0,4,0,0,1,18,14,8,17,29,11,7,35,24,0,48,52,30,19,70,25,17,64,98,11,22,45,14,0,93,64,2,62,116,26,50,78,50,70,57,35,91,52,72,63,96,106,65,111,10,133,148,60,36,0,117,0,51,71,0,8,2,81,61,89,111,80,107,28,82,31,0,44,109,2,73,2,62,0,54,57,61,42,39,2,0,0,9,12,82,56,55,50,10,3,27,7,2,7,62,0,0,26,14,7,1,45,14,95,102,42,90,4,4,0,4,63,26,35,1,46,105,1,34,46,85,50,3,14,49,10,1,0,6,0,48,94,14,128,20,6,30,70,36,54,7,54,32,0,5,17,4,1,69,73,145,14,91,122,128,70,1,70,84,5,2,139,18,0,78,4,60,132,58,9,85,173,17,89,115,58,44,134,5,71,6,43,94,159,6,34,80,37,39,39,0,11,53,14,0,7,3,0,0,1,0,32,8,8,114,1,36,0,0,1,0,36,18,10,24,81,42,34,15,35,85,3,32,31,22,0,8,120,0,6,44,64,0,16,141,137,34,3,0,2,8,5,3,38,74,8,39,17,0,32,37,10,46,23,2,3,15,7,107,162,6,79,25,77,41,111,15,74,46,66,72,8,71,47,112,67,45,43,172,80,10,82,219,34,60

Secondary structure (DSSP, 8-state):
--TT-S-THHHHHHHHHHHHHHHHHHHHHHHHHHHHHHHHHSTTSPP-HHHHHHHHHHHHHHHHHHHHHHHHHHHHHHHHHHHHHHHHHHHTSS-HHHHHHHHHHTHHHIIIIIHHHHHHHHTTTHHHHHHHHHHHHHHHHHHHHH-TTTHHHHHHHHHHHHHHHHHHHHHTTTHHHHHHHHHHHHHHHHHHHHHHHHHHHHHSSSHHHHHHHHHHHHHHHHHHHHHHHHHHHHHHHHHHHSSHHHHHHHHHHHHHHHHHTS---HHHHHHHHHHHHHHHHHHGGGTSHHHHHHHHHHHHHHHHHHHT-S-TT-----S----S-EEEEEEEEE--SSSS--EEEEEEEEE-TT--EEEE-SSSSTTTHHHHHHTTSS--SS-EEEETTEESSS--HHHHHHHEEE--SS----SSTTTTTSS-SSSS--HHHHHHHSSSTTTHHHHHTSTTGGG---TTTS--TTTHHHHHHHHHHHHHH--SEEEES-TT-S--HHHHHHHHHHHHHHSTTSEEEEE-SSTTTTTS-SEEEEEETTEE---S-HHHHHHHTSHHHHHHHHHHHHHSS--/--HHHHHHHHHHT-S-HHHHHHHHHHHHHHHHHHHHHHHHHHHHHHHHSS--HHHHHHHHHHHHHHHHHHHHHHHHHHHHHHHTHHHHHHHHHHHHHHHHHHHS-HHHHHH-HHHHHHHHHHHHHGGGGGGHHHHHTHHHHHHHHHHHHHHHHHHH-SHHHHHHHHHSTTHHHHHHSSHHHHHHHHHHHHHHHHHHHHHHHHHHHTHHHHHHTT-HHHHHHHHHHHHHHHHHHHHHHHHHSHHHHHHHHTHHHHHHHHHHHHHHHHHHSS----SHHHHHHHHHTTTHHHHHHHHHHHHHHHHHHHHHHHHHHHTT-------STT---S---EEEEEEEE-SBTTB--SEEEE--EE-TTSEEEEEESSSSSTTHHHHHTTTSS--SEEEEEETTEEGGGS-HHHHHTTEEEE------TTS-HHHHHHTT-TT--HHHHHHHHHHTT-HHHHHHSTTTT----TTTT-SS-HHHHHHHHHHHHHHTT-SEEEE-----S-SSHHHHHHHHHHHHH-SS-EEEE--S-HHHHHTSSEEEEE-SSSB---B-HHHHTTSSSHHHHHH--